Protein AF-A0A9F5IU10-F1 (afdb_monomer_lite)

Secondary structure (DSSP, 8-state):
------------------------------------HHHHHHHHHHHHHHHHHHHTT-----------SS----------------PPP-GGG--SHHHHHHHHHHHHHHHHTT-SS-HHHHHHHHHHHHH----TTTGGGGGG-TT-TTS--GGG--TTSSHHHHHHHHHHHHHHTHHHHHTS-HHHHHHHHT-HHHHHH-HHHHHHHHHHHHH----PPPPPPPP-PPPPP-TTTSSGGGSSSHHHHHHHHHHHHHHHHHHHHHHTTTTSTT--HIIIIIHHHHHHHHT--SHHHHHHHHHHHHHHHHHHHS-----SS-TTS-HHHHHHHTT-HHHHHHHHHHHHHHS-S-----SSPPP---TTHHHHHHHHHHH--HHHHHHHHHHHHHHHHHHHHHTTTTTS--SS-PPPHHHHHHHHHHHHHHHHHHHHHHHHHHHGGG--SS---THHHHHHHHHHTTSPPSS-HHHHHHHHHHHT-HHHHHHHHHHHHHT--TTGGGSHHHHHHHHHHHHHHHH---S--TTS-HHHHHHHHHHHHHHTTSTTS-HHHHHS--------------SS--GGGS----HHHHHHH-GGGHHHHHHHHHHHHH--TTS---------PPPP------HHHHHHHHHHHHHHHHHTS-HHHHHHHHHHHHHHHHHHHHHHIIIIIHHHHHHHHHHHHHHTTS--S-HHHHHHHHHHHHHHHHTHHHHHHHHHHHHHHHHHHHHHS-TTS-HHHHHHHHHHHHHHHHHHHHHHHHHHHHHHHHHHHHHHHHHHHHHHHTTT--S--------PPPTT----PPPHHHHHHHHHHHHHHHH--SSTT--B-HHHHHHHHHHHHHHHHH-SS--HHHHHHHHHHHHHHHHHHHTT-S-BGGG--SSPPPHHHHHHHHHHHHHHHHHHHHHHHHT--SPP-GGGGGSHHHHHHHHT-SS--THHHHHHHHHHHHTTSS-HHHHHHHHHHHTTS---HHHHHHHHHHHHHHHHHHT-----------PPPPPP------

Radius of gyration: 42.96 Å; chains: 1; bounding box: 129×76×99 Å

Sequence (1030 aa):
MCFTSTPVGKSQFRSGTSSENLTISQETNLTSIAGSLQEEREMLKKERSKLLHHASSSISLSLDSGTPTKPNVGWNVYLQTENQSVTSADVSKVTYRKQLEHLAEIYSICISENLVPNIFSELFFVLQLLTAKGSSFAEDRENDLGFMEQNKDLIERQHFHSIHNCVYFAVQVLDYQFEIVSHLEKGTLKLLAENDRIASFSLGLHERLTAAYENTTAKVSLWLPSCVQSVSFQPETDNRSNFSSDKAFHIFKKQRDIFYELLREWEDNFEKTGWDFEKCLGDRIRVMMAHLSVACNYSHFARLFQKQLLQMCKGPVGGGTSWGDTPDQDVLNMLGPDNLNRLKRLQERFLVPQNIRGPCPPPSFPGCQQFFRDFILSAGSYRFNQHLVDSLCLQILELDSFALVEHEPSDGEAMSEQDEKKHFASVLMSLRLLAKFVGFLVFLPYRTSEPATGDLLESAVTLRNHAHPVLDIFKLLRQSIQKQCIVLTVPWVVEFLSLMDNIGPFLDYYEKIFALLLQLYRYLLLSEDKKMCFLNKLLILAVLGWLFQVPTVPENLFFAGEVRSEGLPLESITTVQALDSVPLVDQQLLYTCCPYLGELRKLLSSFVLGSGGKNGGYIRKITPTATEALAPKPSLTQQKLQAELEQAFFHNQSPSLRRTVEFVAERIGSNCVKHIKATLVAELVKRAEVILQDNMKAEDGNYDKFLDAVCSQLYEEGAQALIQGKEFCRKKAPEAVKILLPEETSAAVLNCAASIAVGLATEKACSWLSTNIAALIKREVKTTFSRMLKVQILFQSSTSEIILRKKDCPPGCHHQTAFPSQLISEIKDLLCVAIGPREESEEIQFADLESLLGRVSQTLQCRKFICPASEQQLAKCTIELASLLVSDRVPIQELNFLSPRTPEQQQSKYHLISSLLKSLLSMWKDDFQAPVPFQLIFSEKNTTYLADSKDREWGLFLFMLHGLVEHELMTSTEIEHCLHDLQKHMWPLDFSKELEAVLRIFISKTHTTEPKTLACDLGSQPRETVAAQS

InterPro domains:
  IPR028171 Codanin-1, C-terminal domain [PF15296] (580-693)
  IPR040031 Codanin-1 [PTHR28678] (1-1030)

Structure (mmCIF, N/CA/C/O backbone):
data_AF-A0A9F5IU10-F1
#
_entry.id   AF-A0A9F5IU10-F1
#
loop_
_atom_site.group_PDB
_atom_site.id
_atom_site.type_symbol
_atom_site.label_atom_id
_atom_site.label_alt_id
_atom_site.label_comp_id
_atom_site.label_asym_id
_atom_site.label_entity_id
_atom_site.label_seq_id
_atom_site.pdbx_PDB_ins_code
_atom_site.Cartn_x
_atom_site.Cartn_y
_atom_site.Cartn_z
_atom_site.occupancy
_atom_site.B_iso_or_equiv
_atom_site.auth_seq_id
_atom_site.auth_comp_id
_atom_site.auth_asym_id
_atom_site.auth_atom_id
_atom_site.pdbx_PDB_model_num
ATOM 1 N N . MET A 1 1 ? -46.514 -7.206 -40.156 1.00 27.16 1 MET A N 1
ATOM 2 C CA . MET A 1 1 ? -47.399 -6.214 -40.807 1.00 27.16 1 MET A CA 1
ATOM 3 C C . MET A 1 1 ? -46.590 -4.918 -40.882 1.00 27.16 1 MET A C 1
ATOM 5 O O . MET A 1 1 ? -46.056 -4.542 -39.853 1.00 27.16 1 MET A O 1
ATOM 9 N N . CYS A 1 2 ? -46.162 -4.450 -42.064 1.00 20.27 2 CYS A N 1
ATOM 10 C CA . CYS A 1 2 ? -46.935 -3.595 -42.996 1.00 20.27 2 CYS A CA 1
ATOM 11 C C . CYS A 1 2 ? -47.091 -2.159 -42.436 1.00 20.27 2 CYS A C 1
ATOM 13 O O . CYS A 1 2 ? -47.600 -2.042 -41.332 1.00 20.27 2 CYS A O 1
ATOM 15 N N . PHE A 1 3 ? -46.712 -1.050 -43.095 1.00 22.84 3 PHE A N 1
ATOM 16 C CA . PHE A 1 3 ? -46.249 -0.777 -44.477 1.00 22.84 3 PHE A CA 1
ATOM 17 C C . PHE A 1 3 ? -45.387 0.531 -44.518 1.00 22.84 3 PHE A C 1
ATOM 19 O O . PHE A 1 3 ? -45.476 1.313 -43.583 1.00 22.84 3 PHE A O 1
ATOM 26 N N . THR A 1 4 ? -44.578 0.718 -45.582 1.00 25.38 4 THR A N 1
ATOM 27 C CA . THR A 1 4 ? -44.073 1.954 -46.291 1.00 25.38 4 THR A CA 1
ATOM 28 C C . THR A 1 4 ? -44.198 3.380 -45.666 1.00 25.38 4 THR A C 1
ATOM 30 O O . THR A 1 4 ? -45.107 3.659 -44.905 1.00 25.38 4 THR A O 1
ATOM 33 N N . SER A 1 5 ? -43.400 4.415 -46.010 1.00 23.08 5 SER A N 1
ATOM 34 C CA . SER A 1 5 ? -42.908 4.823 -47.352 1.00 23.08 5 SER A CA 1
ATOM 35 C C . SER A 1 5 ? -41.772 5.876 -47.318 1.00 23.08 5 SER A C 1
ATOM 37 O O . SER A 1 5 ? -41.670 6.663 -46.385 1.00 23.08 5 SER A O 1
ATOM 39 N N . THR A 1 6 ? -40.990 5.946 -48.399 1.00 22.11 6 THR A N 1
ATOM 40 C CA . THR A 1 6 ? -40.033 7.017 -48.799 1.00 22.11 6 THR A CA 1
ATOM 41 C C . THR A 1 6 ? -40.715 8.049 -49.755 1.00 22.11 6 THR A C 1
ATOM 43 O O . THR A 1 6 ? -41.933 7.929 -49.887 1.00 22.11 6 THR A O 1
ATOM 46 N N . PRO A 1 7 ? -40.055 8.939 -50.566 1.00 40.50 7 PRO A N 1
ATOM 47 C CA . PRO A 1 7 ? -38.678 9.511 -50.602 1.00 40.50 7 PRO A CA 1
ATOM 48 C C . PRO A 1 7 ? -38.589 11.053 -50.934 1.00 40.50 7 PRO A C 1
ATOM 50 O O . PRO A 1 7 ? -39.592 11.727 -51.128 1.00 40.50 7 PRO A O 1
ATOM 53 N N . VAL A 1 8 ? -37.349 11.529 -51.189 1.00 22.72 8 VAL A N 1
ATOM 54 C CA . VAL A 1 8 ? -36.893 12.526 -52.216 1.00 22.72 8 VAL A CA 1
ATOM 55 C C . VAL A 1 8 ? -36.397 13.907 -51.739 1.00 22.72 8 VAL A C 1
ATOM 57 O O . VAL A 1 8 ? -37.160 14.754 -51.298 1.00 22.72 8 VAL A O 1
ATOM 60 N N . GLY A 1 9 ? -35.109 14.169 -52.025 1.00 23.41 9 GLY A N 1
ATOM 61 C CA . GLY A 1 9 ? -34.464 15.492 -52.002 1.00 23.41 9 GLY A CA 1
ATOM 62 C C . GLY A 1 9 ? -32.988 15.445 -52.448 1.00 23.41 9 GLY A C 1
ATOM 63 O O . GLY A 1 9 ? -32.093 15.560 -51.622 1.00 23.41 9 GLY A O 1
ATOM 64 N N . LYS A 1 10 ? -32.717 15.215 -53.745 1.00 22.20 10 LYS A N 1
ATOM 65 C CA . LYS A 1 10 ? -31.367 15.349 -54.366 1.00 22.20 10 LYS A CA 1
ATOM 66 C C . LYS A 1 10 ? -31.065 16.856 -54.580 1.00 22.20 10 LYS A C 1
ATOM 68 O O . LYS A 1 10 ? -32.016 17.623 -54.625 1.00 22.20 10 LYS A O 1
ATOM 73 N N . SER A 1 11 ? -29.853 17.390 -54.775 1.00 22.52 11 SER A N 1
ATOM 74 C CA . SER A 1 11 ? -28.484 16.888 -55.055 1.00 22.52 11 SER A CA 1
ATOM 75 C C . SER A 1 11 ? -27.448 17.881 -54.427 1.00 22.52 11 SER A C 1
ATOM 77 O O . SER A 1 11 ? -27.871 18.709 -53.635 1.00 22.52 11 SER A O 1
ATOM 79 N N . GLN A 1 12 ? -26.124 17.933 -54.668 1.00 22.55 12 GLN A N 1
ATOM 80 C CA . GLN A 1 12 ? -25.220 17.373 -55.695 1.00 22.55 12 GLN A CA 1
ATOM 81 C C . GLN A 1 12 ? -23.752 17.324 -55.187 1.00 22.55 12 GLN A C 1
ATOM 83 O O . GLN A 1 12 ? -23.447 17.817 -54.108 1.00 22.55 12 GLN A O 1
ATOM 88 N N . PHE A 1 13 ? -22.839 16.748 -55.977 1.00 22.36 13 PHE A N 1
ATOM 89 C CA . PHE A 1 13 ? -21.385 16.715 -55.735 1.00 22.36 13 PHE A CA 1
ATOM 90 C C . PHE A 1 13 ? -20.649 17.954 -56.276 1.00 22.36 13 PHE A C 1
ATOM 92 O O . PHE A 1 13 ? -21.003 18.446 -57.347 1.00 22.36 13 PHE A O 1
ATOM 99 N N . ARG A 1 14 ? -19.494 18.288 -55.675 1.00 21.33 14 ARG A N 1
ATOM 100 C CA . ARG A 1 14 ? -18.263 18.599 -56.433 1.00 21.33 14 ARG A CA 1
ATOM 101 C C . ARG A 1 14 ? -16.990 18.354 -55.614 1.00 21.33 14 ARG A C 1
ATOM 103 O O . ARG A 1 14 ? -16.870 18.809 -54.485 1.00 21.33 14 ARG A O 1
ATOM 110 N N . SER A 1 15 ? -16.045 17.643 -56.220 1.00 23.81 15 SER A N 1
ATOM 111 C CA . SER A 1 15 ? -14.671 17.437 -55.754 1.00 23.81 15 SER A CA 1
ATOM 112 C C . SER A 1 15 ? -13.736 18.507 -56.328 1.00 23.81 15 SER A C 1
ATOM 114 O O . SER A 1 15 ? -13.903 18.889 -57.487 1.00 23.81 15 SER A O 1
ATOM 116 N N . GLY A 1 16 ? -12.714 18.924 -55.576 1.00 22.59 16 GLY A N 1
ATOM 117 C CA . GLY A 1 16 ? -11.671 19.833 -56.062 1.00 22.59 16 GLY A CA 1
ATOM 118 C C . GLY A 1 16 ? -10.426 19.807 -55.175 1.00 22.59 16 GLY A C 1
ATOM 119 O O . GLY A 1 16 ? -10.493 20.138 -53.997 1.00 22.59 16 GLY A O 1
ATOM 120 N N . THR A 1 17 ? -9.301 19.382 -55.742 1.00 22.83 17 THR A N 1
ATOM 121 C CA . THR A 1 17 ? -7.964 19.357 -55.128 1.00 22.83 17 THR A CA 1
ATOM 122 C C . THR A 1 17 ? -7.247 20.699 -55.277 1.00 22.83 17 THR A C 1
ATOM 124 O O . THR A 1 17 ? -7.283 21.225 -56.384 1.00 22.83 17 THR A O 1
ATOM 127 N N . SER A 1 18 ? -6.501 21.152 -54.257 1.00 22.38 18 SER A N 1
ATOM 128 C CA . SER A 1 18 ? -5.050 21.478 -54.331 1.00 22.38 18 SER A CA 1
ATOM 129 C C . SER A 1 18 ? -4.580 22.521 -53.299 1.00 22.38 18 SER A C 1
ATOM 131 O O . SER A 1 18 ? -5.144 23.604 -53.231 1.00 22.38 18 SER A O 1
ATOM 133 N N . SER A 1 19 ? -3.498 22.173 -52.595 1.00 21.62 19 SER A N 1
ATOM 134 C CA . SER A 1 19 ? -2.335 22.980 -52.168 1.00 21.62 19 SER A CA 1
ATOM 135 C C . SER A 1 19 ? -2.396 24.469 -51.769 1.00 21.62 19 SER A C 1
ATOM 137 O O . SER A 1 19 ? -2.922 25.323 -52.469 1.00 21.62 19 SER A O 1
ATOM 139 N N . GLU A 1 20 ? -1.545 24.720 -50.764 1.00 22.02 20 GLU A N 1
ATOM 140 C CA . GLU A 1 20 ? -0.634 25.865 -50.576 1.00 22.02 20 GLU A CA 1
ATOM 141 C C . GLU A 1 20 ? -1.032 27.090 -49.728 1.00 22.02 20 GLU A C 1
ATOM 143 O O . GLU A 1 20 ? -1.944 27.850 -50.024 1.00 22.02 20 GLU A O 1
ATOM 148 N N . ASN A 1 21 ? -0.168 27.300 -48.723 1.00 22.22 21 ASN A N 1
ATOM 149 C CA . ASN A 1 21 ? 0.390 28.569 -48.252 1.00 22.22 21 ASN A CA 1
ATOM 150 C C . ASN A 1 21 ? -0.570 29.663 -47.763 1.00 22.22 21 ASN A C 1
ATOM 152 O O . ASN A 1 21 ? -1.076 30.468 -48.539 1.00 22.22 21 ASN A O 1
ATOM 156 N N . LEU A 1 22 ? -0.625 29.829 -46.435 1.00 23.14 22 LEU A N 1
ATOM 157 C CA . LEU A 1 22 ? -0.905 31.127 -45.822 1.00 23.14 22 LEU A CA 1
ATOM 158 C C . LEU A 1 22 ? 0.171 31.501 -44.797 1.00 23.14 22 LEU A C 1
ATOM 160 O O . LEU A 1 22 ? 0.571 30.708 -43.946 1.00 23.14 22 LEU A O 1
ATOM 164 N N . THR A 1 23 ? 0.669 32.721 -44.968 1.00 22.75 23 THR A N 1
ATOM 165 C CA . THR A 1 23 ? 1.810 33.334 -44.290 1.00 22.75 23 THR A CA 1
ATOM 166 C C . THR A 1 23 ? 1.466 33.919 -42.919 1.00 22.75 23 THR A C 1
ATOM 168 O O . THR A 1 23 ? 0.312 34.057 -42.525 1.00 22.75 23 THR A O 1
ATOM 171 N N . ILE A 1 24 ? 2.526 34.262 -42.188 1.00 23.44 24 ILE A N 1
ATOM 172 C CA . ILE A 1 24 ? 2.519 34.791 -40.822 1.00 23.44 24 ILE A CA 1
ATOM 173 C C . ILE A 1 24 ? 1.984 36.240 -40.762 1.00 23.44 24 ILE A C 1
ATOM 175 O O . ILE A 1 24 ? 2.177 37.024 -41.688 1.00 23.44 24 ILE A O 1
ATOM 179 N N . SER A 1 25 ? 1.415 36.583 -39.597 1.00 22.70 25 SER A N 1
ATOM 180 C CA . SER A 1 25 ? 1.174 37.928 -39.031 1.00 22.70 25 SER A CA 1
ATOM 181 C C . SER A 1 25 ? 0.218 38.896 -39.743 1.00 22.70 25 SER A C 1
ATOM 183 O O . SER A 1 25 ? 0.578 39.524 -40.732 1.00 22.70 25 SER A O 1
ATOM 185 N N . GLN A 1 26 ? -0.881 39.226 -39.055 1.00 23.89 26 GLN A N 1
ATOM 186 C CA . GLN A 1 26 ? -0.992 40.562 -38.454 1.00 23.89 26 GLN A CA 1
ATOM 187 C C . GLN A 1 26 ? -1.893 40.558 -37.211 1.00 23.89 26 GLN A C 1
ATOM 189 O O . GLN A 1 26 ? -2.860 39.806 -37.126 1.00 23.89 26 GLN A O 1
ATOM 194 N N . GLU A 1 27 ? -1.533 41.376 -36.224 1.00 25.72 27 GLU A N 1
ATOM 195 C CA . GLU A 1 27 ? -2.280 41.554 -34.978 1.00 25.72 27 GLU A CA 1
ATOM 196 C C . GLU A 1 27 ? -3.595 42.300 -35.235 1.00 25.72 27 GLU A C 1
ATOM 198 O O . GLU A 1 27 ? -3.656 43.232 -36.039 1.00 25.72 27 GLU A O 1
ATOM 203 N N . THR A 1 28 ? -4.653 41.971 -34.495 1.00 23.92 28 THR A N 1
ATOM 204 C CA . THR A 1 28 ? -5.763 42.914 -34.304 1.00 23.92 28 THR A CA 1
ATOM 205 C C . THR A 1 28 ? -6.338 42.745 -32.907 1.00 23.92 28 THR A C 1
ATOM 207 O O . THR A 1 28 ? -6.857 41.690 -32.550 1.00 23.92 28 THR A O 1
ATOM 210 N N . ASN A 1 29 ? -6.204 43.796 -32.099 1.00 26.64 29 ASN A N 1
ATOM 211 C CA . ASN A 1 29 ? -6.661 43.822 -30.715 1.00 26.64 29 ASN A CA 1
ATOM 212 C C . ASN A 1 29 ? -8.182 43.629 -30.631 1.00 26.64 29 ASN A C 1
ATOM 214 O O . ASN A 1 29 ? -8.934 44.440 -31.169 1.00 26.64 29 ASN A O 1
ATOM 218 N N . LEU A 1 30 ? -8.628 42.627 -29.870 1.00 24.56 30 LEU A N 1
ATOM 219 C CA . LEU A 1 30 ? -9.982 42.589 -29.324 1.00 24.56 30 LEU A CA 1
ATOM 220 C C . LEU A 1 30 ? -9.908 42.849 -27.820 1.00 24.56 30 LEU A C 1
ATOM 222 O O . LEU A 1 30 ? -9.420 42.039 -27.036 1.00 24.56 30 LEU A O 1
ATOM 226 N N . THR A 1 31 ? -10.353 44.047 -27.455 1.00 25.91 31 THR A N 1
ATOM 227 C CA . THR A 1 31 ? -10.391 44.586 -26.095 1.00 25.91 31 THR A CA 1
ATOM 228 C C . THR A 1 31 ? -11.247 43.751 -25.149 1.00 25.91 31 THR A C 1
ATOM 230 O O . THR A 1 31 ? -12.273 43.193 -25.536 1.00 25.91 31 THR A O 1
ATOM 233 N N . SER A 1 32 ? -10.852 43.737 -23.878 1.00 27.20 32 SER A N 1
ATOM 234 C CA . SER A 1 32 ? -11.555 43.059 -22.793 1.00 27.20 32 SER A CA 1
ATOM 235 C C . SER A 1 32 ? -12.985 43.577 -22.605 1.00 27.20 32 SER A C 1
ATOM 237 O O . SER A 1 32 ? -13.210 44.710 -22.178 1.00 27.20 32 SER A O 1
ATOM 239 N N . ILE A 1 33 ? -13.970 42.705 -22.828 1.00 32.31 33 ILE A N 1
ATOM 240 C CA . ILE A 1 33 ? -15.313 42.901 -22.277 1.00 32.31 33 ILE A CA 1
ATOM 241 C C . ILE A 1 33 ? -15.251 42.474 -20.811 1.00 32.31 33 ILE A C 1
ATOM 243 O O . ILE A 1 33 ? -15.347 41.293 -20.480 1.00 32.31 33 ILE A O 1
ATOM 247 N N . ALA A 1 34 ? -15.050 43.453 -19.931 1.00 33.91 34 ALA A N 1
ATOM 248 C CA . ALA A 1 34 ? -15.170 43.269 -18.493 1.00 33.91 34 ALA A CA 1
ATOM 249 C C . ALA A 1 34 ? -16.648 43.049 -18.125 1.00 33.91 34 ALA A C 1
ATOM 251 O O . ALA A 1 34 ? -17.366 43.994 -17.792 1.00 33.91 34 ALA A O 1
ATOM 252 N N . GLY A 1 35 ? -17.099 41.794 -18.208 1.00 38.06 35 GLY A N 1
ATOM 253 C CA . GLY A 1 35 ? -18.373 41.360 -17.641 1.00 38.06 35 GLY A CA 1
ATOM 254 C C . GLY A 1 35 ? -18.418 41.708 -16.154 1.00 38.06 35 GLY A C 1
ATOM 255 O O . GLY A 1 35 ? -17.466 41.464 -15.411 1.00 38.06 35 GLY A O 1
ATOM 256 N N . SER A 1 36 ? -19.500 42.349 -15.720 1.00 46.12 36 SER A N 1
ATOM 257 C CA . SER A 1 36 ? -19.596 42.858 -14.356 1.00 46.12 36 SER A CA 1
ATOM 258 C C . SER A 1 36 ? -19.661 41.702 -13.357 1.00 46.12 36 SER A C 1
ATOM 260 O O . SER A 1 36 ? -20.548 40.856 -13.450 1.00 46.12 36 SER A O 1
ATOM 262 N N . LEU A 1 37 ? -18.822 41.735 -12.313 1.00 40.91 37 LEU A N 1
ATOM 263 C CA . LEU A 1 37 ? -18.902 40.835 -11.144 1.00 40.91 37 LEU A CA 1
ATOM 264 C C . LEU A 1 37 ? -20.307 40.790 -10.504 1.00 40.91 37 LEU A C 1
ATOM 266 O O . LEU A 1 37 ? -20.611 39.897 -9.712 1.00 40.91 37 LEU A O 1
ATOM 270 N N . GLN A 1 38 ? -21.167 41.766 -10.806 1.00 45.50 38 GLN A N 1
ATOM 271 C CA . GLN A 1 38 ? -22.561 41.766 -10.387 1.00 45.50 38 GLN A CA 1
ATOM 272 C C . GLN A 1 38 ? -23.419 40.756 -11.171 1.00 45.50 38 GLN A C 1
ATOM 274 O O . GLN A 1 38 ? -24.284 40.131 -10.566 1.00 45.50 38 GLN A O 1
ATOM 279 N N . GLU A 1 39 ? -23.169 40.533 -12.465 1.00 49.75 39 GLU A N 1
ATOM 280 C CA . GLU A 1 39 ? -23.884 39.523 -13.261 1.00 49.75 39 GLU A CA 1
ATOM 281 C C . GLU A 1 39 ? -23.505 38.104 -12.831 1.00 49.75 39 GLU A C 1
ATOM 283 O O . GLU A 1 39 ? -24.392 37.277 -12.635 1.00 49.75 39 GLU A O 1
ATOM 288 N N . GLU A 1 40 ? -22.224 37.838 -12.560 1.00 48.16 40 GLU A N 1
ATOM 289 C CA . GLU A 1 40 ? -21.784 36.565 -11.968 1.00 48.16 40 GLU A CA 1
ATOM 290 C C . GLU A 1 40 ? -22.413 36.326 -10.587 1.00 48.16 40 GLU A C 1
ATOM 292 O O . GLU A 1 40 ? -22.843 35.216 -10.275 1.00 48.16 40 GLU A O 1
ATOM 297 N N . ARG A 1 41 ? -22.542 37.373 -9.760 1.00 47.12 41 ARG A N 1
ATOM 298 C CA . ARG A 1 41 ? -23.221 37.285 -8.456 1.00 47.12 41 ARG A CA 1
ATOM 299 C C . ARG A 1 41 ? -24.721 37.038 -8.576 1.00 47.12 41 ARG A C 1
ATOM 301 O O . ARG A 1 41 ? -25.257 36.268 -7.779 1.00 47.12 41 ARG A O 1
ATOM 308 N N . GLU A 1 42 ? -25.407 37.660 -9.532 1.00 56.28 42 GLU A N 1
ATOM 309 C CA . GLU A 1 42 ? -26.829 37.393 -9.779 1.00 56.28 42 GLU A CA 1
ATOM 310 C C . GLU A 1 42 ? -27.050 36.020 -10.437 1.00 56.28 42 GLU A C 1
ATOM 312 O O . GLU A 1 42 ? -28.025 35.345 -10.103 1.00 56.28 42 GLU A O 1
ATOM 317 N N . MET A 1 43 ? -26.122 35.536 -11.272 1.00 50.59 43 MET A N 1
ATOM 318 C CA . MET A 1 43 ? -26.115 34.148 -11.748 1.00 50.59 43 MET A CA 1
ATOM 319 C C . MET A 1 43 ? -25.908 33.162 -10.596 1.00 50.59 43 MET A C 1
ATOM 321 O O . MET A 1 43 ? -26.710 32.249 -10.448 1.00 50.59 43 MET A O 1
ATOM 325 N N . LEU A 1 44 ? -24.936 33.378 -9.704 1.00 41.00 44 LEU A N 1
ATOM 326 C CA . LEU A 1 44 ? -24.725 32.527 -8.524 1.00 41.00 44 LEU A CA 1
ATOM 327 C C . LEU A 1 44 ? -25.915 32.547 -7.548 1.00 41.00 44 LEU A C 1
ATOM 329 O O . LEU A 1 44 ? -26.233 31.519 -6.949 1.00 41.00 44 LEU A O 1
ATOM 333 N N . LYS A 1 45 ? -26.619 33.677 -7.397 1.00 54.72 45 LYS A N 1
ATOM 334 C CA . LYS A 1 45 ? -27.891 33.735 -6.649 1.00 54.72 45 LYS A CA 1
ATOM 335 C C . LYS A 1 45 ? -29.008 32.958 -7.350 1.00 54.72 45 LYS A C 1
ATOM 337 O O . LYS A 1 45 ? -29.754 32.240 -6.679 1.00 54.72 45 LYS A O 1
ATOM 342 N N . LYS A 1 46 ? -29.134 33.079 -8.676 1.00 52.97 46 LYS A N 1
ATOM 343 C CA . LYS A 1 46 ? -30.091 32.296 -9.473 1.00 52.97 46 LYS A CA 1
ATOM 344 C C . LYS A 1 46 ? -29.791 30.801 -9.395 1.00 52.97 46 LYS A C 1
ATOM 346 O O . LYS A 1 46 ? -30.708 30.028 -9.165 1.00 52.97 46 LYS A O 1
ATOM 351 N N . GLU A 1 47 ? -28.533 30.384 -9.466 1.00 41.84 47 GLU A N 1
ATOM 352 C CA . GLU A 1 47 ? -28.180 28.964 -9.382 1.00 41.84 47 GLU A CA 1
ATOM 353 C C . GLU A 1 47 ? -28.364 28.413 -7.968 1.00 41.84 47 GLU A C 1
ATOM 355 O O . GLU A 1 47 ? -28.911 27.328 -7.793 1.00 41.84 47 GLU A O 1
ATOM 360 N N . ARG A 1 48 ? -28.042 29.198 -6.933 1.00 42.31 48 ARG A N 1
ATOM 361 C CA . ARG A 1 48 ? -28.329 28.826 -5.542 1.00 42.31 48 ARG A CA 1
ATOM 362 C C . ARG A 1 48 ? -29.831 28.732 -5.251 1.00 42.31 48 ARG A C 1
ATOM 364 O O . ARG A 1 48 ? -30.234 27.854 -4.494 1.00 42.31 48 ARG A O 1
ATOM 371 N N . SER A 1 49 ? -30.663 29.589 -5.849 1.00 39.62 49 SER A N 1
ATOM 372 C CA . SER A 1 49 ? -32.127 29.475 -5.731 1.00 39.62 49 SER A CA 1
ATOM 373 C C . SER A 1 49 ? -32.691 28.311 -6.550 1.00 39.62 49 SER A C 1
ATOM 375 O O . SER A 1 49 ? -33.534 27.589 -6.028 1.00 39.62 49 SER A O 1
ATOM 377 N N . LYS A 1 50 ? -32.177 28.025 -7.756 1.00 46.66 50 LYS A N 1
ATOM 378 C CA . LYS A 1 50 ? -32.510 26.789 -8.490 1.00 46.66 50 LYS A CA 1
ATOM 379 C C . LYS A 1 50 ? -32.155 25.534 -7.692 1.00 46.66 50 LYS A C 1
ATOM 381 O O . LYS A 1 50 ? -32.983 24.639 -7.604 1.00 46.66 50 LYS A O 1
ATOM 386 N N . LEU A 1 51 ? -30.970 25.470 -7.079 1.00 37.88 51 LEU A N 1
ATOM 387 C CA . LEU A 1 51 ? -30.552 24.332 -6.247 1.00 37.88 51 LEU A CA 1
ATOM 388 C C . LEU A 1 51 ? -31.465 24.150 -5.023 1.00 37.88 51 LEU A C 1
ATOM 390 O O . LEU A 1 51 ? -31.849 23.024 -4.715 1.00 37.88 51 LEU A O 1
ATOM 394 N N . LEU A 1 52 ? -31.884 25.246 -4.380 1.00 38.75 52 LEU A N 1
ATOM 395 C CA . LEU A 1 52 ? -32.890 25.209 -3.312 1.00 38.75 52 LEU A CA 1
ATOM 396 C C . LEU A 1 52 ? -34.256 24.718 -3.826 1.00 38.75 52 LEU A C 1
ATOM 398 O O . LEU A 1 52 ? -34.879 23.888 -3.175 1.00 38.75 52 LEU A O 1
ATOM 402 N N . HIS A 1 53 ? -34.700 25.147 -5.010 1.00 36.97 53 HIS A N 1
ATOM 403 C CA . HIS A 1 53 ? -35.944 24.654 -5.612 1.00 36.97 53 HIS A CA 1
ATOM 404 C C . HIS A 1 53 ? -35.857 23.192 -6.094 1.00 36.97 53 HIS A C 1
ATOM 406 O O . HIS A 1 53 ? -36.856 22.479 -6.014 1.00 36.97 53 HIS A O 1
ATOM 412 N N . HIS A 1 54 ? -34.691 22.707 -6.533 1.00 35.34 54 HIS A N 1
ATOM 413 C CA . HIS A 1 54 ? -34.468 21.296 -6.884 1.00 35.34 54 HIS A CA 1
ATOM 414 C C . HIS A 1 54 ? -34.448 20.377 -5.653 1.00 35.34 54 HIS A C 1
ATOM 416 O O . HIS A 1 54 ? -35.024 19.287 -5.693 1.00 35.34 54 HIS A O 1
ATOM 422 N N . ALA A 1 55 ? -33.883 20.834 -4.531 1.00 33.94 55 ALA A N 1
ATOM 423 C CA . ALA A 1 55 ? -34.003 20.140 -3.246 1.00 33.94 55 ALA A CA 1
ATOM 424 C C . ALA A 1 55 ? -35.468 20.038 -2.768 1.00 33.94 55 ALA A C 1
ATOM 426 O O . ALA A 1 55 ? -35.835 19.059 -2.127 1.00 33.94 55 ALA A O 1
ATOM 427 N N . SER A 1 56 ? -36.323 20.999 -3.138 1.00 31.84 56 SER A N 1
ATOM 428 C CA . SER A 1 56 ? -37.764 20.978 -2.840 1.00 31.84 56 SER A CA 1
ATOM 429 C C . SER A 1 56 ? -38.628 20.196 -3.841 1.00 31.84 56 SER A C 1
ATOM 431 O O . SER A 1 56 ? -39.811 20.003 -3.577 1.00 31.84 56 SER A O 1
ATOM 433 N N . SER A 1 57 ? -38.095 19.786 -5.000 1.00 27.17 57 SER A N 1
ATOM 434 C CA . SER A 1 57 ? -38.877 19.179 -6.100 1.00 27.17 57 SER A CA 1
ATOM 435 C C . SER A 1 57 ? -38.420 17.778 -6.521 1.00 27.17 57 SER A C 1
ATOM 437 O O . SER A 1 57 ? -39.023 17.182 -7.407 1.00 27.17 57 SER A O 1
ATOM 439 N N . SER A 1 58 ? -37.420 17.207 -5.844 1.00 26.95 58 SER A N 1
ATOM 440 C CA . SER A 1 58 ? -37.006 15.800 -5.998 1.00 26.95 58 SER A CA 1
ATOM 441 C C . SER A 1 58 ? -37.764 14.822 -5.081 1.00 26.95 58 SER A C 1
ATOM 443 O O . SER A 1 58 ? -37.400 13.653 -4.983 1.00 26.95 58 SER A O 1
ATOM 445 N N . ILE A 1 59 ? -38.860 15.260 -4.449 1.00 31.27 59 ILE A N 1
ATOM 446 C CA . ILE A 1 59 ? -39.800 14.377 -3.743 1.00 31.27 59 ILE A CA 1
ATOM 447 C C . ILE A 1 59 ? -40.887 13.923 -4.733 1.00 31.27 59 ILE A C 1
ATOM 449 O O . ILE A 1 59 ? -41.989 14.470 -4.764 1.00 31.27 59 ILE A O 1
ATOM 453 N N . SER A 1 60 ? -40.583 12.907 -5.548 1.00 22.27 60 SER A N 1
ATOM 454 C CA . SER A 1 60 ? -41.602 12.175 -6.315 1.00 22.27 60 SER A CA 1
ATOM 455 C C . SER A 1 60 ? -41.278 10.680 -6.447 1.00 22.27 60 SER A C 1
ATOM 457 O O . SER A 1 60 ? -40.588 10.265 -7.372 1.00 22.27 60 SER A O 1
ATOM 459 N N . LEU A 1 61 ? -41.883 9.886 -5.556 1.00 27.30 61 LEU A N 1
ATOM 460 C CA . LEU A 1 61 ? -42.318 8.504 -5.806 1.00 27.30 61 LEU A CA 1
ATOM 461 C C . LEU A 1 61 ? -41.233 7.466 -6.168 1.00 27.30 61 LEU A C 1
ATOM 463 O O . LEU A 1 61 ? -41.143 7.012 -7.305 1.00 27.30 61 LEU A O 1
ATOM 467 N N . SER A 1 62 ? -40.561 6.939 -5.143 1.00 22.86 62 SER A N 1
ATOM 468 C CA . SER A 1 62 ? -40.375 5.485 -5.030 1.00 22.86 62 SER A CA 1
ATOM 469 C C . SER A 1 62 ? -41.267 5.002 -3.885 1.00 22.86 62 SER A C 1
ATOM 471 O O . SER A 1 62 ? -41.003 5.299 -2.719 1.00 22.86 62 SER A O 1
ATOM 473 N N . LEU A 1 63 ? -42.381 4.360 -4.229 1.00 27.14 63 LEU A N 1
ATOM 474 C CA . LEU A 1 63 ? -43.334 3.813 -3.269 1.00 27.14 63 LEU A CA 1
ATOM 475 C C . LEU A 1 63 ? -42.869 2.409 -2.878 1.00 27.14 63 LEU A C 1
ATOM 477 O O . LEU A 1 63 ? -42.858 1.552 -3.748 1.00 27.14 63 LEU A O 1
ATOM 481 N N . ASP A 1 64 ? -42.573 2.175 -1.600 1.00 23.28 64 ASP A N 1
ATOM 482 C CA . ASP A 1 64 ? -42.598 0.825 -1.030 1.00 23.28 64 ASP A CA 1
ATOM 483 C C . ASP A 1 64 ? -43.179 0.841 0.386 1.00 23.28 64 ASP A C 1
ATOM 485 O O . ASP A 1 64 ? -42.884 1.708 1.214 1.00 23.28 64 ASP A O 1
ATOM 489 N N . SER A 1 65 ? -44.084 -0.103 0.629 1.00 26.52 65 SER A N 1
ATOM 490 C CA . SER A 1 65 ? -44.953 -0.179 1.803 1.00 26.52 65 SER A CA 1
ATOM 491 C C . SER A 1 65 ? -44.461 -1.233 2.794 1.00 26.52 65 SER A C 1
ATOM 493 O O . SER A 1 65 ? -44.386 -2.408 2.448 1.00 26.52 65 SER A O 1
ATOM 495 N N . GLY A 1 66 ? -44.169 -0.836 4.035 1.00 21.92 66 GLY A N 1
ATOM 496 C CA . GLY A 1 66 ? -43.711 -1.756 5.087 1.00 21.92 66 GLY A CA 1
ATOM 497 C C . GLY A 1 66 ? -44.829 -2.352 5.951 1.00 21.92 66 GLY A C 1
ATOM 498 O O . GLY A 1 66 ? -46.003 -2.042 5.766 1.00 21.92 66 GLY A O 1
ATOM 499 N N . THR A 1 67 ? -44.450 -3.187 6.928 1.00 25.30 67 THR A N 1
ATOM 500 C CA . THR A 1 67 ? -45.154 -3.524 8.198 1.00 25.30 67 THR A CA 1
ATOM 501 C C . THR A 1 67 ? -44.250 -4.483 9.037 1.00 25.30 67 THR A C 1
ATOM 503 O O . THR A 1 67 ? -43.256 -4.963 8.498 1.00 25.30 67 THR A O 1
ATOM 506 N N . PRO A 1 68 ? -44.458 -4.714 10.357 1.00 32.16 68 PRO A N 1
ATOM 507 C CA . PRO A 1 68 ? -44.266 -3.684 11.382 1.00 32.16 68 PRO A CA 1
ATOM 508 C C . PRO A 1 68 ? -43.658 -4.207 12.717 1.00 32.16 68 PRO A C 1
ATOM 510 O O . PRO A 1 68 ? -44.382 -4.761 13.545 1.00 32.16 68 PRO A O 1
ATOM 513 N N . THR A 1 69 ? -42.393 -3.906 13.036 1.00 22.83 69 THR A N 1
ATOM 514 C CA . THR A 1 69 ? -41.914 -3.975 14.438 1.00 22.83 69 THR A CA 1
ATOM 515 C C . THR A 1 69 ? -40.760 -3.009 14.707 1.00 22.83 69 THR A C 1
ATOM 517 O O . THR A 1 69 ? -39.769 -3.007 13.989 1.00 22.83 69 THR A O 1
ATOM 520 N N . LYS A 1 70 ? -40.892 -2.235 15.798 1.00 27.14 70 LYS A N 1
ATOM 521 C CA . LYS A 1 70 ? -40.064 -1.080 16.221 1.00 27.14 70 LYS A CA 1
ATOM 522 C C . LYS A 1 70 ? -40.178 0.162 15.302 1.00 27.14 70 LYS A C 1
ATOM 524 O O . LYS A 1 70 ? -40.159 0.043 14.080 1.00 27.14 70 LYS A O 1
ATOM 529 N N . PRO A 1 71 ? -40.346 1.374 15.870 1.00 23.45 71 PRO A N 1
ATOM 530 C CA . PRO A 1 71 ? -40.619 2.570 15.081 1.00 23.45 71 PRO A CA 1
ATOM 531 C C . PRO A 1 71 ? -39.330 3.133 14.475 1.00 23.45 71 PRO A C 1
ATOM 533 O O . PRO A 1 71 ? -38.432 3.570 15.193 1.00 23.45 71 PRO A O 1
ATOM 536 N N . ASN A 1 72 ? -39.266 3.184 13.145 1.00 23.39 72 ASN A N 1
ATOM 537 C CA . ASN A 1 72 ? -38.208 3.892 12.430 1.00 23.39 72 ASN A CA 1
ATOM 538 C C . ASN A 1 72 ? -38.444 5.410 12.540 1.00 23.39 72 ASN A C 1
ATOM 540 O O . ASN A 1 72 ? -39.068 6.035 11.679 1.00 23.39 72 ASN A O 1
ATOM 544 N N . VAL A 1 73 ? -38.006 5.993 13.657 1.00 24.31 73 VAL A N 1
ATOM 545 C CA . VAL A 1 73 ? -38.112 7.428 13.947 1.00 24.31 73 VAL A CA 1
ATOM 546 C C . VAL A 1 73 ? -37.035 8.169 13.152 1.00 24.31 73 VAL A C 1
ATOM 548 O O . VAL A 1 73 ? -35.986 8.553 13.663 1.00 24.31 73 VAL A O 1
ATOM 551 N N . GLY A 1 74 ? -37.300 8.354 11.858 1.00 24.55 74 GLY A N 1
ATOM 552 C CA . GLY A 1 74 ? -36.437 9.108 10.957 1.00 24.55 74 GLY A CA 1
ATOM 553 C C . GLY A 1 74 ? -36.351 10.577 11.367 1.00 24.55 74 GLY A C 1
ATOM 554 O O . GLY A 1 74 ? -37.213 11.378 11.004 1.00 24.55 74 GLY A O 1
ATOM 555 N N . TRP A 1 75 ? -35.293 10.951 12.092 1.00 26.17 75 TRP A N 1
ATOM 556 C CA . TRP A 1 75 ? -34.973 12.343 12.428 1.00 26.17 75 TRP A CA 1
ATOM 557 C C . TRP A 1 75 ? -34.411 13.100 11.219 1.00 26.17 75 TRP A C 1
ATOM 559 O O . TRP A 1 75 ? -33.285 13.593 11.222 1.00 26.17 75 TRP A O 1
ATOM 569 N N . ASN A 1 76 ? -35.259 13.295 10.208 1.00 23.30 76 ASN A N 1
ATOM 570 C CA . ASN A 1 76 ? -35.166 14.476 9.358 1.00 23.30 76 ASN A CA 1
ATOM 571 C C . ASN A 1 76 ? -35.647 15.685 10.171 1.00 23.30 76 ASN A C 1
ATOM 573 O O . ASN A 1 76 ? -36.750 16.197 9.975 1.00 23.30 76 ASN A O 1
ATOM 577 N N . VAL A 1 77 ? -34.809 16.135 11.110 1.00 25.88 77 VAL A N 1
ATOM 578 C CA . VAL A 1 77 ? -34.969 17.454 11.720 1.00 25.88 77 VAL A CA 1
ATOM 579 C C . VAL A 1 77 ? -34.750 18.467 10.605 1.00 25.88 77 VAL A C 1
ATOM 581 O O . VAL A 1 77 ? -33.619 18.732 10.196 1.00 25.88 77 VAL A O 1
ATOM 584 N N . TYR A 1 78 ? -35.851 19.018 10.095 1.00 25.39 78 TYR A N 1
ATOM 585 C CA . TYR A 1 78 ? -35.808 20.203 9.254 1.00 25.39 78 TYR A CA 1
ATOM 586 C C . TYR A 1 78 ? -34.972 21.260 9.976 1.00 25.39 78 TYR A C 1
ATOM 588 O O . TYR A 1 78 ? -35.316 21.685 11.079 1.00 25.39 78 TYR A O 1
ATOM 596 N N . LEU A 1 79 ? -33.890 21.705 9.336 1.00 29.91 79 LEU A N 1
ATOM 597 C CA . LEU A 1 79 ? -33.117 22.873 9.752 1.00 29.91 79 LEU A CA 1
ATOM 598 C C . LEU A 1 79 ? -33.939 24.149 9.495 1.00 29.91 79 LEU A C 1
ATOM 600 O O . LEU A 1 79 ? -33.600 24.981 8.652 1.00 29.91 79 LEU A O 1
ATOM 604 N N . GLN A 1 80 ? -35.040 24.303 10.233 1.00 25.00 80 GLN A N 1
ATOM 605 C CA . GLN A 1 80 ? -35.617 25.611 10.492 1.00 25.00 80 GLN A CA 1
ATOM 606 C C . GLN A 1 80 ? -34.610 26.382 11.341 1.00 25.00 80 GLN A C 1
ATOM 608 O O . GLN A 1 80 ? -34.368 26.079 12.508 1.00 25.00 80 GLN A O 1
ATOM 613 N N . THR A 1 81 ? -33.978 27.361 10.704 1.00 29.09 81 THR A N 1
ATOM 614 C CA . THR A 1 81 ? -32.992 28.247 11.319 1.00 29.09 81 THR A CA 1
ATOM 615 C C . THR A 1 81 ? -33.700 29.259 12.222 1.00 29.09 81 THR A C 1
ATOM 617 O O . THR A 1 81 ? -33.821 30.431 11.870 1.00 29.09 81 THR A O 1
ATOM 620 N N . GLU A 1 82 ? -34.172 28.811 13.384 1.00 25.89 82 GLU A N 1
ATOM 621 C CA . GLU A 1 82 ? -34.646 29.687 14.457 1.00 25.89 82 GLU A CA 1
ATOM 622 C C . GLU A 1 82 ? -33.699 29.636 15.660 1.00 25.89 82 GLU A C 1
ATOM 624 O O . GLU A 1 82 ? -33.223 28.582 16.083 1.00 25.89 82 GLU A O 1
ATOM 629 N N . ASN A 1 83 ? -33.372 30.821 16.178 1.00 31.11 83 ASN A N 1
ATOM 630 C CA . ASN A 1 83 ? -32.310 31.030 17.160 1.00 31.11 83 ASN A CA 1
ATOM 631 C C . ASN A 1 83 ? -32.745 30.606 18.573 1.00 31.11 83 ASN A C 1
ATOM 633 O O . ASN A 1 83 ? -33.044 31.460 19.406 1.00 31.11 83 ASN A O 1
ATOM 637 N N . GLN A 1 84 ? -32.758 29.305 18.864 1.00 33.56 84 GLN A N 1
ATOM 638 C CA . GLN A 1 84 ? -32.935 28.811 20.232 1.00 33.56 84 GLN A CA 1
ATOM 639 C C . GLN A 1 84 ? -31.591 28.725 20.964 1.00 33.56 84 GLN A C 1
ATOM 641 O O . GLN A 1 84 ? -30.602 28.192 20.455 1.00 33.56 84 GLN A O 1
ATOM 646 N N . SER A 1 85 ? -31.548 29.281 22.174 1.00 36.66 85 SER A N 1
ATOM 647 C CA . SER A 1 85 ? -30.384 29.236 23.057 1.00 36.66 85 SER A CA 1
ATOM 648 C C . SER A 1 85 ? -30.133 27.806 23.533 1.00 36.66 85 SER A C 1
ATOM 650 O O . SER A 1 85 ? -30.936 27.257 24.285 1.00 36.66 85 SER A O 1
ATOM 652 N N . VAL A 1 86 ? -29.006 27.219 23.126 1.00 46.97 86 VAL A N 1
ATOM 653 C CA . VAL A 1 86 ? -28.580 25.892 23.590 1.00 46.97 86 VAL A CA 1
ATOM 654 C C . VAL A 1 86 ? -28.352 25.939 25.102 1.00 46.97 86 VAL A C 1
ATOM 656 O O . VAL A 1 86 ? -27.439 26.624 25.565 1.00 46.97 86 VAL A O 1
ATOM 659 N N . THR A 1 87 ? -29.149 25.195 25.870 1.00 53.97 87 THR A N 1
ATOM 660 C CA . THR A 1 87 ? -28.905 24.989 27.300 1.00 53.97 87 THR A CA 1
ATOM 661 C C . THR A 1 87 ? -27.592 24.227 27.499 1.00 53.97 87 THR A C 1
ATOM 663 O O . THR A 1 87 ? -27.357 23.166 26.911 1.00 53.97 87 THR A O 1
ATOM 666 N N . SER A 1 88 ? -26.692 24.795 28.303 1.00 65.56 88 SER A N 1
ATOM 667 C CA . SER A 1 88 ? -25.430 24.158 28.680 1.00 65.56 88 SER A CA 1
ATOM 668 C C . SER A 1 88 ? -25.679 23.081 29.732 1.00 65.56 88 SER A C 1
ATOM 670 O O . SER A 1 88 ? -26.326 23.347 30.745 1.00 65.56 88 SER A O 1
ATOM 672 N N . ALA A 1 89 ? -25.135 21.883 29.515 1.00 78.50 89 ALA A N 1
ATOM 673 C CA . ALA A 1 89 ? -25.171 20.827 30.517 1.00 78.50 89 ALA A CA 1
ATOM 674 C C . ALA A 1 89 ? -24.367 21.245 31.762 1.00 78.50 89 ALA A C 1
ATOM 676 O O . ALA A 1 89 ? -23.251 21.745 31.659 1.00 78.50 89 ALA A O 1
ATOM 677 N N . ASP A 1 90 ? -24.968 21.025 32.924 1.00 80.19 90 ASP A N 1
ATOM 678 C CA . ASP A 1 90 ? -24.495 21.371 34.268 1.00 80.19 90 ASP A CA 1
ATOM 679 C C . ASP A 1 90 ? -24.559 20.118 35.159 1.00 80.19 90 ASP A C 1
ATOM 681 O O . ASP A 1 90 ? -25.572 19.414 35.162 1.00 80.19 90 ASP A O 1
ATOM 685 N N . VAL A 1 91 ? -23.491 19.835 35.904 1.00 85.94 91 VAL A N 1
ATOM 686 C CA . VAL A 1 91 ? -23.381 18.673 36.803 1.00 85.94 91 VAL A CA 1
ATOM 687 C C . VAL A 1 91 ? -24.359 18.759 37.978 1.00 85.94 91 VAL A C 1
ATOM 689 O O . VAL A 1 91 ? -24.864 17.739 38.443 1.00 85.94 91 VAL A O 1
ATOM 692 N N . SER A 1 92 ? -24.656 19.969 38.459 1.00 84.50 92 SER A N 1
ATOM 693 C CA . SER A 1 92 ? -25.513 20.189 39.633 1.00 84.50 92 SER A CA 1
ATOM 694 C C . SER A 1 92 ? -26.979 19.798 39.402 1.00 84.50 92 SER A C 1
ATOM 696 O O . SER A 1 92 ? -27.697 19.508 40.356 1.00 84.50 92 SER A O 1
ATOM 698 N N . LYS A 1 93 ? -27.403 19.737 38.133 1.00 84.44 93 LYS A N 1
ATOM 699 C CA . LYS A 1 93 ? -28.753 19.361 37.684 1.00 84.44 93 LYS A CA 1
ATOM 700 C C . LYS A 1 93 ? -28.905 17.864 37.337 1.00 84.44 93 LYS A C 1
ATOM 702 O O . LYS A 1 93 ? -29.941 17.464 36.805 1.00 84.44 93 LYS A O 1
ATOM 707 N N . VAL A 1 94 ? -27.895 17.025 37.590 1.00 85.62 94 VAL A N 1
ATOM 708 C CA . VAL A 1 94 ? -27.967 15.575 37.316 1.00 85.62 94 VAL A CA 1
ATOM 709 C C . VAL A 1 94 ? -28.892 14.884 38.321 1.00 85.62 94 VAL A C 1
ATOM 711 O O . VAL A 1 94 ? -28.657 14.915 39.529 1.00 85.62 94 VAL A O 1
ATOM 714 N N . THR A 1 95 ? -29.923 14.205 37.820 1.00 86.00 95 THR A N 1
ATOM 715 C CA . THR A 1 95 ? -30.856 13.400 38.624 1.00 86.00 95 THR A CA 1
ATOM 716 C C . THR A 1 95 ? -30.525 11.911 38.521 1.00 86.00 95 THR A C 1
ATOM 718 O O . THR A 1 95 ? -29.806 11.483 37.624 1.00 86.00 95 THR A O 1
ATOM 721 N N . TYR A 1 96 ? -31.021 11.097 39.462 1.00 85.81 96 TYR A N 1
ATOM 722 C CA . TYR A 1 96 ? -30.829 9.634 39.469 1.00 85.81 96 TYR A CA 1
ATOM 723 C C . TYR A 1 96 ? -29.361 9.171 39.388 1.00 85.81 96 TYR A C 1
ATOM 725 O O . TYR A 1 96 ? -29.065 8.118 38.828 1.00 85.81 96 TYR A O 1
ATOM 733 N N . ARG A 1 97 ? -28.430 9.951 39.957 1.00 87.00 97 ARG A N 1
ATOM 734 C CA . ARG A 1 97 ? -26.980 9.752 39.802 1.00 87.00 97 ARG A CA 1
ATOM 735 C C . ARG A 1 97 ? -26.523 8.309 40.055 1.00 87.00 97 ARG A C 1
ATOM 737 O O . ARG A 1 97 ? -25.860 7.743 39.199 1.00 87.00 97 ARG A O 1
ATOM 744 N N . LYS A 1 98 ? -26.956 7.685 41.159 1.00 87.81 98 LYS A N 1
ATOM 745 C CA . LYS A 1 98 ? -26.620 6.281 41.463 1.00 87.81 98 LYS A CA 1
ATOM 746 C C . LYS A 1 98 ? -27.130 5.313 40.397 1.00 87.81 98 LYS A C 1
ATOM 748 O O . LYS A 1 98 ? -26.427 4.378 40.043 1.00 87.81 98 LYS A O 1
ATOM 753 N N . GLN A 1 99 ? -28.349 5.506 39.897 1.00 90.06 99 GLN A N 1
ATOM 754 C CA . GLN A 1 99 ? -28.909 4.666 38.840 1.00 90.06 99 GLN A CA 1
ATOM 755 C C . GLN A 1 99 ? -28.146 4.851 37.522 1.00 90.06 99 GLN A C 1
ATOM 757 O O . GLN A 1 99 ? -27.899 3.867 36.836 1.00 90.06 99 GLN A O 1
ATOM 762 N N . LEU A 1 100 ? -27.735 6.082 37.196 1.00 90.25 100 LEU A N 1
ATOM 763 C CA . LEU A 1 100 ? -26.908 6.376 36.021 1.00 90.25 100 LEU A CA 1
ATOM 764 C C . LEU A 1 100 ? -25.493 5.790 36.139 1.00 90.25 100 LEU A C 1
ATOM 766 O O . LEU A 1 100 ? -24.982 5.305 35.138 1.00 90.25 100 LEU A O 1
ATOM 770 N N . GLU A 1 101 ? -24.892 5.792 37.334 1.00 92.38 101 GLU A N 1
ATOM 771 C CA . GLU A 1 101 ? -23.607 5.133 37.624 1.00 92.38 101 GLU A CA 1
ATOM 772 C C . GLU A 1 101 ? -23.713 3.614 37.371 1.00 92.38 101 GLU A C 1
ATOM 774 O O . GLU A 1 101 ? -22.994 3.094 36.523 1.00 92.38 101 GLU A O 1
ATOM 779 N N . HIS A 1 102 ? -24.689 2.918 37.974 1.00 92.69 102 HIS A N 1
ATOM 780 C CA . HIS A 1 102 ? -24.894 1.476 37.732 1.00 92.69 102 HIS A CA 1
ATOM 781 C C . HIS A 1 102 ? -25.236 1.166 36.263 1.00 92.69 102 HIS A C 1
ATOM 783 O O . HIS A 1 102 ? -24.812 0.144 35.727 1.00 92.69 102 HIS A O 1
ATOM 789 N N . LEU A 1 103 ? -26.005 2.032 35.591 1.00 93.69 103 LEU A N 1
ATOM 790 C CA . LEU A 1 103 ? -26.312 1.879 34.168 1.00 93.69 103 LEU A CA 1
ATOM 791 C C . LEU A 1 103 ? -25.049 2.036 33.309 1.00 93.69 103 LEU A C 1
ATOM 793 O O . LEU A 1 103 ? -24.862 1.267 32.370 1.00 93.69 103 LEU A O 1
ATOM 797 N N . ALA A 1 104 ? -24.187 3.006 33.629 1.00 94.81 104 ALA A N 1
ATOM 798 C CA . ALA A 1 104 ? -22.916 3.224 32.945 1.00 94.81 104 ALA A CA 1
ATOM 799 C C . ALA A 1 104 ? -21.943 2.059 33.173 1.00 94.81 104 ALA A C 1
ATOM 801 O O . ALA A 1 104 ? -21.280 1.656 32.221 1.00 94.81 104 ALA A O 1
ATOM 802 N N . GLU A 1 105 ? -21.904 1.476 34.375 1.00 95.44 105 GLU A N 1
ATOM 803 C CA . GLU A 1 105 ? -21.132 0.262 34.668 1.00 95.44 105 GLU A CA 1
ATOM 804 C C . GLU A 1 105 ? -21.631 -0.937 33.860 1.00 95.44 105 GLU A C 1
ATOM 806 O O . GLU A 1 105 ? -20.851 -1.532 33.123 1.00 95.44 105 GLU A O 1
ATOM 811 N N . ILE A 1 106 ? -22.930 -1.258 33.919 1.00 95.62 106 ILE A N 1
ATOM 812 C CA . ILE A 1 106 ? -23.514 -2.387 33.171 1.00 95.62 106 ILE A CA 1
ATOM 813 C C . ILE A 1 106 ? -23.276 -2.220 31.666 1.00 95.62 106 ILE A C 1
ATOM 815 O O . ILE A 1 106 ? -22.834 -3.154 31.002 1.00 95.62 106 ILE A O 1
ATOM 819 N N . TYR A 1 107 ? -23.521 -1.025 31.127 1.00 95.94 107 TYR A N 1
ATOM 820 C CA . TYR A 1 107 ? -23.302 -0.727 29.713 1.00 95.94 107 TYR A CA 1
ATOM 821 C C . TYR A 1 107 ? -21.816 -0.817 29.325 1.00 95.94 107 TYR A C 1
ATOM 823 O O . TYR A 1 107 ? -21.484 -1.347 28.268 1.00 95.94 107 TYR A O 1
ATOM 831 N N . SER A 1 108 ? -20.912 -0.371 30.201 1.00 95.38 108 SER A N 1
ATOM 832 C CA . SER A 1 108 ? -19.463 -0.485 29.996 1.00 95.38 108 SER A CA 1
ATOM 833 C C . SER A 1 108 ? -18.982 -1.934 30.034 1.00 95.38 108 SER A C 1
ATOM 835 O O . SER A 1 108 ? -18.175 -2.310 29.189 1.00 95.38 108 SER A O 1
ATOM 837 N N . ILE A 1 109 ? -19.522 -2.760 30.935 1.00 94.38 109 ILE A N 1
ATOM 838 C CA . ILE A 1 109 ? -19.281 -4.210 30.966 1.00 94.38 109 ILE A CA 1
ATOM 839 C C . ILE A 1 109 ? -19.784 -4.849 29.666 1.00 94.38 109 ILE A C 1
ATOM 841 O O . ILE A 1 109 ? -19.089 -5.664 29.070 1.00 94.38 109 ILE A O 1
ATOM 845 N N . CYS A 1 110 ? -20.953 -4.442 29.158 1.00 94.25 110 CYS A N 1
ATOM 846 C CA . CYS A 1 110 ? -21.442 -4.942 27.874 1.00 94.25 110 CYS A CA 1
ATOM 847 C C . CYS A 1 110 ? -20.532 -4.578 26.686 1.00 94.25 110 CYS A C 1
ATOM 849 O O . CYS A 1 110 ? -20.471 -5.344 25.724 1.00 94.25 110 CYS A O 1
ATOM 851 N N . ILE A 1 111 ? -19.817 -3.451 26.744 1.00 93.81 111 ILE A N 1
ATOM 852 C CA . ILE A 1 111 ? -18.809 -3.087 25.740 1.00 93.81 111 ILE A CA 1
ATOM 853 C C . ILE A 1 111 ? -17.517 -3.895 25.937 1.00 93.81 111 ILE A C 1
ATOM 855 O O . ILE A 1 111 ? -17.028 -4.467 24.966 1.00 93.81 111 ILE A O 1
ATOM 859 N N . SER A 1 112 ? -16.978 -3.979 27.160 1.00 90.88 112 SER A N 1
ATOM 860 C CA . SER A 1 112 ? -15.684 -4.634 27.424 1.00 90.88 112 SER A CA 1
ATOM 861 C C . SER A 1 112 ? -15.723 -6.154 27.257 1.00 90.88 112 SER A C 1
ATOM 863 O O . SER A 1 112 ? -14.752 -6.738 26.787 1.00 90.88 112 SER A O 1
ATOM 865 N N . GLU A 1 113 ? -16.851 -6.785 27.594 1.00 90.50 113 GLU A N 1
ATOM 866 C CA . GLU A 1 113 ? -17.092 -8.231 27.464 1.00 90.50 113 GLU A CA 1
ATOM 867 C C . GLU A 1 113 ? -17.630 -8.628 26.072 1.00 90.50 113 GLU A C 1
ATOM 869 O O . GLU A 1 113 ? -18.172 -9.720 25.891 1.00 90.50 113 GLU A O 1
ATOM 874 N N . ASN A 1 114 ? -17.538 -7.733 25.076 1.00 91.44 114 ASN A N 1
ATOM 875 C CA . ASN A 1 114 ? -18.020 -7.952 23.706 1.00 91.44 114 ASN A CA 1
ATOM 876 C C . ASN A 1 114 ? -19.481 -8.467 23.666 1.00 91.44 114 ASN A C 1
ATOM 878 O O . ASN A 1 114 ? -19.840 -9.366 22.893 1.00 91.44 114 ASN A O 1
ATOM 882 N N . LEU A 1 115 ? -20.345 -7.919 24.536 1.00 91.69 115 LEU A N 1
ATOM 883 C CA . LEU A 1 115 ? -21.769 -8.273 24.627 1.00 91.69 115 LEU A CA 1
ATOM 884 C C . LEU A 1 115 ? -22.656 -7.502 23.644 1.00 91.69 115 LEU A C 1
ATOM 886 O O . LEU A 1 115 ? -23.784 -7.922 23.388 1.00 91.69 115 LEU A O 1
ATOM 890 N N . VAL A 1 116 ? -22.129 -6.428 23.062 1.00 91.94 116 VAL A N 1
ATOM 891 C CA . VAL A 1 116 ? -22.769 -5.585 22.043 1.00 91.94 116 VAL A CA 1
ATOM 892 C C . VAL A 1 116 ? -22.336 -6.001 20.630 1.00 91.94 116 VAL A C 1
ATOM 894 O O . VAL A 1 116 ? -21.200 -6.438 20.473 1.00 91.94 116 VAL A O 1
ATOM 897 N N . PRO A 1 117 ? -23.175 -5.858 19.582 1.00 89.69 117 PRO A N 1
ATOM 898 C CA . PRO A 1 117 ? -22.778 -6.233 18.224 1.00 89.69 117 PRO A CA 1
ATOM 899 C C . PRO A 1 117 ? -21.597 -5.426 17.679 1.00 89.69 117 PRO A C 1
ATOM 901 O O . PRO A 1 117 ? -20.815 -5.966 16.909 1.00 89.69 117 PRO A O 1
ATOM 904 N N . ASN A 1 118 ? -21.463 -4.144 18.047 1.00 92.31 118 ASN A N 1
ATOM 905 C CA . ASN A 1 118 ? -20.395 -3.273 17.553 1.00 92.31 118 ASN A CA 1
ATOM 906 C C . ASN A 1 118 ? -20.025 -2.180 18.564 1.00 92.31 118 ASN A C 1
ATOM 908 O O . ASN A 1 118 ? -20.699 -1.153 18.661 1.00 92.31 118 ASN A O 1
ATOM 912 N N . ILE A 1 119 ? -18.885 -2.364 19.231 1.00 93.44 119 ILE A N 1
ATOM 913 C CA . ILE A 1 119 ? -18.248 -1.410 20.157 1.00 93.44 119 ILE A CA 1
ATOM 914 C C . ILE A 1 119 ? -18.270 0.034 19.630 1.00 93.44 119 ILE A C 1
ATOM 916 O O . ILE A 1 119 ? -18.581 0.967 20.367 1.00 93.44 119 ILE A O 1
ATOM 920 N N . PHE A 1 120 ? -17.961 0.247 18.348 1.00 93.00 120 PHE A N 1
ATOM 921 C CA . PHE A 1 120 ? -17.847 1.595 17.788 1.00 93.00 120 PHE A CA 1
ATOM 922 C C . PHE A 1 120 ? -19.196 2.252 17.487 1.00 93.00 120 PHE A C 1
ATOM 924 O O . PHE A 1 120 ? -19.277 3.481 17.491 1.00 93.00 120 PHE A O 1
ATOM 931 N N . SER A 1 121 ? -20.257 1.466 17.293 1.00 92.12 121 SER A N 1
ATOM 932 C CA . SER A 1 121 ? -21.628 1.987 17.244 1.00 92.12 121 SER A CA 1
ATOM 933 C C . SER A 1 121 ? -22.100 2.424 18.629 1.00 92.12 121 SER A C 1
ATOM 935 O O . SER A 1 121 ? -22.688 3.498 18.754 1.00 92.12 121 SER A O 1
ATOM 937 N N . GLU A 1 122 ? -21.743 1.678 19.677 1.00 94.44 122 GLU A N 1
ATOM 938 C CA . GLU A 1 122 ? -22.027 2.070 21.063 1.00 94.44 122 GLU A CA 1
ATOM 939 C C . GLU A 1 122 ? -21.233 3.316 21.486 1.00 94.44 122 GLU A C 1
ATOM 941 O O . GLU A 1 122 ? -21.785 4.219 22.117 1.00 94.44 122 GLU A O 1
ATOM 946 N N . LEU A 1 123 ? -19.959 3.428 21.084 1.00 93.94 123 LEU A N 1
ATOM 947 C CA . LEU A 1 123 ? -19.165 4.650 21.269 1.00 93.94 123 LEU A CA 1
ATOM 948 C C . LEU A 1 123 ? -19.750 5.831 20.483 1.00 93.94 123 LEU A C 1
ATOM 950 O O . LEU A 1 123 ? -19.801 6.945 20.999 1.00 93.94 123 LEU A O 1
ATOM 954 N N . PHE A 1 124 ? -20.235 5.612 19.258 1.00 93.00 124 PHE A N 1
ATOM 955 C CA . PHE A 1 124 ? -20.910 6.653 18.484 1.00 93.00 124 PHE A CA 1
ATOM 956 C C . PHE A 1 124 ? -22.189 7.137 19.186 1.00 93.00 124 PHE A C 1
ATOM 958 O O . PHE A 1 124 ? -22.388 8.346 19.295 1.00 93.00 124 PHE A O 1
ATOM 965 N N . PHE A 1 125 ? -23.004 6.233 19.741 1.00 93.31 125 PHE A N 1
ATOM 966 C CA . PHE A 1 125 ? -24.170 6.583 20.563 1.00 93.31 125 PHE A CA 1
ATOM 967 C C . PHE A 1 125 ? -23.782 7.373 21.827 1.00 93.31 125 PHE A C 1
ATOM 969 O O . PHE A 1 125 ? -24.374 8.414 22.117 1.00 93.31 125 PHE A O 1
ATOM 976 N N . VAL A 1 126 ? -22.728 6.959 22.535 1.00 94.81 126 VAL A N 1
ATOM 977 C CA . VAL A 1 126 ? -22.174 7.700 23.684 1.00 94.81 126 VAL A CA 1
ATOM 978 C C . VAL A 1 126 ? -21.749 9.119 23.281 1.00 94.81 126 VAL A C 1
ATOM 980 O O . VAL A 1 126 ? -22.071 10.085 23.977 1.00 94.81 126 VAL A O 1
ATOM 983 N N . LEU A 1 127 ? -21.108 9.290 22.120 1.00 92.62 127 LEU A N 1
ATOM 984 C CA . LEU A 1 127 ? -20.776 10.617 21.593 1.00 92.62 127 LEU A CA 1
ATOM 985 C C . LEU A 1 127 ? -22.013 11.413 21.140 1.00 92.62 127 LEU A C 1
ATOM 987 O O . LEU A 1 127 ? -22.002 12.641 21.249 1.00 92.62 127 LEU A O 1
ATOM 991 N N . GLN A 1 128 ? -23.092 10.770 20.681 1.00 90.94 128 GLN A N 1
ATOM 992 C CA . GLN A 1 128 ? -24.366 11.449 20.405 1.00 90.94 128 GLN A CA 1
ATOM 993 C C . GLN A 1 128 ? -24.990 11.994 21.695 1.00 90.94 128 GLN A C 1
ATOM 995 O O . GLN A 1 128 ? -25.411 13.150 21.717 1.00 90.94 128 GLN A O 1
ATOM 1000 N N . LEU A 1 129 ? -24.983 11.224 22.789 1.00 91.00 129 LEU A N 1
ATOM 1001 C CA . LEU A 1 129 ? -25.427 11.699 24.105 1.00 91.00 129 LEU A CA 1
ATOM 1002 C C . LEU A 1 129 ? -24.552 12.859 24.614 1.00 91.00 129 LEU A C 1
ATOM 1004 O O . LEU A 1 129 ? -25.082 13.877 25.063 1.00 91.00 129 LEU A O 1
ATOM 1008 N N . LEU A 1 130 ? -23.224 12.760 24.461 1.00 90.50 130 LEU A N 1
ATOM 1009 C CA . LEU A 1 130 ? -22.285 13.833 24.811 1.00 90.50 130 LEU A CA 1
ATOM 1010 C C . LEU A 1 130 ? -22.521 15.118 23.997 1.00 90.50 130 LEU A C 1
ATOM 1012 O O . LEU A 1 130 ? -22.340 16.213 24.530 1.00 90.50 130 LEU A O 1
ATOM 1016 N N . THR A 1 131 ? -22.919 15.008 22.725 1.00 87.50 131 THR A N 1
ATOM 1017 C CA . THR A 1 131 ? -23.098 16.142 21.792 1.00 87.50 131 THR A CA 1
ATOM 1018 C C . THR A 1 131 ? -24.551 16.599 21.615 1.00 87.50 131 THR A C 1
ATOM 1020 O O . THR A 1 131 ? -24.806 17.576 20.904 1.00 87.50 131 THR A O 1
ATOM 1023 N N . ALA A 1 132 ? -25.507 15.967 22.303 1.00 84.38 132 ALA A N 1
ATOM 1024 C CA . ALA A 1 132 ? -26.922 16.325 22.258 1.00 84.38 132 ALA A CA 1
ATOM 1025 C C . ALA A 1 132 ? -27.154 17.812 22.592 1.00 84.38 132 ALA A C 1
ATOM 1027 O O . ALA A 1 132 ? -26.466 18.398 23.437 1.00 84.38 132 ALA A O 1
ATOM 1028 N N . LYS A 1 133 ? -28.142 18.438 21.947 1.00 76.56 133 LYS A N 1
ATOM 1029 C CA . LYS A 1 133 ? -28.566 19.820 22.228 1.00 76.56 133 LYS A CA 1
ATOM 1030 C C . LYS A 1 133 ? -29.938 19.791 22.889 1.00 76.56 133 LYS A C 1
ATOM 1032 O O . LYS A 1 133 ? -30.839 19.128 22.386 1.00 76.56 133 LYS A O 1
ATOM 1037 N N . GLY A 1 134 ? -30.080 20.487 24.015 1.00 60.78 134 GLY A N 1
ATOM 1038 C CA . GLY A 1 134 ? -31.339 20.537 24.749 1.00 60.78 134 GLY A CA 1
ATOM 1039 C C . GLY A 1 134 ? -32.377 21.333 23.966 1.00 60.78 134 GLY A C 1
ATOM 1040 O O . GLY A 1 134 ? -32.070 22.416 23.467 1.00 60.78 134 GLY A O 1
ATOM 1041 N N . SER A 1 135 ? -33.597 20.807 23.863 1.00 51.09 135 SER A N 1
ATOM 1042 C CA . SER A 1 135 ? -34.745 21.601 23.430 1.00 51.09 135 SER A CA 1
ATOM 1043 C C . SER A 1 135 ? -35.324 22.312 24.649 1.00 51.09 135 SER A C 1
ATOM 1045 O O . SER A 1 135 ? -35.697 21.662 25.624 1.00 51.09 135 SER A O 1
ATOM 1047 N N . SER A 1 136 ? -35.424 23.640 24.595 1.00 42.75 136 SER A N 1
ATOM 1048 C CA . SER A 1 136 ? -35.951 24.455 25.700 1.00 42.75 136 SER A CA 1
ATOM 1049 C C . SER A 1 136 ? -37.443 24.226 25.984 1.00 42.75 136 SER A C 1
ATOM 1051 O O . SER A 1 136 ? -37.949 24.722 26.979 1.00 42.75 136 SER A O 1
ATOM 1053 N N . PHE A 1 137 ? -38.151 23.451 25.155 1.00 41.09 137 PHE A N 1
ATOM 1054 C CA . PHE A 1 137 ? -39.564 23.108 25.359 1.00 41.09 137 PHE A CA 1
ATOM 1055 C C . PHE A 1 137 ? -39.834 22.121 26.512 1.00 41.09 137 PHE A C 1
ATOM 1057 O O . PHE A 1 137 ? -41.001 21.911 26.848 1.00 41.09 137 PHE A O 1
ATOM 1064 N N . ALA A 1 138 ? -38.801 21.492 27.087 1.00 40.72 138 ALA A N 1
ATOM 1065 C CA . ALA A 1 138 ? -38.960 20.515 28.169 1.00 40.72 138 ALA A CA 1
ATOM 1066 C C . ALA A 1 138 ? -38.997 21.153 29.574 1.00 40.72 138 ALA A C 1
ATOM 1068 O O . ALA A 1 138 ? -39.851 20.778 30.374 1.00 40.72 138 ALA A O 1
ATOM 1069 N N . GLU A 1 139 ? -38.130 22.136 29.864 1.00 44.16 139 GLU A N 1
ATOM 1070 C CA . GLU A 1 139 ? -38.021 22.734 31.213 1.00 44.16 139 GLU A CA 1
ATOM 1071 C C . GLU A 1 139 ? -39.307 23.498 31.624 1.00 44.16 139 GLU A C 1
ATOM 1073 O O . GLU A 1 139 ? -39.691 23.472 32.791 1.00 44.16 139 GLU A O 1
ATOM 1078 N N . ASP A 1 140 ? -40.051 24.087 30.678 1.00 40.75 140 ASP A N 1
ATOM 1079 C CA . ASP A 1 140 ? -41.280 24.854 30.974 1.00 40.75 140 ASP A CA 1
ATOM 1080 C C . ASP A 1 140 ? -42.515 23.995 31.335 1.00 40.75 140 ASP A C 1
ATOM 1082 O O . ASP A 1 140 ? -43.526 24.539 31.784 1.00 40.75 140 ASP A O 1
ATOM 1086 N N . ARG A 1 141 ? -42.478 22.661 31.161 1.00 40.72 141 ARG A N 1
ATOM 1087 C CA . ARG A 1 141 ? -43.607 21.767 31.519 1.00 40.72 141 ARG A CA 1
ATOM 1088 C C . ARG A 1 141 ? -43.464 21.061 32.866 1.00 40.72 141 ARG A C 1
ATOM 1090 O O . ARG A 1 141 ? -44.431 20.451 33.320 1.00 40.72 141 ARG A O 1
ATOM 1097 N N . GLU A 1 142 ? -42.310 21.150 33.525 1.00 42.50 142 GLU A N 1
ATOM 1098 C CA . GLU A 1 142 ? -42.085 20.478 34.815 1.00 42.50 142 GLU A CA 1
ATOM 1099 C C . GLU A 1 142 ? -42.901 21.099 35.968 1.00 42.50 142 GLU A C 1
ATOM 1101 O O . GLU A 1 142 ? -43.225 20.413 36.934 1.00 42.50 142 GLU A O 1
ATOM 1106 N N . ASN A 1 143 ? -43.329 22.361 35.838 1.00 38.28 143 ASN A N 1
ATOM 1107 C CA . ASN A 1 143 ? -44.099 23.065 36.873 1.00 38.28 143 ASN A CA 1
ATOM 1108 C C . ASN A 1 143 ? -45.600 22.707 36.941 1.00 38.28 143 ASN A C 1
ATOM 1110 O O . ASN A 1 143 ? -46.255 23.118 37.896 1.00 38.28 143 ASN A O 1
ATOM 1114 N N . ASP A 1 144 ? -46.152 21.957 35.977 1.00 37.66 144 ASP A N 1
ATOM 1115 C CA . ASP A 1 144 ? -47.611 21.734 35.853 1.00 37.66 144 ASP A CA 1
ATOM 1116 C C . ASP A 1 144 ? -48.038 20.252 35.992 1.00 37.66 144 ASP A C 1
ATOM 1118 O O . ASP A 1 144 ? -49.212 19.916 35.839 1.00 37.66 144 ASP A O 1
ATOM 1122 N N . LEU A 1 145 ? -47.104 19.336 36.301 1.00 40.81 145 LEU A N 1
ATOM 1123 C CA . LEU A 1 145 ? -47.378 17.888 36.422 1.00 40.81 145 LEU A CA 1
ATOM 1124 C C . LEU A 1 145 ? -47.506 17.348 37.862 1.00 40.81 145 LEU A C 1
ATOM 1126 O O . LEU A 1 145 ? -47.712 16.147 38.047 1.00 40.81 145 LEU A O 1
ATOM 1130 N N . GLY A 1 146 ? -47.438 18.211 38.880 1.00 36.62 146 GLY A N 1
ATOM 1131 C CA . GLY A 1 146 ? -47.352 17.851 40.308 1.00 36.62 146 GLY A CA 1
ATOM 1132 C C . GLY A 1 146 ? -48.576 17.175 40.956 1.00 36.62 146 GLY A C 1
ATOM 1133 O O . GLY A 1 146 ? -48.740 17.282 42.167 1.00 36.62 146 GLY A O 1
ATOM 1134 N N . PHE A 1 147 ? -49.453 16.513 40.190 1.00 39.22 147 PHE A N 1
ATOM 1135 C CA . PHE A 1 147 ? -50.704 15.916 40.689 1.00 39.22 147 PHE A CA 1
ATOM 1136 C C . PHE A 1 147 ? -51.005 14.471 40.240 1.00 39.22 147 PHE A C 1
ATOM 1138 O O . PHE A 1 147 ? -52.040 13.933 40.626 1.00 39.22 147 PHE A O 1
ATOM 1145 N N . MET A 1 148 ? -50.131 13.814 39.463 1.00 36.31 148 MET A N 1
ATOM 1146 C CA . MET A 1 148 ? -50.370 12.448 38.938 1.00 36.31 148 MET A CA 1
ATOM 1147 C C . MET A 1 148 ? -49.236 11.446 39.244 1.00 36.31 148 MET A C 1
ATOM 1149 O O . MET A 1 148 ? -49.072 10.441 38.553 1.00 36.31 148 MET A O 1
ATOM 1153 N N . GLU A 1 149 ? -48.460 11.683 40.302 1.00 41.12 149 GLU A N 1
ATOM 1154 C CA . GLU A 1 149 ? -47.253 10.911 40.639 1.00 41.12 149 GLU A CA 1
ATOM 1155 C C . GLU A 1 149 ? -47.504 9.795 41.680 1.00 41.12 149 GLU A C 1
ATOM 1157 O O . GLU A 1 149 ? -46.870 9.750 42.731 1.00 41.12 149 GLU A O 1
ATOM 1162 N N . GLN A 1 150 ? -48.453 8.881 41.422 1.00 40.69 150 GLN A N 1
ATOM 1163 C CA . GLN A 1 150 ? -48.663 7.712 42.306 1.00 40.69 150 GLN A CA 1
ATOM 1164 C C . GLN A 1 150 ? -48.818 6.338 41.634 1.00 40.69 150 GLN A C 1
ATOM 1166 O O . GLN A 1 150 ? -48.708 5.347 42.345 1.00 40.69 150 GLN A O 1
ATOM 1171 N N . ASN A 1 151 ? -49.024 6.226 40.314 1.00 41.22 151 ASN A N 1
ATOM 1172 C CA . ASN A 1 151 ? -49.100 4.918 39.632 1.00 41.22 151 ASN A CA 1
ATOM 1173 C C . ASN A 1 151 ? -48.651 4.992 38.158 1.00 41.22 151 ASN A C 1
ATOM 1175 O O . ASN A 1 151 ? -49.472 4.947 37.244 1.00 41.22 151 ASN A O 1
ATOM 1179 N N . LYS A 1 152 ? -47.337 5.087 37.929 1.00 39.00 152 LYS A N 1
ATOM 1180 C CA . LYS A 1 152 ? -46.690 4.725 36.656 1.00 39.00 152 LYS A CA 1
ATOM 1181 C C . LYS A 1 152 ? -45.469 3.861 36.959 1.00 39.00 152 LYS A C 1
ATOM 1183 O O . LYS A 1 152 ? -44.718 4.157 37.889 1.00 39.00 152 LYS A O 1
ATOM 1188 N N . ASP A 1 153 ? -45.334 2.766 36.219 1.00 42.28 153 ASP A N 1
ATOM 1189 C CA . ASP A 1 153 ? -44.408 1.681 36.532 1.00 42.28 153 ASP A CA 1
ATOM 1190 C C . ASP A 1 153 ? -42.938 2.117 36.554 1.00 42.28 153 ASP A C 1
ATOM 1192 O O . ASP A 1 153 ? -42.517 3.036 35.849 1.00 42.28 153 ASP A O 1
ATOM 1196 N N . LEU A 1 154 ? -42.119 1.372 37.305 1.00 50.59 154 LEU A N 1
ATOM 1197 C CA . LEU A 1 154 ? -40.660 1.553 37.399 1.00 50.59 154 LEU A CA 1
ATOM 1198 C C . LEU A 1 154 ? -39.944 1.568 36.031 1.00 50.59 154 LEU A C 1
ATOM 1200 O O . LEU A 1 154 ? -38.826 2.073 35.936 1.00 50.59 154 LEU A O 1
ATOM 1204 N N . ILE A 1 155 ? -40.594 1.035 34.993 1.00 49.12 155 ILE A N 1
ATOM 1205 C CA . ILE A 1 155 ? -40.106 0.899 33.617 1.00 49.12 155 ILE A CA 1
ATOM 1206 C C . ILE A 1 155 ? -40.260 2.209 32.812 1.00 49.12 155 ILE A C 1
ATOM 1208 O O . ILE A 1 155 ? -39.488 2.445 31.887 1.00 49.12 155 ILE A O 1
ATOM 1212 N N . GLU A 1 156 ? -41.184 3.110 33.174 1.00 47.81 156 GLU A N 1
ATOM 1213 C CA . GLU A 1 156 ? -41.403 4.385 32.459 1.00 47.81 156 GLU A CA 1
ATOM 1214 C C . GLU A 1 156 ? -40.533 5.557 32.963 1.00 47.81 156 GLU A C 1
ATOM 1216 O O . GLU A 1 156 ? -40.682 6.691 32.500 1.00 47.81 156 GLU A O 1
ATOM 1221 N N . ARG A 1 157 ? -39.589 5.325 33.886 1.00 57.53 157 ARG A N 1
ATOM 1222 C CA . ARG A 1 157 ? -38.656 6.374 34.333 1.00 57.53 157 ARG A CA 1
ATOM 1223 C C . ARG A 1 157 ? -37.686 6.742 33.206 1.00 57.53 157 ARG A C 1
ATOM 1225 O O . ARG A 1 157 ? -36.734 6.016 32.918 1.00 57.53 157 ARG A O 1
ATOM 1232 N N . GLN A 1 158 ? -37.911 7.895 32.579 1.00 69.62 158 GLN A N 1
ATOM 1233 C CA . GLN A 1 158 ? -37.106 8.404 31.464 1.00 69.62 158 GLN A CA 1
ATOM 1234 C C . GLN A 1 158 ? -35.762 8.982 31.948 1.00 69.62 158 GLN A C 1
ATOM 1236 O O . GLN A 1 158 ? -35.550 10.193 31.955 1.00 69.62 158 GLN A O 1
ATOM 1241 N N . HIS A 1 159 ? -34.830 8.110 32.342 1.00 76.50 159 HIS A N 1
ATOM 1242 C CA . HIS A 1 159 ? -33.513 8.490 32.876 1.00 76.50 159 HIS A CA 1
ATOM 1243 C C . HIS A 1 159 ? -32.721 9.437 31.946 1.00 76.50 159 HIS A C 1
ATOM 1245 O O . HIS A 1 159 ? -31.993 10.299 32.435 1.00 76.50 159 HIS A O 1
ATOM 1251 N N . PHE A 1 160 ? -32.923 9.331 30.627 1.00 82.38 160 PHE A N 1
ATOM 1252 C CA . PHE A 1 160 ? -32.296 10.153 29.581 1.00 82.38 160 PHE A CA 1
ATOM 1253 C C . PHE A 1 160 ? -33.152 11.339 29.082 1.00 82.38 160 PHE A C 1
ATOM 1255 O O . PHE A 1 160 ? -32.866 11.899 28.028 1.00 82.38 160 PHE A O 1
ATOM 1262 N N . HIS A 1 161 ? -34.210 11.744 29.798 1.00 79.31 161 HIS A N 1
ATOM 1263 C CA . HIS A 1 161 ? -35.008 12.917 29.399 1.00 79.31 161 HIS A CA 1
ATOM 1264 C C . HIS A 1 161 ? -34.215 14.230 29.529 1.00 79.31 161 HIS A C 1
ATOM 1266 O O . HIS A 1 161 ? -34.331 15.138 28.709 1.00 79.31 161 HIS A O 1
ATOM 1272 N N . SER A 1 162 ? -33.382 14.319 30.567 1.00 84.50 162 SER A N 1
ATOM 1273 C CA . SER A 1 162 ? -32.554 15.486 30.859 1.00 84.50 162 SER A CA 1
ATOM 1274 C C . SER A 1 162 ? -31.202 15.405 30.151 1.00 84.50 162 SER A C 1
ATOM 1276 O O . SER A 1 162 ? -30.469 14.424 30.297 1.00 84.50 162 SER A O 1
ATOM 1278 N N . ILE A 1 163 ? -30.813 16.487 29.466 1.00 86.19 163 ILE A N 1
ATOM 1279 C CA . ILE A 1 163 ? -29.481 16.621 28.853 1.00 86.19 163 ILE A CA 1
ATOM 1280 C C . ILE A 1 163 ? -28.344 16.464 29.875 1.00 86.19 163 ILE A C 1
ATOM 1282 O O . ILE A 1 163 ? -27.275 15.959 29.537 1.00 86.19 163 ILE A O 1
ATOM 1286 N N . HIS A 1 164 ? -28.593 16.840 31.132 1.00 88.94 164 HIS A N 1
ATOM 1287 C CA . HIS A 1 164 ? -27.660 16.680 32.243 1.00 88.94 164 HIS A CA 1
ATOM 1288 C C . HIS A 1 164 ? -27.335 15.201 32.479 1.00 88.94 164 HIS A C 1
ATOM 1290 O O . HIS A 1 164 ? -26.169 14.830 32.590 1.00 88.94 164 HIS A O 1
ATOM 1296 N N . ASN A 1 165 ? -28.360 14.347 32.461 1.00 90.62 165 ASN A N 1
ATOM 1297 C CA . ASN A 1 165 ? -28.230 12.906 32.667 1.00 90.62 165 ASN A CA 1
ATOM 1298 C C . ASN A 1 165 ? -27.567 12.221 31.461 1.00 90.62 165 ASN A C 1
ATOM 1300 O O . ASN A 1 165 ? -26.715 11.354 31.649 1.00 90.62 165 ASN A O 1
ATOM 1304 N N . CYS A 1 166 ? -27.905 12.638 30.232 1.00 91.12 166 CYS A N 1
ATOM 1305 C CA . CYS A 1 166 ? -27.267 12.143 29.005 1.00 91.12 166 CYS A CA 1
ATOM 1306 C C . CYS A 1 166 ? -25.759 12.416 28.989 1.00 91.12 166 CYS A C 1
ATOM 1308 O O . CYS A 1 166 ? -24.973 11.511 28.718 1.00 91.12 166 CYS A O 1
ATOM 1310 N N . VAL A 1 167 ? -25.353 13.648 29.317 1.00 92.00 167 VAL A N 1
ATOM 1311 C CA . VAL A 1 167 ? -23.936 14.032 29.386 1.00 92.00 167 VAL A CA 1
ATOM 1312 C C . VAL A 1 167 ? -23.235 13.333 30.550 1.00 92.00 167 VAL A C 1
ATOM 1314 O O . VAL A 1 167 ? -22.125 12.843 30.363 1.00 92.00 167 VAL A O 1
ATOM 1317 N N . TYR A 1 168 ? -23.883 13.210 31.714 1.00 93.12 168 TYR A N 1
ATOM 1318 C CA . TYR A 1 168 ? -23.328 12.484 32.858 1.00 93.12 168 TYR A CA 1
ATOM 1319 C C . TYR A 1 168 ? -23.025 11.020 32.522 1.00 93.12 168 TYR A C 1
ATOM 1321 O O . TYR A 1 168 ? -21.886 10.582 32.671 1.00 93.12 168 TYR A O 1
ATOM 1329 N N . PHE A 1 169 ? -24.011 10.287 31.998 1.00 94.69 169 PHE A N 1
ATOM 1330 C CA . PHE A 1 169 ? -23.841 8.901 31.561 1.00 94.69 169 PHE A CA 1
ATOM 1331 C C . PHE A 1 169 ? -22.751 8.772 30.490 1.00 94.69 169 PHE A C 1
ATOM 1333 O O . PHE A 1 169 ? -21.870 7.927 30.619 1.00 94.69 169 PHE A O 1
ATOM 1340 N N . ALA A 1 170 ? -22.761 9.639 29.471 1.00 95.19 170 ALA A N 1
ATOM 1341 C CA . ALA A 1 170 ? -21.762 9.597 28.407 1.00 95.19 170 ALA A CA 1
ATOM 1342 C C . ALA A 1 170 ? -20.336 9.803 28.940 1.00 95.19 170 ALA A C 1
ATOM 1344 O O . ALA A 1 170 ? -19.420 9.092 28.536 1.00 95.19 170 ALA A O 1
ATOM 1345 N N . VAL A 1 171 ? -20.149 10.740 29.875 1.00 95.56 171 VAL A N 1
ATOM 1346 C CA . VAL A 1 171 ? -18.848 10.998 30.505 1.00 95.56 171 VAL A CA 1
ATOM 1347 C C . VAL A 1 171 ? -18.399 9.821 31.372 1.00 95.56 171 VAL A C 1
ATOM 1349 O O . VAL A 1 171 ? -17.235 9.451 31.282 1.00 95.56 171 VAL A O 1
ATOM 1352 N N . GLN A 1 172 ? -19.293 9.184 32.139 1.00 95.38 172 GLN A N 1
ATOM 1353 C CA . GLN A 1 172 ? -18.951 7.970 32.896 1.00 95.38 172 GLN A CA 1
ATOM 1354 C C . GLN A 1 172 ? -18.540 6.813 31.969 1.00 95.38 172 GLN A C 1
ATOM 1356 O O . GLN A 1 172 ? -17.488 6.214 32.172 1.00 95.38 172 GLN A O 1
ATOM 1361 N N . VAL A 1 173 ? -19.304 6.531 30.906 1.00 96.38 173 VAL A N 1
ATOM 1362 C CA . VAL A 1 173 ? -18.967 5.453 29.956 1.00 96.38 173 VAL A CA 1
ATOM 1363 C C . VAL A 1 173 ? -17.640 5.722 29.234 1.00 96.38 173 VAL A C 1
ATOM 1365 O O . VAL A 1 173 ? -16.846 4.800 29.072 1.00 96.38 173 VAL A O 1
ATOM 1368 N N . LEU A 1 174 ? -17.343 6.968 28.847 1.00 96.06 174 LEU A N 1
ATOM 1369 C CA . LEU A 1 174 ? -16.033 7.324 28.275 1.00 96.06 174 LEU A CA 1
ATOM 1370 C C . LEU A 1 174 ? -14.872 7.154 29.274 1.00 96.06 174 LEU A C 1
ATOM 1372 O O . LEU A 1 174 ? -13.752 6.884 28.845 1.00 96.06 174 LEU A O 1
ATOM 1376 N N . ASP A 1 175 ? -15.127 7.294 30.579 1.00 94.81 175 ASP A N 1
ATOM 1377 C CA . ASP A 1 175 ? -14.130 7.113 31.643 1.00 94.81 175 ASP A CA 1
ATOM 1378 C C . ASP A 1 175 ? -13.777 5.628 31.837 1.00 94.81 175 ASP A C 1
ATOM 1380 O O . ASP A 1 175 ? -12.594 5.276 31.914 1.00 94.81 175 ASP A O 1
ATOM 1384 N N . TYR A 1 176 ? -14.794 4.754 31.824 1.00 94.75 176 TYR A N 1
ATOM 1385 C CA . TYR A 1 176 ? -14.626 3.295 31.836 1.00 94.75 176 TYR A CA 1
ATOM 1386 C C . TYR A 1 176 ? -13.998 2.770 30.531 1.00 94.75 176 TYR A C 1
ATOM 1388 O O . TYR A 1 176 ? -13.103 1.933 30.580 1.00 94.75 176 TYR A O 1
ATOM 1396 N N . GLN A 1 177 ? -14.400 3.288 29.363 1.00 93.44 177 GLN A N 1
ATOM 1397 C CA . GLN A 1 177 ? -13.891 2.864 28.044 1.00 93.44 177 GLN A CA 1
ATOM 1398 C C . GLN A 1 177 ? -12.619 3.610 27.592 1.00 93.44 177 GLN A C 1
ATOM 1400 O O . GLN A 1 177 ? -12.278 3.614 26.404 1.00 93.44 177 GLN A O 1
ATOM 1405 N N . PHE A 1 178 ? -11.899 4.251 28.520 1.00 93.25 178 PHE A N 1
ATOM 1406 C CA . PHE A 1 178 ? -10.741 5.094 28.208 1.00 93.25 178 PHE A CA 1
ATOM 1407 C C . PHE A 1 178 ? -9.649 4.369 27.403 1.00 93.25 178 PHE A C 1
ATOM 1409 O O . PHE A 1 178 ? -9.022 4.984 26.542 1.00 93.25 178 PHE A O 1
ATOM 1416 N N . GLU A 1 179 ? -9.438 3.068 27.628 1.00 90.06 179 GLU A N 1
ATOM 1417 C CA . GLU A 1 179 ? -8.429 2.285 26.901 1.00 90.06 179 GLU A CA 1
ATOM 1418 C C . GLU A 1 179 ? -8.690 2.299 25.384 1.00 90.06 179 GLU A C 1
ATOM 1420 O O . GLU A 1 179 ? -7.793 2.619 24.602 1.00 90.06 179 GLU A O 1
ATOM 1425 N N . ILE A 1 180 ? -9.944 2.100 24.963 1.00 91.31 180 ILE A N 1
ATOM 1426 C CA . ILE A 1 180 ? -10.356 2.162 23.552 1.00 91.31 180 ILE A CA 1
ATOM 1427 C C . ILE A 1 180 ? -10.252 3.597 23.026 1.00 91.31 180 ILE A C 1
ATOM 1429 O O . ILE A 1 180 ? -9.720 3.832 21.940 1.00 91.31 180 ILE A O 1
ATOM 1433 N N . VAL A 1 181 ? -10.731 4.570 23.809 1.00 92.44 181 VAL A N 1
ATOM 1434 C CA . VAL A 1 181 ? -10.735 5.989 23.424 1.00 92.44 181 VAL A CA 1
ATOM 1435 C C . VAL A 1 181 ? -9.313 6.518 23.216 1.00 92.44 181 VAL A C 1
ATOM 1437 O O . VAL A 1 181 ? -9.079 7.260 22.263 1.00 92.44 181 VAL A O 1
ATOM 1440 N N . SER A 1 182 ? -8.352 6.102 24.047 1.00 91.31 182 SER A N 1
ATOM 1441 C CA . SER A 1 182 ? -6.952 6.549 23.982 1.00 91.31 182 SER A CA 1
ATOM 1442 C C . SER A 1 182 ? -6.216 6.127 22.699 1.00 91.31 182 SER A C 1
ATOM 1444 O O . SER A 1 182 ? -5.242 6.774 22.321 1.00 91.31 182 SER A O 1
ATOM 1446 N N . HIS A 1 183 ? -6.717 5.111 21.987 1.00 89.62 183 HIS A N 1
ATOM 1447 C CA . HIS A 1 183 ? -6.155 4.611 20.726 1.00 89.62 183 HIS A CA 1
ATOM 1448 C C . HIS A 1 183 ? -6.786 5.224 19.457 1.00 89.62 183 HIS A C 1
ATOM 1450 O O . HIS A 1 183 ? -6.380 4.876 18.344 1.00 89.62 183 HIS A O 1
ATOM 1456 N N . LEU A 1 184 ? -7.759 6.135 19.591 1.00 90.06 184 LEU A N 1
ATOM 1457 C CA . LEU A 1 184 ? -8.373 6.846 18.461 1.00 90.06 184 LEU A CA 1
ATOM 1458 C C . LEU A 1 184 ? -7.394 7.834 17.796 1.00 90.06 184 LEU A C 1
ATOM 1460 O O . LEU A 1 184 ? -6.382 8.233 18.371 1.00 90.06 184 LEU A O 1
ATOM 1464 N N . GLU A 1 185 ? -7.697 8.277 16.570 1.00 87.25 185 GLU A N 1
ATOM 1465 C CA . GLU A 1 185 ? -6.823 9.227 15.866 1.00 87.25 185 GLU A CA 1
ATOM 1466 C C . GLU A 1 185 ? -6.649 10.559 16.627 1.00 87.25 185 GLU A C 1
ATOM 1468 O O . GLU A 1 185 ? -7.580 11.054 17.277 1.00 87.25 185 GLU A O 1
ATOM 1473 N N . LYS A 1 186 ? -5.486 11.216 16.465 1.00 85.44 186 LYS A N 1
ATOM 1474 C CA . LYS A 1 186 ? -5.163 12.477 17.163 1.00 85.44 186 LYS A CA 1
ATOM 1475 C C . LYS A 1 186 ? -6.218 13.575 16.958 1.00 85.44 186 LYS A C 1
ATOM 1477 O O . LYS A 1 186 ? -6.419 14.402 17.843 1.00 85.44 186 LYS A O 1
ATOM 1482 N N . GLY A 1 187 ? -6.909 13.584 15.813 1.00 83.44 187 GLY A N 1
ATOM 1483 C CA . GLY A 1 187 ? -8.002 14.518 15.527 1.00 83.44 187 GLY A CA 1
ATOM 1484 C C . GLY A 1 187 ? -9.248 14.304 16.394 1.00 83.44 187 GLY A C 1
ATOM 1485 O O . GLY A 1 187 ? -9.877 15.280 16.794 1.00 83.44 187 GLY A O 1
ATOM 1486 N N . THR A 1 188 ? -9.578 13.053 16.719 1.00 88.38 188 THR A N 1
ATOM 1487 C CA . THR A 1 188 ? -10.709 12.698 17.593 1.00 88.38 188 THR A CA 1
ATOM 1488 C C . THR A 1 188 ? -10.357 12.958 19.054 1.00 88.38 188 THR A C 1
ATOM 1490 O O . THR A 1 188 ? -11.112 13.640 19.743 1.00 88.38 188 THR A O 1
ATOM 1493 N N . LEU A 1 189 ? -9.172 12.513 19.495 1.00 89.75 189 LEU A N 1
ATOM 1494 C CA . LEU A 1 189 ? -8.649 12.781 20.841 1.00 89.75 189 LEU A CA 1
ATOM 1495 C C . LEU A 1 189 ? -8.627 14.278 21.161 1.00 89.75 189 LEU A C 1
ATOM 1497 O O . LEU A 1 189 ? -9.077 14.688 22.227 1.00 89.75 189 LEU A O 1
ATOM 1501 N N . LYS A 1 190 ? -8.183 15.103 20.204 1.00 88.56 190 LYS A N 1
ATOM 1502 C CA . LYS A 1 190 ? -8.183 16.560 20.345 1.00 88.56 190 LYS A CA 1
ATOM 1503 C C . LYS A 1 190 ? -9.577 17.121 20.645 1.00 88.56 190 LYS A C 1
ATOM 1505 O O . LYS A 1 190 ? -9.728 17.916 21.562 1.00 88.56 190 LYS A O 1
ATOM 1510 N N . LEU A 1 191 ? -10.589 16.707 19.881 1.00 86.94 191 LEU A N 1
ATOM 1511 C CA . LEU A 1 191 ? -11.965 17.197 20.033 1.00 86.94 191 LEU A CA 1
ATOM 1512 C C . LEU A 1 191 ? -12.648 16.704 21.318 1.00 86.94 191 LEU A C 1
ATOM 1514 O O . LEU A 1 191 ? -13.635 17.303 21.739 1.00 86.94 191 LEU A O 1
ATOM 1518 N N . LEU A 1 192 ? -12.154 15.618 21.919 1.00 90.44 192 LEU A N 1
ATOM 1519 C CA . LEU A 1 192 ? -12.580 15.155 23.240 1.00 90.44 192 LEU A CA 1
ATOM 1520 C C . LEU A 1 192 ? -11.880 15.943 24.356 1.00 90.44 192 LEU A C 1
ATOM 1522 O O . LEU A 1 192 ? -12.551 16.398 25.277 1.00 90.44 192 LEU A O 1
ATOM 1526 N N . ALA A 1 193 ? -10.567 16.168 24.251 1.00 88.81 193 ALA A N 1
ATOM 1527 C CA . ALA A 1 193 ? -9.817 16.985 25.207 1.00 88.81 193 ALA A CA 1
ATOM 1528 C C . ALA A 1 193 ? -10.304 18.450 25.228 1.00 88.81 193 ALA A C 1
ATOM 1530 O O . ALA A 1 193 ? -10.496 19.018 26.294 1.00 88.81 193 ALA A O 1
ATOM 1531 N N . GLU A 1 194 ? -10.607 19.047 24.070 1.00 87.12 194 GLU A N 1
ATOM 1532 C CA . GLU A 1 194 ? -11.153 20.413 23.957 1.00 87.12 194 GLU A CA 1
ATOM 1533 C C . GLU A 1 194 ? -12.667 20.516 24.286 1.00 87.12 194 GLU A C 1
ATOM 1535 O O . GLU A 1 194 ? -13.297 21.528 23.972 1.00 87.12 194 GLU A O 1
ATOM 1540 N N . ASN A 1 195 ? -13.297 19.490 24.879 1.00 86.38 195 ASN A N 1
ATOM 1541 C CA . ASN A 1 195 ? -14.743 19.478 25.134 1.00 86.38 195 ASN A CA 1
ATOM 1542 C C . ASN A 1 195 ? -15.112 19.972 26.547 1.00 86.38 195 ASN A C 1
ATOM 1544 O O . ASN A 1 195 ? -14.987 19.238 27.531 1.00 86.38 195 ASN A O 1
ATOM 1548 N N . ASP A 1 196 ? -15.693 21.176 26.623 1.00 85.75 196 ASP A N 1
ATOM 1549 C CA . ASP A 1 196 ? -16.179 21.813 27.861 1.00 85.75 196 ASP A CA 1
ATOM 1550 C C . ASP A 1 196 ? -17.068 20.903 28.736 1.00 85.75 196 ASP A C 1
ATOM 1552 O O . ASP A 1 196 ? -17.057 21.009 29.966 1.00 85.75 196 ASP A O 1
ATOM 1556 N N . ARG A 1 197 ? -17.853 19.995 28.129 1.00 88.50 197 ARG A N 1
ATOM 1557 C CA . ARG A 1 197 ? -18.730 19.066 28.867 1.00 88.50 197 ARG A CA 1
ATOM 1558 C C . ARG A 1 197 ? -17.942 17.975 29.585 1.00 88.50 197 ARG A C 1
ATOM 1560 O O . ARG A 1 197 ? -18.339 17.574 30.671 1.00 88.50 197 ARG A O 1
ATOM 1567 N N . ILE A 1 198 ? -16.825 17.516 29.022 1.00 90.06 198 ILE A N 1
ATOM 1568 C CA . ILE A 1 198 ? -15.961 16.538 29.696 1.00 90.06 198 ILE A CA 1
ATOM 1569 C C . ILE A 1 198 ? -15.227 17.229 30.848 1.00 90.06 198 ILE A C 1
ATOM 1571 O O . ILE A 1 198 ? -15.303 16.755 31.978 1.00 90.06 198 ILE A O 1
ATOM 1575 N N . ALA A 1 199 ? -14.627 18.398 30.593 1.00 88.56 199 ALA A N 1
ATOM 1576 C CA . ALA A 1 199 ? -13.926 19.189 31.608 1.00 88.56 199 ALA A CA 1
ATOM 1577 C C . ALA A 1 199 ? -14.804 19.543 32.825 1.00 88.56 199 ALA A C 1
ATOM 1579 O O . ALA A 1 199 ? -14.324 19.544 33.956 1.00 88.56 199 ALA A O 1
ATOM 1580 N N . SER A 1 200 ? -16.094 19.825 32.609 1.00 88.25 200 SER A N 1
ATOM 1581 C CA . SER A 1 200 ? -17.030 20.141 33.697 1.00 88.25 200 SER A CA 1
ATOM 1582 C C . SER A 1 200 ? -17.553 18.912 34.450 1.00 88.25 200 SER A C 1
ATOM 1584 O O . SER A 1 200 ? -17.765 19.014 35.656 1.00 88.25 200 SER A O 1
ATOM 1586 N N . PHE A 1 201 ? -17.744 17.761 33.790 1.00 91.06 201 PHE A N 1
ATOM 1587 C CA . PHE A 1 201 ? -18.331 16.559 34.406 1.00 91.06 201 PHE A CA 1
ATOM 1588 C C . PHE A 1 201 ? -17.302 15.569 34.990 1.00 91.06 201 PHE A C 1
ATOM 1590 O O . PHE A 1 201 ? -17.627 14.887 35.961 1.00 91.06 201 PHE A O 1
ATOM 1597 N N . SER A 1 202 ? -16.079 15.479 34.447 1.00 91.62 202 SER A N 1
ATOM 1598 C CA . SER A 1 202 ? -14.979 14.673 35.009 1.00 91.62 202 SER A CA 1
ATOM 1599 C C . SER A 1 202 ? -13.607 15.268 34.660 1.00 91.62 202 SER A C 1
ATOM 1601 O O . SER A 1 202 ? -13.092 15.098 33.553 1.00 91.62 202 SER A O 1
ATOM 1603 N N . LEU A 1 203 ? -12.981 15.929 35.642 1.00 90.38 203 LEU A N 1
ATOM 1604 C CA . LEU A 1 203 ? -11.615 16.456 35.515 1.00 90.38 203 LEU A CA 1
ATOM 1605 C C . LEU A 1 203 ? -10.585 15.339 35.277 1.00 90.38 203 LEU A C 1
ATOM 1607 O O . LEU A 1 203 ? -9.705 15.498 34.437 1.00 90.38 203 LEU A O 1
ATOM 1611 N N . GLY A 1 204 ? -10.734 14.190 35.947 1.00 92.31 204 GLY A N 1
ATOM 1612 C CA . GLY A 1 204 ? -9.820 13.053 35.789 1.00 92.31 204 GLY A CA 1
ATOM 1613 C C . GLY A 1 204 ? -9.830 12.477 34.370 1.00 92.31 204 GLY A C 1
ATOM 1614 O O . GLY A 1 204 ? -8.770 12.211 33.805 1.00 92.31 204 GLY A O 1
ATOM 1615 N N . LEU A 1 205 ? -11.008 12.357 33.746 1.00 93.06 205 LEU A N 1
ATOM 1616 C CA . LEU A 1 205 ? -11.105 11.949 32.342 1.00 93.06 205 LEU A CA 1
ATOM 1617 C C . LEU A 1 205 ? -10.463 12.986 31.410 1.00 93.06 205 LEU A C 1
ATOM 1619 O O . LEU A 1 205 ? -9.705 12.625 30.511 1.00 93.06 205 LEU A O 1
ATOM 1623 N N . HIS A 1 206 ? -10.735 14.274 31.635 1.00 93.38 206 HIS A N 1
ATOM 1624 C CA . HIS A 1 206 ? -10.166 15.366 30.843 1.00 93.38 206 HIS A CA 1
ATOM 1625 C C . HIS A 1 206 ? -8.625 15.390 30.895 1.00 93.38 206 HIS A C 1
ATOM 1627 O O . HIS A 1 206 ? -7.975 15.514 29.855 1.00 93.38 206 HIS A O 1
ATOM 1633 N N . GLU A 1 207 ? -8.024 15.217 32.076 1.00 92.94 207 GLU A N 1
ATOM 1634 C CA . GLU A 1 207 ? -6.567 15.123 32.244 1.00 92.94 207 GLU A CA 1
ATOM 1635 C C . GLU A 1 207 ? -5.983 13.916 31.492 1.00 92.94 207 GLU A C 1
ATOM 1637 O O . GLU A 1 207 ? -5.036 14.075 30.715 1.00 92.94 207 GLU A O 1
ATOM 1642 N N . ARG A 1 208 ? -6.592 12.726 31.630 1.00 95.00 208 ARG A N 1
ATOM 1643 C CA . ARG A 1 208 ? -6.159 11.517 30.905 1.00 95.00 208 ARG A CA 1
ATOM 1644 C C . ARG A 1 208 ? -6.269 11.672 29.380 1.00 95.00 208 ARG A C 1
ATOM 1646 O O . ARG A 1 208 ? -5.353 11.275 28.661 1.00 95.00 208 ARG A O 1
ATOM 1653 N N . LEU A 1 209 ? -7.347 12.280 28.876 1.00 93.00 209 LEU A N 1
ATOM 1654 C CA . LEU A 1 209 ? -7.536 12.558 27.443 1.00 93.00 209 LEU A CA 1
ATOM 1655 C C . LEU A 1 209 ? -6.534 13.586 26.908 1.00 93.00 209 LEU A C 1
ATOM 1657 O O . LEU A 1 209 ? -6.038 13.430 25.791 1.00 93.00 209 LEU A O 1
ATOM 1661 N N . THR A 1 210 ? -6.210 14.610 27.700 1.00 91.06 210 THR A N 1
ATOM 1662 C CA . THR A 1 210 ? -5.206 15.622 27.342 1.00 91.06 210 THR A CA 1
ATOM 1663 C C . THR A 1 210 ? -3.826 14.978 27.210 1.00 91.06 210 THR A C 1
ATOM 1665 O O . THR A 1 210 ? -3.188 15.117 26.167 1.00 91.06 210 THR A O 1
ATOM 1668 N N . ALA A 1 211 ? -3.416 14.169 28.193 1.00 92.25 211 ALA A N 1
ATOM 1669 C CA . ALA A 1 211 ? -2.159 13.421 28.142 1.00 92.25 211 ALA A CA 1
ATOM 1670 C C . ALA A 1 211 ? -2.101 12.445 26.948 1.00 92.25 211 ALA A C 1
ATOM 1672 O O . ALA A 1 211 ? -1.081 12.362 26.260 1.00 92.25 211 ALA A O 1
ATOM 1673 N N . ALA A 1 212 ? -3.200 11.742 26.645 1.00 89.75 212 ALA A N 1
ATOM 1674 C CA . ALA A 1 212 ? -3.287 10.880 25.464 1.00 89.75 212 ALA A CA 1
ATOM 1675 C C . ALA A 1 212 ? -3.132 11.680 24.156 1.00 89.75 212 ALA A C 1
ATOM 1677 O O . ALA A 1 212 ? -2.359 11.289 23.279 1.00 89.75 212 ALA A O 1
ATOM 1678 N N . TYR A 1 213 ? -3.808 12.826 24.023 1.00 88.62 213 TYR A N 1
ATOM 1679 C CA . TYR A 1 213 ? -3.688 13.709 22.859 1.00 88.62 213 TYR A CA 1
ATOM 1680 C C . TYR A 1 213 ? -2.263 14.258 22.672 1.00 88.62 213 TYR A C 1
ATOM 1682 O O . TYR A 1 213 ? -1.771 14.307 21.538 1.00 88.62 213 TYR A O 1
ATOM 1690 N N . GLU A 1 214 ? -1.589 14.661 23.749 1.00 88.12 214 GLU A N 1
ATOM 1691 C CA . GLU A 1 214 ? -0.221 15.186 23.696 1.00 88.12 214 GLU A CA 1
ATOM 1692 C C . GLU A 1 214 ? 0.773 14.110 23.242 1.00 88.12 214 GLU A C 1
ATOM 1694 O O . GLU A 1 214 ? 1.473 14.317 22.245 1.00 88.12 214 GLU A O 1
ATOM 1699 N N . ASN A 1 215 ? 0.735 12.932 23.874 1.00 83.25 215 ASN A N 1
ATOM 1700 C CA . ASN A 1 215 ? 1.639 11.810 23.594 1.00 83.25 215 ASN A CA 1
ATOM 1701 C C . ASN A 1 215 ? 1.390 11.126 22.233 1.00 83.25 215 ASN A C 1
ATOM 1703 O O . ASN A 1 215 ? 2.296 10.515 21.668 1.00 83.25 215 ASN A O 1
ATOM 1707 N N . THR A 1 216 ? 0.181 11.225 21.671 1.00 80.31 216 THR A N 1
ATOM 1708 C CA . THR A 1 216 ? -0.182 10.513 20.433 1.00 80.31 216 THR A CA 1
ATOM 1709 C C . THR A 1 216 ? 0.498 11.089 19.187 1.00 80.31 216 THR A C 1
ATOM 1711 O O . THR A 1 216 ? 0.298 12.251 18.828 1.00 80.31 216 THR A O 1
ATOM 1714 N N . THR A 1 217 ? 1.217 10.255 18.434 1.00 69.50 217 THR A N 1
ATOM 1715 C CA . THR A 1 217 ? 1.786 10.593 17.112 1.00 69.50 217 THR A CA 1
ATOM 1716 C C . THR A 1 217 ? 0.856 10.262 15.935 1.00 69.50 217 THR A C 1
ATOM 1718 O O . THR A 1 217 ? 1.086 10.750 14.827 1.00 69.50 217 THR A O 1
ATOM 1721 N N . ALA A 1 218 ? -0.222 9.505 16.175 1.00 63.88 218 ALA A N 1
ATOM 1722 C CA . ALA A 1 218 ? -1.175 8.993 15.186 1.00 63.88 218 ALA A CA 1
ATOM 1723 C C . ALA A 1 218 ? -1.941 10.085 14.407 1.00 63.88 218 ALA A C 1
ATOM 1725 O O . ALA A 1 218 ? -3.051 10.497 14.767 1.00 63.88 218 ALA A O 1
ATOM 1726 N N . LYS A 1 219 ? -1.352 10.541 13.299 1.00 71.06 219 LYS A N 1
ATOM 1727 C CA . LYS A 1 219 ? -1.996 11.398 12.297 1.00 71.06 219 LYS A CA 1
ATOM 1728 C C . LYS A 1 219 ? -2.516 10.527 11.155 1.00 71.06 219 LYS A C 1
ATOM 1730 O O . LYS A 1 219 ? -1.719 10.017 10.377 1.00 71.06 219 LYS A O 1
ATOM 1735 N N . VAL A 1 220 ? -3.835 10.405 11.033 1.00 64.12 220 VAL A N 1
ATOM 1736 C CA . VAL A 1 220 ? -4.463 9.777 9.863 1.00 64.12 220 VAL A CA 1
ATOM 1737 C C . VAL A 1 220 ? -4.469 10.785 8.711 1.00 64.12 220 VAL A C 1
ATOM 1739 O O . VAL A 1 220 ? -5.002 11.892 8.840 1.00 64.12 220 VAL A O 1
ATOM 1742 N N . SER A 1 221 ? -3.851 10.409 7.596 1.00 58.75 221 SER A N 1
ATOM 1743 C CA . SER A 1 221 ? -3.795 11.207 6.369 1.00 58.75 221 SER A CA 1
ATOM 1744 C C . SER A 1 221 ? -4.933 10.830 5.423 1.00 58.75 221 SER A C 1
ATOM 1746 O O . SER A 1 221 ? -5.342 9.671 5.345 1.00 58.75 221 SER A O 1
ATOM 1748 N N . LEU A 1 222 ? -5.436 11.810 4.667 1.00 48.25 222 LEU A N 1
ATOM 1749 C CA . LEU A 1 222 ? -6.364 11.546 3.569 1.00 48.25 222 LEU A CA 1
ATOM 1750 C C . LEU A 1 222 ? -5.585 10.935 2.401 1.00 48.25 222 LEU A C 1
ATOM 1752 O O . LEU A 1 222 ? -4.610 11.518 1.934 1.00 48.25 222 LEU A O 1
ATOM 1756 N N . TRP A 1 223 ? -6.020 9.770 1.928 1.00 46.50 223 TRP A N 1
ATOM 1757 C CA . TRP A 1 223 ? -5.431 9.132 0.754 1.00 46.50 223 TRP A CA 1
ATOM 1758 C C . TRP A 1 223 ? -5.935 9.865 -0.491 1.00 46.50 223 TRP A C 1
ATOM 1760 O O . TRP A 1 223 ? -7.142 9.899 -0.739 1.00 46.50 223 TRP A O 1
ATOM 1770 N N . LEU A 1 224 ? -5.028 10.470 -1.263 1.00 38.91 224 LEU A N 1
ATOM 1771 C CA . LEU A 1 224 ? -5.380 11.000 -2.580 1.00 38.91 224 LEU A CA 1
ATOM 1772 C C . LEU A 1 224 ? -5.695 9.836 -3.541 1.00 38.91 224 LEU A C 1
ATOM 1774 O O . LEU A 1 224 ? -5.060 8.781 -3.439 1.00 38.91 224 LEU A O 1
ATOM 1778 N N . PRO A 1 225 ? -6.636 10.015 -4.489 1.00 39.25 225 PRO A N 1
ATOM 1779 C CA . PRO A 1 225 ? -6.856 9.055 -5.564 1.00 39.25 225 PRO A CA 1
ATOM 1780 C C . PRO A 1 225 ? -5.567 8.790 -6.350 1.00 39.25 225 PRO A C 1
ATOM 1782 O O . PRO A 1 225 ? -4.823 9.718 -6.669 1.00 39.25 225 PRO A O 1
ATOM 1785 N N . SER A 1 226 ? -5.315 7.522 -6.676 1.00 43.72 226 SER A N 1
ATOM 1786 C CA . SER A 1 226 ? -4.207 7.139 -7.552 1.00 43.72 226 SER A CA 1
ATOM 1787 C C . SER A 1 226 ? -4.546 7.501 -9.002 1.00 43.72 226 SER A C 1
ATOM 1789 O O . SER A 1 226 ? -5.639 7.192 -9.471 1.00 43.72 226 SER A O 1
ATOM 1791 N N . CYS A 1 227 ? -3.619 8.148 -9.711 1.00 44.34 227 CYS A N 1
ATOM 1792 C CA . CYS A 1 227 ? -3.723 8.378 -11.157 1.00 44.34 227 CYS A CA 1
ATOM 1793 C C . CYS A 1 227 ? -3.399 7.076 -11.918 1.00 44.34 227 CYS A C 1
ATOM 1795 O O . CYS A 1 227 ? -2.660 6.240 -11.391 1.00 44.34 227 CYS A O 1
ATOM 1797 N N . VAL A 1 228 ? -3.900 6.886 -13.149 1.00 54.31 228 VAL A N 1
ATOM 1798 C CA . VAL A 1 228 ? -3.661 5.644 -13.912 1.00 54.31 228 VAL A CA 1
ATOM 1799 C C . VAL A 1 228 ? -2.181 5.381 -14.108 1.00 54.31 228 VAL A C 1
ATOM 1801 O O . VAL A 1 228 ? -1.515 5.936 -14.980 1.00 54.31 228 VAL A O 1
ATOM 1804 N N . GLN A 1 229 ? -1.717 4.383 -13.375 1.00 59.06 229 GLN A N 1
ATOM 1805 C CA . GLN A 1 229 ? -0.617 3.548 -13.801 1.00 59.06 229 GLN A CA 1
ATOM 1806 C C . GLN A 1 229 ? -1.233 2.332 -14.495 1.00 59.06 229 GLN A C 1
ATOM 1808 O O . GLN A 1 229 ? -1.998 1.573 -13.892 1.00 59.06 229 GLN A O 1
ATOM 1813 N N . SER A 1 230 ? -0.941 2.162 -15.785 1.00 61.72 230 SER A N 1
ATOM 1814 C CA . SER A 1 230 ? -1.235 0.911 -16.481 1.00 61.72 230 SER A CA 1
ATOM 1815 C C . SER A 1 230 ? -0.448 -0.230 -15.834 1.00 61.72 230 SER A C 1
ATOM 1817 O O . SER A 1 230 ? 0.658 -0.028 -15.328 1.00 61.72 230 SER A O 1
ATOM 1819 N N . VAL A 1 231 ? -0.979 -1.450 -15.866 1.00 68.31 231 VAL A N 1
ATOM 1820 C CA . VAL A 1 231 ? -0.173 -2.644 -15.576 1.00 68.31 231 VAL A CA 1
ATOM 1821 C C . VAL A 1 231 ? 0.977 -2.703 -16.583 1.00 68.31 231 VAL A C 1
ATOM 1823 O O . VAL A 1 231 ? 0.745 -2.661 -17.795 1.00 68.31 231 VAL A O 1
ATOM 1826 N N . SER A 1 232 ? 2.211 -2.779 -16.080 1.00 64.81 232 SER A N 1
ATOM 1827 C CA . SER A 1 232 ? 3.406 -2.922 -16.912 1.00 64.81 232 SER A CA 1
ATOM 1828 C C . SER A 1 232 ? 3.386 -4.239 -17.681 1.00 64.81 232 SER A C 1
ATOM 1830 O O . SER A 1 232 ? 2.840 -5.244 -17.224 1.00 64.81 232 SER A O 1
ATOM 1832 N N . PHE A 1 233 ? 4.012 -4.240 -18.856 1.00 66.31 233 PHE A N 1
ATOM 1833 C CA . PHE A 1 233 ? 4.183 -5.459 -19.640 1.00 66.31 233 PHE A CA 1
ATOM 1834 C C . PHE A 1 233 ? 5.094 -6.443 -18.892 1.00 66.31 233 PHE A C 1
ATOM 1836 O O . PHE A 1 233 ? 6.250 -6.120 -18.614 1.00 66.31 233 PHE A O 1
ATOM 1843 N N . GLN A 1 234 ? 4.594 -7.646 -18.604 1.00 64.25 234 GLN A N 1
ATOM 1844 C CA . GLN A 1 234 ? 5.355 -8.712 -17.951 1.00 64.25 234 GLN A CA 1
ATOM 1845 C C . GLN A 1 234 ? 5.741 -9.787 -18.976 1.00 64.25 234 GLN A C 1
ATOM 1847 O O . GLN A 1 234 ? 4.864 -10.555 -19.395 1.00 64.25 234 GLN A O 1
ATOM 1852 N N . PRO A 1 235 ? 7.024 -9.879 -19.390 1.00 60.44 235 PRO A N 1
ATOM 1853 C CA . PRO A 1 235 ? 7.488 -10.834 -20.399 1.00 60.44 235 PRO A CA 1
ATOM 1854 C C . PRO A 1 235 ? 7.127 -12.292 -20.105 1.00 60.44 235 PRO A C 1
ATOM 1856 O O . PRO A 1 235 ? 7.014 -13.087 -21.029 1.00 60.44 235 PRO A O 1
ATOM 1859 N N . GLU A 1 236 ? 6.919 -12.650 -18.845 1.00 62.06 236 GLU A N 1
ATOM 1860 C CA . GLU A 1 236 ? 6.621 -14.000 -18.373 1.00 62.06 236 GLU A CA 1
ATOM 1861 C C . GLU A 1 236 ? 5.152 -14.371 -18.610 1.00 62.06 236 GLU A C 1
ATOM 1863 O O . GLU A 1 236 ? 4.841 -15.546 -18.787 1.00 62.06 236 GLU A O 1
ATOM 1868 N N . THR A 1 237 ? 4.242 -13.384 -18.653 1.00 65.38 237 THR A N 1
ATOM 1869 C CA . THR A 1 237 ? 2.788 -13.614 -18.793 1.00 65.38 237 THR A CA 1
ATOM 1870 C C . THR A 1 237 ? 2.179 -13.046 -20.077 1.00 65.38 237 THR A C 1
ATOM 1872 O O . THR A 1 237 ? 1.294 -13.690 -20.638 1.00 65.38 237 THR A O 1
ATOM 1875 N N . ASP A 1 238 ? 2.718 -11.955 -20.624 1.00 70.19 238 ASP A N 1
ATOM 1876 C CA . ASP A 1 238 ? 2.151 -11.222 -21.769 1.00 70.19 238 ASP A CA 1
ATOM 1877 C C . ASP A 1 238 ? 2.833 -11.531 -23.122 1.00 70.19 238 ASP A C 1
ATOM 1879 O O . ASP A 1 238 ? 2.496 -10.935 -24.150 1.00 70.19 238 ASP A O 1
ATOM 1883 N N . ASN A 1 239 ? 3.815 -12.441 -23.150 1.00 76.31 239 ASN A N 1
ATOM 1884 C CA . ASN A 1 239 ? 4.514 -12.824 -24.379 1.00 76.31 239 ASN A CA 1
ATOM 1885 C C . ASN A 1 239 ? 3.630 -13.622 -25.361 1.00 76.31 239 ASN A C 1
ATOM 1887 O O . ASN A 1 239 ? 2.621 -14.219 -24.993 1.00 76.31 239 ASN A O 1
ATOM 1891 N N . ARG A 1 240 ? 4.057 -13.684 -26.629 1.00 77.50 240 ARG A N 1
ATOM 1892 C CA . ARG A 1 240 ? 3.364 -14.411 -27.710 1.00 77.50 240 ARG A CA 1
ATOM 1893 C C . ARG A 1 240 ? 3.265 -15.926 -27.464 1.00 77.50 240 ARG A C 1
ATOM 1895 O O . ARG A 1 240 ? 2.265 -16.522 -27.848 1.00 77.50 240 ARG A O 1
ATOM 1902 N N . SER A 1 241 ? 4.258 -16.539 -26.816 1.00 77.81 241 SER A N 1
ATOM 1903 C CA . SER A 1 241 ? 4.287 -17.981 -26.505 1.00 77.81 241 SER A CA 1
ATOM 1904 C C . SER A 1 241 ? 3.237 -18.427 -25.479 1.00 77.81 241 SER A C 1
ATOM 1906 O O . SER A 1 241 ? 2.874 -19.598 -25.463 1.00 77.81 241 SER A O 1
ATOM 1908 N N . ASN A 1 242 ? 2.682 -17.508 -24.685 1.00 79.88 242 ASN A N 1
ATOM 1909 C CA . ASN A 1 242 ? 1.618 -17.800 -23.720 1.00 79.88 242 ASN A CA 1
ATOM 1910 C C . ASN A 1 242 ? 0.209 -17.853 -24.343 1.00 79.88 242 ASN A C 1
ATOM 1912 O O . ASN A 1 242 ? -0.788 -17.976 -23.624 1.00 79.88 242 ASN A O 1
ATOM 1916 N N . PHE A 1 243 ? 0.100 -17.740 -25.669 1.00 81.69 243 PHE A N 1
ATOM 1917 C CA . PHE A 1 243 ? -1.163 -17.797 -26.399 1.00 81.69 243 PHE A CA 1
ATOM 1918 C C . PHE A 1 243 ? -1.207 -19.030 -27.296 1.00 81.69 243 PHE A C 1
ATOM 1920 O O . PHE A 1 243 ? -0.267 -19.337 -28.021 1.00 81.69 243 PHE A O 1
ATOM 1927 N N . SER A 1 244 ? -2.361 -19.698 -27.314 1.00 80.94 244 SER A N 1
ATOM 1928 C CA . SER A 1 244 ? -2.614 -20.883 -28.151 1.00 80.94 244 SER A CA 1
ATOM 1929 C C . SER A 1 244 ? -2.523 -20.629 -29.664 1.00 80.94 244 SER A C 1
ATOM 1931 O O . SER A 1 244 ? -2.485 -21.576 -30.444 1.00 80.94 244 SER A O 1
ATOM 1933 N N . SER A 1 245 ? -2.535 -19.365 -30.100 1.00 82.81 245 SER A N 1
ATOM 1934 C CA . SER A 1 245 ? -2.308 -18.962 -31.491 1.00 82.81 245 SER A CA 1
ATOM 1935 C C . SER A 1 245 ? -2.014 -17.463 -31.603 1.00 82.81 245 SER A C 1
ATOM 1937 O O . SER A 1 245 ? -2.457 -16.664 -30.775 1.00 82.81 245 SER A O 1
ATOM 1939 N N . ASP A 1 246 ? -1.385 -17.056 -32.706 1.00 83.12 246 ASP A N 1
ATOM 1940 C CA . ASP A 1 246 ? -1.178 -15.640 -33.049 1.00 83.12 246 ASP A CA 1
ATOM 1941 C C . ASP A 1 246 ? -2.489 -14.848 -33.107 1.00 83.12 246 ASP A C 1
ATOM 1943 O O . ASP A 1 246 ? -2.571 -13.704 -32.660 1.00 83.12 246 ASP A O 1
ATOM 1947 N N . LYS A 1 247 ? -3.556 -15.480 -33.612 1.00 83.25 247 LYS A N 1
ATOM 1948 C CA . LYS A 1 247 ? -4.896 -14.887 -33.648 1.00 83.25 247 LYS A CA 1
ATOM 1949 C C . LYS A 1 247 ? -5.404 -14.582 -32.235 1.00 83.25 247 LYS A C 1
ATOM 1951 O O . LYS A 1 247 ? -5.965 -13.511 -32.019 1.00 83.25 247 LYS A O 1
ATOM 1956 N N . ALA A 1 248 ? -5.185 -15.487 -31.279 1.00 81.50 248 ALA A N 1
ATOM 1957 C CA . ALA A 1 248 ? -5.552 -15.285 -29.880 1.00 81.50 248 ALA A CA 1
ATOM 1958 C C . ALA A 1 248 ? -4.766 -14.122 -29.244 1.00 81.50 248 ALA A C 1
ATOM 1960 O O . ALA A 1 248 ? -5.381 -13.261 -28.611 1.00 81.50 248 ALA A O 1
ATOM 1961 N N . PHE A 1 249 ? -3.454 -14.033 -29.499 1.00 84.38 249 PHE A N 1
ATOM 1962 C CA . PHE A 1 249 ? -2.596 -12.923 -29.058 1.00 84.38 249 PHE A CA 1
ATOM 1963 C C . PHE A 1 249 ? -3.050 -11.564 -29.620 1.00 84.38 249 PHE A C 1
ATOM 1965 O O . PHE A 1 249 ? -3.240 -10.607 -28.869 1.00 84.38 249 PHE A O 1
ATOM 1972 N N . HIS A 1 250 ? -3.301 -11.470 -30.931 1.00 84.19 250 HIS A N 1
ATOM 1973 C CA . HIS A 1 250 ? -3.770 -10.228 -31.556 1.00 84.19 250 HIS A CA 1
ATOM 1974 C C . HIS A 1 250 ? -5.159 -9.792 -31.059 1.00 84.19 250 HIS A C 1
ATOM 1976 O O . HIS A 1 250 ? -5.393 -8.594 -30.880 1.00 84.19 250 HIS A O 1
ATOM 1982 N N . ILE A 1 251 ? -6.066 -10.743 -30.798 1.00 83.94 251 ILE A N 1
ATOM 1983 C CA . ILE A 1 251 ? -7.375 -10.463 -30.188 1.00 83.94 251 ILE A CA 1
ATOM 1984 C C . ILE A 1 251 ? -7.198 -9.912 -28.766 1.00 83.94 251 ILE A C 1
ATOM 1986 O O . ILE A 1 251 ? -7.776 -8.871 -28.455 1.00 83.94 251 ILE A O 1
ATOM 1990 N N . PHE A 1 252 ? -6.360 -10.546 -27.937 1.00 85.56 252 PHE A N 1
ATOM 1991 C CA . PHE A 1 252 ? -6.092 -10.086 -26.571 1.00 85.56 252 PHE A CA 1
ATOM 1992 C C . PHE A 1 252 ? -5.463 -8.689 -26.539 1.00 85.56 252 PHE A C 1
ATOM 1994 O O . PHE A 1 252 ? -5.926 -7.830 -25.791 1.00 85.56 252 PHE A O 1
ATOM 2001 N N . LYS A 1 253 ? -4.476 -8.413 -27.404 1.00 83.62 253 LYS A N 1
ATOM 2002 C CA . LYS A 1 253 ? -3.878 -7.075 -27.524 1.00 83.62 253 LYS A CA 1
ATOM 2003 C C . LYS A 1 253 ? -4.943 -6.010 -27.808 1.00 83.62 253 LYS A C 1
ATOM 2005 O O . LYS A 1 253 ? -5.008 -5.014 -27.097 1.00 83.62 253 LYS A O 1
ATOM 2010 N N . LYS A 1 254 ? -5.829 -6.253 -28.784 1.00 85.44 254 LYS A N 1
ATOM 2011 C CA . LYS A 1 254 ? -6.936 -5.337 -29.101 1.00 85.44 254 LYS A CA 1
ATOM 2012 C C . LYS A 1 254 ? -7.891 -5.145 -27.913 1.00 85.44 254 LYS A C 1
ATOM 2014 O O . LYS A 1 254 ? -8.352 -4.034 -27.687 1.00 85.44 254 LYS A O 1
ATOM 2019 N N . GLN A 1 255 ? -8.182 -6.201 -27.153 1.00 85.88 255 GLN A N 1
ATOM 2020 C CA . GLN A 1 255 ? -9.053 -6.137 -25.969 1.00 85.88 255 GLN A CA 1
ATOM 2021 C C . GLN A 1 255 ? -8.423 -5.332 -24.830 1.00 85.88 255 GLN A C 1
ATOM 2023 O O . GLN A 1 255 ? -9.083 -4.470 -24.261 1.00 85.88 255 GLN A O 1
ATOM 2028 N N . ARG A 1 256 ? -7.136 -5.549 -24.545 1.00 87.06 256 ARG A N 1
ATOM 2029 C CA . ARG A 1 256 ? -6.359 -4.741 -23.597 1.00 87.06 256 ARG A CA 1
ATOM 2030 C C . ARG A 1 256 ? -6.381 -3.260 -23.982 1.00 87.06 256 ARG A C 1
ATOM 2032 O O . ARG A 1 256 ? -6.613 -2.409 -23.129 1.00 87.06 256 ARG A O 1
ATOM 2039 N N . ASP A 1 257 ? -6.159 -2.958 -25.259 1.00 86.25 257 ASP A N 1
ATOM 2040 C CA . ASP A 1 257 ? -6.105 -1.579 -25.747 1.00 86.25 257 ASP A CA 1
ATOM 2041 C C . ASP A 1 257 ? -7.490 -0.888 -25.626 1.00 86.25 257 ASP A C 1
ATOM 2043 O O . ASP A 1 257 ? -7.552 0.244 -25.147 1.00 86.25 257 ASP A O 1
ATOM 2047 N N . ILE A 1 258 ? -8.597 -1.594 -25.925 1.00 90.06 258 ILE A N 1
ATOM 2048 C CA . ILE A 1 258 ? -9.982 -1.120 -25.691 1.00 90.06 258 ILE A CA 1
ATOM 2049 C C . ILE A 1 258 ? -10.274 -0.939 -24.193 1.00 90.06 258 ILE A C 1
ATOM 2051 O O . ILE A 1 258 ? -10.883 0.051 -23.801 1.00 90.06 258 ILE A O 1
ATOM 2055 N N . PHE A 1 259 ? -9.842 -1.862 -23.332 1.00 91.75 259 PHE A N 1
ATOM 2056 C CA . PHE A 1 259 ? -10.053 -1.761 -21.884 1.00 91.75 259 PHE A CA 1
ATOM 2057 C C . PHE A 1 259 ? -9.419 -0.490 -21.296 1.00 91.75 259 PHE A C 1
ATOM 2059 O O . PHE A 1 259 ? -10.066 0.216 -20.527 1.00 91.75 259 PHE A O 1
ATOM 2066 N N . TYR A 1 260 ? -8.199 -0.142 -21.718 1.00 89.56 260 TYR A N 1
ATOM 2067 C CA . TYR A 1 260 ? -7.555 1.112 -21.310 1.00 89.56 260 TYR A CA 1
ATOM 2068 C C . TYR A 1 260 ? -8.168 2.367 -21.948 1.00 89.56 260 TYR A C 1
ATOM 2070 O O . TYR A 1 260 ? -8.071 3.449 -21.373 1.00 89.56 260 TYR A O 1
ATOM 2078 N N . GLU A 1 261 ? -8.783 2.255 -23.126 1.00 89.94 261 GLU A N 1
ATOM 2079 C CA . GLU A 1 261 ? -9.570 3.334 -23.735 1.00 89.94 261 GLU A CA 1
ATOM 2080 C C . GLU A 1 261 ? -10.825 3.632 -22.900 1.00 89.94 261 GLU A C 1
ATOM 2082 O O . GLU A 1 261 ? -11.041 4.779 -22.517 1.00 89.94 261 GLU A O 1
ATOM 2087 N N . LEU A 1 262 ? -11.581 2.590 -22.535 1.00 91.75 262 LEU A N 1
ATOM 2088 C CA . LEU A 1 262 ? -12.761 2.677 -21.667 1.00 91.75 262 LEU A CA 1
ATOM 2089 C C . LEU A 1 262 ? -12.426 3.218 -20.271 1.00 91.75 262 LEU A C 1
ATOM 2091 O O . LEU A 1 262 ? -13.209 3.980 -19.712 1.00 91.75 262 LEU A O 1
ATOM 2095 N N . LEU A 1 263 ? -11.273 2.833 -19.715 1.00 88.94 263 LEU A N 1
ATOM 2096 C CA . LEU A 1 263 ? -10.816 3.308 -18.410 1.00 88.94 263 LEU A CA 1
ATOM 2097 C C . LEU A 1 263 ? -10.515 4.814 -18.418 1.00 88.94 263 LEU A C 1
ATOM 2099 O O . LEU A 1 263 ? -11.019 5.531 -17.562 1.00 88.94 263 LEU A O 1
ATOM 2103 N N . ARG A 1 264 ? -9.755 5.312 -19.404 1.00 87.06 264 ARG A N 1
ATOM 2104 C CA . ARG A 1 264 ? -9.476 6.757 -19.522 1.00 87.06 264 ARG A CA 1
ATOM 2105 C C . ARG A 1 264 ? -10.748 7.566 -19.763 1.00 87.06 264 ARG A C 1
ATOM 2107 O O . ARG A 1 264 ? -10.947 8.608 -19.153 1.00 87.06 264 ARG A O 1
ATOM 2114 N N . GLU A 1 265 ? -11.641 7.061 -20.613 1.00 88.25 265 GLU A N 1
ATOM 2115 C CA . GLU A 1 265 ? -12.925 7.717 -20.871 1.00 88.25 265 GLU A CA 1
ATOM 2116 C C . GLU A 1 265 ? -13.831 7.743 -19.633 1.00 88.25 265 GLU A C 1
ATOM 2118 O O . GLU A 1 265 ? -14.588 8.696 -19.459 1.00 88.25 265 GLU A O 1
ATOM 2123 N N . TRP A 1 266 ? -13.751 6.736 -18.758 1.00 89.81 266 TRP A N 1
ATOM 2124 C CA . TRP A 1 266 ? -14.411 6.783 -17.456 1.00 89.81 266 TRP A CA 1
ATOM 2125 C C . TRP A 1 266 ? -13.866 7.943 -16.614 1.00 89.81 266 TRP A C 1
ATOM 2127 O O . TRP A 1 266 ? -14.644 8.797 -16.197 1.00 89.81 266 TRP A O 1
ATOM 2137 N N . GLU A 1 267 ? -12.548 8.036 -16.435 1.00 83.38 267 GLU A N 1
ATOM 2138 C CA . GLU A 1 267 ? -11.903 9.065 -15.603 1.00 83.38 267 GLU A CA 1
ATOM 2139 C C . GLU A 1 267 ? -12.143 10.493 -16.097 1.00 83.38 267 GLU A C 1
ATOM 2141 O O . GLU A 1 267 ? -12.465 11.376 -15.304 1.00 83.38 267 GLU A O 1
ATOM 2146 N N . ASP A 1 268 ? -12.081 10.711 -17.411 1.00 83.12 268 ASP A N 1
ATOM 2147 C CA . ASP A 1 268 ? -12.332 12.018 -18.023 1.00 83.12 268 ASP A CA 1
ATOM 2148 C C . ASP A 1 268 ? -13.785 12.503 -17.845 1.00 83.12 268 ASP A C 1
ATOM 2150 O O . ASP A 1 268 ? -14.075 13.675 -18.118 1.00 83.12 268 ASP A O 1
ATOM 2154 N N . ASN A 1 269 ? -14.729 11.623 -17.473 1.00 83.44 269 ASN A N 1
ATOM 2155 C CA . ASN A 1 269 ? -16.167 11.900 -17.545 1.00 83.44 269 ASN A CA 1
ATOM 2156 C C . ASN A 1 269 ? -17.003 11.550 -16.301 1.00 83.44 269 ASN A C 1
ATOM 2158 O O . ASN A 1 269 ? -18.087 12.119 -16.178 1.00 83.44 269 ASN A O 1
ATOM 2162 N N . PHE A 1 270 ? -16.561 10.681 -15.386 1.00 78.62 270 PHE A N 1
ATOM 2163 C CA . PHE A 1 270 ? -17.414 10.166 -14.298 1.00 78.62 270 PHE A CA 1
ATOM 2164 C C . PHE A 1 270 ? -17.919 11.241 -13.319 1.00 78.62 270 PHE A C 1
ATOM 2166 O O . PHE A 1 270 ? -18.987 11.080 -12.732 1.00 78.62 270 PHE A O 1
ATOM 2173 N N . GLU A 1 271 ? -17.199 12.358 -13.173 1.00 76.06 271 GLU A N 1
ATOM 2174 C CA . GLU A 1 271 ? -17.614 13.500 -12.341 1.00 76.06 271 GLU A CA 1
ATOM 2175 C C . GLU A 1 271 ? -18.601 14.456 -13.048 1.00 76.06 271 GLU A C 1
ATOM 2177 O O . GLU A 1 271 ? -19.107 15.400 -12.434 1.00 76.06 271 GLU A O 1
ATOM 2182 N N . LYS A 1 272 ? -18.896 14.251 -14.342 1.00 81.88 272 LYS A N 1
ATOM 2183 C CA . LYS A 1 272 ? -19.766 15.148 -15.123 1.00 81.88 272 LYS A CA 1
ATOM 2184 C C . LYS A 1 272 ? -21.242 14.887 -14.829 1.00 81.88 272 LYS A C 1
ATOM 2186 O O . LYS A 1 272 ? -21.718 13.753 -14.790 1.00 81.88 272 LYS A O 1
ATOM 2191 N N . THR A 1 273 ? -22.007 15.963 -14.670 1.00 73.00 273 THR A N 1
ATOM 2192 C CA . THR A 1 273 ? -23.440 15.888 -14.368 1.00 73.00 273 THR A CA 1
ATOM 2193 C C . THR A 1 273 ? -24.222 15.224 -15.506 1.00 73.00 273 THR A C 1
ATOM 2195 O O . THR A 1 273 ? -24.162 15.648 -16.657 1.00 73.00 273 THR A O 1
ATOM 2198 N N . GLY A 1 274 ? -24.983 14.176 -15.175 1.00 74.62 274 GLY A N 1
ATOM 2199 C CA . GLY A 1 274 ? -25.767 13.401 -16.145 1.00 74.62 274 GLY A CA 1
ATOM 2200 C C . GLY A 1 274 ? -24.997 12.291 -16.873 1.00 74.62 274 GLY A C 1
ATOM 2201 O O . GLY A 1 274 ? -25.564 11.674 -17.773 1.00 74.62 274 GLY A O 1
ATOM 2202 N N . TRP A 1 275 ? -23.743 12.021 -16.496 1.00 84.81 275 TRP A N 1
ATOM 2203 C CA . TRP A 1 275 ? -22.994 10.861 -16.980 1.00 84.81 275 TRP A CA 1
ATOM 2204 C C . TRP A 1 275 ? -23.575 9.537 -16.438 1.00 84.81 275 TRP A C 1
ATOM 2206 O O . TRP A 1 275 ? -24.073 9.475 -15.314 1.00 84.81 275 TRP A O 1
ATOM 2216 N N . ASP A 1 276 ? -23.530 8.478 -17.252 1.00 88.69 276 ASP A N 1
ATOM 2217 C CA . ASP A 1 276 ? -24.139 7.170 -16.981 1.00 88.69 276 ASP A CA 1
ATOM 2218 C C . ASP A 1 276 ? -23.245 6.057 -17.556 1.00 88.69 276 ASP A C 1
ATOM 2220 O O . ASP A 1 276 ? -23.013 6.003 -18.767 1.00 88.69 276 ASP A O 1
ATOM 2224 N N . PHE A 1 277 ? -22.727 5.180 -16.686 1.00 91.94 277 PHE A N 1
ATOM 2225 C CA . PHE A 1 277 ? -21.755 4.141 -17.057 1.00 91.94 277 PHE A CA 1
ATOM 2226 C C . PHE A 1 277 ? -22.283 3.229 -18.173 1.00 91.94 277 PHE A C 1
ATOM 2228 O O . PHE A 1 277 ? -21.595 2.978 -19.163 1.00 91.94 277 PHE A O 1
ATOM 2235 N N . GLU A 1 278 ? -23.510 2.735 -18.015 1.00 91.88 278 GLU A N 1
ATOM 2236 C CA . GLU A 1 278 ? -24.112 1.731 -18.891 1.00 91.88 278 GLU A CA 1
ATOM 2237 C C . GLU A 1 278 ? -24.393 2.320 -20.281 1.00 91.88 278 GLU A C 1
ATOM 2239 O O . GLU A 1 278 ? -24.052 1.704 -21.292 1.00 91.88 278 GLU A O 1
ATOM 2244 N N . LYS A 1 279 ? -24.914 3.554 -20.348 1.00 90.00 279 LYS A N 1
ATOM 2245 C CA . LYS A 1 279 ? -25.166 4.255 -21.620 1.00 90.00 279 LYS A CA 1
ATOM 2246 C C . LYS A 1 279 ? -23.889 4.657 -22.359 1.00 90.00 279 LYS A C 1
ATOM 2248 O O . LYS A 1 279 ? -23.887 4.655 -23.587 1.00 90.00 279 LYS A O 1
ATOM 2253 N N . CYS A 1 280 ? -22.826 5.036 -21.646 1.00 90.19 280 CYS A N 1
ATOM 2254 C CA . CYS A 1 280 ? -21.578 5.489 -22.269 1.00 90.19 280 CYS A CA 1
ATOM 2255 C C . CYS A 1 280 ? -20.651 4.327 -22.665 1.00 90.19 280 CYS A C 1
ATOM 2257 O O . CYS A 1 280 ? -20.085 4.330 -23.759 1.00 90.19 280 CYS A O 1
ATOM 2259 N N . LEU A 1 281 ? -20.489 3.329 -21.790 1.00 93.50 281 LEU A N 1
ATOM 2260 C CA . LEU A 1 281 ? -19.456 2.294 -21.922 1.00 93.50 281 LEU A CA 1
ATOM 2261 C C . LEU A 1 281 ? -20.029 0.885 -22.161 1.00 93.50 281 LEU A C 1
ATOM 2263 O O . LEU A 1 281 ? -19.340 0.044 -22.747 1.00 93.50 281 LEU A O 1
ATOM 2267 N N . GLY A 1 282 ? -21.276 0.616 -21.757 1.00 93.00 282 GLY A N 1
ATOM 2268 C CA . GLY A 1 282 ? -21.842 -0.737 -21.673 1.00 93.00 282 GLY A CA 1
ATOM 2269 C C . GLY A 1 282 ? -21.822 -1.524 -22.985 1.00 93.00 282 GLY A C 1
ATOM 2270 O O . GLY A 1 282 ? -21.334 -2.657 -23.025 1.00 93.00 282 GLY A O 1
ATOM 2271 N N . ASP A 1 283 ? -22.250 -0.916 -24.095 1.00 91.69 283 ASP A N 1
ATOM 2272 C CA . ASP A 1 283 ? -22.241 -1.582 -25.407 1.00 91.69 283 ASP A CA 1
ATOM 2273 C C . ASP A 1 283 ? -20.824 -1.913 -25.893 1.00 91.69 283 ASP A C 1
ATOM 2275 O O . ASP A 1 283 ? -20.590 -2.997 -26.433 1.00 91.69 283 ASP A O 1
ATOM 2279 N N . ARG A 1 284 ? -19.842 -1.033 -25.653 1.00 93.62 284 ARG A N 1
ATOM 2280 C CA . ARG A 1 284 ? -18.435 -1.293 -26.007 1.00 93.62 284 ARG A CA 1
ATOM 2281 C C . ARG A 1 284 ? -17.842 -2.413 -25.157 1.00 93.62 284 ARG A C 1
ATOM 2283 O O . ARG A 1 284 ? -17.109 -3.243 -25.695 1.00 93.62 284 ARG A O 1
ATOM 2290 N N . ILE A 1 285 ? -18.210 -2.499 -23.877 1.00 93.88 285 ILE A N 1
ATOM 2291 C CA . ILE A 1 285 ? -17.819 -3.602 -22.988 1.00 93.88 285 ILE A CA 1
ATOM 2292 C C . ILE A 1 285 ? -18.420 -4.926 -23.484 1.00 93.88 285 ILE A C 1
ATOM 2294 O O . ILE A 1 285 ? -17.681 -5.896 -23.666 1.00 93.88 285 ILE A O 1
ATOM 2298 N N . ARG A 1 286 ? -19.724 -4.973 -23.793 1.00 93.25 286 ARG A N 1
ATOM 2299 C CA . ARG A 1 286 ? -20.381 -6.171 -24.357 1.00 93.25 286 ARG A CA 1
ATOM 2300 C C . ARG A 1 286 ? -19.759 -6.610 -25.678 1.00 93.25 286 ARG A C 1
ATOM 2302 O O . ARG A 1 286 ? -19.466 -7.792 -25.858 1.00 93.25 286 ARG A O 1
ATOM 2309 N N . VAL A 1 287 ? -19.490 -5.668 -26.583 1.00 90.56 287 VAL A N 1
ATOM 2310 C CA . VAL A 1 287 ? -18.801 -5.947 -27.850 1.00 90.56 287 VAL A CA 1
ATOM 2311 C C . VAL A 1 287 ? -17.388 -6.479 -27.596 1.00 90.56 287 VAL A C 1
ATOM 2313 O O . VAL A 1 287 ? -16.995 -7.463 -28.221 1.00 90.56 287 VAL A O 1
ATOM 2316 N N . MET A 1 288 ? -16.621 -5.907 -26.664 1.00 91.56 288 MET A N 1
ATOM 2317 C CA . MET A 1 288 ? -15.291 -6.416 -26.303 1.00 91.56 288 MET A CA 1
ATOM 2318 C C . MET A 1 288 ? -15.353 -7.859 -25.770 1.00 91.56 288 MET A C 1
ATOM 2320 O O . MET A 1 288 ? -14.559 -8.704 -26.197 1.00 91.56 288 MET A O 1
ATOM 2324 N N . MET A 1 289 ? -16.332 -8.152 -24.908 1.00 89.25 289 MET A N 1
ATOM 2325 C CA . MET A 1 289 ? -16.576 -9.480 -24.335 1.00 89.25 289 MET A CA 1
ATOM 2326 C C . MET A 1 289 ? -16.994 -10.514 -25.383 1.00 89.25 289 MET A C 1
ATOM 2328 O O . MET A 1 289 ? -16.525 -11.649 -25.334 1.00 89.25 289 MET A O 1
ATOM 2332 N N . ALA A 1 290 ? -17.809 -10.136 -26.371 1.00 84.56 290 ALA A N 1
ATOM 2333 C CA . ALA A 1 290 ? -18.228 -11.030 -27.454 1.00 84.56 290 ALA A CA 1
ATOM 2334 C C . ALA A 1 290 ? -17.058 -11.500 -28.346 1.00 84.56 290 ALA A C 1
ATOM 2336 O O . ALA A 1 290 ? -17.122 -12.574 -28.942 1.00 84.56 290 ALA A O 1
ATOM 2337 N N . HIS A 1 291 ? -15.962 -10.734 -28.416 1.00 80.81 291 HIS A N 1
ATOM 2338 C CA . HIS A 1 291 ? -14.755 -11.125 -29.154 1.00 80.81 291 HIS A CA 1
ATOM 2339 C C . HIS A 1 291 ? -13.863 -12.138 -28.398 1.00 80.81 291 HIS A C 1
ATOM 2341 O O . HIS A 1 291 ? -12.935 -12.697 -28.992 1.00 80.81 291 HIS A O 1
ATOM 2347 N N . LEU A 1 292 ? -14.123 -12.414 -27.111 1.00 76.69 292 LEU A N 1
ATOM 2348 C CA . LEU A 1 292 ? -13.435 -13.454 -26.330 1.00 76.69 292 LEU A CA 1
ATOM 2349 C C . LEU A 1 292 ? -13.955 -14.848 -26.730 1.00 76.69 292 LEU A C 1
ATOM 2351 O O . LEU A 1 292 ? -14.797 -15.446 -26.073 1.00 76.69 292 LEU A O 1
ATOM 2355 N N . SER A 1 293 ? -13.451 -15.389 -27.839 1.00 66.25 293 SER A N 1
ATOM 2356 C CA . SER A 1 293 ? -13.903 -16.694 -28.361 1.00 66.25 293 SER A CA 1
ATOM 2357 C C . SER A 1 293 ? -13.256 -17.919 -27.695 1.00 66.25 293 SER A C 1
ATOM 2359 O O . SER A 1 293 ? -13.783 -19.023 -27.822 1.00 66.25 293 SER A O 1
ATOM 2361 N N . VAL A 1 294 ? -12.137 -17.752 -26.978 1.00 72.56 294 VAL A N 1
ATOM 2362 C CA . VAL A 1 294 ? -11.325 -18.850 -26.415 1.00 72.56 294 VAL A CA 1
ATOM 2363 C C . VAL A 1 294 ? -11.129 -18.651 -24.909 1.00 72.56 294 VAL A C 1
ATOM 2365 O O . VAL A 1 294 ? -10.795 -17.548 -24.480 1.00 72.56 294 VAL A O 1
ATOM 2368 N N . ALA A 1 295 ? -11.263 -19.720 -24.114 1.00 76.94 295 ALA A N 1
ATOM 2369 C CA . ALA A 1 295 ? -11.075 -19.703 -22.652 1.00 76.94 295 ALA A CA 1
ATOM 2370 C C . ALA A 1 295 ? -9.720 -19.102 -22.215 1.00 76.94 295 ALA A C 1
ATOM 2372 O O . ALA A 1 295 ? -9.654 -18.321 -21.271 1.00 76.94 295 ALA A O 1
ATOM 2373 N N . CYS A 1 296 ? -8.652 -19.381 -22.970 1.00 80.94 296 CYS A N 1
ATOM 2374 C CA . CYS A 1 296 ? -7.322 -18.791 -22.781 1.00 80.94 296 CYS A CA 1
ATOM 2375 C C . CYS A 1 296 ? -7.352 -17.248 -22.747 1.00 80.94 296 CYS A C 1
ATOM 2377 O O . CYS A 1 296 ? -6.745 -16.645 -21.864 1.00 80.94 296 CYS A O 1
ATOM 2379 N N . ASN A 1 297 ? -8.114 -16.595 -23.633 1.00 86.44 297 ASN A N 1
ATOM 2380 C CA . ASN A 1 297 ? -8.207 -15.132 -23.645 1.00 86.44 297 ASN A CA 1
ATOM 2381 C C . ASN A 1 297 ? -9.039 -14.587 -22.475 1.00 86.44 297 ASN A C 1
ATOM 2383 O O . ASN A 1 297 ? -8.725 -13.507 -21.985 1.00 86.44 297 ASN A O 1
ATOM 2387 N N . TYR A 1 298 ? -10.057 -15.318 -22.002 1.00 89.50 298 TYR A N 1
ATOM 2388 C CA . TYR A 1 298 ? -10.770 -14.938 -20.777 1.00 89.50 298 TYR A CA 1
ATOM 2389 C C . TYR A 1 298 ? -9.852 -15.005 -19.551 1.00 89.50 298 TYR A C 1
ATOM 2391 O O . TYR A 1 298 ? -9.878 -14.082 -18.747 1.00 89.50 298 TYR A O 1
ATOM 2399 N N . SER A 1 299 ? -9.014 -16.040 -19.430 1.00 88.31 299 SER A N 1
ATOM 2400 C CA . SER A 1 299 ? -8.035 -16.162 -18.339 1.00 88.31 299 SER A CA 1
ATOM 2401 C C . SER A 1 299 ? -6.990 -15.036 -18.369 1.00 88.31 299 SER A C 1
ATOM 2403 O O . SER A 1 299 ? -6.762 -14.379 -17.353 1.00 88.31 299 SER A O 1
ATOM 2405 N N . HIS A 1 300 ? -6.420 -14.729 -19.542 1.00 88.31 300 HIS A N 1
ATOM 2406 C CA . HIS A 1 300 ? -5.496 -13.596 -19.701 1.00 88.31 300 HIS A CA 1
ATOM 2407 C C . HIS A 1 300 ? -6.160 -12.246 -19.392 1.00 88.31 300 HIS A C 1
ATOM 2409 O O . HIS A 1 300 ? -5.562 -11.405 -18.722 1.00 88.31 300 HIS A O 1
ATOM 2415 N N . PHE A 1 301 ? -7.412 -12.040 -19.819 1.00 91.69 301 PHE A N 1
ATOM 2416 C CA . PHE A 1 301 ? -8.148 -10.812 -19.513 1.00 91.69 301 PHE A CA 1
ATOM 2417 C C . PHE A 1 301 ? -8.547 -10.708 -18.033 1.00 91.69 301 PHE A C 1
ATOM 2419 O O . PHE A 1 301 ? -8.414 -9.634 -17.455 1.00 91.69 301 PHE A O 1
ATOM 2426 N N . ALA A 1 302 ? -8.950 -11.805 -17.387 1.00 93.69 302 ALA A N 1
ATOM 2427 C CA . ALA A 1 302 ? -9.204 -11.857 -15.946 1.00 93.69 302 ALA A CA 1
ATOM 2428 C C . ALA A 1 302 ? -7.953 -11.486 -15.132 1.00 93.69 302 ALA A C 1
ATOM 2430 O O . ALA A 1 302 ? -8.031 -10.643 -14.239 1.00 93.69 302 ALA A O 1
ATOM 2431 N N . ARG A 1 303 ? -6.784 -12.023 -15.508 1.00 91.12 303 ARG A N 1
ATOM 2432 C CA . ARG A 1 303 ? -5.493 -11.677 -14.896 1.00 91.12 303 ARG A CA 1
ATOM 2433 C C . ARG A 1 303 ? -5.132 -10.201 -15.092 1.00 91.12 303 ARG A C 1
ATOM 2435 O O . ARG A 1 303 ? -4.693 -9.556 -14.143 1.00 91.12 303 ARG A O 1
ATOM 2442 N N . LEU A 1 304 ? -5.321 -9.648 -16.294 1.00 91.00 304 LEU A N 1
ATOM 2443 C CA . LEU A 1 304 ? -5.123 -8.216 -16.561 1.00 91.00 304 LEU A CA 1
ATOM 2444 C C . LEU A 1 304 ? -6.057 -7.353 -15.699 1.00 91.00 304 LEU A C 1
ATOM 2446 O O . LEU A 1 304 ? -5.606 -6.399 -15.071 1.00 91.00 304 LEU A O 1
ATOM 2450 N N . PHE A 1 305 ? -7.342 -7.706 -15.653 1.00 94.12 305 PHE A N 1
ATOM 2451 C CA . PHE A 1 305 ? -8.373 -6.997 -14.900 1.00 94.12 305 PHE A CA 1
ATOM 2452 C C . PHE A 1 305 ? -8.066 -6.992 -13.397 1.00 94.12 305 PHE A C 1
ATOM 2454 O O . PHE A 1 305 ? -8.081 -5.934 -12.776 1.00 94.12 305 PHE A O 1
ATOM 2461 N N . GLN A 1 306 ? -7.686 -8.144 -12.834 1.00 94.25 306 GLN A N 1
ATOM 2462 C CA . GLN A 1 306 ? -7.200 -8.276 -11.458 1.00 94.25 306 GLN A CA 1
ATOM 2463 C C . GLN A 1 306 ? -5.956 -7.410 -11.200 1.00 94.25 306 GLN A C 1
ATOM 2465 O O . GLN A 1 306 ? -5.913 -6.683 -10.207 1.00 94.25 306 GLN A O 1
ATOM 2470 N N . LYS A 1 307 ? -4.937 -7.476 -12.069 1.00 90.56 307 LYS A N 1
ATOM 2471 C CA . LYS A 1 307 ? -3.709 -6.682 -11.903 1.00 90.56 307 LYS A CA 1
ATOM 2472 C C . LYS A 1 307 ? -4.006 -5.179 -11.961 1.00 90.56 307 LYS A C 1
ATOM 2474 O O . LYS A 1 307 ? -3.465 -4.445 -11.141 1.00 90.56 307 LYS A O 1
ATOM 2479 N N . GLN A 1 308 ? -4.889 -4.721 -12.854 1.00 90.44 308 GLN A N 1
ATOM 2480 C CA . GLN A 1 308 ? -5.272 -3.304 -12.940 1.00 90.44 308 GLN A CA 1
ATOM 2481 C C . GLN A 1 308 ? -6.130 -2.871 -11.742 1.00 90.44 308 GLN A C 1
ATOM 2483 O O . GLN A 1 308 ? -5.909 -1.785 -11.211 1.00 90.44 308 GLN A O 1
ATOM 2488 N N . LEU A 1 309 ? -7.049 -3.724 -11.274 1.00 91.44 309 LEU A N 1
ATOM 2489 C CA . LEU A 1 309 ? -7.827 -3.503 -10.050 1.00 91.44 309 LEU A CA 1
ATOM 2490 C C . LEU A 1 309 ? -6.898 -3.279 -8.851 1.00 91.44 309 LEU A C 1
ATOM 2492 O O . LEU A 1 309 ? -7.034 -2.279 -8.147 1.00 91.44 309 LEU A O 1
ATOM 2496 N N . LEU A 1 310 ? -5.914 -4.165 -8.663 1.00 89.69 310 LEU A N 1
ATOM 2497 C CA . LEU A 1 310 ? -4.889 -4.015 -7.631 1.00 89.69 310 LEU A CA 1
ATOM 2498 C C . LEU A 1 310 ? -4.034 -2.759 -7.851 1.00 89.69 310 LEU A C 1
ATOM 2500 O O . LEU A 1 310 ? -3.809 -2.028 -6.896 1.00 89.69 310 LEU A O 1
ATOM 2504 N N . GLN A 1 311 ? -3.576 -2.470 -9.074 1.00 85.31 311 GLN A N 1
ATOM 2505 C CA . GLN A 1 311 ? -2.710 -1.313 -9.342 1.00 85.31 311 GLN A CA 1
ATOM 2506 C C . GLN A 1 311 ? -3.407 0.029 -9.067 1.00 85.31 311 GLN A C 1
ATOM 2508 O O . GLN A 1 311 ? -2.791 0.920 -8.492 1.00 85.31 311 GLN A O 1
ATOM 2513 N N . MET A 1 312 ? -4.684 0.174 -9.435 1.00 79.88 312 MET A N 1
ATOM 2514 C CA . MET A 1 312 ? -5.439 1.420 -9.226 1.00 79.88 312 MET A CA 1
ATOM 2515 C C . MET A 1 312 ? -5.952 1.606 -7.801 1.00 79.88 312 MET A C 1
ATOM 2517 O O . MET A 1 312 ? -6.179 2.737 -7.377 1.00 79.88 312 MET A O 1
ATOM 2521 N N . CYS A 1 313 ? -6.193 0.508 -7.081 1.00 78.69 313 CYS A N 1
ATOM 2522 C CA . CYS A 1 313 ? -6.718 0.549 -5.716 1.00 78.69 313 CYS A CA 1
ATOM 2523 C C . CYS A 1 313 ? -5.625 0.416 -4.644 1.00 78.69 313 CYS A C 1
ATOM 2525 O O . CYS A 1 313 ? -5.904 0.632 -3.465 1.00 78.69 313 CYS A O 1
ATOM 2527 N N . LYS A 1 314 ? -4.382 0.100 -5.031 1.00 69.38 314 LYS A N 1
ATOM 2528 C CA . LYS A 1 314 ? -3.202 0.404 -4.220 1.00 69.38 314 LYS A CA 1
ATOM 2529 C C . LYS A 1 314 ? -3.090 1.923 -4.087 1.00 69.38 314 LYS A C 1
ATOM 2531 O O . LYS A 1 314 ? -3.239 2.656 -5.063 1.00 69.38 314 LYS A O 1
ATOM 2536 N N . GLY A 1 315 ? -2.815 2.389 -2.870 1.00 52.28 315 GLY A N 1
ATOM 2537 C CA . GLY A 1 315 ? -2.430 3.783 -2.648 1.00 52.28 315 GLY A CA 1
ATOM 2538 C C . GLY A 1 315 ? -1.120 4.123 -3.368 1.00 52.28 315 GLY A C 1
ATOM 2539 O O . GLY A 1 315 ? -0.475 3.227 -3.917 1.00 52.28 315 GLY A O 1
ATOM 2540 N N . PRO A 1 316 ? -0.698 5.397 -3.360 1.00 38.91 316 PRO A N 1
ATOM 2541 C CA . PRO A 1 316 ? 0.531 5.827 -4.022 1.00 38.91 316 PRO A CA 1
ATOM 2542 C C . PRO A 1 316 ? 1.770 5.135 -3.423 1.00 38.91 316 PRO A C 1
ATOM 2544 O O . PRO A 1 316 ? 2.344 5.582 -2.432 1.00 38.91 316 PRO A O 1
ATOM 2547 N N . VAL A 1 317 ? 2.193 4.037 -4.054 1.00 29.12 317 VAL A N 1
ATOM 2548 C CA . VAL A 1 317 ? 3.411 3.288 -3.733 1.00 29.12 317 VAL A CA 1
ATOM 2549 C C . VAL A 1 317 ? 4.461 3.570 -4.805 1.00 29.12 317 VAL A C 1
ATOM 2551 O O . VAL A 1 317 ? 4.384 3.049 -5.912 1.00 29.12 317 VAL A O 1
ATOM 2554 N N . GLY A 1 318 ? 5.482 4.344 -4.433 1.00 25.19 318 GLY A N 1
ATOM 2555 C CA . GLY A 1 318 ? 6.787 4.329 -5.098 1.00 25.19 318 GLY A CA 1
ATOM 2556 C C . GLY A 1 318 ? 6.939 5.232 -6.325 1.00 25.19 318 GLY A C 1
ATOM 2557 O O . GLY A 1 318 ? 6.649 4.841 -7.451 1.00 25.19 318 GLY A O 1
ATOM 2558 N N . GLY A 1 319 ? 7.539 6.405 -6.103 1.00 22.47 319 GLY A N 1
ATOM 2559 C CA . GLY A 1 319 ? 7.972 7.334 -7.148 1.00 22.47 319 GLY A CA 1
ATOM 2560 C C . GLY A 1 319 ? 9.301 8.033 -6.839 1.00 22.47 319 GLY A C 1
ATOM 2561 O O . GLY A 1 319 ? 9.427 9.206 -7.145 1.00 22.47 319 GLY A O 1
ATOM 2562 N N . GLY A 1 320 ? 10.274 7.328 -6.245 1.00 24.38 320 GLY A N 1
ATOM 2563 C CA . GLY A 1 320 ? 11.652 7.813 -6.058 1.00 24.38 320 GLY A CA 1
ATOM 2564 C C . GLY A 1 320 ? 11.884 8.813 -4.908 1.00 24.38 320 GLY A C 1
ATOM 2565 O O . GLY A 1 320 ? 11.246 9.850 -4.828 1.00 24.38 320 GLY A O 1
ATOM 2566 N N . THR A 1 321 ? 12.898 8.516 -4.084 1.00 22.20 321 THR A N 1
ATOM 2567 C CA . THR A 1 321 ? 13.501 9.359 -3.021 1.00 22.20 321 THR A CA 1
ATOM 2568 C C . THR A 1 321 ? 12.637 9.759 -1.809 1.00 22.20 321 THR A C 1
ATOM 2570 O O . THR A 1 321 ? 11.554 10.301 -1.938 1.00 22.20 321 THR A O 1
ATOM 2573 N N . SER A 1 322 ? 13.208 9.546 -0.613 1.00 22.75 322 SER A N 1
ATOM 2574 C CA . SER A 1 322 ? 12.815 10.103 0.697 1.00 22.75 322 SER A CA 1
ATOM 2575 C C . SER A 1 322 ? 11.362 9.900 1.169 1.00 22.75 322 SER A C 1
ATOM 2577 O O . SER A 1 322 ? 10.490 10.738 0.952 1.00 22.75 322 SER A O 1
ATOM 2579 N N . TRP A 1 323 ? 11.124 8.857 1.979 1.00 28.12 323 TRP A N 1
ATOM 2580 C CA . TRP A 1 323 ? 9.996 8.863 2.928 1.00 28.12 323 TRP A CA 1
ATOM 2581 C C . TRP A 1 323 ? 10.300 9.846 4.070 1.00 28.12 323 TRP A C 1
ATOM 2583 O O . TRP A 1 323 ? 10.734 9.465 5.154 1.00 28.12 323 TRP A O 1
ATOM 2593 N N . GLY A 1 324 ? 10.086 11.124 3.778 1.00 27.44 324 GLY A N 1
ATOM 2594 C CA . GLY A 1 324 ? 10.299 12.266 4.667 1.00 27.44 324 GLY A CA 1
ATOM 2595 C C . GLY A 1 324 ? 9.551 13.500 4.164 1.00 27.44 324 GLY A C 1
ATOM 2596 O O . GLY A 1 324 ? 8.961 14.224 4.962 1.00 27.44 324 GLY A O 1
ATOM 2597 N N . ASP A 1 325 ? 9.460 13.650 2.840 1.00 25.47 325 ASP A N 1
ATOM 2598 C CA . ASP A 1 325 ? 8.628 14.648 2.177 1.00 25.47 325 ASP A CA 1
ATOM 2599 C C . ASP A 1 325 ? 7.441 13.962 1.486 1.00 25.47 325 ASP A C 1
ATOM 2601 O O . ASP A 1 325 ? 7.583 13.023 0.705 1.00 25.47 325 ASP A O 1
ATOM 2605 N N . THR A 1 326 ? 6.230 14.413 1.806 1.00 30.17 326 THR A N 1
ATOM 2606 C CA . THR A 1 326 ? 5.015 13.978 1.101 1.00 30.17 326 THR A CA 1
ATOM 2607 C C . THR A 1 326 ? 4.970 14.605 -0.306 1.00 30.17 326 THR A C 1
ATOM 2609 O O . THR A 1 326 ? 5.543 15.674 -0.502 1.00 30.17 326 THR A O 1
ATOM 2612 N N . PRO A 1 327 ? 4.244 14.041 -1.294 1.00 31.28 327 PRO A N 1
ATOM 2613 C CA . PRO A 1 327 ? 3.975 14.756 -2.554 1.00 31.28 327 PRO A CA 1
ATOM 2614 C C . PRO A 1 327 ? 3.161 16.042 -2.317 1.00 31.28 327 PRO A C 1
ATOM 2616 O O . PRO A 1 327 ? 3.275 17.016 -3.058 1.00 31.28 327 PRO A O 1
ATOM 2619 N N . ASP A 1 328 ? 2.394 16.053 -1.224 1.00 37.66 328 ASP A N 1
ATOM 2620 C CA . ASP A 1 328 ? 1.826 17.242 -0.600 1.00 37.66 328 ASP A CA 1
ATOM 2621 C C . ASP A 1 328 ? 2.931 18.269 -0.277 1.00 37.66 328 ASP A C 1
ATOM 2623 O O . ASP A 1 328 ? 2.814 19.429 -0.652 1.00 37.66 328 ASP A O 1
ATOM 2627 N N . GLN A 1 329 ? 4.046 17.870 0.341 1.00 38.50 329 GLN A N 1
ATOM 2628 C CA . GLN A 1 329 ? 5.142 18.753 0.752 1.00 38.50 329 GLN A CA 1
ATOM 2629 C C . GLN A 1 329 ? 5.752 19.556 -0.408 1.00 38.50 329 GLN A C 1
ATOM 2631 O O . GLN A 1 329 ? 5.994 20.740 -0.221 1.00 38.50 329 GLN A O 1
ATOM 2636 N N . ASP A 1 330 ? 5.914 19.007 -1.615 1.00 38.59 330 ASP A N 1
ATOM 2637 C CA . ASP A 1 330 ? 6.418 19.780 -2.770 1.00 38.59 330 ASP A CA 1
ATOM 2638 C C . ASP A 1 330 ? 5.448 20.893 -3.216 1.00 38.59 330 ASP A C 1
ATOM 2640 O O . ASP A 1 330 ? 5.865 22.003 -3.560 1.00 38.59 330 ASP A O 1
ATOM 2644 N N . VAL A 1 331 ? 4.137 20.638 -3.163 1.00 41.50 331 VAL A N 1
ATOM 2645 C CA . VAL A 1 331 ? 3.096 21.628 -3.506 1.00 41.50 331 VAL A CA 1
ATOM 2646 C C . VAL A 1 331 ? 2.839 22.599 -2.341 1.00 41.50 331 VAL A C 1
ATOM 2648 O O . VAL A 1 331 ? 2.536 23.775 -2.551 1.00 41.50 331 VAL A O 1
ATOM 2651 N N . LEU A 1 332 ? 3.003 22.143 -1.099 1.00 38.62 332 LEU A N 1
ATOM 2652 C CA . LEU A 1 332 ? 2.755 22.906 0.126 1.00 38.62 332 LEU A CA 1
ATOM 2653 C C . LEU A 1 332 ? 3.970 23.757 0.547 1.00 38.62 332 LEU A C 1
ATOM 2655 O O . LEU A 1 332 ? 3.777 24.866 1.052 1.00 38.62 332 LEU A O 1
ATOM 2659 N N . ASN A 1 333 ? 5.201 23.322 0.255 1.00 41.97 333 ASN A N 1
ATOM 2660 C CA . ASN A 1 333 ? 6.426 24.124 0.383 1.00 41.97 333 ASN A CA 1
ATOM 2661 C C . ASN A 1 333 ? 6.377 25.346 -0.550 1.00 41.97 333 ASN A C 1
ATOM 2663 O O . ASN A 1 333 ? 6.810 26.430 -0.164 1.00 41.97 333 ASN A O 1
ATOM 2667 N N . MET A 1 334 ? 5.779 25.205 -1.741 1.00 43.44 334 MET A N 1
ATOM 2668 C CA . MET A 1 334 ? 5.537 26.319 -2.673 1.00 43.44 334 MET A CA 1
ATOM 2669 C C . MET A 1 334 ? 4.503 27.339 -2.165 1.00 43.44 334 MET A C 1
ATOM 2671 O O . MET A 1 334 ? 4.517 28.490 -2.600 1.00 43.44 334 MET A O 1
ATOM 2675 N N . LEU A 1 335 ? 3.604 26.945 -1.256 1.00 39.66 335 LEU A N 1
ATOM 2676 C CA . LEU A 1 335 ? 2.534 27.807 -0.736 1.00 39.66 335 LEU A CA 1
ATOM 2677 C C . LEU A 1 335 ? 2.890 28.484 0.597 1.00 39.66 335 LEU A C 1
ATOM 2679 O O . LEU A 1 335 ? 2.356 29.555 0.898 1.00 39.66 335 LEU A O 1
ATOM 2683 N N . GLY A 1 336 ? 3.791 27.893 1.382 1.00 38.62 336 GLY A N 1
ATOM 2684 C CA . GLY A 1 336 ? 4.214 28.402 2.687 1.00 38.62 336 GLY A CA 1
ATOM 2685 C C . GLY A 1 336 ? 3.199 28.150 3.821 1.00 38.62 336 GLY A C 1
ATOM 2686 O O . GLY A 1 336 ? 2.002 27.947 3.577 1.00 38.62 336 GLY A O 1
ATOM 2687 N N . PRO A 1 337 ? 3.654 28.172 5.091 1.00 40.38 337 PRO A N 1
ATOM 2688 C CA . PRO A 1 337 ? 2.887 27.688 6.249 1.00 40.38 337 PRO A CA 1
ATOM 2689 C C . PRO A 1 337 ? 1.566 28.436 6.513 1.00 40.38 337 PRO A C 1
ATOM 2691 O O . PRO A 1 337 ? 0.606 27.843 7.015 1.00 40.38 337 PRO A O 1
ATOM 2694 N N . ASP A 1 338 ? 1.468 29.710 6.130 1.00 42.84 338 ASP A N 1
ATOM 2695 C CA . ASP A 1 338 ? 0.245 30.502 6.311 1.00 42.84 338 ASP A CA 1
ATOM 2696 C C . ASP A 1 338 ? -0.844 30.195 5.274 1.00 42.84 338 ASP A C 1
ATOM 2698 O O . ASP A 1 338 ? -2.037 30.191 5.603 1.00 42.84 338 ASP A O 1
ATOM 2702 N N . ASN A 1 339 ? -0.469 29.896 4.025 1.00 43.19 339 ASN A N 1
ATOM 2703 C CA . ASN A 1 339 ? -1.444 29.519 2.999 1.00 43.19 339 ASN A CA 1
ATOM 2704 C C . ASN A 1 339 ? -1.886 28.062 3.159 1.00 43.19 339 ASN A C 1
ATOM 2706 O O . ASN A 1 339 ? -3.058 27.775 2.947 1.00 43.19 339 ASN A O 1
ATOM 2710 N N . LEU A 1 340 ? -1.007 27.185 3.647 1.00 42.22 340 LEU A N 1
ATOM 2711 C CA . LEU A 1 340 ? -1.305 25.827 4.126 1.00 42.22 340 LEU A CA 1
ATOM 2712 C C . LEU A 1 340 ? -2.548 25.781 5.036 1.00 42.22 340 LEU A C 1
ATOM 2714 O O . LEU A 1 340 ? -3.527 25.086 4.754 1.00 42.22 340 LEU A O 1
ATOM 2718 N N . ASN A 1 341 ? -2.548 26.588 6.102 1.00 42.62 341 ASN A N 1
ATOM 2719 C CA . ASN A 1 341 ? -3.669 26.673 7.041 1.00 42.62 341 ASN A CA 1
ATOM 2720 C C . ASN A 1 341 ? -4.911 27.341 6.430 1.00 42.62 341 ASN A C 1
ATOM 2722 O O . ASN A 1 341 ? -6.036 27.016 6.813 1.00 42.62 341 ASN A O 1
ATOM 2726 N N . ARG A 1 342 ? -4.740 28.265 5.476 1.00 44.28 342 ARG A N 1
ATOM 2727 C CA . ARG A 1 342 ? -5.862 28.858 4.730 1.00 44.28 342 ARG A CA 1
ATOM 2728 C C . ARG A 1 342 ? -6.499 27.863 3.768 1.00 44.28 342 ARG A C 1
ATOM 2730 O O . ARG A 1 342 ? -7.719 27.868 3.674 1.00 44.28 342 ARG A O 1
ATOM 2737 N N . LEU A 1 343 ? -5.710 27.025 3.099 1.00 39.00 343 LEU A N 1
ATOM 2738 C CA . LEU A 1 343 ? -6.164 26.082 2.080 1.00 39.00 343 LEU A CA 1
ATOM 2739 C C . LEU A 1 343 ? -6.814 24.849 2.716 1.00 39.00 343 LEU A C 1
ATOM 2741 O O . LEU A 1 343 ? -7.902 24.484 2.284 1.00 39.00 343 LEU A O 1
ATOM 2745 N N . LYS A 1 344 ? -6.282 24.335 3.839 1.00 38.44 344 LYS A N 1
ATOM 2746 C CA . LYS A 1 344 ? -7.014 23.380 4.698 1.00 38.44 344 LYS A CA 1
ATOM 2747 C C . LYS A 1 344 ? -8.349 23.954 5.168 1.00 38.44 344 LYS A C 1
ATOM 2749 O O . LYS A 1 344 ? -9.384 23.345 4.931 1.00 38.44 344 LYS A O 1
ATOM 2754 N N . ARG A 1 345 ? -8.363 25.182 5.699 1.00 43.41 345 ARG A N 1
ATOM 2755 C CA . ARG A 1 345 ? -9.611 25.879 6.069 1.00 43.41 345 ARG A CA 1
ATOM 2756 C C . ARG A 1 345 ? -10.533 26.186 4.888 1.00 43.41 345 ARG A C 1
ATOM 2758 O O . ARG A 1 345 ? -11.710 26.449 5.113 1.00 43.41 345 ARG A O 1
ATOM 2765 N N . LEU A 1 346 ? -10.027 26.218 3.655 1.00 39.34 346 LEU A N 1
ATOM 2766 C CA . LEU A 1 346 ? -10.828 26.375 2.443 1.00 39.34 346 LEU A CA 1
ATOM 2767 C C . LEU A 1 346 ? -11.465 25.030 2.072 1.00 39.34 346 LEU A C 1
ATOM 2769 O O . LEU A 1 346 ? -12.670 24.969 1.870 1.00 39.34 346 LEU A O 1
ATOM 2773 N N . GLN A 1 347 ? -10.678 23.955 2.066 1.00 39.09 347 GLN A N 1
ATOM 2774 C CA . GLN A 1 347 ? -11.099 22.578 1.801 1.00 39.09 347 GLN A CA 1
ATOM 2775 C C . GLN A 1 347 ? -12.137 22.096 2.830 1.00 39.09 347 GLN A C 1
ATOM 2777 O O . GLN A 1 347 ? -13.200 21.616 2.447 1.00 39.09 347 GLN A O 1
ATOM 2782 N N . GLU A 1 348 ? -11.903 22.352 4.120 1.00 38.97 348 GLU A N 1
ATOM 2783 C CA . GLU A 1 348 ? -12.849 22.137 5.230 1.00 38.97 348 GLU A CA 1
ATOM 2784 C C . GLU A 1 348 ? -14.172 22.917 5.072 1.00 38.97 348 GLU A C 1
ATOM 2786 O O . GLU A 1 348 ? -15.160 22.572 5.713 1.00 38.97 348 GLU A O 1
ATOM 2791 N N . ARG A 1 349 ? -14.207 23.968 4.235 1.00 41.03 349 ARG A N 1
ATOM 2792 C CA . ARG A 1 349 ? -15.410 24.769 3.925 1.00 41.03 349 ARG A CA 1
ATOM 2793 C C . ARG A 1 349 ? -16.039 24.450 2.566 1.00 41.03 349 ARG A C 1
ATOM 2795 O O . ARG A 1 349 ? -17.212 24.759 2.374 1.00 41.03 349 ARG A O 1
ATOM 2802 N N . PHE A 1 350 ? -15.270 23.904 1.625 1.00 38.22 350 PHE A N 1
ATOM 2803 C CA . PHE A 1 350 ? -15.749 23.454 0.313 1.00 38.22 350 PHE A CA 1
ATOM 2804 C C . PHE A 1 350 ? -16.352 22.052 0.373 1.00 38.22 350 PHE A C 1
ATOM 2806 O O . PHE A 1 350 ? -17.260 21.743 -0.398 1.00 38.22 350 PHE A O 1
ATOM 2813 N N . LEU A 1 351 ? -15.911 21.231 1.327 1.00 36.84 351 LEU A N 1
ATOM 2814 C CA . LEU A 1 351 ? -16.661 20.064 1.758 1.00 36.84 351 LEU A CA 1
ATOM 2815 C C . LEU A 1 351 ? -17.991 20.548 2.357 1.00 36.84 351 LEU A C 1
ATOM 2817 O O . LEU A 1 351 ? -18.035 21.085 3.463 1.00 36.84 351 LEU A O 1
ATOM 2821 N N . VAL A 1 352 ? -19.062 20.366 1.574 1.00 36.69 352 VAL A N 1
ATOM 2822 C CA . VAL A 1 352 ? -20.483 20.458 1.965 1.00 36.69 352 VAL A CA 1
ATOM 2823 C C . VAL A 1 352 ? -20.655 19.936 3.399 1.00 36.69 352 VAL A C 1
ATOM 2825 O O . VAL A 1 352 ? -20.005 18.932 3.708 1.00 36.69 352 VAL A O 1
ATOM 2828 N N . PRO A 1 353 ? -21.487 20.567 4.268 1.00 41.28 353 PRO A N 1
ATOM 2829 C CA . PRO A 1 353 ? -21.691 20.123 5.651 1.00 41.28 353 PRO A CA 1
ATOM 2830 C C . PRO A 1 353 ? -21.794 18.604 5.698 1.00 41.28 353 PRO A C 1
ATOM 2832 O O . PRO A 1 353 ? -22.672 18.024 5.062 1.00 41.28 353 PRO A O 1
ATOM 2835 N N . GLN A 1 354 ? -20.812 17.976 6.350 1.00 45.72 354 GLN A N 1
ATOM 2836 C CA . GLN A 1 354 ? -20.583 16.547 6.194 1.00 45.72 354 GLN A CA 1
ATOM 2837 C C . GLN A 1 354 ? -21.788 15.795 6.746 1.00 45.72 354 GLN A C 1
ATOM 2839 O O . GLN A 1 354 ? -21.959 15.718 7.961 1.00 45.72 354 GLN A O 1
ATOM 2844 N N . ASN A 1 355 ? -22.618 15.258 5.848 1.00 52.47 355 ASN A N 1
ATOM 2845 C CA . ASN A 1 355 ? -23.740 14.411 6.223 1.00 52.47 355 ASN A CA 1
ATOM 2846 C C . ASN A 1 355 ? -23.181 13.210 6.984 1.00 52.47 355 ASN A C 1
ATOM 2848 O O . ASN A 1 355 ? -22.534 12.346 6.389 1.00 52.47 355 ASN A O 1
ATOM 2852 N N . ILE A 1 356 ? -23.421 13.200 8.293 1.00 59.84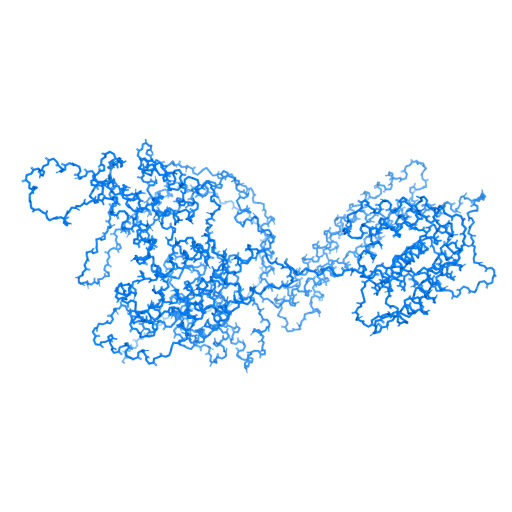 356 ILE A N 1
ATOM 2853 C CA . ILE A 1 356 ? -23.036 12.115 9.187 1.00 59.84 356 ILE A CA 1
ATOM 2854 C C . ILE A 1 356 ? -23.828 10.886 8.736 1.00 59.84 356 ILE A C 1
ATOM 2856 O O . ILE A 1 356 ? -25.057 10.885 8.805 1.00 59.84 356 ILE A O 1
ATOM 2860 N N . ARG A 1 357 ? -23.140 9.867 8.214 1.00 58.84 357 ARG A N 1
ATOM 2861 C CA . ARG A 1 357 ? -23.781 8.671 7.630 1.00 58.84 357 ARG A CA 1
ATOM 2862 C C . ARG A 1 357 ? -24.116 7.594 8.666 1.00 58.84 357 ARG A C 1
ATOM 2864 O O . ARG A 1 357 ? -24.726 6.592 8.307 1.00 58.84 357 ARG A O 1
ATOM 2871 N N . GLY A 1 358 ? -23.758 7.820 9.929 1.00 67.44 358 GLY A N 1
ATOM 2872 C CA . GLY A 1 358 ? -23.924 6.860 11.019 1.00 67.44 358 GLY A CA 1
ATOM 2873 C C . GLY A 1 358 ? -22.756 5.868 11.117 1.00 67.44 358 GLY A C 1
ATOM 2874 O O . GLY A 1 358 ? -21.888 5.847 10.243 1.00 67.44 358 GLY A O 1
ATOM 2875 N N . PRO A 1 359 ? -22.709 5.059 12.189 1.00 75.38 359 PRO A N 1
ATOM 2876 C CA . PRO A 1 359 ? -21.528 4.267 12.532 1.00 75.38 359 PRO A CA 1
ATOM 2877 C C . PRO A 1 359 ? -21.365 2.992 11.694 1.00 75.38 359 PRO A C 1
ATOM 2879 O O . PRO A 1 359 ? -20.257 2.480 11.597 1.00 75.38 359 PRO A O 1
ATOM 2882 N N . CYS A 1 360 ? -22.430 2.497 11.053 1.00 80.25 360 CYS A N 1
ATOM 2883 C CA . CYS A 1 360 ? -22.381 1.332 10.170 1.00 80.25 360 CYS A CA 1
ATOM 2884 C C . CYS A 1 360 ? -22.824 1.713 8.742 1.00 80.25 360 CYS A C 1
ATOM 2886 O O . CYS A 1 360 ? -24.017 1.673 8.432 1.00 80.25 360 CYS A O 1
ATOM 2888 N N . PRO A 1 361 ? -21.902 2.130 7.852 1.00 83.06 361 PRO A N 1
ATOM 2889 C CA . PRO A 1 361 ? -22.231 2.356 6.451 1.00 83.06 361 PRO A CA 1
ATOM 2890 C C . PRO A 1 361 ? -22.403 1.016 5.715 1.00 83.06 361 PRO A C 1
ATOM 2892 O O . PRO A 1 361 ? -21.633 0.083 5.961 1.00 83.06 361 PRO A O 1
ATOM 2895 N N . PRO A 1 362 ? -23.341 0.911 4.756 1.00 83.25 362 PRO A N 1
ATOM 2896 C CA . PRO A 1 362 ? -23.481 -0.290 3.944 1.00 83.25 362 PRO A CA 1
ATOM 2897 C C . PRO A 1 362 ? -22.246 -0.505 3.049 1.00 83.25 362 PRO A C 1
ATOM 2899 O O . PRO A 1 362 ? -21.600 0.463 2.617 1.00 83.25 362 PRO A O 1
ATOM 2902 N N . PRO A 1 363 ? -21.919 -1.766 2.720 1.00 86.75 363 PRO A N 1
ATOM 2903 C CA . PRO A 1 363 ? -20.757 -2.092 1.910 1.00 86.75 363 PRO A CA 1
ATOM 2904 C C . PRO A 1 363 ? -20.893 -1.519 0.494 1.00 86.75 363 PRO A C 1
ATOM 2906 O O . PRO A 1 363 ? -21.898 -1.693 -0.195 1.00 86.75 363 PRO A O 1
ATOM 2909 N N . SER A 1 364 ? -19.856 -0.809 0.056 1.00 86.75 364 SER A N 1
ATOM 2910 C CA . SER A 1 364 ? -19.837 -0.046 -1.195 1.00 86.75 364 SER A CA 1
ATOM 2911 C C . SER A 1 364 ? -18.462 -0.105 -1.868 1.00 86.75 364 SER A C 1
ATOM 2913 O O . SER A 1 364 ? -17.481 -0.515 -1.248 1.00 86.75 364 SER A O 1
ATOM 2915 N N . PHE A 1 365 ? -18.405 0.284 -3.145 1.00 88.62 365 PHE A N 1
ATOM 2916 C CA . PHE A 1 365 ? -17.202 0.283 -3.985 1.00 88.62 365 PHE A CA 1
ATOM 2917 C C . PHE A 1 365 ? -16.748 1.732 -4.242 1.00 88.62 365 PHE A C 1
ATOM 2919 O O . PHE A 1 365 ? -17.212 2.340 -5.205 1.00 88.62 365 PHE A O 1
ATOM 2926 N N . PRO A 1 366 ? -15.914 2.329 -3.371 1.00 82.88 366 PRO A N 1
ATOM 2927 C CA . PRO A 1 366 ? -15.496 3.724 -3.501 1.00 82.88 366 PRO A CA 1
ATOM 2928 C C . PRO A 1 366 ? -14.451 3.942 -4.606 1.00 82.88 366 PRO A C 1
ATOM 2930 O O . PRO A 1 366 ? -13.593 3.091 -4.855 1.00 82.88 366 PRO A O 1
ATOM 2933 N N . GLY A 1 367 ? -14.480 5.133 -5.214 1.00 82.50 367 GLY A N 1
ATOM 2934 C CA . GLY A 1 367 ? -13.485 5.583 -6.192 1.00 82.50 367 GLY A CA 1
ATOM 2935 C C . GLY A 1 367 ? -13.348 4.627 -7.378 1.00 82.50 367 GLY A C 1
ATOM 2936 O O . GLY A 1 367 ? -14.341 4.135 -7.909 1.00 82.50 367 GLY A O 1
ATOM 2937 N N . CYS A 1 368 ? -12.106 4.318 -7.753 1.00 85.19 368 CYS A N 1
ATOM 2938 C CA . CYS A 1 368 ? -11.763 3.431 -8.867 1.00 85.19 368 CYS A CA 1
ATOM 2939 C C . CYS A 1 368 ? -12.442 2.050 -8.784 1.00 85.19 368 CYS A C 1
ATOM 2941 O O . CYS A 1 368 ? -12.713 1.447 -9.818 1.00 85.19 368 CYS A O 1
ATOM 2943 N N . GLN A 1 369 ? -12.785 1.555 -7.585 1.00 90.25 369 GLN A N 1
ATOM 2944 C CA . GLN A 1 369 ? -13.503 0.283 -7.426 1.00 90.25 369 GLN A CA 1
ATOM 2945 C C . GLN A 1 369 ? -14.877 0.293 -8.117 1.00 90.25 369 GLN A C 1
ATOM 2947 O O . GLN A 1 369 ? -15.340 -0.756 -8.573 1.00 90.25 369 GLN A O 1
ATOM 2952 N N . GLN A 1 370 ? -15.521 1.462 -8.224 1.00 90.50 370 GLN A N 1
ATOM 2953 C CA . GLN A 1 370 ? -16.795 1.604 -8.922 1.00 90.50 370 GLN A CA 1
ATOM 2954 C C . GLN A 1 370 ? -16.668 1.209 -10.400 1.00 90.50 370 GLN A C 1
ATOM 2956 O O . GLN A 1 370 ? -17.512 0.462 -10.887 1.00 90.50 370 GLN A O 1
ATOM 2961 N N . PHE A 1 371 ? -15.597 1.626 -11.088 1.00 92.81 371 PHE A N 1
ATOM 2962 C CA . PHE A 1 371 ? -15.365 1.266 -12.490 1.00 92.81 371 PHE A CA 1
ATOM 2963 C C . PHE A 1 371 ? -15.373 -0.252 -12.694 1.00 92.81 371 PHE A C 1
ATOM 2965 O O . PHE A 1 371 ? -16.093 -0.756 -13.551 1.00 92.81 371 PHE A O 1
ATOM 2972 N N . PHE A 1 372 ? -14.620 -0.999 -11.880 1.00 95.25 372 PHE A N 1
ATOM 2973 C CA . PHE A 1 372 ? -14.527 -2.457 -12.015 1.00 95.25 372 PHE A CA 1
ATOM 2974 C C . PHE A 1 372 ? -15.858 -3.153 -11.688 1.00 95.25 372 PHE A C 1
ATOM 2976 O O . PHE A 1 372 ? -16.238 -4.098 -12.380 1.00 95.25 372 PHE A O 1
ATOM 2983 N N . ARG A 1 373 ? -16.600 -2.677 -10.678 1.00 95.06 373 ARG A N 1
ATOM 2984 C CA . ARG A 1 373 ? -17.948 -3.176 -10.347 1.00 95.06 373 ARG A CA 1
ATOM 2985 C C . ARG A 1 373 ? -18.917 -2.959 -11.513 1.00 95.06 373 ARG A C 1
ATOM 2987 O O . ARG A 1 373 ? -19.576 -3.903 -11.949 1.00 95.06 373 ARG A O 1
ATOM 2994 N N . ASP A 1 374 ? -18.999 -1.731 -12.010 1.00 94.88 374 ASP A N 1
ATOM 2995 C CA . ASP A 1 374 ? -19.957 -1.337 -13.043 1.00 94.88 374 ASP A CA 1
ATOM 2996 C C . ASP A 1 374 ? -19.586 -1.975 -14.396 1.00 94.88 374 ASP A C 1
ATOM 2998 O O . ASP A 1 374 ? -20.467 -2.407 -15.141 1.00 94.88 374 ASP A O 1
ATOM 3002 N N . PHE A 1 375 ? -18.291 -2.187 -14.659 1.00 96.00 375 PHE A N 1
ATOM 3003 C CA . PHE A 1 375 ? -17.791 -2.982 -15.782 1.00 96.00 375 PHE A CA 1
ATOM 3004 C C . PHE A 1 375 ? -18.246 -4.448 -15.714 1.00 96.00 375 PHE A C 1
ATOM 3006 O O . PHE A 1 375 ? -18.717 -4.976 -16.720 1.00 96.00 375 PHE A O 1
ATOM 3013 N N . ILE A 1 376 ? -18.136 -5.114 -14.553 1.00 95.69 376 ILE A N 1
ATOM 3014 C CA . ILE A 1 376 ? -18.591 -6.510 -14.368 1.00 95.69 376 ILE A CA 1
ATOM 3015 C C . ILE A 1 376 ? -20.093 -6.632 -14.659 1.00 95.69 376 ILE A C 1
ATOM 3017 O O . ILE A 1 376 ? -20.512 -7.562 -15.351 1.00 95.69 376 ILE A O 1
ATOM 3021 N N . LEU A 1 377 ? -20.893 -5.678 -14.170 1.00 94.38 377 LEU A N 1
ATOM 3022 C CA . LEU A 1 377 ? -22.335 -5.626 -14.427 1.00 94.38 377 LEU A CA 1
ATOM 3023 C C . LEU A 1 377 ? -22.630 -5.422 -15.921 1.00 94.38 377 LEU A C 1
ATOM 3025 O O . LEU A 1 377 ? -23.359 -6.215 -16.515 1.00 94.38 377 LEU A O 1
ATOM 3029 N N . SER A 1 378 ? -21.998 -4.422 -16.542 1.00 94.69 378 SER A N 1
ATOM 3030 C CA . SER A 1 378 ? -22.182 -4.078 -17.962 1.00 94.69 378 SER A CA 1
ATOM 3031 C C . SER A 1 378 ? -21.757 -5.205 -18.912 1.00 94.69 378 SER A C 1
ATOM 3033 O O . SER A 1 378 ? -22.340 -5.382 -19.986 1.00 94.69 378 SER A O 1
ATOM 3035 N N . ALA A 1 379 ? -20.734 -5.976 -18.524 1.00 92.62 379 ALA A N 1
ATOM 3036 C CA . ALA A 1 379 ? -20.185 -7.084 -19.299 1.00 92.62 379 ALA A CA 1
ATOM 3037 C C . ALA A 1 379 ? -21.145 -8.271 -19.438 1.00 92.62 379 ALA A C 1
ATOM 3039 O O . ALA A 1 379 ? -21.076 -8.970 -20.451 1.00 92.62 379 ALA A O 1
ATOM 3040 N N . GLY A 1 380 ? -21.995 -8.533 -18.434 1.00 87.75 380 GLY A N 1
ATOM 3041 C CA . GLY A 1 380 ? -23.003 -9.606 -18.456 1.00 87.75 380 GLY A CA 1
ATOM 3042 C C . GLY A 1 380 ? -22.462 -11.016 -18.755 1.00 87.75 380 GLY A C 1
ATOM 3043 O O . GLY A 1 380 ? -23.203 -11.889 -19.203 1.00 87.75 380 GLY A O 1
ATOM 3044 N N . SER A 1 381 ? -21.158 -11.247 -18.573 1.00 90.88 381 SER A N 1
ATOM 3045 C CA . SER A 1 381 ? -20.442 -12.387 -19.153 1.00 90.88 381 SER A CA 1
ATOM 3046 C C . SER A 1 381 ? -20.111 -13.437 -18.094 1.00 90.88 381 SER A C 1
ATOM 3048 O O . SER A 1 381 ? -19.100 -13.342 -17.401 1.00 90.88 381 SER A O 1
ATOM 3050 N N . TYR A 1 382 ? -20.933 -14.488 -18.003 1.00 89.44 382 TYR A N 1
ATOM 3051 C CA . TYR A 1 382 ? -20.733 -15.572 -17.027 1.00 89.44 382 TYR A CA 1
ATOM 3052 C C . TYR A 1 382 ? -19.345 -16.237 -17.142 1.00 89.44 382 TYR A C 1
ATOM 3054 O O . TYR A 1 382 ? -18.747 -16.603 -16.134 1.00 89.44 382 TYR A O 1
ATOM 3062 N N . ARG A 1 383 ? -18.800 -16.347 -18.366 1.00 90.75 383 ARG A N 1
ATOM 3063 C CA . ARG A 1 383 ? -17.464 -16.917 -18.627 1.00 90.75 383 ARG A CA 1
ATOM 3064 C C . ARG A 1 383 ? -16.353 -16.048 -18.057 1.00 90.75 383 ARG A C 1
ATOM 3066 O O . ARG A 1 383 ? -15.423 -16.569 -17.452 1.00 90.75 383 ARG A O 1
ATOM 3073 N N . PHE A 1 384 ? -16.454 -14.734 -18.255 1.00 93.31 384 PHE A N 1
ATOM 3074 C CA . PHE A 1 384 ? -15.514 -13.787 -17.664 1.00 93.31 384 PHE A CA 1
ATOM 3075 C C . PHE A 1 384 ? -15.616 -13.816 -16.140 1.00 93.31 384 PHE A C 1
ATOM 3077 O O . PHE A 1 384 ? -14.589 -13.927 -15.484 1.00 93.31 384 PHE A O 1
ATOM 3084 N N . ASN A 1 385 ? -16.835 -13.808 -15.595 1.00 94.38 385 ASN A N 1
ATOM 3085 C CA . ASN A 1 385 ? -17.060 -13.838 -14.153 1.00 94.38 385 ASN A CA 1
ATOM 3086 C C . ASN A 1 385 ? -16.451 -15.091 -13.503 1.00 94.38 385 ASN A C 1
ATOM 3088 O O . ASN A 1 385 ? -15.768 -14.946 -12.498 1.00 94.38 385 ASN A O 1
ATOM 3092 N N . GLN A 1 386 ? -16.611 -16.285 -14.091 1.00 93.25 386 GLN A N 1
ATOM 3093 C CA . GLN A 1 386 ? -15.974 -17.502 -13.567 1.00 93.25 386 GLN A CA 1
ATOM 3094 C C . GLN A 1 386 ? -14.443 -17.394 -13.585 1.00 93.25 386 GLN A C 1
ATOM 3096 O O . GLN A 1 386 ? -13.814 -17.526 -12.542 1.00 93.25 386 GLN A O 1
ATOM 3101 N N . HIS A 1 387 ? -13.844 -17.073 -14.738 1.00 93.88 387 HIS A N 1
ATOM 3102 C CA . HIS A 1 387 ? -12.387 -16.934 -14.843 1.00 93.88 387 HIS A CA 1
ATOM 3103 C C . HIS A 1 387 ? -11.820 -15.824 -13.944 1.00 93.88 387 HIS A C 1
ATOM 3105 O O . HIS A 1 387 ? -10.685 -15.930 -13.482 1.00 93.88 387 HIS A O 1
ATOM 3111 N N . LEU A 1 388 ? -12.594 -14.764 -13.691 1.00 96.12 388 LEU A N 1
ATOM 3112 C CA . LEU A 1 388 ? -12.239 -13.710 -12.750 1.00 96.12 388 LEU A CA 1
ATOM 3113 C C . LEU A 1 388 ? -12.298 -14.218 -11.308 1.00 96.12 388 LEU A C 1
ATOM 3115 O O . LEU A 1 388 ? -11.329 -14.013 -10.586 1.00 96.12 388 LEU A O 1
ATOM 3119 N N . VAL A 1 389 ? -13.360 -14.922 -10.902 1.00 96.25 389 VAL A N 1
ATOM 3120 C CA . VAL A 1 389 ? -13.427 -15.564 -9.579 1.00 96.25 389 VAL A CA 1
ATOM 3121 C C . VAL A 1 389 ? -12.239 -16.505 -9.382 1.00 96.25 389 VAL A C 1
ATOM 3123 O O . VAL A 1 389 ? -11.528 -16.345 -8.397 1.00 96.25 389 VAL A O 1
ATOM 3126 N N . ASP A 1 390 ? -11.954 -17.403 -10.329 1.00 94.19 390 ASP A N 1
ATOM 3127 C CA . ASP A 1 390 ? -10.827 -18.344 -10.236 1.00 94.19 390 ASP A CA 1
ATOM 3128 C C . ASP A 1 390 ? -9.486 -17.607 -10.016 1.00 94.19 390 ASP A C 1
ATOM 3130 O O . ASP A 1 390 ? -8.699 -17.974 -9.143 1.00 94.19 390 ASP A O 1
ATOM 3134 N N . SER A 1 391 ? -9.247 -16.529 -10.777 1.00 94.88 391 SER A N 1
ATOM 3135 C CA . SER A 1 391 ? -8.029 -15.706 -10.698 1.00 94.88 391 SER A CA 1
ATOM 3136 C C . SER A 1 391 ? -7.918 -14.950 -9.365 1.00 94.88 391 SER A C 1
ATOM 3138 O O . SER A 1 391 ? -6.849 -14.916 -8.755 1.00 94.88 391 SER A O 1
ATOM 3140 N N . LEU A 1 392 ? -9.026 -14.378 -8.881 1.00 96.81 392 LEU A N 1
ATOM 3141 C CA . LEU A 1 392 ? -9.085 -13.680 -7.595 1.00 96.81 392 LEU A CA 1
ATOM 3142 C C . LEU A 1 392 ? -8.890 -14.650 -6.416 1.00 96.81 392 LEU A C 1
ATOM 3144 O O . LEU A 1 392 ? -8.125 -14.344 -5.505 1.00 96.81 392 LEU A O 1
ATOM 3148 N N . CYS A 1 393 ? -9.540 -15.819 -6.439 1.00 95.94 393 CYS A N 1
ATOM 3149 C CA . CYS A 1 393 ? -9.414 -16.853 -5.409 1.00 95.94 393 CYS A CA 1
ATOM 3150 C C . CYS A 1 393 ? -7.976 -17.370 -5.301 1.00 95.94 393 CYS A C 1
ATOM 3152 O O . CYS A 1 393 ? -7.445 -17.469 -4.197 1.00 95.94 393 CYS A O 1
ATOM 3154 N N . LEU A 1 394 ? -7.329 -17.651 -6.438 1.00 93.75 394 LEU A N 1
ATOM 3155 C CA . LEU A 1 394 ? -5.928 -18.071 -6.476 1.00 93.75 394 LEU A CA 1
ATOM 3156 C C . LEU A 1 394 ? -5.009 -17.001 -5.869 1.00 93.75 394 LEU A C 1
ATOM 3158 O O . LEU A 1 394 ? -4.186 -17.325 -5.018 1.00 93.75 394 LEU A O 1
ATOM 3162 N N . GLN A 1 395 ? -5.212 -15.722 -6.206 1.00 94.31 395 GLN A N 1
ATOM 3163 C CA . GLN A 1 395 ? -4.415 -14.638 -5.629 1.00 94.31 395 GLN A CA 1
ATOM 3164 C C . GLN A 1 395 ? -4.639 -14.449 -4.121 1.00 94.31 395 GLN A C 1
ATOM 3166 O O . GLN A 1 395 ? -3.691 -14.112 -3.413 1.00 94.31 395 GLN A O 1
ATOM 3171 N N . ILE A 1 396 ? -5.867 -14.650 -3.627 1.00 94.81 396 ILE A N 1
ATOM 3172 C CA . ILE A 1 396 ? -6.171 -14.614 -2.187 1.00 94.81 396 ILE A CA 1
ATOM 3173 C C . ILE A 1 396 ? -5.410 -15.727 -1.465 1.00 94.81 396 ILE A C 1
ATOM 3175 O O . ILE A 1 396 ? -4.744 -15.451 -0.473 1.00 94.81 396 ILE A O 1
ATOM 3179 N N . LEU A 1 397 ? -5.457 -16.958 -1.985 1.00 92.31 397 LEU A N 1
ATOM 3180 C CA . LEU A 1 397 ? -4.751 -18.102 -1.400 1.00 92.31 397 LEU A CA 1
ATOM 3181 C C . LEU A 1 397 ? -3.227 -17.914 -1.416 1.00 92.31 397 LEU A C 1
ATOM 3183 O O . LEU A 1 397 ? -2.571 -18.241 -0.432 1.00 92.31 397 LEU A O 1
ATOM 3187 N N . GLU A 1 398 ? -2.666 -17.350 -2.490 1.00 90.94 398 GLU A N 1
ATOM 3188 C CA . GLU A 1 398 ? -1.251 -16.966 -2.537 1.00 90.94 398 GLU A CA 1
ATOM 3189 C C . GLU A 1 398 ? -0.921 -15.945 -1.435 1.00 90.94 398 GLU A C 1
ATOM 3191 O O . GLU A 1 398 ? -0.073 -16.219 -0.588 1.00 90.94 398 GLU A O 1
ATOM 3196 N N . LEU A 1 399 ? -1.615 -14.802 -1.393 1.00 89.94 399 LEU A N 1
ATOM 3197 C CA . LEU A 1 399 ? -1.322 -13.703 -0.460 1.00 89.94 399 LEU A CA 1
ATOM 3198 C C . LEU A 1 399 ? -1.526 -14.076 1.020 1.00 89.94 399 LEU A C 1
ATOM 3200 O O . LEU A 1 399 ? -0.710 -13.691 1.855 1.00 89.94 399 LEU A O 1
ATOM 3204 N N . ASP A 1 400 ? -2.573 -14.840 1.345 1.00 84.75 400 ASP A N 1
ATOM 3205 C CA . ASP A 1 400 ? -2.846 -15.342 2.704 1.00 84.75 400 ASP A CA 1
ATOM 3206 C C . ASP A 1 400 ? -1.801 -16.397 3.137 1.00 84.75 400 ASP A C 1
ATOM 3208 O O . ASP A 1 400 ? -1.536 -16.559 4.327 1.00 84.75 400 ASP A O 1
ATOM 3212 N N . SER A 1 401 ? -1.139 -17.068 2.180 1.00 77.75 401 SER A N 1
ATOM 3213 C CA . SER A 1 401 ? -0.052 -18.022 2.453 1.00 77.75 401 SER A CA 1
ATOM 3214 C C . SER A 1 401 ? 1.341 -17.384 2.568 1.00 77.75 401 SER A C 1
ATOM 3216 O O . SER A 1 401 ? 2.083 -17.746 3.480 1.00 77.75 401 SER A O 1
ATOM 3218 N N . PHE A 1 402 ? 1.703 -16.430 1.700 1.00 63.66 402 PHE A N 1
ATOM 3219 C CA . PHE A 1 402 ? 3.050 -15.833 1.672 1.00 63.66 402 PHE A CA 1
ATOM 3220 C C . PHE A 1 402 ? 3.347 -14.966 2.900 1.00 63.66 402 PHE A C 1
ATOM 3222 O O . PHE A 1 402 ? 4.449 -15.038 3.441 1.00 63.66 402 PHE A O 1
ATOM 3229 N N . ALA A 1 403 ? 2.346 -14.243 3.414 1.00 57.38 403 ALA A N 1
ATOM 3230 C CA . ALA A 1 403 ? 2.463 -13.435 4.634 1.00 57.38 403 ALA A CA 1
ATOM 3231 C C . ALA A 1 403 ? 2.789 -14.247 5.910 1.00 57.38 403 ALA A C 1
ATOM 3233 O O . ALA A 1 403 ? 3.024 -13.669 6.967 1.00 57.38 403 ALA A O 1
ATOM 3234 N N . LEU A 1 404 ? 2.786 -15.582 5.823 1.00 54.94 404 LEU A N 1
ATOM 3235 C CA . LEU A 1 404 ? 3.145 -16.502 6.904 1.00 54.94 404 LEU A CA 1
ATOM 3236 C C . LEU A 1 404 ? 4.574 -17.054 6.778 1.00 54.94 404 LEU A C 1
ATOM 3238 O O . LEU A 1 404 ? 5.043 -17.699 7.709 1.00 54.94 404 LEU A O 1
ATOM 3242 N N . VAL A 1 405 ? 5.236 -16.859 5.631 1.00 50.06 405 VAL A N 1
ATOM 3243 C CA . VAL A 1 405 ? 6.555 -17.442 5.319 1.00 50.06 405 VAL A CA 1
ATOM 3244 C C . VAL A 1 405 ? 7.677 -16.409 5.463 1.00 50.06 405 VAL A C 1
ATOM 3246 O O . VAL A 1 405 ? 8.770 -16.760 5.888 1.00 50.06 405 VAL A O 1
ATOM 3249 N N . GLU A 1 406 ? 7.409 -15.130 5.184 1.00 50.16 406 GLU A N 1
ATOM 3250 C CA . GLU A 1 406 ? 8.406 -14.047 5.306 1.00 50.16 406 GLU A CA 1
ATOM 3251 C C . GLU A 1 406 ? 8.775 -13.687 6.766 1.00 50.16 406 GLU A C 1
ATOM 3253 O O . GLU A 1 406 ? 9.667 -12.874 6.979 1.00 50.16 406 GLU A O 1
ATOM 3258 N N . HIS A 1 407 ? 8.141 -14.306 7.773 1.00 48.62 407 HIS A N 1
ATOM 3259 C CA . HIS A 1 407 ? 8.501 -14.152 9.194 1.00 48.62 407 HIS A CA 1
ATOM 3260 C C . HIS A 1 407 ? 9.568 -15.148 9.697 1.00 48.62 407 HIS A C 1
ATOM 3262 O O . HIS A 1 407 ? 9.944 -15.092 10.868 1.00 48.62 407 HIS A O 1
ATOM 3268 N N . GLU A 1 408 ? 10.084 -16.039 8.843 1.00 40.03 408 GLU A N 1
ATOM 3269 C CA . GLU A 1 408 ? 11.320 -16.776 9.140 1.00 40.03 408 GLU A CA 1
ATOM 3270 C C . GLU A 1 408 ? 12.511 -15.790 9.146 1.00 40.03 408 GLU A C 1
ATOM 3272 O O . GLU A 1 408 ? 12.708 -15.078 8.156 1.00 40.03 408 GLU A O 1
ATOM 3277 N N . PRO A 1 409 ? 13.322 -15.717 10.221 1.00 40.91 409 PRO A N 1
ATOM 3278 C CA . PRO A 1 409 ? 14.431 -14.771 10.308 1.00 40.91 409 PRO A CA 1
ATOM 3279 C C . PRO A 1 409 ? 15.567 -15.178 9.360 1.00 40.91 409 PRO A C 1
ATOM 3281 O O . PRO A 1 409 ? 16.445 -15.967 9.703 1.00 40.91 409 PRO A O 1
ATOM 3284 N N . SER A 1 410 ? 15.552 -14.624 8.149 1.00 36.88 410 SER A N 1
ATOM 3285 C CA . SER A 1 410 ? 16.652 -14.751 7.193 1.00 36.88 410 SER A CA 1
ATOM 3286 C C . SER A 1 410 ? 17.885 -13.991 7.700 1.00 36.88 410 SER A C 1
ATOM 3288 O O . SER A 1 410 ? 17.806 -12.792 7.960 1.00 36.88 410 SER A O 1
ATOM 3290 N N . ASP A 1 411 ? 19.035 -14.670 7.778 1.00 40.50 411 ASP A N 1
ATOM 3291 C CA . ASP A 1 411 ? 20.338 -14.182 8.283 1.00 40.50 411 ASP A CA 1
ATOM 3292 C C . ASP A 1 411 ? 21.018 -13.097 7.396 1.00 40.50 411 ASP A C 1
ATOM 3294 O O . ASP A 1 411 ? 22.243 -13.007 7.297 1.00 40.50 411 ASP A O 1
ATOM 3298 N N . GLY A 1 412 ? 20.240 -12.248 6.718 1.00 42.38 412 GLY A N 1
ATOM 3299 C CA . GLY A 1 412 ? 20.737 -11.191 5.837 1.00 42.38 412 GLY A CA 1
ATOM 3300 C C . GLY A 1 412 ? 19.801 -9.987 5.792 1.00 42.38 412 GLY A C 1
ATOM 3301 O O . GLY A 1 412 ? 18.680 -10.108 5.316 1.00 42.38 412 GLY A O 1
ATOM 3302 N N . GLU A 1 413 ? 20.305 -8.839 6.258 1.00 45.16 413 GLU A N 1
ATOM 3303 C CA . GLU A 1 413 ? 19.662 -7.512 6.228 1.00 45.16 413 GLU A CA 1
ATOM 3304 C C . GLU A 1 413 ? 18.222 -7.478 6.776 1.00 45.16 413 GLU A C 1
ATOM 3306 O O . GLU A 1 413 ? 17.244 -7.432 6.033 1.00 45.16 413 GLU A O 1
ATOM 3311 N N . ALA A 1 414 ? 18.098 -7.438 8.109 1.00 46.16 414 ALA A N 1
ATOM 3312 C CA . ALA A 1 414 ? 16.813 -7.275 8.787 1.00 46.16 414 ALA A CA 1
ATOM 3313 C C . ALA A 1 414 ? 16.052 -6.036 8.273 1.00 46.16 414 ALA A C 1
ATOM 3315 O O . ALA A 1 414 ? 16.528 -4.901 8.381 1.00 46.16 414 ALA A O 1
ATOM 3316 N N . MET A 1 415 ? 14.849 -6.269 7.743 1.00 56.50 415 MET A N 1
ATOM 3317 C CA . MET A 1 415 ? 13.922 -5.216 7.337 1.00 56.50 415 MET A CA 1
ATOM 3318 C C . MET A 1 415 ? 13.579 -4.322 8.535 1.00 56.50 415 MET A C 1
ATOM 3320 O O . MET A 1 415 ? 13.485 -4.777 9.673 1.00 56.50 415 MET A O 1
ATOM 3324 N N . SER A 1 416 ? 13.368 -3.026 8.296 1.00 67.50 416 SER A N 1
ATOM 3325 C CA . SER A 1 416 ? 12.881 -2.142 9.357 1.00 67.50 416 SER A CA 1
ATOM 3326 C C . SER A 1 416 ? 11.458 -2.543 9.757 1.00 67.50 416 SER A C 1
ATOM 3328 O O . SER A 1 416 ? 10.624 -2.753 8.876 1.00 67.50 416 SER A O 1
ATOM 3330 N N . GLU A 1 417 ? 11.132 -2.527 11.057 1.00 69.25 417 GLU A N 1
ATOM 3331 C CA . GLU A 1 417 ? 9.759 -2.736 11.565 1.00 69.25 417 GLU A CA 1
ATOM 3332 C C . GLU A 1 417 ? 8.713 -1.882 10.818 1.00 69.25 417 GLU A C 1
ATOM 3334 O O . GLU A 1 417 ? 7.553 -2.262 10.660 1.00 69.25 417 GLU A O 1
ATOM 3339 N N . GLN A 1 418 ? 9.111 -0.693 10.351 1.00 72.81 418 GLN A N 1
ATOM 3340 C CA . GLN A 1 418 ? 8.234 0.209 9.611 1.00 72.81 418 GLN A CA 1
ATOM 3341 C C . GLN A 1 418 ? 7.967 -0.260 8.171 1.00 72.81 418 GLN A C 1
ATOM 3343 O O . GLN A 1 418 ? 6.923 0.072 7.608 1.00 72.81 418 GLN A O 1
ATOM 3348 N N . ASP A 1 419 ? 8.884 -1.010 7.564 1.00 75.06 419 ASP A N 1
ATOM 3349 C CA . ASP A 1 419 ? 8.722 -1.584 6.229 1.00 75.06 419 ASP A CA 1
ATOM 3350 C C . ASP A 1 419 ? 7.961 -2.917 6.274 1.00 75.06 419 ASP A C 1
ATOM 3352 O O . ASP A 1 419 ? 7.122 -3.149 5.402 1.00 75.06 419 ASP A O 1
ATOM 3356 N N . GLU A 1 420 ? 8.113 -3.710 7.341 1.00 79.50 420 GLU A N 1
ATOM 3357 C CA . GLU A 1 420 ? 7.233 -4.855 7.634 1.00 79.50 420 GLU A CA 1
ATOM 3358 C C . GLU A 1 420 ? 5.764 -4.414 7.757 1.00 79.50 420 GLU A C 1
ATOM 3360 O O . GLU A 1 420 ? 4.884 -4.960 7.089 1.00 79.50 420 GLU A O 1
ATOM 3365 N N . LYS A 1 421 ? 5.485 -3.347 8.523 1.00 83.75 421 LYS A N 1
ATOM 3366 C CA . LYS A 1 421 ? 4.127 -2.777 8.650 1.00 83.75 421 LYS A CA 1
ATOM 3367 C C . LYS A 1 421 ? 3.563 -2.297 7.313 1.00 83.75 421 LYS A C 1
ATOM 3369 O O . LYS A 1 421 ? 2.385 -2.520 7.030 1.00 83.75 421 LYS A O 1
ATOM 3374 N N . LYS A 1 422 ? 4.386 -1.674 6.456 1.00 82.56 422 LYS A N 1
ATOM 3375 C CA . LYS A 1 422 ? 3.980 -1.285 5.089 1.00 82.56 422 LYS A CA 1
ATOM 3376 C C . LYS A 1 422 ? 3.675 -2.505 4.221 1.00 82.56 422 LYS A C 1
ATOM 3378 O O . LYS A 1 422 ? 2.685 -2.476 3.486 1.00 82.56 422 LYS A O 1
ATOM 3383 N N . HIS A 1 423 ? 4.497 -3.555 4.292 1.00 84.62 423 HIS A N 1
ATOM 3384 C CA . HIS A 1 423 ? 4.258 -4.803 3.570 1.00 84.62 423 HIS A CA 1
ATOM 3385 C C . HIS A 1 423 ? 2.929 -5.421 4.020 1.00 84.62 423 HIS A C 1
ATOM 3387 O O . HIS A 1 423 ? 2.038 -5.620 3.192 1.00 84.62 423 HIS A O 1
ATOM 3393 N N . PHE A 1 424 ? 2.750 -5.637 5.327 1.00 88.81 424 PHE A N 1
ATOM 3394 C CA . PHE A 1 424 ? 1.523 -6.188 5.901 1.00 88.81 424 PHE A CA 1
ATOM 3395 C C . PHE A 1 424 ? 0.284 -5.376 5.499 1.00 88.81 424 PHE A C 1
ATOM 3397 O O . PHE A 1 424 ? -0.690 -5.941 5.003 1.00 88.81 424 PHE A O 1
ATOM 3404 N N . ALA A 1 425 ? 0.334 -4.044 5.615 1.00 89.25 425 ALA A N 1
ATOM 3405 C CA . ALA A 1 425 ? -0.750 -3.163 5.183 1.00 89.25 425 ALA A CA 1
ATOM 3406 C C . ALA A 1 425 ? -1.079 -3.323 3.685 1.00 89.25 425 ALA A C 1
ATOM 3408 O O . ALA A 1 425 ? -2.251 -3.377 3.309 1.00 89.25 425 ALA A O 1
ATOM 3409 N N . SER A 1 426 ? -0.062 -3.433 2.824 1.00 88.25 426 SER A N 1
ATOM 3410 C CA . SER A 1 426 ? -0.220 -3.648 1.378 1.00 88.25 426 SER A CA 1
ATOM 3411 C C . SER A 1 426 ? -0.885 -4.994 1.059 1.00 88.25 426 SER A C 1
ATOM 3413 O O . SER A 1 426 ? -1.816 -5.049 0.245 1.00 88.25 426 SER A O 1
ATOM 3415 N N . VAL A 1 427 ? -0.462 -6.072 1.729 1.00 90.88 427 VAL A N 1
ATOM 3416 C CA . VAL A 1 427 ? -1.043 -7.416 1.573 1.00 90.88 427 VAL A CA 1
ATOM 3417 C C . VAL A 1 427 ? -2.477 -7.452 2.095 1.00 90.88 427 VAL A C 1
ATOM 3419 O O . VAL A 1 427 ? -3.374 -7.854 1.355 1.00 90.88 427 VAL A O 1
ATOM 3422 N N . LEU A 1 428 ? -2.729 -6.954 3.309 1.00 92.62 428 LEU A N 1
ATOM 3423 C CA . LEU A 1 428 ? -4.059 -6.916 3.920 1.00 92.62 428 LEU A CA 1
ATOM 3424 C C . LEU A 1 428 ? -5.059 -6.123 3.068 1.00 92.62 428 LEU A C 1
ATOM 3426 O O . LEU A 1 428 ? -6.174 -6.585 2.823 1.00 92.62 428 LEU A O 1
ATOM 3430 N N . MET A 1 429 ? -4.669 -4.945 2.571 1.00 91.81 429 MET A N 1
ATOM 3431 C CA . MET A 1 429 ? -5.533 -4.137 1.705 1.00 91.81 429 MET A CA 1
ATOM 3432 C C . MET A 1 429 ? -5.777 -4.798 0.342 1.00 91.81 429 MET A C 1
ATOM 3434 O O . MET A 1 429 ? -6.886 -4.702 -0.187 1.00 91.81 429 MET A O 1
ATOM 3438 N N . SER A 1 430 ? -4.787 -5.519 -0.197 1.00 93.38 430 SER A N 1
ATOM 3439 C CA . SER A 1 430 ? -4.950 -6.319 -1.417 1.00 93.38 430 SER A CA 1
ATOM 3440 C C . SER A 1 430 ? -5.927 -7.479 -1.194 1.00 93.38 430 SER A C 1
ATOM 3442 O O . SER A 1 430 ? -6.885 -7.614 -1.952 1.00 93.38 430 SER A O 1
ATOM 3444 N N . LEU A 1 431 ? -5.752 -8.263 -0.125 1.00 95.12 431 LEU A N 1
ATOM 3445 C CA . LEU A 1 431 ? -6.650 -9.357 0.264 1.00 95.12 431 LEU A CA 1
ATOM 3446 C C . LEU A 1 431 ? -8.092 -8.873 0.434 1.00 95.12 431 LEU A C 1
ATOM 3448 O O . LEU A 1 431 ? -9.002 -9.426 -0.180 1.00 95.12 431 LEU A O 1
ATOM 3452 N N . ARG A 1 432 ? -8.299 -7.796 1.201 1.00 94.56 432 ARG A N 1
ATOM 3453 C CA . ARG A 1 432 ? -9.618 -7.187 1.428 1.00 94.56 432 ARG A CA 1
ATOM 3454 C C . ARG A 1 432 ? -10.298 -6.758 0.130 1.00 94.56 432 ARG A C 1
ATOM 3456 O O . ARG A 1 432 ? -11.475 -7.054 -0.064 1.00 94.56 432 ARG A O 1
ATOM 3463 N N . LEU A 1 433 ? -9.565 -6.117 -0.782 1.00 95.25 433 LEU A N 1
ATOM 3464 C CA . LEU A 1 433 ? -10.091 -5.726 -2.090 1.00 95.25 433 LEU A CA 1
ATOM 3465 C C . LEU A 1 433 ? -10.488 -6.940 -2.941 1.00 95.25 433 LEU A C 1
ATOM 3467 O O . LEU A 1 433 ? -11.584 -6.966 -3.500 1.00 95.25 433 LEU A O 1
ATOM 3471 N N . LEU A 1 434 ? -9.612 -7.941 -3.046 1.00 96.69 434 LEU A N 1
ATOM 3472 C CA . LEU A 1 434 ? -9.869 -9.143 -3.843 1.00 96.69 434 LEU A CA 1
ATOM 3473 C C . LEU A 1 434 ? -11.075 -9.909 -3.285 1.00 96.69 434 LEU A C 1
ATOM 3475 O O . LEU A 1 434 ? -12.004 -10.214 -4.030 1.00 96.69 434 LEU A O 1
ATOM 3479 N N . ALA A 1 435 ? -11.105 -10.141 -1.971 1.00 96.75 435 ALA A N 1
ATOM 3480 C CA . ALA A 1 435 ? -12.179 -10.842 -1.274 1.00 96.75 435 ALA A CA 1
ATOM 3481 C C . ALA A 1 435 ? -13.539 -10.152 -1.442 1.00 96.75 435 ALA A C 1
ATOM 3483 O O . ALA A 1 435 ? -14.543 -10.822 -1.688 1.00 96.75 435 ALA A O 1
ATOM 3484 N N . LYS A 1 436 ? -13.564 -8.813 -1.416 1.00 95.94 436 LYS A N 1
ATOM 3485 C CA . LYS A 1 436 ? -14.746 -8.009 -1.746 1.00 95.94 436 LYS A CA 1
ATOM 3486 C C . LYS A 1 436 ? -15.251 -8.305 -3.162 1.00 95.94 436 LYS A C 1
ATOM 3488 O O . LYS A 1 436 ? -16.427 -8.598 -3.348 1.00 95.94 436 LYS A O 1
ATOM 3493 N N . PHE A 1 437 ? -14.382 -8.290 -4.174 1.00 97.12 437 PHE A N 1
ATOM 3494 C CA . PHE A 1 437 ? -14.794 -8.609 -5.548 1.00 97.12 437 PHE A CA 1
ATOM 3495 C C . PHE A 1 437 ? -15.209 -10.078 -5.732 1.00 97.12 437 PHE A C 1
ATOM 3497 O O . PHE A 1 437 ? -16.142 -10.345 -6.490 1.00 97.12 437 PHE A O 1
ATOM 3504 N N . VAL A 1 438 ? -14.607 -11.022 -4.999 1.00 96.94 438 VAL A N 1
ATOM 3505 C CA . VAL A 1 438 ? -15.064 -12.422 -4.981 1.00 96.94 438 VAL A CA 1
ATOM 3506 C C . VAL A 1 438 ? -16.452 -12.541 -4.351 1.00 96.94 438 VAL A C 1
ATOM 3508 O O . VAL A 1 438 ? -17.328 -13.152 -4.955 1.00 96.94 438 VAL A O 1
ATOM 3511 N N . GLY A 1 439 ? -16.697 -11.906 -3.199 1.00 95.19 439 GLY A N 1
ATOM 3512 C CA . GLY A 1 439 ? -18.015 -11.886 -2.555 1.00 95.19 439 GLY A CA 1
ATOM 3513 C C . GLY A 1 439 ? -19.076 -11.299 -3.480 1.00 95.19 439 GLY A C 1
ATOM 3514 O O . GLY A 1 439 ? -20.134 -11.892 -3.682 1.00 95.19 439 GLY A O 1
ATOM 3515 N N . PHE A 1 440 ? -18.756 -10.191 -4.154 1.00 95.69 440 PHE A N 1
ATOM 3516 C CA . PHE A 1 440 ? -19.628 -9.620 -5.176 1.00 95.69 440 PHE A CA 1
ATOM 3517 C C . PHE A 1 440 ? -19.997 -10.641 -6.250 1.00 95.69 440 PHE A C 1
ATOM 3519 O O . PHE A 1 440 ? -21.180 -10.866 -6.470 1.00 95.69 440 PHE A O 1
ATOM 3526 N N . LEU A 1 441 ? -19.011 -11.280 -6.883 1.00 95.50 441 LEU A N 1
ATOM 3527 C CA . LEU A 1 441 ? -19.229 -12.219 -7.985 1.00 95.50 441 LEU A CA 1
ATOM 3528 C C . LEU A 1 441 ? -19.954 -13.505 -7.556 1.00 95.50 441 LEU A C 1
ATOM 3530 O O . LEU A 1 441 ? -20.790 -13.997 -8.310 1.00 95.50 441 LEU A O 1
ATOM 3534 N N . VAL A 1 442 ? -19.667 -14.028 -6.359 1.00 93.69 442 VAL A N 1
ATOM 3535 C CA . VAL A 1 442 ? -20.287 -15.250 -5.810 1.00 93.69 442 VAL A CA 1
ATOM 3536 C C . VAL A 1 442 ? -21.762 -15.030 -5.468 1.00 93.69 442 VAL A C 1
ATOM 3538 O O . VAL A 1 442 ? -22.592 -15.892 -5.756 1.00 93.69 442 VAL A O 1
ATOM 3541 N N . PHE A 1 443 ? -22.107 -13.876 -4.890 1.00 92.62 443 PHE A N 1
ATOM 3542 C CA . PHE A 1 443 ? -23.478 -13.585 -4.463 1.00 92.62 443 PHE A CA 1
ATOM 3543 C C . PHE A 1 443 ? -24.314 -12.849 -5.525 1.00 92.62 443 PHE A C 1
ATOM 3545 O O . PHE A 1 443 ? -25.541 -12.898 -5.462 1.00 92.62 443 PHE A O 1
ATOM 3552 N N . LEU A 1 444 ? -23.692 -12.225 -6.537 1.00 92.06 444 LEU A N 1
ATOM 3553 C CA . LEU A 1 444 ? -24.370 -11.519 -7.639 1.00 92.06 444 LEU A CA 1
ATOM 3554 C C . LEU A 1 444 ? -25.518 -12.314 -8.300 1.00 92.06 444 LEU A C 1
ATOM 3556 O O . LEU A 1 444 ? -26.568 -11.702 -8.500 1.00 92.06 444 LEU A O 1
ATOM 3560 N N . PRO A 1 445 ? -25.404 -13.628 -8.598 1.00 90.06 445 PRO A N 1
ATOM 3561 C CA . PRO A 1 445 ? -26.491 -14.395 -9.220 1.00 90.06 445 PRO A CA 1
ATOM 3562 C C . PRO A 1 445 ? -27.762 -14.512 -8.366 1.00 90.06 445 PRO A C 1
ATOM 3564 O O . PRO A 1 445 ? -28.823 -14.813 -8.904 1.00 90.06 445 PRO A O 1
ATOM 3567 N N . TYR A 1 446 ? -27.656 -14.290 -7.052 1.00 87.56 446 TYR A N 1
ATOM 3568 C CA . TYR A 1 446 ? -28.738 -14.462 -6.079 1.00 87.56 446 TYR A CA 1
ATOM 3569 C C . TYR A 1 446 ? -29.260 -13.134 -5.510 1.00 87.56 446 TYR A C 1
ATOM 3571 O O . TYR A 1 446 ? -30.131 -13.137 -4.642 1.00 87.56 446 TYR A O 1
ATOM 3579 N N . ARG A 1 447 ? -28.742 -11.987 -5.973 1.00 83.69 447 ARG A N 1
ATOM 3580 C CA . ARG A 1 447 ? -29.174 -10.669 -5.490 1.00 83.69 447 ARG A CA 1
ATOM 3581 C C . ARG A 1 447 ? -30.569 -10.321 -6.004 1.00 83.69 447 ARG A C 1
ATOM 3583 O O . ARG A 1 447 ? -30.758 -10.028 -7.181 1.00 83.69 447 ARG A O 1
ATOM 3590 N N . THR A 1 448 ? -31.519 -10.287 -5.081 1.00 75.19 448 THR A N 1
ATOM 3591 C CA . THR A 1 448 ? -32.909 -9.867 -5.278 1.00 75.19 448 THR A CA 1
ATOM 3592 C C . THR A 1 448 ? -33.170 -8.535 -4.572 1.00 75.19 448 THR A C 1
ATOM 3594 O O . THR A 1 448 ? -32.538 -8.225 -3.563 1.00 75.19 448 THR A O 1
ATOM 3597 N N . SER A 1 449 ? -34.088 -7.723 -5.112 1.00 68.19 449 SER A N 1
ATOM 3598 C CA . SER A 1 449 ? -34.493 -6.453 -4.479 1.00 68.19 449 SER A CA 1
ATOM 3599 C C . SER A 1 449 ? -35.406 -6.668 -3.268 1.00 68.19 449 SER A C 1
ATOM 3601 O O . SER A 1 449 ? -35.453 -5.827 -2.377 1.00 68.19 449 SER A O 1
ATOM 3603 N N . GLU A 1 450 ? -36.116 -7.796 -3.237 1.00 70.50 450 GLU A N 1
ATOM 3604 C CA . GLU A 1 450 ? -37.056 -8.182 -2.186 1.00 70.50 450 GLU A CA 1
ATOM 3605 C C . GLU A 1 450 ? -36.557 -9.455 -1.475 1.00 70.50 450 GLU A C 1
ATOM 3607 O O . GLU A 1 450 ? -36.009 -10.351 -2.132 1.00 70.50 450 GLU A O 1
ATOM 3612 N N . PRO A 1 451 ? -36.726 -9.574 -0.146 1.00 69.62 451 PRO A N 1
ATOM 3613 C CA . PRO A 1 451 ? -36.386 -10.788 0.587 1.00 69.62 451 PRO A CA 1
ATOM 3614 C C . PRO A 1 451 ? -37.380 -11.919 0.279 1.00 69.62 451 PRO A C 1
ATOM 3616 O O . PRO A 1 451 ? -38.594 -11.721 0.282 1.00 69.62 451 PRO A O 1
ATOM 3619 N N . ALA A 1 452 ? -36.869 -13.133 0.056 1.00 71.38 452 ALA A N 1
ATOM 3620 C CA . ALA A 1 452 ? -37.709 -14.323 -0.077 1.00 71.38 452 ALA A CA 1
ATOM 3621 C C . ALA A 1 452 ? -38.412 -14.642 1.256 1.00 71.38 452 ALA A C 1
ATOM 3623 O O . ALA A 1 452 ? -37.799 -14.554 2.319 1.00 71.38 452 ALA A O 1
ATOM 3624 N N . THR A 1 453 ? -39.687 -15.031 1.201 1.00 76.06 453 THR A N 1
ATOM 3625 C CA . THR A 1 453 ? -40.517 -15.301 2.388 1.00 76.06 453 THR A CA 1
ATOM 3626 C C . THR A 1 453 ? -41.123 -16.707 2.356 1.00 76.06 453 THR A C 1
ATOM 3628 O O . THR A 1 453 ? -41.408 -17.249 1.286 1.00 76.06 453 THR A O 1
ATOM 3631 N N . GLY A 1 454 ? -41.308 -17.300 3.542 1.00 77.31 454 GLY A N 1
ATOM 3632 C CA . GLY A 1 454 ? -41.913 -18.626 3.719 1.00 77.31 454 GLY A CA 1
ATOM 3633 C C . GLY A 1 454 ? -41.199 -19.738 2.943 1.00 77.31 454 GLY A C 1
ATOM 3634 O O . GLY A 1 454 ? -39.973 -19.749 2.838 1.00 77.31 454 GLY A O 1
ATOM 3635 N N . ASP A 1 455 ? -41.986 -20.640 2.362 1.00 76.06 455 ASP A N 1
ATOM 3636 C CA . ASP A 1 455 ? -41.553 -21.849 1.647 1.00 76.06 455 ASP A CA 1
ATOM 3637 C C . ASP A 1 455 ? -40.521 -21.583 0.528 1.00 76.06 455 ASP A C 1
ATOM 3639 O O . ASP A 1 455 ? -39.708 -22.451 0.196 1.00 76.06 455 ASP A O 1
ATOM 3643 N N . LEU A 1 456 ? -40.518 -20.376 -0.059 1.00 79.00 456 LEU A N 1
ATOM 3644 C CA . LEU A 1 456 ? -39.548 -19.972 -1.084 1.00 79.00 456 LEU A CA 1
ATOM 3645 C C . LEU A 1 456 ? -38.135 -19.789 -0.515 1.00 79.00 456 LEU A C 1
ATOM 3647 O O . LEU A 1 456 ? -37.161 -20.085 -1.209 1.00 79.00 456 LEU A O 1
ATOM 3651 N N . LEU A 1 457 ? -38.012 -19.331 0.735 1.00 83.69 457 LEU A N 1
ATOM 3652 C CA . LEU A 1 457 ? -36.725 -19.219 1.423 1.00 83.69 457 LEU A CA 1
ATOM 3653 C C . LEU A 1 457 ? -36.162 -20.614 1.719 1.00 83.69 457 LEU A C 1
ATOM 3655 O O . LEU A 1 457 ? -35.022 -20.897 1.363 1.00 83.69 457 LEU A O 1
ATOM 3659 N N . GLU A 1 458 ? -36.976 -21.506 2.287 1.00 85.38 458 GLU A N 1
ATOM 3660 C CA . GLU A 1 458 ? -36.578 -22.884 2.612 1.00 85.38 458 GLU A CA 1
ATOM 3661 C C . GLU A 1 458 ? -36.194 -23.683 1.351 1.00 85.38 458 GLU A C 1
ATOM 3663 O O . GLU A 1 458 ? -35.158 -24.353 1.313 1.00 85.38 458 GLU A O 1
ATOM 3668 N N . SER A 1 459 ? -36.955 -23.526 0.262 1.00 86.19 459 SER A N 1
ATOM 3669 C CA . SER A 1 459 ? -36.635 -24.116 -1.047 1.00 86.19 459 SER A CA 1
ATOM 3670 C C . SER A 1 459 ? -35.317 -23.586 -1.634 1.00 86.19 459 SER A C 1
ATOM 3672 O O . SER A 1 459 ? -34.558 -24.332 -2.253 1.00 86.19 459 SER A O 1
ATOM 3674 N N . ALA A 1 460 ? -35.013 -22.298 -1.443 1.00 86.94 460 ALA A N 1
ATOM 3675 C CA . ALA A 1 460 ? -33.771 -21.696 -1.923 1.00 86.94 460 ALA A CA 1
ATOM 3676 C C . ALA A 1 460 ? -32.551 -22.089 -1.071 1.00 86.94 460 ALA A C 1
ATOM 3678 O O . ALA A 1 460 ? -31.477 -22.328 -1.629 1.00 86.94 460 ALA A O 1
ATOM 3679 N N . VAL A 1 461 ? -32.712 -22.193 0.254 1.00 89.62 461 VAL A N 1
ATOM 3680 C CA . VAL A 1 461 ? -31.679 -22.676 1.188 1.00 89.62 461 VAL A CA 1
ATOM 3681 C C . VAL A 1 461 ? -31.330 -24.132 0.886 1.00 89.62 461 VAL A C 1
ATOM 3683 O O . VAL A 1 461 ? -30.171 -24.442 0.613 1.00 89.62 461 VAL A O 1
ATOM 3686 N N . THR A 1 462 ? -32.332 -25.015 0.828 1.00 90.00 462 THR A N 1
ATOM 3687 C CA . THR A 1 462 ? -32.127 -26.444 0.536 1.00 90.00 462 THR A CA 1
ATOM 3688 C C . THR A 1 462 ? -31.452 -26.671 -0.818 1.00 90.00 462 THR A C 1
ATOM 3690 O O . THR A 1 462 ? -30.521 -27.472 -0.903 1.00 90.00 462 THR A O 1
ATOM 3693 N N . LEU A 1 463 ? -31.830 -25.928 -1.866 1.00 88.75 463 LEU A N 1
ATOM 3694 C CA . LEU A 1 463 ? -31.149 -25.981 -3.164 1.00 88.75 463 LEU A CA 1
ATOM 3695 C C . LEU A 1 463 ? -29.679 -25.535 -3.066 1.00 88.75 463 LEU A C 1
ATOM 3697 O O . LEU A 1 463 ? -28.790 -26.215 -3.581 1.00 88.75 463 LEU A O 1
ATOM 3701 N N . ARG A 1 464 ? -29.406 -24.401 -2.409 1.00 90.62 464 ARG A N 1
ATOM 3702 C CA . ARG A 1 464 ? -28.060 -23.806 -2.343 1.00 90.62 464 ARG A CA 1
ATOM 3703 C C . ARG A 1 464 ? -27.105 -24.545 -1.408 1.00 90.62 464 ARG A C 1
ATOM 3705 O O . ARG A 1 464 ? -25.912 -24.536 -1.685 1.00 90.62 464 ARG A O 1
ATOM 3712 N N . ASN A 1 465 ? -27.597 -25.252 -0.393 1.00 91.12 465 ASN A N 1
ATOM 3713 C CA . ASN A 1 465 ? -26.777 -26.114 0.468 1.00 91.12 465 ASN A CA 1
ATOM 3714 C C . ASN A 1 465 ? -26.117 -27.292 -0.282 1.00 91.12 465 ASN A C 1
ATOM 3716 O O . ASN A 1 465 ? -25.143 -27.857 0.208 1.00 91.12 465 ASN A O 1
ATOM 3720 N N . HIS A 1 466 ? -26.597 -27.646 -1.481 1.00 87.69 466 HIS A N 1
ATOM 3721 C CA . HIS A 1 466 ? -25.944 -28.631 -2.356 1.00 87.69 466 HIS A CA 1
ATOM 3722 C C . HIS A 1 466 ? -24.816 -28.026 -3.222 1.00 87.69 466 HIS A C 1
ATOM 3724 O O . HIS A 1 466 ? -24.053 -28.763 -3.856 1.00 87.69 466 HIS A O 1
ATOM 3730 N N . ALA A 1 467 ? -24.702 -26.695 -3.287 1.00 83.69 467 ALA A N 1
ATOM 3731 C CA . ALA A 1 467 ? -23.648 -26.018 -4.031 1.00 83.69 467 ALA A CA 1
ATOM 3732 C C . ALA A 1 467 ? -22.340 -26.002 -3.228 1.00 83.69 467 ALA A C 1
ATOM 3734 O O . ALA A 1 467 ? -22.327 -25.763 -2.023 1.00 83.69 467 ALA A O 1
ATOM 3735 N N . HIS A 1 468 ? -21.219 -26.229 -3.910 1.00 80.56 468 HIS A N 1
ATOM 3736 C CA . HIS A 1 468 ? -19.904 -26.195 -3.275 1.00 80.56 468 HIS A CA 1
ATOM 3737 C C . HIS A 1 468 ? -19.389 -24.744 -3.218 1.00 80.56 468 HIS A C 1
ATOM 3739 O O . HIS A 1 468 ? -19.485 -24.036 -4.226 1.00 80.56 468 HIS A O 1
ATOM 3745 N N . PRO A 1 469 ? -18.844 -24.277 -2.079 1.00 86.62 469 PRO A N 1
ATOM 3746 C CA . PRO A 1 469 ? -18.294 -22.931 -1.968 1.00 86.62 469 PRO A CA 1
ATOM 3747 C C . PRO A 1 469 ? -17.004 -22.805 -2.789 1.00 86.62 469 PRO A C 1
ATOM 3749 O O . PRO A 1 469 ? -16.198 -23.732 -2.844 1.00 86.62 469 PRO A O 1
ATOM 3752 N N . VAL A 1 470 ? -16.785 -21.642 -3.412 1.00 87.12 470 VAL A N 1
ATOM 3753 C CA . VAL A 1 470 ? -15.616 -21.424 -4.292 1.00 87.12 470 VAL A CA 1
ATOM 3754 C C . VAL A 1 470 ? -14.308 -21.243 -3.505 1.00 87.12 470 VAL A C 1
ATOM 3756 O O . VAL A 1 470 ? -13.231 -21.560 -4.001 1.00 87.12 470 VAL A O 1
ATOM 3759 N N . LEU A 1 471 ? -14.407 -20.779 -2.256 1.00 89.75 471 LEU A N 1
ATOM 3760 C CA . LEU A 1 471 ? -13.334 -20.767 -1.260 1.00 89.75 471 LEU A CA 1
ATOM 3761 C C . LEU A 1 471 ? -13.825 -21.484 -0.000 1.00 89.75 471 LEU A C 1
ATOM 3763 O O . LEU A 1 471 ? -14.907 -21.179 0.511 1.00 89.75 471 LEU A O 1
ATOM 3767 N N . ASP A 1 472 ? -12.999 -22.371 0.553 1.00 91.50 472 ASP A N 1
ATOM 3768 C CA . ASP A 1 472 ? -13.251 -22.999 1.854 1.00 91.50 472 ASP A CA 1
ATOM 3769 C C . ASP A 1 472 ? -12.856 -22.052 3.006 1.00 91.50 472 ASP A C 1
ATOM 3771 O O . ASP A 1 472 ? -11.890 -22.263 3.740 1.00 91.50 472 ASP A O 1
ATOM 3775 N N . ILE A 1 473 ? -13.600 -20.947 3.117 1.00 93.81 473 ILE A N 1
ATOM 3776 C CA . ILE A 1 473 ? -13.498 -19.937 4.180 1.00 93.81 473 ILE A CA 1
ATOM 3777 C C . ILE A 1 473 ? -13.502 -20.571 5.580 1.00 93.81 473 ILE A C 1
ATOM 3779 O O . ILE A 1 473 ? -12.740 -20.138 6.441 1.00 93.81 473 ILE A O 1
ATOM 3783 N N . PHE A 1 474 ? -14.320 -21.601 5.822 1.00 92.25 474 PHE A N 1
ATOM 3784 C CA . PHE A 1 474 ? -14.393 -22.248 7.136 1.00 92.25 474 PHE A CA 1
ATOM 3785 C C . PHE A 1 474 ? -13.074 -22.941 7.505 1.00 92.25 474 PHE A C 1
ATOM 3787 O O . PHE A 1 474 ? -12.578 -22.791 8.626 1.00 92.25 474 PHE A O 1
ATOM 3794 N N . LYS A 1 475 ? -12.465 -23.655 6.552 1.00 91.44 475 LYS A N 1
ATOM 3795 C CA . LYS A 1 475 ? -11.135 -24.246 6.723 1.00 91.44 475 LYS A CA 1
ATOM 3796 C C . LYS A 1 475 ? -10.048 -23.187 6.875 1.00 91.44 475 LYS A C 1
ATOM 3798 O O . LYS A 1 475 ? -9.212 -23.343 7.762 1.00 91.44 475 LYS A O 1
ATOM 3803 N N . LEU A 1 476 ? -10.066 -22.126 6.065 1.00 91.81 476 LEU A N 1
ATOM 3804 C CA . LEU A 1 476 ? -9.086 -21.034 6.152 1.00 91.81 476 LEU A CA 1
ATOM 3805 C C . LEU A 1 476 ? -9.134 -20.351 7.527 1.00 91.81 476 LEU A C 1
ATOM 3807 O O . LEU A 1 476 ? -8.094 -20.219 8.163 1.00 91.81 476 LEU A O 1
ATOM 3811 N N . LEU A 1 477 ? -10.327 -20.044 8.052 1.00 92.38 477 LEU A N 1
ATOM 3812 C CA . LEU A 1 477 ? -10.494 -19.498 9.406 1.00 92.38 477 LEU A CA 1
ATOM 3813 C C . LEU A 1 477 ? -9.995 -20.453 10.500 1.00 92.38 477 LEU A C 1
ATOM 3815 O O . LEU A 1 477 ? -9.294 -20.031 11.419 1.00 92.38 477 LEU A O 1
ATOM 3819 N N . ARG A 1 478 ? -10.315 -21.755 10.421 1.00 90.69 478 ARG A N 1
ATOM 3820 C CA . ARG A 1 478 ? -9.786 -22.738 11.386 1.00 90.69 478 ARG A CA 1
ATOM 3821 C C . ARG A 1 478 ? -8.257 -22.828 11.325 1.00 90.69 478 ARG A C 1
ATOM 3823 O O . ARG A 1 478 ? -7.621 -22.922 12.372 1.00 90.69 478 ARG A O 1
ATOM 3830 N N . GLN A 1 479 ? -7.670 -22.750 10.132 1.00 88.56 479 GLN A N 1
ATOM 3831 C CA . GLN A 1 479 ? -6.218 -22.730 9.951 1.00 88.56 479 GLN A CA 1
ATOM 3832 C C . GLN A 1 479 ? -5.583 -21.431 10.466 1.00 88.56 479 GLN A C 1
ATOM 3834 O O . GLN A 1 479 ? -4.533 -21.505 11.099 1.00 88.56 479 GLN A O 1
ATOM 3839 N N . SER A 1 480 ? -6.205 -20.265 10.269 1.00 89.50 480 SER A N 1
ATOM 3840 C CA . SER A 1 480 ? -5.666 -18.992 10.765 1.00 89.50 480 SER A CA 1
ATOM 3841 C C . SER A 1 480 ? -5.720 -18.884 12.291 1.00 89.50 480 SER A C 1
ATOM 3843 O O . SER A 1 480 ? -4.816 -18.312 12.891 1.00 89.50 480 SER A O 1
ATOM 3845 N N . ILE A 1 481 ? -6.727 -19.490 12.936 1.00 88.19 481 ILE A N 1
ATOM 3846 C CA . ILE A 1 481 ? -6.774 -19.638 14.403 1.00 88.19 481 ILE A CA 1
ATOM 3847 C C . ILE A 1 481 ? -5.615 -20.518 14.892 1.00 88.19 481 ILE A C 1
ATOM 3849 O O . ILE A 1 481 ? -4.892 -20.130 15.804 1.00 88.19 481 ILE A O 1
ATOM 3853 N N . GLN A 1 482 ? -5.409 -21.683 14.268 1.00 84.81 482 GLN A N 1
ATOM 3854 C CA . GLN A 1 482 ? -4.329 -22.613 14.634 1.00 84.81 482 GLN A CA 1
ATOM 3855 C C . GLN A 1 482 ? -2.932 -22.007 14.438 1.00 84.81 482 GLN A C 1
ATOM 3857 O O . GLN A 1 482 ? -2.035 -22.266 15.236 1.00 84.81 482 GLN A O 1
ATOM 3862 N N . LYS A 1 483 ? -2.751 -21.198 13.387 1.00 82.94 483 LYS A N 1
ATOM 3863 C CA . LYS A 1 483 ? -1.493 -20.509 13.066 1.00 82.94 483 LYS A CA 1
ATOM 3864 C C . LYS A 1 483 ? -1.309 -19.160 13.769 1.00 82.94 483 LYS A C 1
ATOM 3866 O O . LYS A 1 483 ? -0.245 -18.570 13.621 1.00 82.94 483 LYS A O 1
ATOM 3871 N N . GLN A 1 484 ? -2.319 -18.668 14.492 1.00 84.69 484 GLN A N 1
ATOM 3872 C CA . GLN A 1 484 ? -2.324 -17.335 15.109 1.00 84.69 484 GLN A CA 1
ATOM 3873 C C . GLN A 1 484 ? -1.980 -16.220 14.095 1.00 84.69 484 GLN A C 1
ATOM 3875 O O . GLN A 1 484 ? -1.023 -15.454 14.252 1.00 84.69 484 GLN A O 1
ATOM 3880 N N . CYS A 1 485 ? -2.782 -16.155 13.026 1.00 88.31 485 CYS A N 1
ATOM 3881 C CA . CYS A 1 485 ? -2.754 -15.097 12.012 1.00 88.31 485 CYS A CA 1
ATOM 3882 C C . CYS A 1 485 ? -4.146 -14.511 11.692 1.00 88.31 485 CYS A C 1
ATOM 3884 O O . CYS A 1 485 ? -4.395 -14.037 10.578 1.00 88.31 485 CYS A O 1
ATOM 3886 N N . ILE A 1 486 ? -5.079 -14.526 12.653 1.00 91.94 486 ILE A N 1
ATOM 3887 C CA . ILE A 1 486 ? -6.451 -14.035 12.432 1.00 91.94 486 ILE A CA 1
ATOM 3888 C C . ILE A 1 486 ? -6.519 -12.533 12.100 1.00 91.94 486 ILE A C 1
ATOM 3890 O O . ILE A 1 486 ? -7.475 -12.115 11.443 1.00 91.94 486 ILE A O 1
ATOM 3894 N N . VAL A 1 487 ? -5.505 -11.734 12.463 1.00 92.50 487 VAL A N 1
ATOM 3895 C CA . VAL A 1 487 ? -5.380 -10.312 12.084 1.00 92.50 487 VAL A CA 1
ATOM 3896 C C . VAL A 1 487 ? -5.272 -10.104 10.570 1.00 92.50 487 VAL A C 1
ATOM 3898 O O . VAL A 1 487 ? -5.710 -9.071 10.064 1.00 92.50 487 VAL A O 1
ATOM 3901 N N . LEU A 1 488 ? -4.747 -11.091 9.836 1.00 92.75 488 LEU A N 1
ATOM 3902 C CA . LEU A 1 488 ? -4.703 -11.078 8.374 1.00 92.75 488 LEU A CA 1
ATOM 3903 C C . LEU A 1 488 ? -6.010 -11.609 7.776 1.00 92.75 488 LEU A C 1
ATOM 3905 O O . LEU A 1 488 ? -6.608 -10.964 6.913 1.00 92.75 488 LEU A O 1
ATOM 3909 N N . THR A 1 489 ? -6.458 -12.779 8.242 1.00 93.81 489 THR A N 1
ATOM 3910 C CA . THR A 1 489 ? -7.531 -13.536 7.584 1.00 93.81 489 THR A CA 1
ATOM 3911 C C . THR A 1 489 ? -8.929 -12.967 7.853 1.00 93.81 489 THR A C 1
ATOM 3913 O O . THR A 1 489 ? -9.740 -12.849 6.933 1.00 93.81 489 THR A O 1
ATOM 3916 N N . VAL A 1 490 ? -9.240 -12.556 9.090 1.00 96.06 490 VAL A N 1
ATOM 3917 C CA . VAL A 1 490 ? -10.602 -12.107 9.445 1.00 96.06 490 VAL A CA 1
ATOM 3918 C C . VAL A 1 490 ? -11.045 -10.852 8.672 1.00 96.06 490 VAL A C 1
ATOM 3920 O O . VAL A 1 490 ? -12.162 -10.866 8.146 1.00 96.06 490 VAL A O 1
ATOM 3923 N N . PRO A 1 491 ? -10.229 -9.787 8.508 1.00 96.12 491 PRO A N 1
ATOM 3924 C CA . PRO A 1 491 ? -10.676 -8.583 7.805 1.00 96.12 491 PRO A CA 1
ATOM 3925 C C . PRO A 1 491 ? -11.034 -8.787 6.328 1.00 96.12 491 PRO A C 1
ATOM 3927 O O . PRO A 1 491 ? -11.912 -8.082 5.826 1.00 96.12 491 PRO A O 1
ATOM 3930 N N . TRP A 1 492 ? -10.393 -9.723 5.614 1.00 95.75 492 TRP A N 1
ATOM 3931 C CA . TRP A 1 492 ? -10.764 -10.014 4.222 1.00 95.75 492 TRP A CA 1
ATOM 3932 C C . TRP A 1 492 ? -11.971 -10.949 4.128 1.00 95.75 492 TRP A C 1
ATOM 3934 O O . TRP A 1 492 ? -12.828 -10.745 3.265 1.00 95.75 492 TRP A O 1
ATOM 3944 N N . VAL A 1 493 ? -12.111 -11.904 5.054 1.00 96.94 493 VAL A N 1
ATOM 3945 C CA . VAL A 1 493 ? -13.323 -12.733 5.166 1.00 96.94 493 VAL A CA 1
ATOM 3946 C C . VAL A 1 493 ? -14.555 -11.865 5.443 1.00 96.94 493 VAL A C 1
ATOM 3948 O O . VAL A 1 493 ? -15.602 -12.077 4.832 1.00 96.94 493 VAL A O 1
ATOM 3951 N N . VAL A 1 494 ? -14.424 -10.839 6.289 1.00 96.44 494 VAL A N 1
ATOM 3952 C CA . VAL A 1 494 ? -15.478 -9.843 6.533 1.00 96.44 494 VAL A CA 1
ATOM 3953 C C . VAL A 1 494 ? -15.889 -9.111 5.249 1.00 96.44 494 VAL A C 1
ATOM 3955 O O . VAL A 1 494 ? -17.082 -9.007 4.975 1.00 96.44 494 VAL A O 1
ATOM 3958 N N . GLU A 1 495 ? -14.944 -8.643 4.425 1.00 94.94 495 GLU A N 1
ATOM 3959 C CA . GLU A 1 495 ? -15.275 -7.987 3.146 1.00 94.94 495 GLU A CA 1
ATOM 3960 C C . GLU A 1 495 ? -16.030 -8.926 2.193 1.00 94.94 495 GLU A C 1
ATOM 3962 O O . GLU A 1 495 ? -17.017 -8.506 1.584 1.00 94.94 495 GLU A O 1
ATOM 3967 N N . PHE A 1 496 ? -15.621 -10.198 2.104 1.00 96.12 496 PHE A N 1
ATOM 3968 C CA . PHE A 1 496 ? -16.326 -11.221 1.323 1.00 96.12 496 PHE A CA 1
ATOM 3969 C C . PHE A 1 496 ? -17.770 -11.422 1.818 1.00 96.12 496 PHE A C 1
ATOM 3971 O O . PHE A 1 496 ? -18.710 -11.331 1.024 1.00 96.12 496 PHE A O 1
ATOM 3978 N N . LEU A 1 497 ? -17.958 -11.649 3.125 1.00 95.19 497 LEU A N 1
ATOM 3979 C CA . LEU A 1 497 ? -19.274 -11.894 3.731 1.00 95.19 497 LEU A CA 1
ATOM 3980 C C . LEU A 1 497 ? -20.180 -10.655 3.705 1.00 95.19 497 LEU A C 1
ATOM 3982 O O . LEU A 1 497 ? -21.394 -10.797 3.585 1.00 95.19 497 LEU A O 1
ATOM 3986 N N . SER A 1 498 ? -19.620 -9.442 3.746 1.00 93.50 498 SER A N 1
ATOM 3987 C CA . SER A 1 498 ? -20.405 -8.200 3.691 1.00 93.50 498 SER A CA 1
ATOM 3988 C C . SER A 1 498 ? -21.240 -8.067 2.410 1.00 93.50 498 SER A C 1
ATOM 3990 O O . SER A 1 498 ? -22.270 -7.400 2.403 1.00 93.50 498 SER A O 1
ATOM 3992 N N . LEU A 1 499 ? -20.824 -8.712 1.314 1.00 94.06 499 LEU A N 1
ATOM 3993 C CA . LEU A 1 499 ? -21.510 -8.648 0.021 1.00 94.06 499 LEU A CA 1
ATOM 3994 C C . LEU A 1 499 ? -22.514 -9.777 -0.225 1.00 94.06 499 LEU A C 1
ATOM 3996 O O . LEU A 1 499 ? -23.043 -9.884 -1.339 1.00 94.06 499 LEU A O 1
ATOM 4000 N N . MET A 1 500 ? -22.789 -10.573 0.803 1.00 90.94 500 MET A N 1
ATOM 4001 C CA . MET A 1 500 ? -23.746 -11.668 0.786 1.00 90.94 500 MET A CA 1
ATOM 4002 C C . MET A 1 500 ? -25.181 -11.205 0.514 1.00 90.94 500 MET A C 1
ATOM 4004 O O . MET A 1 500 ? -25.596 -10.114 0.906 1.00 90.94 500 MET A O 1
ATOM 4008 N N . ASP A 1 501 ? -25.927 -12.043 -0.205 1.00 90.62 501 ASP A N 1
ATOM 4009 C CA . ASP A 1 501 ? -27.349 -11.853 -0.481 1.00 90.62 501 ASP A CA 1
ATOM 4010 C C . ASP A 1 501 ? -28.230 -12.230 0.726 1.00 90.62 501 ASP A C 1
ATOM 4012 O O . ASP A 1 501 ? -27.773 -12.882 1.661 1.00 90.62 501 ASP A O 1
ATOM 4016 N N . ASN A 1 502 ? -29.516 -11.872 0.673 1.00 87.44 502 ASN A N 1
ATOM 4017 C CA . ASN A 1 502 ? -30.474 -12.050 1.773 1.00 87.44 502 ASN A CA 1
ATOM 4018 C C . ASN A 1 502 ? -30.669 -13.510 2.237 1.00 87.44 502 ASN A C 1
ATOM 4020 O O . ASN A 1 502 ? -31.163 -13.727 3.339 1.00 87.44 502 ASN A O 1
ATOM 4024 N N . ILE A 1 503 ? -30.334 -14.509 1.410 1.00 88.31 503 ILE A N 1
ATOM 4025 C CA . ILE A 1 503 ? -30.518 -15.938 1.725 1.00 88.31 503 ILE A CA 1
ATOM 4026 C C . ILE A 1 503 ? -29.216 -16.563 2.249 1.00 88.31 503 ILE A C 1
ATOM 4028 O O . ILE A 1 503 ? -29.255 -17.514 3.027 1.00 88.31 503 ILE A O 1
ATOM 4032 N N . GLY A 1 504 ? -28.059 -16.008 1.877 1.00 89.50 504 GLY A N 1
ATOM 4033 C CA . GLY A 1 504 ? -26.740 -16.509 2.269 1.00 89.50 504 GLY A CA 1
ATOM 4034 C C . GLY A 1 504 ? -26.514 -16.769 3.774 1.00 89.50 504 GLY A C 1
ATOM 4035 O O . GLY A 1 504 ? -25.925 -17.810 4.072 1.00 89.50 504 GLY A O 1
ATOM 4036 N N . PRO A 1 505 ? -26.994 -15.931 4.726 1.00 88.88 505 PRO A N 1
ATOM 4037 C CA . PRO A 1 505 ? -26.817 -16.182 6.162 1.00 88.88 505 PRO A CA 1
ATOM 4038 C C . PRO A 1 505 ? -27.461 -17.483 6.656 1.00 88.88 505 PRO A C 1
ATOM 4040 O O . PRO A 1 505 ? -27.029 -18.022 7.669 1.00 88.88 505 PRO A O 1
ATOM 4043 N N . PHE A 1 506 ? -28.492 -17.968 5.957 1.00 87.06 506 PHE A N 1
ATOM 4044 C CA . PHE A 1 506 ? -29.287 -19.141 6.332 1.00 87.06 506 PHE A CA 1
ATOM 4045 C C . PHE A 1 506 ? -28.775 -20.448 5.704 1.00 87.06 506 PHE A C 1
ATOM 4047 O O . PHE A 1 506 ? -29.434 -21.477 5.818 1.00 87.06 506 PHE A O 1
ATOM 4054 N N . LEU A 1 507 ? -27.635 -20.419 5.005 1.00 90.88 507 LEU A N 1
ATOM 4055 C CA . LEU A 1 507 ? -27.002 -21.619 4.458 1.00 90.88 507 LEU A CA 1
ATOM 4056 C C . LEU A 1 507 ? -26.104 -22.266 5.519 1.00 90.88 507 LEU A C 1
ATOM 4058 O O . LEU A 1 507 ? -25.221 -21.594 6.056 1.00 90.88 507 LEU A O 1
ATOM 4062 N N . ASP A 1 508 ? -26.239 -23.577 5.733 1.00 90.62 508 ASP A N 1
ATOM 4063 C CA . ASP A 1 508 ? -25.547 -24.368 6.771 1.00 90.62 508 ASP A CA 1
ATOM 4064 C C . ASP A 1 508 ? -24.020 -24.175 6.782 1.00 90.62 508 ASP A C 1
ATOM 4066 O O . ASP A 1 508 ? -23.344 -24.392 7.791 1.00 90.62 508 ASP A O 1
ATOM 4070 N N . TYR A 1 509 ? -23.444 -23.844 5.623 1.00 91.88 509 TYR A N 1
ATOM 4071 C CA . TYR A 1 509 ? -22.021 -23.562 5.469 1.00 91.88 509 TYR A CA 1
ATOM 4072 C C . TYR A 1 509 ? -21.632 -22.188 6.036 1.00 91.88 509 TYR A C 1
ATOM 4074 O O . TYR A 1 509 ? -20.650 -22.083 6.774 1.00 91.88 509 TYR A O 1
ATOM 4082 N N . TYR A 1 510 ? -22.403 -21.142 5.728 1.00 91.69 510 TYR A N 1
ATOM 4083 C CA . TYR A 1 510 ? -22.134 -19.793 6.225 1.00 91.69 510 TYR A CA 1
ATOM 4084 C C . TYR A 1 510 ? -22.570 -19.625 7.678 1.00 91.69 510 TYR A C 1
ATOM 4086 O O . TYR A 1 510 ? -21.852 -18.968 8.424 1.00 91.69 510 TYR A O 1
ATOM 4094 N N . GLU A 1 511 ? -23.640 -20.287 8.125 1.00 89.38 511 GLU A N 1
ATOM 4095 C CA . GLU A 1 511 ? -24.042 -20.319 9.538 1.00 89.38 511 GLU A CA 1
ATOM 4096 C C . GLU A 1 511 ? -22.878 -20.768 10.445 1.00 89.38 511 GLU A C 1
ATOM 4098 O O . GLU A 1 511 ? -22.542 -20.093 11.418 1.00 89.38 511 GLU A O 1
ATOM 4103 N N . LYS A 1 512 ? -22.166 -21.843 10.068 1.00 89.94 512 LYS A N 1
ATOM 4104 C CA . LYS A 1 512 ? -20.967 -22.330 10.782 1.00 89.94 512 LYS A CA 1
ATOM 4105 C C . LYS A 1 512 ? -19.818 -21.321 10.791 1.00 89.94 512 LYS A C 1
ATOM 4107 O O . LYS A 1 512 ? -19.083 -21.242 11.774 1.00 89.94 512 LYS A O 1
ATOM 4112 N N . ILE A 1 513 ? -19.652 -20.555 9.711 1.00 93.00 513 ILE A N 1
ATOM 4113 C CA . ILE A 1 513 ? -18.655 -19.479 9.634 1.00 93.00 513 ILE A CA 1
ATOM 4114 C C . ILE A 1 513 ? -19.045 -18.340 10.579 1.00 93.00 513 ILE A C 1
ATOM 4116 O O . ILE A 1 513 ? -18.221 -17.921 11.385 1.00 93.00 513 ILE A O 1
ATOM 4120 N N . PHE A 1 514 ? -20.296 -17.882 10.542 1.00 92.12 514 PHE A N 1
ATOM 4121 C CA . PHE A 1 514 ? -20.793 -16.842 11.439 1.00 92.12 514 PHE A CA 1
ATOM 4122 C C . PHE A 1 514 ? -20.714 -17.252 12.914 1.00 92.12 514 PHE A C 1
ATOM 4124 O O . PHE A 1 514 ? -20.288 -16.442 13.734 1.00 92.12 514 PHE A O 1
ATOM 4131 N N . ALA A 1 515 ? -21.029 -18.506 13.251 1.00 89.75 515 ALA A N 1
ATOM 4132 C CA . ALA A 1 515 ? -20.866 -19.039 14.603 1.00 89.75 515 ALA A CA 1
ATOM 4133 C C . ALA A 1 515 ? -19.397 -18.998 15.070 1.00 89.75 515 ALA A C 1
ATOM 4135 O O . ALA A 1 515 ? -19.121 -18.564 16.188 1.00 89.75 515 ALA A O 1
ATOM 4136 N N . LEU A 1 516 ? -18.445 -19.372 14.204 1.00 91.38 516 LEU A N 1
ATOM 4137 C CA . LEU A 1 516 ? -17.009 -19.299 14.501 1.00 91.38 516 LEU A CA 1
ATOM 4138 C C . LEU A 1 516 ? -16.518 -17.847 14.652 1.00 91.38 516 LEU A C 1
ATOM 4140 O O . LEU A 1 516 ? -15.766 -17.544 15.576 1.00 91.38 516 LEU A O 1
ATOM 4144 N N . LEU A 1 517 ? -16.964 -16.934 13.782 1.00 94.06 517 LEU A N 1
ATOM 4145 C CA . LEU A 1 517 ? -16.636 -15.506 13.875 1.00 94.06 517 LEU A CA 1
ATOM 4146 C C . LEU A 1 517 ? -17.238 -14.859 15.133 1.00 94.06 517 LEU A C 1
ATOM 4148 O O . LEU A 1 517 ? -16.584 -14.030 15.763 1.00 94.06 517 LEU A O 1
ATOM 4152 N N . LEU A 1 518 ? -18.444 -15.263 15.541 1.00 91.62 518 LEU A N 1
ATOM 4153 C CA . LEU A 1 518 ? -19.061 -14.832 16.795 1.00 91.62 518 LEU A CA 1
ATOM 4154 C C . LEU A 1 518 ? -18.292 -15.379 18.005 1.00 91.62 518 LEU A C 1
ATOM 4156 O O . LEU A 1 518 ? -18.022 -14.626 18.935 1.00 91.62 518 LEU A O 1
ATOM 4160 N N . GLN A 1 519 ? -17.876 -16.650 17.984 1.00 89.06 519 GLN A N 1
ATOM 4161 C CA . GLN A 1 519 ? -17.044 -17.245 19.037 1.00 89.06 519 GLN A CA 1
ATOM 4162 C C . GLN A 1 519 ? -15.705 -16.500 19.187 1.00 89.06 519 GLN A C 1
ATOM 4164 O O . GLN A 1 519 ? -15.301 -16.197 20.309 1.00 89.06 519 GLN A O 1
ATOM 4169 N N . LEU A 1 520 ? -15.057 -16.133 18.073 1.00 90.56 520 LEU A N 1
ATOM 4170 C CA . LEU A 1 520 ? -13.868 -15.273 18.078 1.00 90.56 520 LEU A CA 1
ATOM 4171 C C . LEU A 1 520 ? -14.160 -13.886 18.659 1.00 90.56 520 LEU A C 1
ATOM 4173 O O . LEU A 1 520 ? -13.402 -13.414 19.503 1.00 90.56 520 LEU A O 1
ATOM 4177 N N . TYR A 1 521 ? -15.267 -13.255 18.258 1.00 91.81 521 TYR A N 1
ATOM 4178 C CA . TYR A 1 521 ? -15.677 -11.952 18.781 1.00 91.81 521 TYR A CA 1
ATOM 4179 C C . TYR A 1 521 ? -15.852 -11.976 20.307 1.00 91.81 521 TYR A C 1
ATOM 4181 O O . TYR A 1 521 ? -15.304 -11.122 20.995 1.00 91.81 521 TYR A O 1
ATOM 4189 N N . ARG A 1 522 ? -16.534 -12.989 20.864 1.00 88.94 522 ARG A N 1
ATOM 4190 C CA . ARG A 1 522 ? -16.694 -13.130 22.326 1.00 88.94 522 ARG A CA 1
ATOM 4191 C C . ARG A 1 522 ? -15.376 -13.428 23.055 1.00 88.94 522 ARG A C 1
ATOM 4193 O O . ARG A 1 522 ? -15.237 -13.051 24.209 1.00 88.94 522 ARG A O 1
ATOM 4200 N N . TYR A 1 523 ? -14.424 -14.107 22.410 1.00 86.69 523 TYR A N 1
ATOM 4201 C CA . TYR A 1 523 ? -13.144 -14.483 23.027 1.00 86.69 523 TYR A CA 1
ATOM 4202 C C . TYR A 1 523 ? -12.102 -13.349 23.031 1.00 86.69 523 TYR A C 1
ATOM 4204 O O . TYR A 1 523 ? -11.253 -13.288 23.919 1.00 86.69 523 TYR A O 1
ATOM 4212 N N . LEU A 1 524 ? -12.146 -12.441 22.050 1.00 88.00 524 LEU A N 1
ATOM 4213 C CA . LEU A 1 524 ? -11.163 -11.365 21.874 1.00 88.00 524 LEU A CA 1
ATOM 4214 C C . LEU A 1 524 ? -11.419 -10.165 22.801 1.00 88.00 524 LEU A C 1
ATOM 4216 O O . LEU A 1 524 ? -11.697 -9.057 22.347 1.00 88.00 524 LEU A O 1
ATOM 4220 N N . LEU A 1 525 ? -11.296 -10.374 24.110 1.00 86.19 525 LEU A N 1
ATOM 4221 C CA . LEU A 1 525 ? -11.421 -9.305 25.102 1.00 86.19 525 LEU A CA 1
ATOM 4222 C C . LEU A 1 525 ? -10.252 -8.305 25.011 1.00 86.19 525 LEU A C 1
ATOM 4224 O O . LEU A 1 525 ? -9.079 -8.684 24.871 1.00 86.19 525 LEU A O 1
ATOM 4228 N N . LEU A 1 526 ? -10.573 -7.014 25.124 1.00 80.38 526 LEU A N 1
ATOM 4229 C CA . LEU A 1 526 ? -9.615 -5.901 25.144 1.00 80.38 526 LEU A CA 1
ATOM 4230 C C . LEU A 1 526 ? -9.023 -5.705 26.548 1.00 80.38 526 LEU A C 1
ATOM 4232 O O . LEU A 1 526 ? -9.218 -4.680 27.184 1.00 80.38 526 LEU A O 1
ATOM 4236 N N . SER A 1 527 ? -8.319 -6.727 27.028 1.00 71.44 527 SER A N 1
ATOM 4237 C CA . SER A 1 527 ? -7.487 -6.692 28.235 1.00 71.44 527 SER A CA 1
ATOM 4238 C C . SER A 1 527 ? -5.993 -6.785 27.885 1.00 71.44 527 SER A C 1
ATOM 4240 O O . SER A 1 527 ? -5.643 -7.191 26.764 1.00 71.44 527 SER A O 1
ATOM 4242 N N . GLU A 1 528 ? -5.121 -6.470 28.859 1.00 58.41 528 GLU A N 1
ATOM 4243 C CA . GLU A 1 528 ? -3.647 -6.615 28.819 1.00 58.41 528 GLU A CA 1
ATOM 4244 C C . GLU A 1 528 ? -3.178 -8.089 28.740 1.00 58.41 528 GLU A C 1
ATOM 4246 O O . GLU A 1 528 ? -2.412 -8.599 29.561 1.00 58.41 528 GLU A O 1
ATOM 4251 N N . ASP A 1 529 ? -3.648 -8.808 27.727 1.00 59.56 529 ASP A N 1
ATOM 4252 C CA . ASP A 1 529 ? -3.345 -10.213 27.504 1.00 59.56 529 ASP A CA 1
ATOM 4253 C C . ASP A 1 529 ? -2.162 -10.339 26.533 1.00 59.56 529 ASP A C 1
ATOM 4255 O O . ASP A 1 529 ? -2.269 -10.005 25.350 1.00 59.56 529 ASP A O 1
ATOM 4259 N N . LYS A 1 530 ? -1.016 -10.829 27.026 1.00 60.56 530 LYS A N 1
ATOM 4260 C CA . LYS A 1 530 ? 0.302 -10.797 26.346 1.00 60.56 530 LYS A CA 1
ATOM 4261 C C . LYS A 1 530 ? 0.404 -11.605 25.039 1.00 60.56 530 LYS A C 1
ATOM 4263 O O . LYS A 1 530 ? 1.490 -11.721 24.482 1.00 60.56 530 LYS A O 1
ATOM 4268 N N . LYS A 1 531 ? -0.695 -12.198 24.569 1.00 70.69 531 LYS A N 1
ATOM 4269 C CA . LYS A 1 531 ? -0.753 -13.074 23.387 1.00 70.69 531 LYS A CA 1
ATOM 4270 C C . LYS A 1 531 ? -0.972 -12.327 22.068 1.00 70.69 531 LYS A C 1
ATOM 4272 O O . LYS A 1 531 ? -0.578 -12.840 21.029 1.00 70.69 531 LYS A O 1
ATOM 4277 N N . MET A 1 532 ? -1.618 -11.158 22.091 1.00 82.38 532 MET A N 1
ATOM 4278 C CA . MET A 1 532 ? -2.012 -10.428 20.878 1.00 82.38 532 MET A CA 1
ATOM 4279 C C . MET A 1 532 ? -2.011 -8.918 21.115 1.00 82.38 532 MET A C 1
ATOM 4281 O O . MET A 1 532 ? -2.554 -8.450 22.117 1.00 82.38 532 MET A O 1
ATOM 4285 N N . CYS A 1 533 ? -1.450 -8.144 20.182 1.00 84.75 533 CYS A N 1
ATOM 4286 C CA . CYS A 1 533 ? -1.367 -6.688 20.314 1.00 84.75 533 CYS A CA 1
ATOM 4287 C C . CYS A 1 533 ? -2.750 -6.013 20.334 1.00 84.75 533 CYS A C 1
ATOM 4289 O O . CYS A 1 533 ? -3.652 -6.393 19.586 1.00 84.75 533 CYS A O 1
ATOM 4291 N N . PHE A 1 534 ? -2.892 -4.948 21.132 1.00 88.94 534 PHE A N 1
ATOM 4292 C CA . PHE A 1 534 ? -4.159 -4.230 21.318 1.00 88.94 534 PHE A CA 1
ATOM 4293 C C . PHE A 1 534 ? -4.784 -3.746 19.998 1.00 88.94 534 PHE A C 1
ATOM 4295 O O . PHE A 1 534 ? -5.949 -4.025 19.732 1.00 88.94 534 PHE A O 1
ATOM 4302 N N . LEU A 1 535 ? -4.010 -3.085 19.126 1.00 90.44 535 LEU A N 1
ATOM 4303 C CA . LEU A 1 535 ? -4.518 -2.600 17.834 1.00 90.44 535 LEU A CA 1
ATOM 4304 C C . LEU A 1 535 ? -4.888 -3.738 16.864 1.00 90.44 535 LEU A C 1
ATOM 4306 O O . LEU A 1 535 ? -5.819 -3.572 16.077 1.00 90.44 535 LEU A O 1
ATOM 4310 N N . ASN A 1 536 ? -4.239 -4.905 16.964 1.00 91.81 536 ASN A N 1
ATOM 4311 C CA . ASN A 1 536 ? -4.612 -6.094 16.192 1.00 91.81 536 ASN A CA 1
ATOM 4312 C C . ASN A 1 536 ? -5.987 -6.616 16.654 1.00 91.81 536 ASN A C 1
ATOM 4314 O O . ASN A 1 536 ? -6.870 -6.825 15.821 1.00 91.81 536 ASN A O 1
ATOM 4318 N N . LYS A 1 537 ? -6.201 -6.752 17.977 1.00 92.00 537 LYS A N 1
ATOM 4319 C CA . LYS A 1 537 ? -7.517 -7.094 18.554 1.00 92.00 537 LYS A CA 1
ATOM 4320 C C . LYS A 1 537 ? -8.581 -6.076 18.125 1.00 92.00 537 LYS A C 1
ATOM 4322 O O . LYS A 1 537 ? -9.637 -6.457 17.625 1.00 92.00 537 LYS A O 1
ATOM 4327 N N . LEU A 1 538 ? -8.288 -4.781 18.277 1.00 93.38 538 LEU A N 1
ATOM 4328 C CA . LEU A 1 538 ? -9.224 -3.693 17.992 1.00 93.38 538 LEU A CA 1
ATOM 4329 C C . LEU A 1 538 ? -9.644 -3.655 16.517 1.00 93.38 538 LEU A C 1
ATOM 4331 O O . LEU A 1 538 ? -10.820 -3.441 16.234 1.00 93.38 538 LEU A O 1
ATOM 4335 N N . LEU A 1 539 ? -8.720 -3.915 15.582 1.00 95.12 539 LEU A N 1
ATOM 4336 C CA . LEU A 1 539 ? -9.040 -4.051 14.160 1.00 95.12 539 LEU A CA 1
ATOM 4337 C C . LEU A 1 539 ? -10.025 -5.199 13.910 1.00 95.12 539 LEU A C 1
ATOM 4339 O O . LEU A 1 539 ? -11.010 -4.997 13.204 1.00 95.12 539 LEU A O 1
ATOM 4343 N N . ILE A 1 540 ? -9.784 -6.377 14.496 1.00 95.44 540 ILE A N 1
ATOM 4344 C CA . ILE A 1 540 ? -10.660 -7.548 14.333 1.00 95.44 540 ILE A CA 1
ATOM 4345 C C . ILE A 1 540 ? -12.058 -7.266 14.897 1.00 95.44 540 ILE A C 1
ATOM 4347 O O . ILE A 1 540 ? -13.056 -7.521 14.223 1.00 95.44 540 ILE A O 1
ATOM 4351 N N . LEU A 1 541 ? -12.145 -6.684 16.096 1.00 94.88 541 LEU A N 1
ATOM 4352 C CA . LEU A 1 541 ? -13.423 -6.314 16.710 1.00 94.88 541 LEU A CA 1
ATOM 4353 C C . LEU A 1 541 ? -14.165 -5.236 15.908 1.00 94.88 541 LEU A C 1
ATOM 4355 O O . LEU A 1 541 ? -15.389 -5.297 15.806 1.00 94.88 541 LEU A O 1
ATOM 4359 N N . ALA A 1 542 ? -13.445 -4.285 15.305 1.00 94.75 542 ALA A N 1
ATOM 4360 C CA . ALA A 1 542 ? -14.027 -3.270 14.432 1.00 94.75 542 ALA A CA 1
ATOM 4361 C C . ALA A 1 542 ? -14.677 -3.907 13.190 1.00 94.75 542 ALA A C 1
ATOM 4363 O O . ALA A 1 542 ? -15.870 -3.718 12.949 1.00 94.75 542 ALA A O 1
ATOM 4364 N N . VAL A 1 543 ? -13.927 -4.719 12.433 1.00 95.81 543 VAL A N 1
ATOM 4365 C CA . VAL A 1 543 ? -14.444 -5.335 11.197 1.00 95.81 543 VAL A CA 1
ATOM 4366 C C . VAL A 1 543 ? -15.561 -6.347 11.474 1.00 95.81 543 VAL A C 1
ATOM 4368 O O . VAL A 1 543 ? -16.556 -6.359 10.751 1.00 95.81 543 VAL A O 1
ATOM 4371 N N . LEU A 1 544 ? -15.456 -7.148 12.541 1.00 95.50 544 LEU A N 1
ATOM 4372 C CA . LEU A 1 544 ? -16.523 -8.070 12.946 1.00 95.50 544 LEU A CA 1
ATOM 4373 C C . LEU A 1 544 ? -17.776 -7.321 13.404 1.00 95.50 544 LEU A C 1
ATOM 4375 O O . LEU A 1 544 ? -18.878 -7.677 12.992 1.00 95.50 544 LEU A O 1
ATOM 4379 N N . GLY A 1 545 ? -17.619 -6.254 14.191 1.00 93.38 545 GLY A N 1
ATOM 4380 C CA . GLY A 1 545 ? -18.758 -5.463 14.642 1.00 93.38 545 GLY A CA 1
ATOM 4381 C C . GLY A 1 545 ? -19.476 -4.742 13.502 1.00 93.38 545 GLY A C 1
ATOM 4382 O O . GLY A 1 545 ? -20.704 -4.661 13.490 1.00 93.38 545 GLY A O 1
ATOM 4383 N N . TRP A 1 546 ? -18.732 -4.292 12.489 1.00 93.81 546 TRP A N 1
ATOM 4384 C CA . TRP A 1 546 ? -19.329 -3.816 11.244 1.00 93.81 546 TRP A CA 1
ATOM 4385 C C . TRP A 1 546 ? -20.106 -4.930 10.524 1.00 93.81 546 TRP A C 1
ATOM 4387 O O . TRP A 1 546 ? -21.260 -4.708 10.163 1.00 93.81 546 TRP A O 1
ATOM 4397 N N . LEU A 1 547 ? -19.537 -6.139 10.384 1.00 93.88 547 LEU A N 1
ATOM 4398 C CA . LEU A 1 547 ? -20.206 -7.281 9.739 1.00 93.88 547 LEU A CA 1
ATOM 4399 C C . LEU A 1 547 ? -21.544 -7.639 10.407 1.00 93.88 547 LEU A C 1
ATOM 4401 O O . LEU A 1 547 ? -22.542 -7.805 9.708 1.00 93.88 547 LEU A O 1
ATOM 4405 N N . PHE A 1 548 ? -21.589 -7.722 11.741 1.00 91.88 548 PHE A N 1
ATOM 4406 C CA . PHE A 1 548 ? -22.813 -8.049 12.489 1.00 91.88 548 PHE A CA 1
ATOM 4407 C C . PHE A 1 548 ? -23.897 -6.959 12.427 1.00 91.88 548 PHE A C 1
ATOM 4409 O O . PHE A 1 548 ? -25.012 -7.184 12.891 1.00 91.88 548 PHE A O 1
ATOM 4416 N N . GLN A 1 549 ? -23.589 -5.792 11.853 1.00 89.38 549 GLN A N 1
ATOM 4417 C CA . GLN A 1 549 ? -24.532 -4.697 11.618 1.00 89.38 549 GLN A CA 1
ATOM 4418 C C . GLN A 1 549 ? -24.781 -4.424 10.122 1.00 89.38 549 GLN A C 1
ATOM 4420 O O . GLN A 1 549 ? -25.424 -3.428 9.782 1.00 89.38 549 GLN A O 1
ATOM 4425 N N . VAL A 1 550 ? -24.300 -5.282 9.212 1.00 88.50 550 VAL A N 1
ATOM 4426 C CA . VAL A 1 550 ? -24.662 -5.213 7.787 1.00 88.50 550 VAL A CA 1
ATOM 4427 C C . VAL A 1 550 ? -26.135 -5.631 7.630 1.00 88.50 550 VAL A C 1
ATOM 4429 O O . VAL A 1 550 ? -26.492 -6.703 8.109 1.00 88.50 550 VAL A O 1
ATOM 4432 N N . PRO A 1 551 ? -26.996 -4.871 6.917 1.00 84.12 551 PRO A N 1
ATOM 4433 C CA . PRO A 1 551 ? -28.441 -5.142 6.859 1.00 84.12 551 PRO A CA 1
ATOM 4434 C C . PRO A 1 551 ? -28.873 -6.521 6.331 1.00 84.12 551 PRO A C 1
ATOM 4436 O O . PRO A 1 551 ? -30.016 -6.915 6.544 1.00 84.12 551 PRO A O 1
ATOM 4439 N N . THR A 1 552 ? -28.001 -7.240 5.617 1.00 84.75 552 THR A N 1
ATOM 4440 C CA . THR A 1 552 ? -28.268 -8.605 5.132 1.00 84.75 552 THR A CA 1
ATOM 4441 C C . THR A 1 552 ? -27.966 -9.687 6.174 1.00 84.75 552 THR A C 1
ATOM 4443 O O . THR A 1 552 ? -28.370 -10.831 5.983 1.00 84.75 552 THR A O 1
ATOM 4446 N N . VAL A 1 553 ? -27.285 -9.353 7.277 1.00 85.94 553 VAL A N 1
ATOM 4447 C CA . VAL A 1 553 ? -26.994 -10.263 8.394 1.00 85.94 553 VAL A CA 1
ATOM 4448 C C . VAL A 1 553 ? -28.115 -10.140 9.439 1.00 85.94 553 VAL A C 1
ATOM 4450 O O . VAL A 1 553 ? -28.336 -9.047 9.959 1.00 85.94 553 VAL A O 1
ATOM 4453 N N . PRO A 1 554 ? -28.846 -11.220 9.778 1.00 83.75 554 PRO A N 1
ATOM 4454 C CA . PRO A 1 554 ? -29.938 -11.141 10.747 1.00 83.75 554 PRO A CA 1
ATOM 4455 C C . PRO A 1 554 ? -29.433 -10.800 12.157 1.00 83.75 554 PRO A C 1
ATOM 4457 O O . PRO A 1 554 ? -28.594 -11.525 12.687 1.00 83.75 554 PRO A O 1
ATOM 4460 N N . GLU A 1 555 ? -30.006 -9.783 12.818 1.00 79.19 555 GLU A N 1
ATOM 4461 C CA . GLU A 1 555 ? -29.666 -9.419 14.214 1.00 79.19 555 GLU A CA 1
ATOM 4462 C C . GLU A 1 555 ? -29.735 -10.630 15.162 1.00 79.19 555 GLU A C 1
ATOM 4464 O O . GLU A 1 555 ? -28.884 -10.812 16.034 1.00 79.19 555 GLU A O 1
ATOM 4469 N N . ASN A 1 556 ? -30.726 -11.502 14.945 1.00 79.81 556 ASN A N 1
ATOM 4470 C CA . ASN A 1 556 ? -30.925 -12.728 15.713 1.00 79.81 556 ASN A CA 1
ATOM 4471 C C . ASN A 1 556 ? -29.689 -13.637 15.715 1.00 79.81 556 ASN A C 1
ATOM 4473 O O . ASN A 1 556 ? -29.480 -14.334 16.698 1.00 79.81 556 ASN A O 1
ATOM 4477 N N . LEU A 1 557 ? -28.849 -13.623 14.674 1.00 81.94 557 LEU A N 1
ATOM 4478 C CA . LEU A 1 557 ? -27.649 -14.459 14.603 1.00 81.94 557 LEU A CA 1
ATOM 4479 C C . LEU A 1 557 ? -26.654 -14.131 15.731 1.00 81.94 557 LEU A C 1
ATOM 4481 O O . LEU A 1 557 ? -26.002 -15.028 16.259 1.00 81.94 557 LEU A O 1
ATOM 4485 N N . PHE A 1 558 ? -26.571 -12.864 16.148 1.00 84.38 558 PHE A N 1
ATOM 4486 C CA . PHE A 1 558 ? -25.689 -12.431 17.236 1.00 84.38 558 PHE A CA 1
ATOM 4487 C C . PHE A 1 558 ? -26.203 -12.845 18.630 1.00 84.38 558 PHE A C 1
ATOM 4489 O O . PHE A 1 558 ? -25.403 -13.035 19.552 1.00 84.38 558 PHE A O 1
ATOM 4496 N N . PHE A 1 559 ? -27.526 -12.994 18.787 1.00 81.56 559 PHE A N 1
ATOM 4497 C CA . PHE A 1 559 ? -28.201 -13.241 20.072 1.00 81.56 559 PHE A CA 1
ATOM 4498 C C . PHE A 1 559 ? -28.725 -14.676 20.264 1.00 81.56 559 PHE A C 1
ATOM 4500 O O . PHE A 1 559 ? -28.885 -15.106 21.401 1.00 81.56 559 PHE A O 1
ATOM 4507 N N . ALA A 1 560 ? -28.995 -15.422 19.189 1.00 68.50 560 ALA A N 1
ATOM 4508 C CA . ALA A 1 560 ? -29.547 -16.781 19.240 1.00 68.50 560 ALA A CA 1
ATOM 4509 C C . ALA A 1 560 ? -28.491 -17.863 19.528 1.00 68.50 560 ALA A C 1
ATOM 4511 O O . ALA A 1 560 ? -28.837 -19.013 19.797 1.00 68.50 560 ALA A O 1
ATOM 4512 N N . GLY A 1 561 ? -27.205 -17.508 19.464 1.00 56.72 561 GLY A N 1
ATOM 4513 C CA . GLY A 1 561 ? -26.099 -18.418 19.727 1.00 56.72 561 GLY A CA 1
ATOM 4514 C C . GLY A 1 561 ? -25.935 -18.749 21.210 1.00 56.72 561 GLY A C 1
ATOM 4515 O O . GLY A 1 561 ? -25.065 -18.183 21.871 1.00 56.72 561 GLY A O 1
ATOM 4516 N N . GLU A 1 562 ? -26.674 -19.745 21.710 1.00 51.41 562 GLU A N 1
ATOM 4517 C CA . GLU A 1 562 ? -26.136 -20.587 22.784 1.00 51.41 562 GLU A CA 1
ATOM 4518 C C . GLU A 1 562 ? -24.856 -21.242 22.252 1.00 51.41 562 GLU A C 1
ATOM 4520 O O . GLU A 1 562 ? -24.902 -22.153 21.420 1.00 51.41 562 GLU A O 1
ATOM 4525 N N . VAL A 1 563 ? -23.698 -20.748 22.698 1.00 50.97 563 VAL A N 1
ATOM 4526 C CA . VAL A 1 563 ? -22.392 -21.258 22.272 1.00 50.97 563 VAL A CA 1
ATOM 4527 C C . VAL A 1 563 ? -22.245 -22.694 22.768 1.00 50.97 563 VAL A C 1
ATOM 4529 O O . VAL A 1 563 ? -21.804 -22.946 23.892 1.00 50.97 563 VAL A O 1
ATOM 4532 N N . ARG A 1 564 ? -22.592 -23.662 21.913 1.00 44.66 564 ARG A N 1
ATOM 4533 C CA . ARG A 1 564 ? -22.177 -25.052 22.098 1.00 44.66 564 ARG A CA 1
ATOM 4534 C C . ARG A 1 564 ? -20.659 -25.062 22.097 1.00 44.66 564 ARG A C 1
ATOM 4536 O O . ARG A 1 564 ? -20.036 -24.850 21.062 1.00 44.66 564 ARG A O 1
ATOM 4543 N N . SER A 1 565 ? -20.088 -25.274 23.279 1.00 44.81 565 SER A N 1
ATOM 4544 C CA . SER A 1 565 ? -18.648 -25.246 23.513 1.00 44.81 565 SER A CA 1
ATOM 4545 C C . SER A 1 565 ? -17.973 -26.499 22.942 1.00 44.81 565 SER A C 1
ATOM 4547 O O . SER A 1 565 ? -17.449 -27.341 23.669 1.00 44.81 565 SER A O 1
ATOM 4549 N N . GLU A 1 566 ? -17.978 -26.627 21.613 1.00 44.94 566 GLU A N 1
ATOM 4550 C CA . GLU A 1 566 ? -16.834 -27.216 20.927 1.00 44.94 566 GLU A CA 1
ATOM 4551 C C . GLU A 1 566 ? -15.674 -26.250 21.174 1.00 44.94 566 GLU A C 1
ATOM 4553 O O . GLU A 1 566 ? -15.640 -25.138 20.637 1.00 44.94 566 GLU A O 1
ATOM 4558 N N . GLY A 1 567 ? -14.785 -26.634 22.092 1.00 49.03 567 GLY A N 1
ATOM 4559 C CA . GLY A 1 567 ? -13.672 -25.790 22.501 1.00 49.03 567 GLY A CA 1
ATOM 4560 C C . GLY A 1 567 ? -12.848 -25.371 21.287 1.00 49.03 567 GLY A C 1
ATOM 4561 O O . GLY A 1 567 ? -12.492 -26.212 20.458 1.00 49.03 567 GLY A O 1
ATOM 4562 N N . LEU A 1 568 ? -12.534 -24.074 21.191 1.00 57.12 568 LEU A N 1
ATOM 4563 C CA . LEU A 1 568 ? -11.532 -23.595 20.241 1.00 57.12 568 LEU A CA 1
ATOM 4564 C C . LEU A 1 568 ? -10.266 -24.447 20.436 1.00 57.12 568 LEU A C 1
ATOM 4566 O O . LEU A 1 568 ? -9.807 -24.551 21.578 1.00 57.12 568 LEU A O 1
ATOM 4570 N N . PRO A 1 569 ? -9.708 -25.068 19.378 1.00 49.50 569 PRO A N 1
ATOM 4571 C CA . PRO A 1 569 ? -8.531 -25.921 19.492 1.00 49.50 569 PRO A CA 1
ATOM 4572 C C . PRO A 1 569 ? -7.290 -25.054 19.730 1.00 49.50 569 PRO A C 1
ATOM 4574 O O . PRO A 1 569 ? -6.510 -24.784 18.821 1.00 49.50 569 PRO A O 1
ATOM 4577 N N . LEU A 1 570 ? -7.142 -24.597 20.973 1.00 52.84 570 LEU A N 1
ATOM 4578 C CA . LEU A 1 570 ? -6.043 -23.780 21.479 1.00 52.84 570 LEU A CA 1
ATOM 4579 C C . LEU A 1 570 ? -4.955 -24.654 22.133 1.00 52.84 570 LEU A C 1
ATOM 4581 O O . LEU A 1 570 ? -4.281 -24.228 23.069 1.00 52.84 570 LEU A O 1
ATOM 4585 N N . GLU A 1 571 ? -4.793 -25.891 21.655 1.00 42.16 571 GLU A N 1
ATOM 4586 C CA . GLU A 1 571 ? -3.651 -26.736 22.004 1.00 42.16 571 GLU A CA 1
ATOM 4587 C C . GLU A 1 571 ? -2.470 -26.361 21.105 1.00 42.16 571 GLU A C 1
ATOM 4589 O O . GLU A 1 571 ? -2.495 -26.512 19.884 1.00 42.16 571 GLU A O 1
ATOM 4594 N N . SER A 1 572 ? -1.451 -25.779 21.730 1.00 41.22 572 SER A N 1
ATOM 4595 C CA . SER A 1 572 ? -0.356 -25.089 21.061 1.00 41.22 572 SER A CA 1
ATOM 4596 C C . SER A 1 572 ? 0.719 -26.039 20.533 1.00 41.22 572 SER A C 1
ATOM 4598 O O . SER A 1 572 ? 1.390 -26.708 21.321 1.00 41.22 572 SER A O 1
ATOM 4600 N N . ILE A 1 573 ? 0.991 -25.989 19.227 1.00 41.34 573 ILE A N 1
ATOM 4601 C CA . ILE A 1 573 ? 2.278 -26.428 18.668 1.00 41.34 573 ILE A CA 1
ATOM 4602 C C . ILE A 1 573 ? 3.192 -25.196 18.613 1.00 41.34 573 ILE A C 1
ATOM 4604 O O . ILE A 1 573 ? 3.180 -24.427 17.656 1.00 41.34 573 ILE A O 1
ATOM 4608 N N . THR A 1 574 ? 3.948 -24.971 19.687 1.00 47.78 574 THR A N 1
ATOM 4609 C CA . THR A 1 574 ? 4.907 -23.863 19.809 1.00 47.78 574 THR A CA 1
ATOM 4610 C C . THR A 1 574 ? 6.213 -24.160 19.073 1.00 47.78 574 THR A C 1
ATOM 4612 O O . THR A 1 574 ? 7.056 -24.871 19.621 1.00 47.78 574 THR A O 1
ATOM 4615 N N . THR A 1 575 ? 6.421 -23.566 17.892 1.00 43.19 575 THR A N 1
ATOM 4616 C CA . THR A 1 575 ? 7.761 -23.461 17.265 1.00 43.19 575 THR A CA 1
ATOM 4617 C C . THR A 1 575 ? 8.040 -22.164 16.490 1.00 43.19 575 THR A C 1
ATOM 4619 O O . THR A 1 575 ? 9.209 -21.902 16.236 1.00 43.19 575 THR A O 1
ATOM 4622 N N . VAL A 1 576 ? 7.042 -21.346 16.124 1.00 50.12 576 VAL A N 1
ATOM 4623 C CA . VAL A 1 576 ? 7.235 -20.125 15.301 1.00 50.12 576 VAL A CA 1
ATOM 4624 C C . VAL A 1 576 ? 6.540 -18.919 15.944 1.00 50.12 576 VAL A C 1
ATOM 4626 O O . VAL A 1 576 ? 5.502 -19.074 16.589 1.00 50.12 576 VAL A O 1
ATOM 4629 N N . GLN A 1 577 ? 7.114 -17.722 15.786 1.00 57.03 577 GLN A N 1
ATOM 4630 C CA . GLN A 1 577 ? 6.529 -16.464 16.257 1.00 57.03 577 GLN A CA 1
ATOM 4631 C C . GLN A 1 577 ? 5.247 -16.137 15.471 1.00 57.03 577 GLN A C 1
ATOM 4633 O O . GLN A 1 577 ? 5.249 -16.061 14.247 1.00 57.03 577 GLN A O 1
ATOM 4638 N N . ALA A 1 578 ? 4.137 -15.965 16.188 1.00 71.56 578 ALA A N 1
ATOM 4639 C CA . ALA A 1 578 ? 2.810 -15.796 15.604 1.00 71.56 578 ALA A CA 1
ATOM 4640 C C . ALA A 1 578 ? 2.556 -14.374 15.083 1.00 71.56 578 ALA A C 1
ATOM 4642 O O . ALA A 1 578 ? 2.790 -13.403 15.807 1.00 71.56 578 ALA A O 1
ATOM 4643 N N . LEU A 1 579 ? 1.965 -14.253 13.889 1.00 81.94 579 LEU A N 1
ATOM 4644 C CA . LEU A 1 579 ? 1.633 -12.974 13.243 1.00 81.94 579 LEU A CA 1
ATOM 4645 C C . LEU A 1 579 ? 0.748 -12.074 14.130 1.00 81.94 579 LEU A C 1
ATOM 4647 O O . LEU A 1 579 ? 0.986 -10.874 14.238 1.00 81.94 579 LEU A O 1
ATOM 4651 N N . ASP A 1 580 ? -0.233 -12.655 14.830 1.00 84.62 580 ASP A N 1
ATOM 4652 C CA . ASP A 1 580 ? -1.137 -11.923 15.731 1.00 84.62 580 ASP A CA 1
ATOM 4653 C C . ASP A 1 580 ? -0.409 -11.243 16.912 1.00 84.62 580 ASP A C 1
ATOM 4655 O O . ASP A 1 580 ? -0.893 -10.238 17.446 1.00 84.62 580 ASP A O 1
ATOM 4659 N N . SER A 1 581 ? 0.760 -11.763 17.305 1.00 82.62 581 SER A N 1
ATOM 4660 C CA . SER A 1 581 ? 1.576 -11.240 18.412 1.00 82.62 581 SER A CA 1
ATOM 4661 C C . SER A 1 581 ? 2.491 -10.069 18.023 1.00 82.62 581 SER A C 1
ATOM 4663 O O . SER A 1 581 ? 3.063 -9.426 18.902 1.00 82.62 581 SER A O 1
ATOM 4665 N N . VAL A 1 582 ? 2.620 -9.770 16.725 1.00 85.50 582 VAL A N 1
ATOM 4666 C CA . VAL A 1 582 ? 3.469 -8.692 16.193 1.00 85.50 582 VAL A CA 1
ATOM 4667 C C . VAL A 1 582 ? 2.646 -7.395 16.057 1.00 85.50 582 VAL A C 1
ATOM 4669 O O . VAL A 1 582 ? 1.513 -7.448 15.572 1.00 85.50 582 VAL A O 1
ATOM 4672 N N . PRO A 1 583 ? 3.158 -6.206 16.447 1.00 85.88 583 PRO A N 1
ATOM 4673 C CA . PRO A 1 583 ? 2.414 -4.937 16.412 1.00 85.88 583 PRO A CA 1
ATOM 4674 C C . PRO A 1 583 ? 2.320 -4.338 14.992 1.00 85.88 583 PRO A C 1
ATOM 4676 O O . PRO A 1 583 ? 2.832 -3.249 14.713 1.00 85.88 583 PRO A O 1
ATOM 4679 N N . LEU A 1 584 ? 1.668 -5.082 14.095 1.00 85.19 584 LEU A N 1
ATOM 4680 C CA . LEU A 1 584 ? 1.546 -4.819 12.658 1.00 85.19 584 LEU A CA 1
ATOM 4681 C C . LEU A 1 584 ? 0.531 -3.717 12.326 1.00 85.19 584 LEU A C 1
ATOM 4683 O O . LEU A 1 584 ? 0.701 -2.993 11.345 1.00 85.19 584 LEU A O 1
ATOM 4687 N N . VAL A 1 585 ? -0.530 -3.589 13.129 1.00 89.25 585 VAL A N 1
ATOM 4688 C CA . VAL A 1 585 ? -1.589 -2.595 12.919 1.00 89.25 585 VAL A CA 1
ATOM 4689 C C . VAL A 1 585 ? -1.241 -1.282 13.618 1.00 89.25 585 VAL A C 1
ATOM 4691 O O . VAL A 1 585 ? -1.057 -1.246 14.833 1.00 89.25 585 VAL A O 1
ATOM 4694 N N . ASP A 1 586 ? -1.225 -0.189 12.855 1.00 88.31 586 ASP A N 1
ATOM 4695 C CA . ASP A 1 586 ? -1.217 1.182 13.369 1.00 88.31 586 ASP A CA 1
ATOM 4696 C C . ASP A 1 586 ? -2.602 1.849 13.218 1.00 88.31 586 ASP A C 1
ATOM 4698 O O . ASP A 1 586 ? -3.537 1.301 12.620 1.00 88.31 586 ASP A O 1
ATOM 4702 N N . GLN A 1 587 ? -2.766 3.058 13.764 1.00 87.44 587 GLN A N 1
ATOM 4703 C CA . GLN A 1 587 ? -4.030 3.794 13.649 1.00 87.44 587 GLN A CA 1
ATOM 4704 C C . GLN A 1 587 ? -4.363 4.171 12.195 1.00 87.44 587 GLN A C 1
ATOM 4706 O O . GLN A 1 587 ? -5.540 4.291 11.855 1.00 87.44 587 GLN A O 1
ATOM 4711 N N . GLN A 1 588 ? -3.365 4.348 11.322 1.00 86.81 588 GLN A N 1
ATOM 4712 C CA . GLN A 1 588 ? -3.612 4.637 9.910 1.00 86.81 588 GLN A CA 1
ATOM 4713 C C . GLN A 1 588 ? -4.263 3.431 9.227 1.00 86.81 588 GLN A C 1
ATOM 4715 O O . GLN A 1 588 ? -5.273 3.606 8.549 1.00 86.81 588 GLN A O 1
ATOM 4720 N N . LEU A 1 589 ? -3.746 2.219 9.436 1.00 89.44 589 LEU A N 1
ATOM 4721 C CA . LEU A 1 589 ? -4.307 0.984 8.900 1.00 89.44 589 LEU A CA 1
ATOM 4722 C C . LEU A 1 589 ? -5.685 0.685 9.498 1.00 89.44 589 LEU A C 1
ATOM 4724 O O . LEU A 1 589 ? -6.584 0.301 8.751 1.00 89.44 589 LEU A O 1
ATOM 4728 N N . LEU A 1 590 ? -5.891 0.935 10.797 1.00 91.31 590 LEU A N 1
ATOM 4729 C CA . LEU A 1 590 ? -7.201 0.807 11.445 1.00 91.31 590 LEU A CA 1
ATOM 4730 C C . LEU A 1 590 ? -8.261 1.694 10.769 1.00 91.31 590 LEU A C 1
ATOM 4732 O O . LEU A 1 590 ? -9.321 1.195 10.396 1.00 91.31 590 LEU A O 1
ATOM 4736 N N . TYR A 1 591 ? -7.974 2.981 10.550 1.00 88.19 591 TYR A N 1
ATOM 4737 C CA . TYR A 1 591 ? -8.910 3.913 9.903 1.00 88.19 591 TYR A CA 1
ATOM 4738 C C . TYR A 1 591 ? -9.030 3.688 8.385 1.00 88.19 591 TYR A C 1
ATOM 4740 O O . TYR A 1 591 ? -10.103 3.900 7.823 1.00 88.19 591 TYR A O 1
ATOM 4748 N N . THR A 1 592 ? -7.980 3.198 7.714 1.00 86.31 592 THR A N 1
ATOM 4749 C CA . THR A 1 592 ? -8.062 2.734 6.316 1.00 86.31 592 THR A CA 1
ATOM 4750 C C . THR A 1 592 ? -8.932 1.475 6.199 1.00 86.31 592 THR A C 1
ATOM 4752 O O . THR A 1 592 ? -9.633 1.292 5.201 1.00 86.31 592 THR A O 1
ATOM 4755 N N . CYS A 1 593 ? -8.936 0.608 7.218 1.00 89.50 593 CYS A N 1
ATOM 4756 C CA . CYS A 1 593 ? -9.801 -0.565 7.247 1.00 89.50 593 CYS A CA 1
ATOM 4757 C C . CYS A 1 593 ? -11.245 -0.233 7.612 1.00 89.50 593 CYS A C 1
ATOM 4759 O O . CYS A 1 593 ? -12.163 -0.714 6.946 1.00 89.50 593 CYS A O 1
ATOM 4761 N N . CYS A 1 594 ? -11.427 0.626 8.609 1.00 89.62 594 CYS A N 1
ATOM 4762 C CA . CYS A 1 594 ? -12.709 0.996 9.190 1.00 89.62 594 CYS A CA 1
ATOM 4763 C C . CYS A 1 594 ? -12.960 2.508 9.011 1.00 89.62 594 CYS A C 1
ATOM 4765 O O . CYS A 1 594 ? -12.932 3.263 9.984 1.00 89.62 594 CYS A O 1
ATOM 4767 N N . PRO A 1 595 ? -13.225 2.997 7.781 1.00 84.19 595 PRO A N 1
ATOM 4768 C CA . PRO A 1 595 ? -13.357 4.434 7.509 1.00 84.19 595 PRO A CA 1
ATOM 4769 C C . PRO A 1 595 ? -14.542 5.094 8.234 1.00 84.19 595 PRO A C 1
ATOM 4771 O O . PRO A 1 595 ? -14.557 6.312 8.417 1.00 84.19 595 PRO A O 1
ATOM 4774 N N . TYR A 1 596 ? -15.515 4.300 8.693 1.00 84.44 596 TYR A N 1
ATOM 4775 C CA . TYR A 1 596 ? -16.634 4.759 9.518 1.00 84.44 596 TYR A CA 1
ATOM 4776 C C . TYR A 1 596 ? -16.197 5.293 10.893 1.00 84.44 596 TYR A C 1
ATOM 4778 O O . TYR A 1 596 ? -16.901 6.115 11.474 1.00 84.44 596 TYR A O 1
ATOM 4786 N N . LEU A 1 597 ? -15.005 4.930 11.387 1.00 88.12 597 LEU A N 1
ATOM 4787 C CA . LEU A 1 597 ? -14.427 5.514 12.605 1.00 88.12 597 LEU A CA 1
ATOM 4788 C C . LEU A 1 597 ? -14.219 7.034 12.476 1.00 88.12 597 LEU A C 1
ATOM 4790 O O . LEU A 1 597 ? -14.274 7.762 13.468 1.00 88.12 597 LEU A O 1
ATOM 4794 N N . GLY A 1 598 ? -14.064 7.542 11.248 1.00 84.38 598 GLY A N 1
ATOM 4795 C CA . GLY A 1 598 ? -14.034 8.976 10.963 1.00 84.38 598 GLY A CA 1
ATOM 4796 C C . GLY A 1 598 ? -15.354 9.705 11.263 1.00 84.38 598 GLY A C 1
ATOM 4797 O O . GLY A 1 598 ? -15.341 10.920 11.468 1.00 84.38 598 GLY A O 1
ATOM 4798 N N . GLU A 1 599 ? -16.491 9.005 11.345 1.00 84.75 599 GLU A N 1
ATOM 4799 C CA . GLU A 1 599 ? -17.787 9.606 11.698 1.00 84.75 599 GLU A CA 1
ATOM 4800 C C . GLU A 1 599 ? -17.813 10.105 13.155 1.00 84.75 599 GLU A C 1
ATOM 4802 O O . GLU A 1 599 ? -18.449 11.123 13.428 1.00 84.75 599 GLU A O 1
ATOM 4807 N N . LEU A 1 600 ? -17.044 9.485 14.066 1.00 88.38 600 LEU A N 1
ATOM 4808 C CA . LEU A 1 600 ? -16.858 9.957 15.450 1.00 88.38 600 LEU A CA 1
ATOM 4809 C C . LEU A 1 600 ? -16.300 11.393 15.466 1.00 88.38 600 LEU A C 1
ATOM 4811 O O . LEU A 1 600 ? -16.826 12.285 16.138 1.00 88.38 600 LEU A O 1
ATOM 4815 N N . ARG A 1 601 ? -15.272 11.646 14.645 1.00 86.50 601 ARG A N 1
ATOM 4816 C CA . ARG A 1 601 ? -14.673 12.975 14.471 1.00 86.50 601 ARG A CA 1
ATOM 4817 C C . ARG A 1 601 ? -15.634 13.959 13.812 1.00 86.50 601 ARG A C 1
ATOM 4819 O O . ARG A 1 601 ? -15.659 15.124 14.213 1.00 86.50 601 ARG A O 1
ATOM 4826 N N . LYS A 1 602 ? -16.425 13.531 12.822 1.00 81.88 602 LYS A N 1
ATOM 4827 C CA . LYS A 1 602 ? -17.429 14.393 12.166 1.00 81.88 602 LYS A CA 1
ATOM 4828 C C . LYS A 1 602 ? -18.516 14.831 13.144 1.00 81.88 602 LYS A C 1
ATOM 4830 O O . LYS A 1 602 ? -18.832 16.018 13.188 1.00 81.88 602 LYS A O 1
ATOM 4835 N N . LEU A 1 603 ? -19.018 13.908 13.966 1.00 83.19 603 LEU A N 1
ATOM 4836 C CA . LEU A 1 603 ? -20.007 14.178 15.008 1.00 83.19 603 LEU A CA 1
ATOM 4837 C C . LEU A 1 603 ? -19.496 15.239 15.995 1.00 83.19 603 LEU A C 1
ATOM 4839 O O . LEU A 1 603 ? -20.117 16.296 16.130 1.00 83.19 603 LEU A O 1
ATOM 4843 N N . LEU A 1 604 ? -18.312 15.030 16.580 1.00 84.00 604 LEU A N 1
ATOM 4844 C CA . LEU A 1 604 ? -17.674 16.002 17.478 1.00 84.00 604 LEU A CA 1
ATOM 4845 C C . LEU A 1 604 ? -17.402 17.357 16.795 1.00 84.00 604 LEU A C 1
ATOM 4847 O O . LEU A 1 604 ? -17.692 18.411 17.361 1.00 84.00 604 LEU A O 1
ATOM 4851 N N . SER A 1 605 ? -16.912 17.350 15.551 1.00 80.38 605 SER A N 1
ATOM 4852 C CA . SER A 1 605 ? -16.656 18.581 14.783 1.00 80.38 605 SER A CA 1
ATOM 4853 C C . SER A 1 605 ? -17.943 19.373 14.526 1.00 80.38 605 SER A C 1
ATOM 4855 O O . SER A 1 605 ? -17.950 20.599 14.634 1.00 80.38 605 SER A O 1
ATOM 4857 N N . SER A 1 606 ? -19.050 18.684 14.221 1.00 76.31 606 SER A N 1
ATOM 4858 C CA . SER A 1 606 ? -20.359 19.312 14.000 1.00 76.31 606 SER A CA 1
ATOM 4859 C C . SER A 1 606 ? -20.898 19.994 15.264 1.00 76.31 606 SER A C 1
ATOM 4861 O O . SER A 1 606 ? -21.493 21.073 15.183 1.00 76.31 606 SER A O 1
ATOM 4863 N N . PHE A 1 607 ? -20.620 19.417 16.438 1.00 77.19 607 PHE A N 1
ATOM 4864 C CA . PHE A 1 607 ? -20.961 20.009 17.725 1.00 77.19 607 PHE A CA 1
ATOM 4865 C C . PHE A 1 607 ? -20.169 21.297 17.971 1.00 77.19 607 PHE A C 1
ATOM 4867 O O . PHE A 1 607 ? -20.781 22.333 18.219 1.00 77.19 607 PHE A O 1
ATOM 4874 N N . VAL A 1 608 ? -18.840 21.279 17.809 1.00 72.88 608 VAL A N 1
ATOM 4875 C CA . VAL A 1 608 ? -17.985 22.472 17.986 1.00 72.88 608 VAL A CA 1
ATOM 4876 C C . VAL A 1 608 ? -18.399 23.606 17.037 1.00 72.88 608 VAL A C 1
ATOM 4878 O O . VAL A 1 608 ? -18.587 24.742 17.473 1.00 72.88 608 VAL A O 1
ATOM 4881 N N . LEU A 1 609 ? -18.632 23.302 15.755 1.00 61.84 609 LEU A N 1
ATOM 4882 C CA . LEU A 1 609 ? -19.101 24.286 14.767 1.00 61.84 609 LEU A CA 1
ATOM 4883 C C . LEU A 1 609 ? -20.495 24.850 15.096 1.00 61.84 609 LEU A C 1
ATOM 4885 O O . LEU A 1 609 ? -20.793 25.995 14.758 1.00 61.84 609 LEU A O 1
ATOM 4889 N N . GLY A 1 610 ? -21.346 24.058 15.754 1.00 54.53 610 GLY A N 1
ATOM 4890 C CA . GLY A 1 610 ? -22.722 24.410 16.097 1.00 54.53 610 GLY A CA 1
ATOM 4891 C C . GLY A 1 610 ? -22.950 24.914 17.528 1.00 54.53 610 GLY A C 1
ATOM 4892 O O . GLY A 1 610 ? -24.110 25.148 17.870 1.00 54.53 610 GLY A O 1
ATOM 4893 N N . SER A 1 611 ? -21.906 25.045 18.352 1.00 44.09 611 SER A N 1
ATOM 4894 C CA . SER A 1 611 ? -21.987 25.463 19.767 1.00 44.09 611 SER A CA 1
ATOM 4895 C C . SER A 1 611 ? -21.371 26.846 20.038 1.00 44.09 611 SER A C 1
ATOM 4897 O O . SER A 1 611 ? -21.303 27.279 21.185 1.00 44.09 611 SER A O 1
ATOM 4899 N N . GLY A 1 612 ? -20.979 27.587 18.992 1.00 40.94 612 GLY A N 1
ATOM 4900 C CA . GLY A 1 612 ? -20.380 28.935 19.052 1.00 40.94 612 GLY A CA 1
ATOM 4901 C C . GLY A 1 612 ? -21.307 30.079 19.507 1.00 40.94 612 GLY A C 1
ATOM 4902 O O . GLY A 1 612 ? -21.270 31.177 18.949 1.00 40.94 612 GLY A O 1
ATOM 4903 N N . GLY A 1 613 ? -22.147 29.850 20.516 1.00 39.59 613 GLY A N 1
ATOM 4904 C CA . GLY A 1 613 ? -23.089 30.815 21.083 1.00 39.59 613 GLY A CA 1
ATOM 4905 C C . GLY A 1 613 ? -22.442 31.845 22.014 1.00 39.59 613 GLY A C 1
ATOM 4906 O O . GLY A 1 613 ? -22.754 31.864 23.200 1.00 39.59 613 GLY A O 1
ATOM 4907 N N . LYS A 1 614 ? -21.556 32.708 21.489 1.00 36.66 614 LYS A N 1
ATOM 4908 C CA . LYS A 1 614 ? -21.168 33.990 22.139 1.00 36.66 614 LYS A CA 1
ATOM 4909 C C . LYS A 1 614 ? -20.431 34.978 21.235 1.00 36.66 614 LYS A C 1
ATOM 4911 O O . LYS A 1 614 ? -20.518 36.177 21.456 1.00 36.66 614 LYS A O 1
ATOM 4916 N N . ASN A 1 615 ? -19.787 34.494 20.177 1.00 29.22 615 ASN A N 1
ATOM 4917 C CA . ASN A 1 615 ? -19.445 35.301 19.011 1.00 29.22 615 ASN A CA 1
ATOM 4918 C C . ASN A 1 615 ? -20.034 34.586 17.807 1.00 29.22 615 ASN A C 1
ATOM 4920 O O . ASN A 1 615 ? -19.464 33.596 17.350 1.00 29.22 615 ASN A O 1
ATOM 4924 N N . GLY A 1 616 ? -21.188 35.068 17.333 1.00 31.75 616 GLY A N 1
ATOM 4925 C CA . GLY A 1 616 ? -21.861 34.489 16.177 1.00 31.75 616 GLY A CA 1
ATOM 4926 C C . GLY A 1 616 ? -20.858 34.296 15.048 1.00 31.75 616 GLY A C 1
ATOM 4927 O O . GLY A 1 616 ? -20.155 35.241 14.680 1.00 31.75 616 GLY A O 1
ATOM 4928 N N . GLY A 1 617 ? -20.773 33.061 14.550 1.00 33.09 617 GLY A N 1
ATOM 4929 C CA . GLY A 1 617 ? -19.864 32.639 13.493 1.00 33.09 617 GLY A CA 1
ATOM 4930 C C . GLY A 1 617 ? -20.224 33.274 12.157 1.00 33.09 617 GLY A C 1
ATOM 4931 O O . GLY A 1 617 ? -20.573 32.578 11.207 1.00 33.09 617 GLY A O 1
ATOM 4932 N N . TYR A 1 618 ? -20.117 34.602 12.071 1.00 33.28 618 TYR A N 1
ATOM 4933 C CA . TYR A 1 618 ? -20.038 35.315 10.817 1.00 33.28 618 TYR A CA 1
ATOM 4934 C C . TYR A 1 618 ? -18.925 34.652 10.023 1.00 33.28 618 TYR A C 1
ATOM 4936 O O . TYR A 1 618 ? -17.738 34.802 10.328 1.00 33.28 618 TYR A O 1
ATOM 4944 N N . ILE A 1 619 ? -19.341 33.935 8.980 1.00 37.31 619 ILE A N 1
ATOM 4945 C CA . ILE A 1 619 ? -18.525 33.635 7.816 1.00 37.31 619 ILE A CA 1
ATOM 4946 C C . ILE A 1 619 ? -17.920 34.977 7.413 1.00 37.31 619 ILE A C 1
ATOM 4948 O O . ILE A 1 619 ? -18.586 35.805 6.785 1.00 37.31 619 ILE A O 1
ATOM 4952 N N . ARG A 1 620 ? -16.680 35.237 7.851 1.00 35.78 620 ARG A N 1
ATOM 4953 C CA . ARG A 1 620 ? -15.951 36.437 7.456 1.00 35.78 620 ARG A CA 1
ATOM 4954 C C . ARG A 1 620 ? -15.884 36.351 5.943 1.00 35.78 620 ARG A C 1
ATOM 4956 O O . ARG A 1 620 ? -15.233 35.448 5.420 1.00 35.78 620 ARG A O 1
ATOM 4963 N N . LYS A 1 621 ? -16.611 37.239 5.258 1.00 33.56 621 LYS A N 1
ATOM 4964 C CA . LYS A 1 621 ? -16.530 37.396 3.808 1.00 33.56 621 LYS A CA 1
ATOM 4965 C C . LYS A 1 621 ? -15.091 37.777 3.497 1.00 33.56 621 LYS A C 1
ATOM 4967 O O . LYS A 1 621 ? -14.723 38.943 3.589 1.00 33.56 621 LYS A O 1
ATOM 4972 N N . ILE A 1 622 ? -14.275 36.780 3.181 1.00 39.59 622 ILE A N 1
ATOM 4973 C CA . ILE A 1 622 ? -12.974 37.005 2.578 1.00 39.59 622 ILE A CA 1
ATOM 4974 C C . ILE A 1 622 ? -13.300 37.386 1.141 1.00 39.59 622 ILE A C 1
ATOM 4976 O O . ILE A 1 622 ? -13.688 36.536 0.342 1.00 39.59 622 ILE A O 1
ATOM 4980 N N . THR A 1 623 ? -13.215 38.678 0.836 1.00 31.23 623 THR A N 1
ATOM 4981 C CA . THR A 1 623 ? -13.074 39.113 -0.552 1.00 31.23 623 THR A CA 1
ATOM 4982 C C . THR A 1 623 ? -11.834 38.405 -1.092 1.00 31.23 623 THR A C 1
ATOM 4984 O O . THR A 1 623 ? -10.780 38.545 -0.469 1.00 31.23 623 THR A O 1
ATOM 4987 N N . PRO A 1 624 ? -11.921 37.618 -2.178 1.00 32.94 624 PRO A N 1
ATOM 4988 C CA . PRO A 1 624 ? -10.730 37.047 -2.780 1.00 32.94 624 PRO A CA 1
ATOM 4989 C C . PRO A 1 624 ? -9.891 38.204 -3.321 1.00 32.94 624 PRO A C 1
ATOM 4991 O O . PRO A 1 624 ? -10.228 38.804 -4.341 1.00 32.94 624 PRO A O 1
ATOM 4994 N N . THR A 1 625 ? -8.825 38.562 -2.608 1.00 32.03 625 THR A N 1
ATOM 4995 C CA . THR A 1 625 ? -7.792 39.432 -3.162 1.00 32.03 625 THR A CA 1
ATOM 4996 C C . THR A 1 625 ? -7.148 38.647 -4.290 1.00 32.03 625 THR A C 1
ATOM 4998 O O . THR A 1 625 ? -6.619 37.561 -4.043 1.00 32.03 625 THR A O 1
ATOM 5001 N N . ALA A 1 626 ? -7.249 39.154 -5.519 1.00 31.11 626 ALA A N 1
ATOM 5002 C CA . ALA A 1 626 ? -6.622 38.520 -6.667 1.00 31.11 626 ALA A CA 1
ATOM 5003 C C . ALA A 1 626 ? -5.136 38.311 -6.362 1.00 31.11 626 ALA A C 1
ATOM 5005 O O . ALA A 1 626 ? -4.441 39.250 -5.971 1.00 31.11 626 ALA A O 1
ATOM 5006 N N . THR A 1 627 ? -4.669 37.072 -6.497 1.00 29.78 627 THR A N 1
ATOM 5007 C CA . THR A 1 627 ? -3.243 36.771 -6.442 1.00 29.78 627 THR A CA 1
ATOM 5008 C C . THR A 1 627 ? -2.586 37.564 -7.563 1.00 29.78 627 THR A C 1
ATOM 5010 O O . THR A 1 627 ? -3.013 37.449 -8.713 1.00 29.78 627 THR A O 1
ATOM 5013 N N . GLU A 1 628 ? -1.584 38.387 -7.245 1.00 32.34 628 GLU A N 1
ATOM 5014 C CA . GLU A 1 628 ? -0.759 38.994 -8.288 1.00 32.34 628 GLU A CA 1
ATOM 5015 C C . GLU A 1 628 ? -0.239 37.869 -9.180 1.00 32.34 628 GLU A C 1
ATOM 5017 O O . GLU A 1 628 ? 0.220 36.836 -8.682 1.00 32.34 628 GLU A O 1
ATOM 5022 N N . ALA A 1 629 ? -0.390 38.035 -10.494 1.00 28.83 629 ALA A N 1
ATOM 5023 C CA . ALA A 1 629 ? -0.049 36.999 -11.450 1.00 28.83 629 ALA A CA 1
ATOM 5024 C C . ALA A 1 629 ? 1.463 36.751 -11.403 1.00 28.83 629 ALA A C 1
ATOM 5026 O O . ALA A 1 629 ? 2.239 37.443 -12.065 1.00 28.83 629 ALA A O 1
ATOM 5027 N N . LEU A 1 630 ? 1.875 35.755 -10.613 1.00 37.84 630 LEU A N 1
ATOM 5028 C CA . LEU A 1 630 ? 3.214 35.189 -10.656 1.00 37.84 630 LEU A CA 1
ATOM 5029 C C . LEU A 1 630 ? 3.472 34.797 -12.107 1.00 37.84 630 LEU A C 1
ATOM 5031 O O . LEU A 1 630 ? 2.834 33.881 -12.629 1.00 37.84 630 LEU A O 1
ATOM 5035 N N . ALA A 1 631 ? 4.365 35.544 -12.760 1.00 34.44 631 ALA A N 1
ATOM 5036 C CA . ALA A 1 631 ? 4.671 35.350 -14.167 1.00 34.44 631 ALA A CA 1
ATOM 5037 C C . ALA A 1 631 ? 4.999 33.867 -14.406 1.00 34.44 631 ALA A C 1
ATOM 5039 O O . ALA A 1 631 ? 5.808 33.304 -13.655 1.00 34.44 631 ALA A O 1
ATOM 5040 N N . PRO A 1 632 ? 4.379 33.214 -15.406 1.00 33.94 632 PRO A N 1
ATOM 5041 C CA . PRO A 1 632 ? 4.546 31.784 -15.601 1.00 33.94 632 PRO A CA 1
ATOM 5042 C C . PRO A 1 632 ? 6.017 31.491 -15.899 1.00 33.94 632 PRO A C 1
ATOM 5044 O O . PRO A 1 632 ? 6.517 31.847 -16.962 1.00 33.94 632 PRO A O 1
ATOM 5047 N N . LYS A 1 633 ? 6.717 30.842 -14.960 1.00 34.56 633 LYS A N 1
ATOM 5048 C CA . LYS A 1 633 ? 8.039 30.248 -15.199 1.00 34.56 633 LYS A CA 1
ATOM 5049 C C . LYS A 1 633 ? 7.823 28.955 -15.997 1.00 34.56 633 LYS A C 1
ATOM 5051 O O . LYS A 1 633 ? 7.384 27.978 -15.395 1.00 34.56 633 LYS A O 1
ATOM 5056 N N . PRO A 1 634 ? 8.113 28.894 -17.313 1.00 38.97 634 PRO A N 1
ATOM 5057 C CA . PRO A 1 634 ? 7.647 27.775 -18.137 1.00 38.97 634 PRO A CA 1
ATOM 5058 C C . PRO A 1 634 ? 8.552 26.533 -18.081 1.00 38.97 634 PRO A C 1
ATOM 5060 O O . PRO A 1 634 ? 8.224 25.513 -18.674 1.00 38.97 634 PRO A O 1
ATOM 5063 N N . SER A 1 635 ? 9.716 26.611 -17.426 1.00 53.94 635 SER A N 1
ATOM 5064 C CA . SER A 1 635 ? 10.798 25.633 -17.602 1.00 53.94 635 SER A CA 1
ATOM 5065 C C . SER A 1 635 ? 10.675 24.360 -16.759 1.00 53.94 635 SER A C 1
ATOM 5067 O O . SER A 1 635 ? 10.922 23.276 -17.282 1.00 53.94 635 SER A O 1
ATOM 5069 N N . LEU A 1 636 ? 10.302 24.458 -15.477 1.00 50.44 636 LEU A N 1
ATOM 5070 C CA . LEU A 1 636 ? 10.346 23.301 -14.568 1.00 50.44 636 LEU A CA 1
ATOM 5071 C C . LEU A 1 636 ? 9.214 22.295 -14.844 1.00 50.44 636 LEU A C 1
ATOM 5073 O O . LEU A 1 636 ? 9.435 21.086 -14.864 1.00 50.44 636 LEU A O 1
ATOM 5077 N N . THR A 1 637 ? 8.002 22.797 -15.097 1.00 58.00 637 THR A N 1
ATOM 5078 C CA . THR A 1 637 ? 6.793 21.978 -15.273 1.00 58.00 637 THR A CA 1
ATOM 5079 C C . THR A 1 637 ? 6.854 21.124 -16.537 1.00 58.00 637 THR A C 1
ATOM 5081 O O . THR A 1 637 ? 6.454 19.964 -16.516 1.00 58.00 637 THR A O 1
ATOM 5084 N N . GLN A 1 638 ? 7.391 21.672 -17.634 1.00 62.34 638 GLN A N 1
ATOM 5085 C CA . GLN A 1 638 ? 7.500 20.951 -18.903 1.00 62.34 638 GLN A CA 1
ATOM 5086 C C . GLN A 1 638 ? 8.581 19.861 -18.856 1.00 62.34 638 GLN A C 1
ATOM 5088 O O . GLN A 1 638 ? 8.375 18.790 -19.417 1.00 62.34 638 GLN A O 1
ATOM 5093 N N . GLN A 1 639 ? 9.701 20.095 -18.159 1.00 66.62 639 GLN A N 1
ATOM 5094 C CA . GLN A 1 639 ? 10.731 19.067 -17.964 1.00 66.62 639 GLN A CA 1
ATOM 5095 C C . GLN A 1 639 ? 10.238 17.917 -17.079 1.00 66.62 639 GLN A C 1
ATOM 5097 O O . GLN A 1 639 ? 10.467 16.759 -17.423 1.00 66.62 639 GLN A O 1
ATOM 5102 N N . LYS A 1 640 ? 9.511 18.213 -15.990 1.00 70.50 640 LYS A N 1
ATOM 5103 C CA . LYS A 1 640 ? 8.918 17.175 -15.133 1.00 70.50 640 LYS A CA 1
ATOM 5104 C C . LYS A 1 640 ? 7.881 16.337 -15.894 1.00 70.50 640 LYS A C 1
ATOM 5106 O O . LYS A 1 640 ? 7.985 15.116 -15.896 1.00 70.50 640 LYS A O 1
ATOM 5111 N N . LEU A 1 641 ? 6.970 16.983 -16.630 1.00 71.31 641 LEU A N 1
ATOM 5112 C CA . LEU A 1 641 ? 5.994 16.294 -17.483 1.00 71.31 641 LEU A CA 1
ATOM 5113 C C . LEU A 1 641 ? 6.671 15.429 -18.561 1.00 71.31 641 LEU A C 1
ATOM 5115 O O . LEU A 1 641 ? 6.239 14.308 -18.809 1.00 71.31 641 LEU A O 1
ATOM 5119 N N . GLN A 1 642 ? 7.745 15.919 -19.189 1.00 77.62 642 GLN A N 1
ATOM 5120 C CA . GLN A 1 642 ? 8.505 15.142 -20.169 1.00 77.62 642 GLN A CA 1
ATOM 5121 C C . GLN A 1 642 ? 9.128 13.889 -19.531 1.00 77.62 642 GLN A C 1
ATOM 5123 O O . GLN A 1 642 ? 9.001 12.805 -20.094 1.00 77.62 642 GLN A O 1
ATOM 5128 N N . ALA A 1 643 ? 9.732 14.003 -18.345 1.00 73.94 643 ALA A N 1
ATOM 5129 C CA . ALA A 1 643 ? 10.293 12.856 -17.626 1.00 73.94 643 ALA A CA 1
ATOM 5130 C C . ALA A 1 643 ? 9.216 11.825 -17.230 1.00 73.94 643 ALA A C 1
ATOM 5132 O O . ALA A 1 643 ? 9.423 10.623 -17.398 1.00 73.94 643 ALA A O 1
ATOM 5133 N N . GLU A 1 644 ? 8.044 12.281 -16.775 1.00 69.25 644 GLU A N 1
ATOM 5134 C CA . GLU A 1 644 ? 6.892 11.420 -16.470 1.00 69.25 644 GLU A CA 1
ATOM 5135 C C . GLU A 1 644 ? 6.376 10.688 -17.727 1.00 69.25 644 GLU A C 1
ATOM 5137 O O . GLU A 1 644 ? 6.112 9.485 -17.678 1.00 69.25 644 GLU A O 1
ATOM 5142 N N . LEU A 1 645 ? 6.312 11.368 -18.880 1.00 78.00 645 LEU A N 1
ATOM 5143 C CA . LEU A 1 645 ? 5.943 10.765 -20.169 1.00 78.00 645 LEU A CA 1
ATOM 5144 C C . LEU A 1 645 ? 6.978 9.741 -20.665 1.00 78.00 645 LEU A C 1
ATOM 5146 O O . LEU A 1 645 ? 6.600 8.695 -21.194 1.00 78.00 645 LEU A O 1
ATOM 5150 N N . GLU A 1 646 ? 8.274 10.002 -20.486 1.00 83.00 646 GLU A N 1
ATOM 5151 C CA . GLU A 1 646 ? 9.348 9.065 -20.846 1.00 83.00 646 GLU A CA 1
ATOM 5152 C C . GLU A 1 646 ? 9.352 7.827 -19.938 1.00 83.00 646 GLU A C 1
ATOM 5154 O O . GLU A 1 646 ? 9.489 6.697 -20.416 1.00 83.00 646 GLU A O 1
ATOM 5159 N N . GLN A 1 647 ? 9.110 8.010 -18.637 1.00 75.94 647 GLN A N 1
ATOM 5160 C CA . GLN A 1 647 ? 8.925 6.908 -17.695 1.00 75.94 647 GLN A CA 1
ATOM 5161 C C . GLN A 1 647 ? 7.684 6.073 -18.048 1.00 75.94 647 GLN A C 1
ATOM 5163 O O . GLN A 1 647 ? 7.773 4.844 -18.101 1.00 75.94 647 GLN A O 1
ATOM 5168 N N . ALA A 1 648 ? 6.554 6.716 -18.364 1.00 70.19 648 ALA A N 1
ATOM 5169 C CA . ALA A 1 648 ? 5.338 6.044 -18.817 1.00 70.19 648 ALA A CA 1
ATOM 5170 C C . ALA A 1 648 ? 5.534 5.311 -20.156 1.00 70.19 648 ALA A C 1
ATOM 5172 O O . ALA A 1 648 ? 4.994 4.218 -20.344 1.00 70.19 648 ALA A O 1
ATOM 5173 N N . PHE A 1 649 ? 6.340 5.852 -21.077 1.00 83.25 649 PHE A N 1
ATOM 5174 C CA . PHE A 1 649 ? 6.734 5.147 -22.296 1.00 83.25 649 PHE A CA 1
ATOM 5175 C C . PHE A 1 649 ? 7.478 3.851 -21.960 1.00 83.25 649 PHE A C 1
ATOM 5177 O O . PHE A 1 649 ? 7.031 2.785 -22.379 1.00 83.25 649 PHE A O 1
ATOM 5184 N N . PHE A 1 650 ? 8.551 3.902 -21.162 1.00 80.38 650 PHE A N 1
ATOM 5185 C CA . PHE A 1 650 ? 9.318 2.696 -20.822 1.00 80.38 650 PHE A CA 1
ATOM 5186 C C . PHE A 1 650 ? 8.526 1.672 -20.000 1.00 80.38 650 PHE A C 1
ATOM 5188 O O . PHE A 1 650 ? 8.715 0.476 -20.200 1.00 80.38 650 PHE A O 1
ATOM 5195 N N . HIS A 1 651 ? 7.620 2.114 -19.124 1.00 70.62 651 HIS A N 1
ATOM 5196 C CA . HIS A 1 651 ? 6.747 1.241 -18.323 1.00 70.62 651 HIS A CA 1
ATOM 5197 C C . HIS A 1 651 ? 5.809 0.370 -19.178 1.00 70.62 651 HIS A C 1
ATOM 5199 O O . HIS A 1 651 ? 5.470 -0.753 -18.805 1.00 70.62 651 HIS A O 1
ATOM 5205 N N . ASN A 1 652 ? 5.423 0.868 -20.356 1.00 69.25 652 ASN A N 1
ATOM 5206 C CA . ASN A 1 652 ? 4.577 0.160 -21.319 1.00 69.25 652 ASN A CA 1
ATOM 5207 C C . ASN A 1 652 ? 5.377 -0.656 -22.362 1.00 69.25 652 ASN A C 1
ATOM 5209 O O . ASN A 1 652 ? 4.785 -1.187 -23.305 1.00 69.25 652 ASN A O 1
ATOM 5213 N N . GLN A 1 653 ? 6.704 -0.752 -22.223 1.00 77.50 653 GLN A N 1
ATOM 5214 C CA . GLN A 1 653 ? 7.605 -1.480 -23.127 1.00 77.50 653 GLN A CA 1
ATOM 5215 C C . GLN A 1 653 ? 8.412 -2.541 -22.363 1.00 77.50 653 GLN A C 1
ATOM 5217 O O . GLN A 1 653 ? 8.411 -2.590 -21.136 1.00 77.50 653 GLN A O 1
ATOM 5222 N N . SER A 1 654 ? 9.121 -3.416 -23.081 1.00 74.31 654 SER A N 1
ATOM 5223 C CA . SER A 1 654 ? 9.980 -4.415 -22.442 1.00 74.31 654 SER A CA 1
ATOM 5224 C C . SER A 1 654 ? 11.163 -3.750 -21.708 1.00 74.31 654 SER A C 1
ATOM 5226 O O . SER A 1 654 ? 11.800 -2.858 -22.276 1.00 74.31 654 SER A O 1
ATOM 5228 N N . PRO A 1 655 ? 11.556 -4.211 -20.500 1.00 72.62 655 PRO A N 1
ATOM 5229 C CA . PRO A 1 655 ? 12.688 -3.636 -19.755 1.00 72.62 655 PRO A CA 1
ATOM 5230 C C . PRO A 1 655 ? 14.017 -3.608 -20.529 1.00 72.62 655 PRO A C 1
ATOM 5232 O O . PRO A 1 655 ? 14.873 -2.758 -20.283 1.00 72.62 655 PRO A O 1
ATOM 5235 N N . SER A 1 656 ? 14.182 -4.511 -21.501 1.00 79.81 656 SER A N 1
ATOM 5236 C CA . SER A 1 656 ? 15.303 -4.525 -22.446 1.00 79.81 656 SER A CA 1
ATOM 5237 C C . SER A 1 656 ? 15.414 -3.243 -23.279 1.00 79.81 656 SER A C 1
ATOM 5239 O O . SER A 1 656 ? 16.523 -2.754 -23.462 1.00 79.81 656 SER A O 1
ATOM 5241 N N . LEU A 1 657 ? 14.297 -2.655 -23.730 1.00 86.31 657 LEU A N 1
ATOM 5242 C CA . LEU A 1 657 ? 14.302 -1.423 -24.529 1.00 86.31 657 LEU A CA 1
ATOM 5243 C C . LEU A 1 657 ? 14.901 -0.259 -23.735 1.00 86.31 657 LEU A C 1
ATOM 5245 O O . LEU A 1 657 ? 15.743 0.475 -24.252 1.00 86.31 657 LEU A O 1
ATOM 5249 N N . ARG A 1 658 ? 14.493 -0.121 -22.467 1.00 86.94 658 ARG A N 1
ATOM 5250 C CA . ARG A 1 658 ? 15.001 0.912 -21.559 1.00 86.94 658 ARG A CA 1
ATOM 5251 C C . ARG A 1 658 ? 16.514 0.789 -21.371 1.00 86.94 658 ARG A C 1
ATOM 5253 O O . ARG A 1 658 ? 17.229 1.754 -21.627 1.00 86.94 658 ARG A O 1
ATOM 5260 N N . ARG A 1 659 ? 17.002 -0.412 -21.034 1.00 87.56 659 ARG A N 1
ATOM 5261 C CA . ARG A 1 659 ? 18.444 -0.687 -20.879 1.00 87.56 659 ARG A CA 1
ATOM 5262 C C . ARG A 1 659 ? 19.229 -0.378 -22.158 1.00 87.56 659 ARG A C 1
ATOM 5264 O O . ARG A 1 659 ? 20.302 0.213 -22.081 1.00 87.56 659 ARG A O 1
ATOM 5271 N N . THR A 1 660 ? 18.691 -0.719 -23.334 1.00 91.12 660 THR A N 1
ATOM 5272 C CA . THR A 1 660 ? 19.319 -0.399 -24.627 1.00 91.12 660 THR A CA 1
ATOM 5273 C C . THR A 1 660 ? 19.411 1.112 -24.860 1.00 91.12 660 THR A C 1
ATOM 5275 O O . THR A 1 660 ? 20.465 1.597 -25.271 1.00 91.12 660 THR A O 1
ATOM 5278 N N . VAL A 1 661 ? 18.353 1.876 -24.566 1.00 92.88 661 VAL A N 1
ATOM 5279 C CA . VAL A 1 661 ? 18.363 3.346 -24.692 1.00 92.88 661 VAL A CA 1
ATOM 5280 C C . VAL A 1 661 ? 19.351 3.991 -23.714 1.00 92.88 661 VAL A C 1
ATOM 5282 O O . VAL A 1 661 ? 20.144 4.839 -24.125 1.00 92.88 661 VAL A O 1
ATOM 5285 N N . GLU A 1 662 ? 19.360 3.561 -22.451 1.00 92.06 662 GLU A N 1
ATOM 5286 C CA . GLU A 1 662 ? 20.287 4.052 -21.420 1.00 92.06 662 GLU A CA 1
ATOM 5287 C C . GLU A 1 662 ? 21.756 3.768 -21.797 1.00 92.06 662 GLU A C 1
ATOM 5289 O O . GLU A 1 662 ? 22.598 4.672 -21.729 1.00 92.06 662 GLU A O 1
ATOM 5294 N N . PHE A 1 663 ? 22.046 2.556 -22.288 1.00 93.94 663 PHE A N 1
ATOM 5295 C CA . PHE A 1 663 ? 23.362 2.156 -22.798 1.00 93.94 663 PHE A CA 1
ATOM 5296 C C . PHE A 1 663 ? 23.802 2.998 -24.005 1.00 93.94 663 PHE A C 1
ATOM 5298 O O . PHE A 1 663 ? 24.920 3.522 -24.019 1.00 93.94 663 PHE A O 1
ATOM 5305 N N . VAL A 1 664 ? 22.930 3.182 -25.007 1.00 95.50 664 VAL A N 1
ATOM 5306 C CA . VAL A 1 664 ? 23.235 4.038 -26.166 1.00 95.50 664 VAL A CA 1
ATOM 5307 C C . VAL A 1 664 ? 23.523 5.464 -25.711 1.00 95.50 664 VAL A C 1
ATOM 5309 O O . VAL A 1 664 ? 24.535 6.033 -26.122 1.00 95.50 664 VAL A O 1
ATOM 5312 N N . ALA A 1 665 ? 22.696 6.031 -24.831 1.00 94.06 665 ALA A N 1
ATOM 5313 C CA . ALA A 1 665 ? 22.880 7.394 -24.348 1.00 94.06 665 ALA A CA 1
ATOM 5314 C C . ALA A 1 665 ? 24.242 7.595 -23.659 1.00 94.06 665 ALA A C 1
ATOM 5316 O O . ALA A 1 665 ? 24.935 8.585 -23.902 1.00 94.06 665 ALA A O 1
ATOM 5317 N N . GLU A 1 666 ? 24.671 6.631 -22.844 1.00 93.19 666 GLU A N 1
ATOM 5318 C CA . GLU A 1 666 ? 25.961 6.670 -22.153 1.00 93.19 666 GLU A CA 1
ATOM 5319 C C . GLU A 1 666 ? 27.162 6.539 -23.109 1.00 93.19 666 GLU A C 1
ATOM 5321 O O . GLU A 1 666 ? 28.131 7.307 -23.026 1.00 93.19 666 GLU A O 1
ATOM 5326 N N . ARG A 1 667 ? 27.097 5.594 -24.057 1.00 94.75 667 ARG A N 1
ATOM 5327 C CA . ARG A 1 667 ? 28.171 5.354 -25.034 1.00 94.75 667 ARG A CA 1
ATOM 5328 C C . ARG A 1 667 ? 28.298 6.511 -26.028 1.00 94.75 667 ARG A C 1
ATOM 5330 O O . ARG A 1 667 ? 29.414 6.949 -26.309 1.00 94.75 667 ARG A O 1
ATOM 5337 N N . ILE A 1 668 ? 27.179 7.052 -26.517 1.00 95.38 668 ILE A N 1
ATOM 5338 C CA . ILE A 1 668 ? 27.166 8.218 -27.413 1.00 95.38 668 ILE A CA 1
ATOM 5339 C C . ILE A 1 668 ? 27.626 9.480 -26.682 1.00 95.38 668 ILE A C 1
ATOM 5341 O O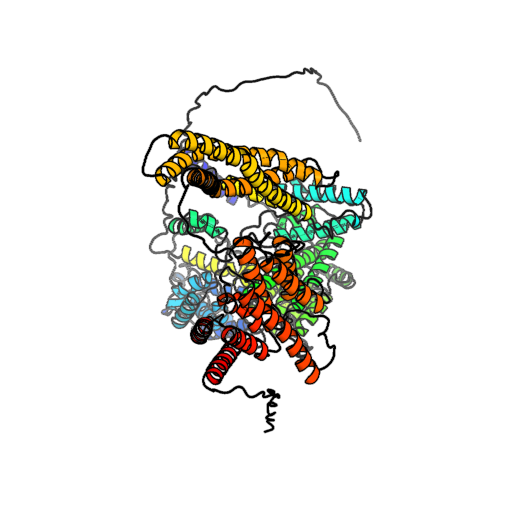 . ILE A 1 668 ? 28.465 10.196 -27.228 1.00 95.38 668 ILE A O 1
ATOM 5345 N N . GLY A 1 669 ? 27.185 9.718 -25.441 1.00 92.25 669 GLY A N 1
ATOM 5346 C CA . GLY A 1 669 ? 27.664 10.849 -24.640 1.00 92.25 669 GLY A CA 1
ATOM 5347 C C . GLY A 1 669 ? 29.183 10.810 -24.414 1.00 92.25 669 GLY A C 1
ATOM 5348 O O . GLY A 1 669 ? 29.879 11.804 -24.624 1.00 92.25 669 GLY A O 1
ATOM 5349 N N . SER A 1 670 ? 29.727 9.629 -24.105 1.00 93.00 670 SER A N 1
ATOM 5350 C CA . SER A 1 670 ? 31.177 9.418 -23.963 1.00 93.00 670 SER A CA 1
ATOM 5351 C C . SER A 1 670 ? 31.946 9.635 -25.273 1.00 93.00 670 SER A C 1
ATOM 5353 O O . SER A 1 670 ? 33.016 10.250 -25.286 1.00 93.00 670 SER A O 1
ATOM 5355 N N . ASN A 1 671 ? 31.410 9.149 -26.396 1.00 93.94 671 ASN A N 1
ATOM 5356 C CA . ASN A 1 671 ? 32.022 9.328 -27.715 1.00 93.94 671 ASN A CA 1
ATOM 5357 C C . ASN A 1 671 ? 31.953 10.785 -28.196 1.00 93.94 671 ASN A C 1
ATOM 5359 O O . ASN A 1 671 ? 32.901 11.258 -28.821 1.00 93.94 671 ASN A O 1
ATOM 5363 N N . CYS A 1 672 ? 30.893 11.516 -27.841 1.00 94.69 672 CYS A N 1
ATOM 5364 C CA . CYS A 1 672 ? 30.762 12.949 -28.085 1.00 94.69 672 CYS A CA 1
ATOM 5365 C C . CYS A 1 672 ? 31.916 13.726 -27.439 1.00 94.69 672 CYS A C 1
ATOM 5367 O O . CYS A 1 672 ? 32.616 14.478 -28.115 1.00 94.69 672 CYS A O 1
ATOM 5369 N N . VAL A 1 673 ? 32.170 13.500 -26.146 1.00 92.31 673 VAL A N 1
ATOM 5370 C CA . VAL A 1 673 ? 33.273 14.148 -25.416 1.00 92.31 673 VAL A CA 1
ATOM 5371 C C . VAL A 1 673 ? 34.630 13.847 -26.064 1.00 92.31 673 VAL A C 1
ATOM 5373 O O . VAL A 1 673 ? 35.431 14.760 -26.278 1.00 92.31 673 VAL A O 1
ATOM 5376 N N . LYS A 1 674 ? 34.878 12.584 -26.444 1.00 92.44 674 LYS A N 1
ATOM 5377 C CA . LYS A 1 674 ? 36.110 12.183 -27.149 1.00 92.44 674 LYS A CA 1
ATOM 5378 C C . LYS A 1 674 ? 36.265 12.891 -28.498 1.00 92.44 674 LYS A C 1
ATOM 5380 O O . LYS A 1 674 ? 37.358 13.366 -28.796 1.00 92.44 674 LYS A O 1
ATOM 5385 N N . HIS A 1 675 ? 35.191 13.006 -29.283 1.00 91.88 675 HIS A N 1
ATOM 5386 C CA . HIS A 1 675 ? 35.208 13.722 -30.560 1.00 91.88 675 HIS A CA 1
ATOM 5387 C C . HIS A 1 675 ? 35.510 15.210 -30.363 1.00 91.88 675 HIS A C 1
ATOM 5389 O O . HIS A 1 675 ? 36.399 15.730 -31.029 1.00 91.88 675 HIS A O 1
ATOM 5395 N N . ILE A 1 676 ? 34.823 15.897 -29.444 1.00 91.06 676 ILE A N 1
ATOM 5396 C CA . ILE A 1 676 ? 35.048 17.329 -29.186 1.00 91.06 676 ILE A CA 1
ATOM 5397 C C . ILE A 1 676 ? 36.490 17.594 -28.730 1.00 91.06 676 ILE A C 1
ATOM 5399 O O . ILE A 1 676 ? 37.100 18.574 -29.164 1.00 91.06 676 ILE A O 1
ATOM 5403 N N . LYS A 1 677 ? 37.075 16.695 -27.924 1.00 88.69 677 LYS A N 1
ATOM 5404 C CA . LYS A 1 677 ? 38.502 16.766 -27.581 1.00 88.69 677 LYS A CA 1
ATOM 5405 C C . LYS A 1 677 ? 39.407 16.587 -28.810 1.00 88.69 677 LYS A C 1
ATOM 5407 O O . LYS A 1 677 ? 40.386 17.315 -28.949 1.00 88.69 677 LYS A O 1
ATOM 5412 N N . ALA A 1 678 ? 39.103 15.625 -29.679 1.00 89.06 678 ALA A N 1
ATOM 5413 C CA . ALA A 1 678 ? 39.920 15.314 -30.852 1.00 89.06 678 ALA A CA 1
ATOM 5414 C C . ALA A 1 678 ? 39.824 16.360 -31.979 1.00 89.06 678 ALA A C 1
ATOM 5416 O O . ALA A 1 678 ? 40.767 16.481 -32.756 1.00 89.06 678 ALA A O 1
ATOM 5417 N N . THR A 1 679 ? 38.716 17.105 -32.077 1.00 90.50 679 THR A N 1
ATOM 5418 C CA . THR A 1 679 ? 38.506 18.127 -33.115 1.00 90.50 679 THR A CA 1
ATOM 5419 C C . THR A 1 679 ? 38.645 19.546 -32.571 1.00 90.50 679 THR A C 1
ATOM 5421 O O . THR A 1 679 ? 39.693 20.162 -32.743 1.00 90.50 679 THR A O 1
ATOM 5424 N N . LEU A 1 680 ? 37.619 20.062 -31.888 1.00 87.88 680 LEU A N 1
ATOM 5425 C CA . LEU A 1 680 ? 37.531 21.472 -31.497 1.00 87.88 680 LEU A CA 1
ATOM 5426 C C . LEU A 1 680 ? 38.664 21.875 -30.546 1.00 87.88 680 LEU A C 1
ATOM 5428 O O . LEU A 1 680 ? 39.325 22.885 -30.764 1.00 87.88 680 LEU A O 1
ATOM 5432 N N . VAL A 1 681 ? 38.934 21.073 -29.512 1.00 87.25 681 VAL A N 1
ATOM 5433 C CA . VAL A 1 681 ? 40.004 21.397 -28.553 1.00 87.25 681 VAL A CA 1
ATOM 5434 C C . VAL A 1 681 ? 41.379 21.335 -29.218 1.00 87.25 681 VAL A C 1
ATOM 5436 O O . VAL A 1 681 ? 42.194 22.225 -28.998 1.00 87.25 681 VAL A O 1
ATOM 5439 N N . ALA A 1 682 ? 41.640 20.325 -30.052 1.00 86.69 682 ALA A N 1
ATOM 5440 C CA . ALA A 1 682 ? 42.905 20.211 -30.776 1.00 86.69 682 ALA A CA 1
ATOM 5441 C C . ALA A 1 682 ? 43.145 21.408 -31.718 1.00 86.69 682 ALA A C 1
ATOM 5443 O O . ALA A 1 682 ? 44.265 21.913 -31.807 1.00 86.69 682 ALA A O 1
ATOM 5444 N N . GLU A 1 683 ? 42.093 21.904 -32.376 1.00 88.38 683 GLU A N 1
ATOM 5445 C CA . GLU A 1 683 ? 42.153 23.101 -33.216 1.00 88.38 683 GLU A CA 1
ATOM 5446 C C . GLU A 1 683 ? 42.439 24.371 -32.396 1.00 88.38 683 GLU A C 1
ATOM 5448 O O . GLU A 1 683 ? 43.358 25.122 -32.730 1.00 88.38 683 GLU A O 1
ATOM 5453 N N . LEU A 1 684 ? 41.715 24.579 -31.288 1.00 86.94 684 LEU A N 1
ATOM 5454 C CA . LEU A 1 684 ? 41.916 25.721 -30.387 1.00 86.94 684 LEU A CA 1
ATOM 5455 C C . LEU A 1 684 ? 43.329 25.731 -29.785 1.00 86.94 684 LEU A C 1
ATOM 5457 O O . LEU A 1 684 ? 43.968 26.779 -29.736 1.00 86.94 684 LEU A O 1
ATOM 5461 N N . VAL A 1 685 ? 43.863 24.568 -29.398 1.00 86.81 685 VAL A N 1
ATOM 5462 C CA . VAL A 1 685 ? 45.242 24.429 -28.894 1.00 86.81 685 VAL A CA 1
ATOM 5463 C C . VAL A 1 685 ? 46.271 24.740 -29.984 1.00 86.81 685 VAL A C 1
ATOM 5465 O O . VAL A 1 685 ? 47.267 25.404 -29.703 1.00 86.81 685 VAL A O 1
ATOM 5468 N N . LYS A 1 686 ? 46.029 24.332 -31.236 1.00 85.19 686 LYS A N 1
ATOM 5469 C CA . LYS A 1 686 ? 46.904 24.677 -32.368 1.00 85.19 686 LYS A CA 1
ATOM 5470 C C . LYS A 1 686 ? 46.882 26.179 -32.676 1.00 85.19 686 LYS A C 1
ATOM 5472 O O . LYS A 1 686 ? 47.920 26.746 -33.006 1.00 85.19 686 LYS A O 1
ATOM 5477 N N . ARG A 1 687 ? 45.728 26.844 -32.546 1.00 83.81 687 ARG A N 1
ATOM 5478 C CA . ARG A 1 687 ? 45.629 28.309 -32.682 1.00 83.81 687 ARG A CA 1
ATOM 5479 C C . ARG A 1 687 ? 46.295 29.036 -31.508 1.00 83.81 687 ARG A C 1
ATOM 5481 O O . ARG A 1 687 ? 47.004 30.012 -31.739 1.00 83.81 687 ARG A O 1
ATOM 5488 N N . ALA A 1 688 ? 46.191 28.501 -30.289 1.00 84.31 688 ALA A N 1
ATOM 5489 C CA . ALA A 1 688 ? 46.960 28.970 -29.136 1.00 84.31 688 ALA A CA 1
ATOM 5490 C C . ALA A 1 688 ? 48.477 28.886 -29.381 1.00 84.31 688 ALA A C 1
ATOM 5492 O O . ALA A 1 688 ? 49.188 29.843 -29.101 1.00 84.31 688 ALA A O 1
ATOM 5493 N N . GLU A 1 689 ? 48.973 27.774 -29.940 1.00 83.00 689 GLU A N 1
ATOM 5494 C CA . GLU A 1 689 ? 50.397 27.581 -30.261 1.00 83.00 689 GLU A CA 1
ATOM 5495 C C . GLU A 1 689 ? 50.932 28.681 -31.196 1.00 83.00 689 GLU A C 1
ATOM 5497 O O . GLU A 1 689 ? 52.006 29.216 -30.934 1.00 83.00 689 GLU A O 1
ATOM 5502 N N . VAL A 1 690 ? 50.166 29.094 -32.214 1.00 83.25 690 VAL A N 1
ATOM 5503 C CA . VAL A 1 690 ? 50.542 30.206 -33.113 1.00 83.25 690 VAL A CA 1
ATOM 5504 C C . VAL A 1 690 ? 50.572 31.550 -32.372 1.00 83.25 690 VAL A C 1
ATOM 5506 O O . VAL A 1 690 ? 51.575 32.258 -32.433 1.00 83.25 690 VAL A O 1
ATOM 5509 N N . ILE A 1 691 ? 49.519 31.879 -31.613 1.00 81.06 691 ILE A N 1
ATOM 5510 C CA . ILE A 1 691 ? 49.438 33.138 -30.846 1.00 81.06 691 ILE A CA 1
ATOM 5511 C C . ILE A 1 691 ? 50.587 33.237 -29.828 1.00 81.06 691 ILE A C 1
ATOM 5513 O O . ILE A 1 691 ? 51.176 34.305 -29.650 1.00 81.06 691 ILE A O 1
ATOM 5517 N N . LEU A 1 692 ? 50.942 32.123 -29.185 1.00 76.88 692 LEU A N 1
ATOM 5518 C CA . LEU A 1 692 ? 52.076 32.045 -28.266 1.00 76.88 692 LEU A CA 1
ATOM 5519 C C . LEU A 1 692 ? 53.413 32.220 -29.015 1.00 76.88 692 LEU A C 1
ATOM 5521 O O . LEU A 1 692 ? 54.256 32.984 -28.553 1.00 76.88 692 LEU A O 1
ATOM 5525 N N . GLN A 1 693 ? 53.605 31.591 -30.183 1.00 74.31 693 GLN A N 1
ATOM 5526 C CA . GLN A 1 693 ? 54.838 31.723 -30.981 1.00 74.31 693 GLN A CA 1
ATOM 5527 C C . GLN A 1 693 ? 55.108 33.151 -31.476 1.00 74.31 693 GLN A C 1
ATOM 5529 O O . GLN A 1 693 ? 56.265 33.577 -31.488 1.00 74.31 693 GLN A O 1
ATOM 5534 N N . ASP A 1 694 ? 54.077 33.894 -31.881 1.00 69.94 694 ASP A N 1
ATOM 5535 C CA . ASP A 1 694 ? 54.264 35.256 -32.394 1.00 69.94 694 ASP A CA 1
ATOM 5536 C C . ASP A 1 694 ? 54.582 36.272 -31.291 1.00 69.94 694 ASP A C 1
ATOM 5538 O O . ASP A 1 694 ? 55.405 37.164 -31.501 1.00 69.94 694 ASP A O 1
ATOM 5542 N N . ASN A 1 695 ? 54.011 36.100 -30.095 1.00 64.50 695 ASN A N 1
ATOM 5543 C CA . ASN A 1 695 ? 54.241 37.006 -28.967 1.00 64.50 695 ASN A CA 1
ATOM 5544 C C . ASN A 1 695 ? 55.527 36.699 -28.179 1.00 64.50 695 ASN A C 1
ATOM 5546 O O . ASN A 1 695 ? 56.084 37.603 -27.568 1.00 64.50 695 ASN A O 1
ATOM 5550 N N . MET A 1 696 ? 56.079 35.480 -28.259 1.00 61.88 696 MET A N 1
ATOM 5551 C CA . MET A 1 696 ? 57.390 35.136 -27.668 1.00 61.88 696 MET A CA 1
ATOM 5552 C C . MET A 1 696 ? 58.596 35.846 -28.324 1.00 61.88 696 MET A C 1
ATOM 5554 O O . MET A 1 696 ? 59.737 35.594 -27.941 1.00 61.88 696 MET A O 1
ATOM 5558 N N . LYS A 1 697 ? 58.365 36.721 -29.313 1.00 59.50 697 LYS A N 1
ATOM 5559 C CA . LYS A 1 697 ? 59.377 37.594 -29.936 1.00 59.50 697 LYS A CA 1
ATOM 5560 C C . LYS A 1 697 ? 59.439 39.000 -29.310 1.00 59.50 697 LYS A C 1
ATOM 5562 O O . LYS A 1 697 ? 60.275 39.794 -29.730 1.00 59.50 697 LYS A O 1
ATOM 5567 N N . ALA A 1 698 ? 58.567 39.311 -28.348 1.00 53.84 698 ALA A N 1
ATOM 5568 C CA . ALA A 1 698 ? 58.590 40.539 -27.553 1.00 53.84 698 ALA A CA 1
ATOM 5569 C C . ALA A 1 698 ? 58.896 40.191 -26.083 1.00 53.84 698 ALA A C 1
ATOM 5571 O O . ALA A 1 698 ? 58.337 39.235 -25.548 1.00 53.84 698 ALA A O 1
ATOM 5572 N N . GLU A 1 699 ? 59.823 40.918 -25.457 1.00 47.56 699 GLU A N 1
ATOM 5573 C CA . GLU A 1 699 ? 60.468 40.486 -24.207 1.00 47.56 699 GLU A CA 1
ATOM 5574 C C . GLU A 1 699 ? 59.666 40.704 -22.907 1.00 47.56 699 GLU A C 1
ATOM 5576 O O . GLU A 1 699 ? 58.791 41.561 -22.797 1.00 47.56 699 GLU A O 1
ATOM 5581 N N . ASP A 1 700 ? 60.080 39.907 -21.917 1.00 48.28 700 ASP A N 1
ATOM 5582 C CA . ASP A 1 700 ? 59.960 40.040 -20.463 1.00 48.28 700 ASP A CA 1
ATOM 5583 C C . ASP A 1 700 ? 58.591 40.094 -19.752 1.00 48.28 700 ASP A C 1
ATOM 5585 O O . ASP A 1 700 ? 57.895 41.102 -19.648 1.00 48.28 700 ASP A O 1
ATOM 5589 N N . GLY A 1 701 ? 58.348 39.022 -18.982 1.00 59.97 701 GLY A N 1
ATOM 5590 C CA . GLY A 1 701 ? 58.137 39.233 -17.545 1.00 59.97 701 GLY A CA 1
ATOM 5591 C C . GLY A 1 701 ? 56.806 38.806 -16.925 1.00 59.97 701 GLY A C 1
ATOM 5592 O O . GLY A 1 701 ? 56.642 38.996 -15.719 1.00 59.97 701 GLY A O 1
ATOM 5593 N N . ASN A 1 702 ? 55.850 38.214 -17.659 1.00 60.34 702 ASN A N 1
ATOM 5594 C CA . ASN A 1 702 ? 54.688 37.572 -17.010 1.00 60.34 702 ASN A CA 1
ATOM 5595 C C . ASN A 1 702 ? 53.958 36.503 -17.852 1.00 60.34 702 ASN A C 1
ATOM 5597 O O . ASN A 1 702 ? 52.806 36.678 -18.256 1.00 60.34 702 ASN A O 1
ATOM 5601 N N . TYR A 1 703 ? 54.617 35.365 -18.093 1.00 65.31 703 TYR A N 1
ATOM 5602 C CA . TYR A 1 703 ? 54.060 34.291 -18.925 1.00 65.31 703 TYR A CA 1
ATOM 5603 C C . TYR A 1 703 ? 52.709 33.743 -18.433 1.00 65.31 703 TYR A C 1
ATOM 5605 O O . TYR A 1 703 ? 51.845 33.493 -19.266 1.00 65.31 703 TYR A O 1
ATOM 5613 N N . ASP A 1 704 ? 52.476 33.602 -17.121 1.00 66.56 704 ASP A N 1
ATOM 5614 C CA . ASP A 1 704 ? 51.197 33.075 -16.609 1.00 66.56 704 ASP A CA 1
ATOM 5615 C C . ASP A 1 704 ? 50.015 34.029 -16.878 1.00 66.56 704 ASP A C 1
ATOM 5617 O O . ASP A 1 704 ? 48.964 33.572 -17.326 1.00 66.56 704 ASP A O 1
ATOM 5621 N N . LYS A 1 705 ? 50.180 35.354 -16.709 1.00 70.50 705 LYS A N 1
ATOM 5622 C CA . LYS A 1 705 ? 49.126 36.331 -17.065 1.00 70.50 705 LYS A CA 1
ATOM 5623 C C . LYS A 1 705 ? 48.806 36.320 -18.560 1.00 70.50 705 LYS A C 1
ATOM 5625 O O . LYS A 1 705 ? 47.646 36.462 -18.938 1.00 70.50 705 LYS A O 1
ATOM 5630 N N . PHE A 1 706 ? 49.821 36.148 -19.405 1.00 72.50 706 PHE A N 1
ATOM 5631 C CA . PHE A 1 706 ? 49.635 36.054 -20.851 1.00 72.50 706 PHE A CA 1
ATOM 5632 C C . PHE A 1 706 ? 48.928 34.749 -21.253 1.00 72.50 706 PHE A C 1
ATOM 5634 O O . PHE A 1 706 ? 48.003 34.764 -22.064 1.00 72.50 706 PHE A O 1
ATOM 5641 N N . LEU A 1 707 ? 49.292 33.628 -20.625 1.00 74.31 707 LEU A N 1
ATOM 5642 C CA . LEU A 1 707 ? 48.668 32.324 -20.854 1.00 74.31 707 LEU A CA 1
ATOM 5643 C C . LEU A 1 707 ? 47.193 32.322 -20.413 1.00 74.31 707 LEU A C 1
ATOM 5645 O O . LEU A 1 707 ? 46.349 31.770 -21.119 1.00 74.31 707 LEU A O 1
ATOM 5649 N N . ASP A 1 708 ? 46.861 33.004 -19.313 1.00 77.69 708 ASP A N 1
ATOM 5650 C CA . ASP A 1 708 ? 45.477 33.215 -18.873 1.00 77.69 708 ASP A CA 1
ATOM 5651 C C . ASP A 1 708 ? 44.680 34.142 -19.809 1.00 77.69 708 ASP A C 1
ATOM 5653 O O . ASP A 1 708 ? 43.500 33.877 -20.052 1.00 77.69 708 ASP A O 1
ATOM 5657 N N . ALA A 1 709 ? 45.304 35.163 -20.407 1.00 79.62 709 ALA A N 1
ATOM 5658 C CA . ALA A 1 709 ? 44.665 36.000 -21.428 1.00 79.62 709 ALA A CA 1
ATOM 5659 C C . ALA A 1 709 ? 44.340 35.202 -22.708 1.00 79.62 709 ALA A C 1
ATOM 5661 O O . ALA A 1 709 ? 43.203 35.236 -23.182 1.00 79.62 709 ALA A O 1
ATOM 5662 N N . VAL A 1 710 ? 45.295 34.410 -23.214 1.00 81.44 710 VAL A N 1
ATOM 5663 C CA . VAL A 1 710 ? 45.088 33.525 -24.378 1.00 81.44 710 VAL A CA 1
ATOM 5664 C C . VAL A 1 710 ? 44.025 32.460 -24.081 1.00 81.44 710 VAL A C 1
ATOM 5666 O O . VAL A 1 710 ? 43.150 32.219 -24.910 1.00 81.44 710 VAL A O 1
ATOM 5669 N N . CYS A 1 711 ? 44.027 31.856 -22.887 1.00 80.81 711 CYS A N 1
ATOM 5670 C CA . CYS A 1 711 ? 42.975 30.910 -22.499 1.00 80.81 711 CYS A CA 1
ATOM 5671 C C . CYS A 1 711 ? 41.592 31.574 -22.432 1.00 80.81 711 CYS A C 1
ATOM 5673 O O . CYS A 1 711 ? 40.619 30.966 -22.868 1.00 80.81 711 CYS A O 1
ATOM 5675 N N . SER A 1 712 ? 41.505 32.814 -21.942 1.00 81.56 712 SER A N 1
ATOM 5676 C CA . SER A 1 712 ? 40.239 33.554 -21.847 1.00 81.56 712 SER A CA 1
ATOM 5677 C C . SER A 1 712 ? 39.618 33.813 -23.223 1.00 81.56 712 SER A C 1
ATOM 5679 O O . SER A 1 712 ? 38.427 33.573 -23.399 1.00 81.56 712 SER A O 1
ATOM 5681 N N . GLN A 1 713 ? 40.426 34.196 -24.218 1.00 82.19 713 GLN A N 1
ATOM 5682 C CA . GLN A 1 713 ? 39.977 34.343 -25.610 1.00 82.19 713 GLN A CA 1
ATOM 5683 C C . GLN A 1 713 ? 39.453 33.015 -26.192 1.00 82.19 713 GLN A C 1
ATOM 5685 O O . GLN A 1 713 ? 38.426 32.979 -26.865 1.00 82.19 713 GLN A O 1
ATOM 5690 N N . LEU A 1 714 ? 40.128 31.900 -25.898 1.00 82.19 714 LEU A N 1
ATOM 5691 C CA . LEU A 1 714 ? 39.758 30.575 -26.408 1.00 82.19 714 LEU A CA 1
ATOM 5692 C C . LEU A 1 714 ? 38.526 29.968 -25.714 1.00 82.19 714 LEU A C 1
ATOM 5694 O O . LEU A 1 714 ? 37.960 29.005 -26.233 1.00 82.19 714 LEU A O 1
ATOM 5698 N N . TYR A 1 715 ? 38.084 30.493 -24.566 1.00 82.00 715 TYR A N 1
ATOM 5699 C CA . TYR A 1 715 ? 36.874 30.009 -23.891 1.00 82.00 715 TYR A CA 1
ATOM 5700 C C . TYR A 1 715 ? 35.581 30.448 -24.587 1.00 82.00 715 TYR A C 1
ATOM 5702 O O . TYR A 1 715 ? 34.633 29.661 -24.620 1.00 82.00 715 TYR A O 1
ATOM 5710 N N . GLU A 1 716 ? 35.541 31.645 -25.184 1.00 78.50 716 GLU A N 1
ATOM 5711 C CA . GLU A 1 716 ? 34.386 32.091 -25.980 1.00 78.50 716 GLU A CA 1
ATOM 5712 C C . GLU A 1 716 ? 34.172 31.175 -27.194 1.00 78.50 716 GLU A C 1
ATOM 5714 O O . GLU A 1 716 ? 33.054 30.743 -27.474 1.00 78.50 716 GLU A O 1
ATOM 5719 N N . GLU A 1 717 ? 35.258 30.775 -27.860 1.00 79.00 717 GLU A N 1
ATOM 5720 C CA . GLU A 1 717 ? 35.209 29.776 -28.929 1.00 79.00 717 GLU A CA 1
ATOM 5721 C C . GLU A 1 717 ? 34.943 28.356 -28.400 1.00 79.00 717 GLU A C 1
ATOM 5723 O O . GLU A 1 717 ? 34.204 27.582 -29.012 1.00 79.00 717 GLU A O 1
ATOM 5728 N N . GLY A 1 718 ? 35.471 28.023 -27.219 1.00 79.56 718 GLY A N 1
ATOM 5729 C CA . GLY A 1 718 ? 35.200 26.773 -26.510 1.00 79.56 718 GLY A CA 1
ATOM 5730 C C . GLY A 1 718 ? 33.712 26.544 -26.216 1.00 79.56 718 GLY A C 1
ATOM 5731 O O . GLY A 1 718 ? 33.278 25.392 -26.160 1.00 79.56 718 GLY A O 1
ATOM 5732 N N . ALA A 1 719 ? 32.896 27.601 -26.127 1.00 82.00 719 ALA A N 1
ATOM 5733 C CA . ALA A 1 719 ? 31.441 27.492 -25.992 1.00 82.00 719 ALA A CA 1
ATOM 5734 C C . ALA A 1 719 ? 30.773 26.762 -27.179 1.00 82.00 719 ALA A C 1
ATOM 5736 O O . ALA A 1 719 ? 29.726 26.125 -27.008 1.00 82.00 719 ALA A O 1
ATOM 5737 N N . GLN A 1 720 ? 31.402 26.750 -28.365 1.00 86.06 720 GLN A N 1
ATOM 5738 C CA . GLN A 1 720 ? 30.927 25.976 -29.521 1.00 86.06 720 GLN A CA 1
ATOM 5739 C C . GLN A 1 720 ? 30.898 24.460 -29.258 1.00 86.06 720 GLN A C 1
ATOM 5741 O O . GLN A 1 720 ? 30.139 23.747 -29.921 1.00 86.06 720 GLN A O 1
ATOM 5746 N N . ALA A 1 721 ? 31.637 23.960 -28.257 1.00 87.69 721 ALA A N 1
ATOM 5747 C CA . ALA A 1 721 ? 31.609 22.559 -27.829 1.00 87.69 721 ALA A CA 1
ATOM 5748 C C . ALA A 1 721 ? 30.188 22.065 -27.516 1.00 87.69 721 ALA A C 1
ATOM 5750 O O . ALA A 1 721 ? 29.843 20.928 -27.836 1.00 87.69 721 ALA A O 1
ATOM 5751 N N . LEU A 1 722 ? 29.343 22.921 -26.932 1.00 87.75 722 LEU A N 1
ATOM 5752 C CA . LEU A 1 722 ? 27.961 22.574 -26.591 1.00 87.75 722 LEU A CA 1
ATOM 5753 C C . LEU A 1 722 ? 27.069 22.456 -27.833 1.00 87.75 722 LEU A C 1
ATOM 5755 O O . LEU A 1 722 ? 26.185 21.603 -27.876 1.00 87.75 722 LEU A O 1
ATOM 5759 N N . ILE A 1 723 ? 27.310 23.280 -28.856 1.00 88.81 723 ILE A N 1
ATOM 5760 C CA . ILE A 1 723 ? 26.562 23.258 -30.121 1.00 88.81 723 ILE A CA 1
ATOM 5761 C C . ILE A 1 723 ? 26.977 22.035 -30.947 1.00 88.81 723 ILE A C 1
ATOM 5763 O O . ILE A 1 723 ? 26.125 21.258 -31.380 1.00 88.81 723 ILE A O 1
ATOM 5767 N N . GLN A 1 724 ? 28.286 21.813 -31.099 1.00 90.00 724 GLN A N 1
ATOM 5768 C CA . GLN A 1 724 ? 28.822 20.644 -31.800 1.00 90.00 724 GLN A CA 1
ATOM 5769 C C . GLN A 1 724 ? 28.441 19.333 -31.090 1.00 90.00 724 GLN A C 1
ATOM 5771 O O . GLN A 1 724 ? 28.099 18.355 -31.754 1.00 90.00 724 GLN A O 1
ATOM 5776 N N . GLY A 1 725 ? 28.423 19.317 -29.752 1.00 90.38 725 GLY A N 1
ATOM 5777 C CA . GLY A 1 725 ? 28.010 18.149 -28.976 1.00 90.38 725 GLY A CA 1
ATOM 5778 C C . GLY A 1 725 ? 26.527 17.799 -29.138 1.00 90.38 725 GLY A C 1
ATOM 5779 O O . GLY A 1 725 ? 26.185 16.632 -29.336 1.00 90.38 725 GLY A O 1
ATOM 5780 N N . LYS A 1 726 ? 25.643 18.808 -29.161 1.00 91.38 726 LYS A N 1
ATOM 5781 C CA . LYS A 1 726 ? 24.218 18.629 -29.500 1.00 91.38 726 LYS A CA 1
ATOM 5782 C C . LYS A 1 726 ? 24.042 18.010 -30.889 1.00 91.38 726 LYS A C 1
ATOM 5784 O O . LYS A 1 726 ? 23.319 17.026 -31.027 1.00 91.38 726 LYS A O 1
ATOM 5789 N N . GLU A 1 727 ? 24.740 18.531 -31.899 1.00 92.56 727 GLU A N 1
ATOM 5790 C CA . GLU A 1 727 ? 24.696 17.985 -33.264 1.00 92.56 727 GLU A CA 1
ATOM 5791 C C . GLU A 1 727 ? 25.237 16.551 -33.367 1.00 92.56 727 GLU A C 1
ATOM 5793 O O . GLU A 1 727 ? 24.667 15.735 -34.096 1.00 92.56 727 GLU A O 1
ATOM 5798 N N . PHE A 1 728 ? 26.307 16.221 -32.638 1.00 93.31 728 PHE A N 1
ATOM 5799 C CA . PHE A 1 728 ? 26.864 14.869 -32.621 1.00 93.31 728 PHE A CA 1
ATOM 5800 C C . PHE A 1 728 ? 25.864 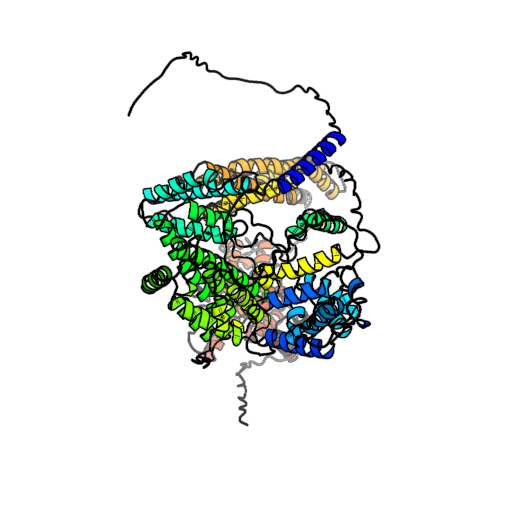13.860 -32.039 1.00 93.31 728 PHE A C 1
ATOM 5802 O O . PHE A 1 728 ? 25.560 12.856 -32.690 1.00 93.31 728 PHE A O 1
ATOM 5809 N N . CYS A 1 729 ? 25.296 14.144 -30.861 1.00 93.62 729 CYS A N 1
ATOM 5810 C CA . CYS A 1 729 ? 24.295 13.278 -30.233 1.00 93.62 729 CYS A CA 1
ATOM 5811 C C . CYS A 1 729 ? 23.038 13.133 -31.106 1.00 93.62 729 CYS A C 1
ATOM 5813 O O . CYS A 1 729 ? 22.587 12.007 -31.328 1.00 93.62 729 CYS A O 1
ATOM 5815 N N . ARG A 1 730 ? 22.537 14.237 -31.688 1.00 93.25 730 ARG A N 1
ATOM 5816 C CA . ARG A 1 730 ? 21.366 14.250 -32.587 1.00 93.25 730 ARG A CA 1
ATOM 5817 C C . ARG A 1 730 ? 21.526 13.342 -33.811 1.00 93.25 730 ARG A C 1
ATOM 5819 O O . ARG A 1 730 ? 20.537 12.784 -34.275 1.00 93.25 730 ARG A O 1
ATOM 5826 N N . LYS A 1 731 ? 22.749 13.183 -34.330 1.00 92.81 731 LYS A N 1
ATOM 5827 C CA . LYS A 1 731 ? 23.042 12.300 -35.474 1.00 92.81 731 LYS A CA 1
ATOM 5828 C C . LYS A 1 731 ? 23.328 10.861 -35.048 1.00 92.81 731 LYS A C 1
ATOM 5830 O O . LYS A 1 731 ? 22.801 9.935 -35.652 1.00 92.81 731 LYS A O 1
ATOM 5835 N N . LYS A 1 732 ? 24.150 10.656 -34.013 1.00 92.69 732 LYS A N 1
ATOM 5836 C CA . LYS A 1 732 ? 24.700 9.328 -33.689 1.00 92.69 732 LYS A CA 1
ATOM 5837 C C . LYS A 1 732 ? 23.828 8.469 -32.773 1.00 92.69 732 LYS A C 1
ATOM 5839 O O . LYS A 1 732 ? 23.897 7.247 -32.884 1.00 92.69 732 LYS A O 1
ATOM 5844 N N . ALA A 1 733 ? 22.987 9.053 -31.915 1.00 90.88 733 ALA A N 1
ATOM 5845 C CA . ALA A 1 733 ? 22.086 8.255 -31.077 1.00 90.88 733 ALA A CA 1
ATOM 5846 C C . ALA A 1 733 ? 20.978 7.535 -31.882 1.00 90.88 733 ALA A C 1
ATOM 5848 O O . ALA A 1 733 ? 20.806 6.336 -31.657 1.00 90.88 733 ALA A O 1
ATOM 5849 N N . PRO A 1 734 ? 20.291 8.160 -32.865 1.00 92.88 734 PRO A N 1
ATOM 5850 C CA . PRO A 1 734 ? 19.284 7.461 -33.671 1.00 92.88 734 PRO A CA 1
ATOM 5851 C C . PRO A 1 734 ? 19.866 6.336 -34.535 1.00 92.88 734 PRO A C 1
ATOM 5853 O O . PRO A 1 734 ? 19.247 5.281 -34.659 1.00 92.88 734 PRO A O 1
ATOM 5856 N N . GLU A 1 735 ? 21.069 6.526 -35.092 1.00 93.19 735 GLU A N 1
ATOM 5857 C CA . GLU A 1 735 ? 21.794 5.475 -35.823 1.00 93.19 735 GLU A CA 1
ATOM 5858 C C . GLU A 1 735 ? 22.055 4.249 -34.929 1.00 93.19 735 GLU A C 1
ATOM 5860 O O . GLU A 1 735 ? 21.764 3.124 -35.328 1.00 93.19 735 GLU A O 1
ATOM 5865 N N . ALA A 1 736 ? 22.548 4.463 -33.704 1.00 92.56 736 ALA A N 1
ATOM 5866 C CA . ALA A 1 736 ? 22.845 3.386 -32.761 1.00 92.56 736 ALA A CA 1
ATOM 5867 C C . ALA A 1 736 ? 21.579 2.670 -32.252 1.00 92.56 736 ALA A C 1
ATOM 5869 O O . ALA A 1 736 ? 21.551 1.440 -32.217 1.00 92.56 736 ALA A O 1
ATOM 5870 N N . VAL A 1 737 ? 20.515 3.412 -31.914 1.00 91.50 737 VAL A N 1
ATOM 5871 C CA . VAL A 1 737 ? 19.220 2.831 -31.505 1.00 91.50 737 VAL A CA 1
ATOM 5872 C C . VAL A 1 737 ? 18.629 1.961 -32.618 1.00 91.50 737 VAL A C 1
ATOM 5874 O O . VAL A 1 737 ? 18.154 0.864 -32.340 1.00 91.50 737 VAL A O 1
ATOM 5877 N N . LYS A 1 738 ? 18.703 2.404 -33.881 1.00 89.69 738 LYS A N 1
ATOM 5878 C CA . LYS A 1 738 ? 18.171 1.647 -35.025 1.00 89.69 738 LYS A CA 1
ATOM 5879 C C . LYS A 1 738 ? 18.908 0.323 -35.277 1.00 89.69 738 LYS A C 1
ATOM 5881 O O . LYS A 1 738 ? 18.290 -0.610 -35.769 1.00 89.69 738 LYS A O 1
ATOM 5886 N N . ILE A 1 739 ? 20.203 0.244 -34.966 1.00 91.38 739 ILE A N 1
ATOM 5887 C CA . ILE A 1 739 ? 21.020 -0.969 -35.161 1.00 91.38 739 ILE A CA 1
ATOM 5888 C C . ILE A 1 739 ? 20.814 -1.989 -34.028 1.00 91.38 739 ILE A C 1
ATOM 5890 O O . ILE A 1 739 ? 20.938 -3.188 -34.255 1.00 91.38 739 ILE A O 1
ATOM 5894 N N . LEU A 1 740 ? 20.523 -1.525 -32.809 1.00 88.69 740 LEU A N 1
ATOM 5895 C CA . LEU A 1 740 ? 20.446 -2.371 -31.610 1.00 88.69 740 LEU A CA 1
ATOM 5896 C C . LEU A 1 740 ? 19.035 -2.885 -31.279 1.00 88.69 740 LEU A C 1
ATOM 5898 O O . LEU A 1 740 ? 18.888 -3.671 -30.342 1.00 88.69 740 LEU A O 1
ATOM 5902 N N . LEU A 1 741 ? 18.002 -2.441 -32.000 1.00 86.69 741 LEU A N 1
ATOM 5903 C CA . LEU A 1 741 ? 16.617 -2.873 -31.793 1.00 86.69 741 LEU A CA 1
ATOM 5904 C C . LEU A 1 741 ? 16.137 -3.803 -32.924 1.00 86.69 741 LEU A C 1
ATOM 5906 O O . LEU A 1 741 ? 16.555 -3.614 -34.065 1.00 86.69 741 LEU A O 1
ATOM 5910 N N . PRO A 1 742 ? 15.256 -4.787 -32.638 1.00 82.31 742 PRO A N 1
ATOM 5911 C CA . PRO A 1 742 ? 14.751 -5.723 -33.647 1.00 82.31 742 PRO A CA 1
ATOM 5912 C C . PRO A 1 742 ? 14.037 -5.031 -34.811 1.00 82.31 742 PRO A C 1
ATOM 5914 O O . PRO A 1 742 ? 13.342 -4.031 -34.607 1.00 82.31 742 PRO A O 1
ATOM 5917 N N . GLU A 1 743 ? 14.127 -5.608 -36.012 1.00 76.06 743 GLU A N 1
ATOM 5918 C CA . GLU A 1 743 ? 13.469 -5.077 -37.216 1.00 76.06 743 GLU A CA 1
ATOM 5919 C C . GLU A 1 743 ? 11.935 -5.031 -37.093 1.00 76.06 743 GLU A C 1
ATOM 5921 O O . GLU A 1 743 ? 11.302 -4.174 -37.709 1.00 76.06 743 GLU A O 1
ATOM 5926 N N . GLU A 1 744 ? 11.320 -5.878 -36.254 1.00 73.25 744 GLU A N 1
ATOM 5927 C CA . GLU A 1 744 ? 9.869 -5.843 -36.009 1.00 73.25 744 GLU A CA 1
ATOM 5928 C C . GLU A 1 744 ? 9.421 -4.698 -35.075 1.00 73.25 744 GLU A C 1
ATOM 5930 O O . GLU A 1 744 ? 8.223 -4.533 -34.815 1.00 73.25 744 GLU A O 1
ATOM 5935 N N . THR A 1 745 ? 10.350 -3.890 -34.550 1.00 80.44 745 THR A N 1
ATOM 5936 C CA . THR A 1 745 ? 10.019 -2.768 -33.660 1.00 80.44 745 THR A CA 1
ATOM 5937 C C . THR A 1 745 ? 9.244 -1.695 -34.426 1.00 80.44 745 THR A C 1
ATOM 5939 O O . THR A 1 745 ? 9.714 -1.145 -35.419 1.00 80.44 745 THR A O 1
ATOM 5942 N N . SER A 1 746 ? 8.047 -1.343 -33.945 1.00 81.44 746 SER A N 1
ATOM 5943 C CA . SER A 1 746 ? 7.211 -0.343 -34.624 1.00 81.44 746 SER A CA 1
ATOM 5944 C C . SER A 1 746 ? 7.911 1.019 -34.751 1.00 81.44 746 SER A C 1
ATOM 5946 O O . SER A 1 746 ? 8.568 1.482 -33.816 1.00 81.44 746 SER A O 1
ATOM 5948 N N . ALA A 1 747 ? 7.700 1.706 -35.878 1.00 83.81 747 ALA A N 1
ATOM 5949 C CA . ALA A 1 747 ? 8.333 2.996 -36.167 1.00 83.81 747 ALA A CA 1
ATOM 5950 C C . ALA A 1 747 ? 8.080 4.069 -35.086 1.00 83.81 747 ALA A C 1
ATOM 5952 O O . ALA A 1 747 ? 8.960 4.879 -34.808 1.00 83.81 747 ALA A O 1
ATOM 5953 N N . ALA A 1 748 ? 6.911 4.055 -34.434 1.00 81.81 748 ALA A N 1
ATOM 5954 C CA . ALA A 1 748 ? 6.603 4.963 -33.328 1.00 81.81 748 ALA A CA 1
ATOM 5955 C C . ALA A 1 748 ? 7.493 4.710 -32.095 1.00 81.81 748 ALA A C 1
ATOM 5957 O O . ALA A 1 748 ? 8.034 5.655 -31.523 1.00 81.81 748 ALA A O 1
ATOM 5958 N N . VAL A 1 749 ? 7.695 3.439 -31.725 1.00 84.75 749 VAL A N 1
ATOM 5959 C CA . VAL A 1 749 ? 8.571 3.038 -30.609 1.00 84.75 749 VAL A CA 1
ATOM 5960 C C . VAL A 1 749 ? 10.035 3.339 -30.934 1.00 84.75 749 VAL A C 1
ATOM 5962 O O . VAL A 1 749 ? 10.725 3.900 -30.087 1.00 84.75 749 VAL A O 1
ATOM 5965 N N . LEU A 1 750 ? 10.488 3.059 -32.164 1.00 88.50 750 LEU A N 1
ATOM 5966 C CA . LEU A 1 750 ? 11.839 3.405 -32.629 1.00 88.50 750 LEU A CA 1
ATOM 5967 C C . LEU A 1 750 ? 12.107 4.915 -32.549 1.00 88.50 750 LEU A C 1
ATOM 5969 O O . LEU A 1 750 ? 13.123 5.327 -31.993 1.00 88.50 750 LEU A O 1
ATOM 5973 N N . ASN A 1 751 ? 11.191 5.743 -33.061 1.00 88.75 751 ASN A N 1
ATOM 5974 C CA . ASN A 1 751 ? 11.343 7.200 -33.053 1.00 88.75 751 ASN A CA 1
ATOM 5975 C C . ASN A 1 751 ? 11.339 7.773 -31.628 1.00 88.75 751 ASN A C 1
ATOM 5977 O O . ASN A 1 751 ? 12.148 8.647 -31.320 1.00 88.75 751 ASN A O 1
ATOM 5981 N N . CYS A 1 752 ? 10.466 7.270 -30.749 1.00 89.06 752 CYS A N 1
ATOM 5982 C CA . CYS A 1 752 ? 10.412 7.698 -29.352 1.00 89.06 752 CYS A CA 1
ATOM 5983 C C . CYS A 1 752 ? 11.694 7.300 -28.598 1.00 89.06 752 CYS A C 1
ATOM 5985 O O . CYS A 1 752 ? 12.373 8.166 -28.049 1.00 89.06 752 CYS A O 1
ATOM 5987 N N . ALA A 1 753 ? 12.106 6.030 -28.684 1.00 90.75 753 ALA A N 1
ATOM 5988 C CA . ALA A 1 753 ? 13.345 5.533 -28.083 1.00 90.75 753 ALA A CA 1
ATOM 5989 C C . ALA A 1 753 ? 14.591 6.290 -28.581 1.00 90.75 753 ALA A C 1
ATOM 5991 O O . ALA A 1 753 ? 15.462 6.637 -27.785 1.00 90.75 753 ALA A O 1
ATOM 5992 N N . ALA A 1 754 ? 14.662 6.602 -29.880 1.00 92.44 754 ALA A N 1
ATOM 5993 C CA . ALA A 1 754 ? 15.743 7.401 -30.453 1.00 92.44 754 ALA A CA 1
ATOM 5994 C C . ALA A 1 754 ? 15.735 8.854 -29.946 1.00 92.44 754 ALA A C 1
ATOM 5996 O O . ALA A 1 754 ? 16.799 9.395 -29.651 1.00 92.44 754 ALA A O 1
ATOM 5997 N N . SER A 1 755 ? 14.561 9.481 -29.805 1.00 92.12 755 SER A N 1
ATOM 5998 C CA . SER A 1 755 ? 14.436 10.843 -29.264 1.00 92.12 755 SER A CA 1
ATOM 5999 C C . SER A 1 755 ? 14.897 10.922 -27.806 1.00 92.12 755 SER A C 1
ATOM 6001 O O . SER A 1 755 ? 15.658 11.822 -27.453 1.00 92.12 755 SER A O 1
ATOM 6003 N N . ILE A 1 756 ? 14.504 9.948 -26.979 1.00 91.88 756 ILE A N 1
ATOM 6004 C CA . ILE A 1 756 ? 14.930 9.850 -25.575 1.00 91.88 756 ILE A CA 1
ATOM 6005 C C . ILE A 1 756 ? 16.445 9.602 -25.494 1.00 91.88 756 ILE A C 1
ATOM 6007 O O . ILE A 1 756 ? 17.151 10.279 -24.746 1.00 91.88 756 ILE A O 1
ATOM 6011 N N . ALA A 1 757 ? 16.982 8.703 -26.330 1.00 94.00 757 ALA A N 1
ATOM 6012 C CA . ALA A 1 757 ? 18.422 8.456 -26.415 1.00 94.00 757 ALA A CA 1
ATOM 6013 C C . ALA A 1 757 ? 19.216 9.721 -26.790 1.00 94.00 757 ALA A C 1
ATOM 6015 O O . ALA A 1 757 ? 20.284 9.955 -26.224 1.00 94.00 757 ALA A O 1
ATOM 6016 N N . VAL A 1 758 ? 18.703 10.551 -27.712 1.00 95.25 758 VAL A N 1
ATOM 6017 C CA . VAL A 1 758 ? 19.295 11.860 -28.045 1.00 95.25 758 VAL A CA 1
ATOM 6018 C C . VAL A 1 758 ? 19.270 12.786 -26.831 1.00 95.25 758 VAL A C 1
ATOM 6020 O O . VAL A 1 758 ? 20.315 13.339 -26.500 1.00 95.25 758 VAL A O 1
ATOM 6023 N N . GLY A 1 759 ? 18.123 12.929 -26.157 1.00 91.00 759 GLY A N 1
ATOM 6024 C CA . GLY A 1 759 ? 17.972 13.785 -24.974 1.00 91.00 759 GLY A CA 1
ATOM 6025 C C . GLY A 1 759 ? 18.985 13.444 -23.879 1.00 91.00 759 GLY A C 1
ATOM 6026 O O . GLY A 1 759 ? 19.818 14.281 -23.527 1.00 91.00 759 GLY A O 1
ATOM 6027 N N . LEU A 1 760 ? 18.994 12.184 -23.438 1.00 91.19 760 LEU A N 1
ATOM 6028 C CA . LEU A 1 760 ? 19.899 11.679 -22.400 1.00 91.19 760 LEU A CA 1
ATOM 6029 C C . LEU A 1 760 ? 21.383 11.756 -22.809 1.00 91.19 760 LEU A C 1
ATOM 6031 O O . LEU A 1 760 ? 22.238 12.093 -21.987 1.00 91.19 760 LEU A O 1
ATOM 6035 N N . ALA A 1 761 ? 21.719 11.467 -24.074 1.00 93.88 761 ALA A N 1
ATOM 6036 C CA . ALA A 1 761 ? 23.092 11.596 -24.572 1.00 93.88 761 ALA A CA 1
ATOM 6037 C C . ALA A 1 761 ? 23.553 13.059 -24.602 1.00 93.88 761 ALA A C 1
ATOM 6039 O O . ALA A 1 761 ? 24.697 13.361 -24.257 1.00 93.88 761 ALA A O 1
ATOM 6040 N N . THR A 1 762 ? 22.675 13.969 -25.032 1.00 92.75 762 THR A N 1
ATOM 6041 C CA . THR A 1 762 ? 22.931 15.410 -25.068 1.00 92.75 762 THR A CA 1
ATOM 6042 C C . THR A 1 762 ? 23.082 15.978 -23.666 1.00 92.75 762 THR A C 1
ATOM 6044 O O . THR A 1 762 ? 24.031 16.722 -23.445 1.00 92.75 762 THR A O 1
ATOM 6047 N N . GLU A 1 763 ? 22.221 15.619 -22.716 1.00 90.31 763 GLU A N 1
ATOM 6048 C CA . GLU A 1 763 ? 22.332 16.070 -21.328 1.00 90.31 763 GLU A CA 1
ATOM 6049 C C . GLU A 1 763 ? 23.675 15.651 -20.718 1.00 90.31 763 GLU A C 1
ATOM 6051 O O . GLU A 1 763 ? 24.456 16.511 -20.302 1.00 90.31 763 GLU A O 1
ATOM 6056 N N . LYS A 1 764 ? 24.003 14.349 -20.766 1.00 89.50 764 LYS A N 1
ATOM 6057 C CA . LYS A 1 764 ? 25.274 13.809 -20.253 1.00 89.50 764 LYS A CA 1
ATOM 6058 C C . LYS A 1 764 ? 26.490 14.474 -20.910 1.00 89.50 764 LYS A C 1
ATOM 6060 O O . LYS A 1 764 ? 27.402 14.915 -20.210 1.00 89.50 764 LYS A O 1
ATOM 6065 N N . ALA A 1 765 ? 26.509 14.581 -22.242 1.00 91.81 765 ALA A N 1
ATOM 6066 C CA . ALA A 1 765 ? 27.630 15.181 -22.965 1.00 91.81 765 ALA A CA 1
ATOM 6067 C C . ALA A 1 765 ? 27.767 16.687 -22.697 1.00 91.81 765 ALA A C 1
ATOM 6069 O O . ALA A 1 765 ? 28.866 17.161 -22.414 1.00 91.81 765 ALA A O 1
ATOM 6070 N N . CYS A 1 766 ? 26.674 17.450 -22.776 1.00 90.69 766 CYS A N 1
ATOM 6071 C CA . CYS A 1 766 ? 26.708 18.900 -22.603 1.00 90.69 766 CYS A CA 1
ATOM 6072 C C . CYS A 1 766 ? 26.985 19.310 -21.157 1.00 90.69 766 CYS A C 1
ATOM 6074 O O . CYS A 1 766 ? 27.759 20.240 -20.972 1.00 90.69 766 CYS A O 1
ATOM 6076 N N . SER A 1 767 ? 26.432 18.609 -20.161 1.00 90.56 767 SER A N 1
ATOM 6077 C CA . SER A 1 767 ? 26.732 18.833 -18.737 1.00 90.56 767 SER A CA 1
ATOM 6078 C C . SER A 1 767 ? 28.218 18.601 -18.431 1.00 90.56 767 SER A C 1
ATOM 6080 O O . SER A 1 767 ? 28.887 19.430 -17.804 1.00 90.56 767 SER A O 1
ATOM 6082 N N . TRP A 1 768 ? 28.789 17.513 -18.963 1.00 91.62 768 TRP A N 1
ATOM 6083 C CA . TRP A 1 768 ? 30.221 17.261 -18.832 1.00 91.62 768 TRP A CA 1
ATOM 6084 C C . TRP A 1 768 ? 31.054 18.345 -19.529 1.00 91.62 768 TRP A C 1
ATOM 6086 O O . TRP A 1 768 ? 31.994 18.877 -18.934 1.00 91.62 768 TRP A O 1
ATOM 6096 N N . LEU A 1 769 ? 30.702 18.707 -20.768 1.00 89.38 769 LEU A N 1
ATOM 6097 C CA . LEU A 1 769 ? 31.418 19.715 -21.551 1.00 89.38 769 LEU A CA 1
ATOM 6098 C C . LEU A 1 769 ? 31.351 21.104 -20.905 1.00 89.38 769 LEU A C 1
ATOM 6100 O O . LEU A 1 769 ? 32.400 21.721 -20.758 1.00 89.38 769 LEU A O 1
ATOM 6104 N N . SER A 1 770 ? 30.185 21.584 -20.459 1.00 86.94 770 SER A N 1
ATOM 6105 C CA . SER A 1 770 ? 30.062 22.901 -19.809 1.00 86.94 770 SER A CA 1
ATOM 6106 C C . SER A 1 770 ? 30.928 23.013 -18.558 1.00 86.94 770 SER A C 1
ATOM 6108 O O . SER A 1 770 ? 31.483 24.072 -18.287 1.00 86.94 770 SER A O 1
ATOM 6110 N N . THR A 1 771 ? 31.081 21.908 -17.827 1.00 87.88 771 THR A N 1
ATOM 6111 C CA . THR A 1 771 ? 31.852 21.856 -16.580 1.00 87.88 771 THR A CA 1
ATOM 6112 C C . THR A 1 771 ? 33.361 21.742 -16.830 1.00 87.88 771 THR A C 1
ATOM 6114 O O . THR A 1 771 ? 34.158 22.303 -16.082 1.00 87.88 771 THR A O 1
ATOM 6117 N N . ASN A 1 772 ? 33.780 21.032 -17.886 1.00 88.94 772 ASN A N 1
ATOM 6118 C CA . ASN A 1 772 ? 35.180 20.632 -18.074 1.00 88.94 772 ASN A CA 1
ATOM 6119 C C . ASN A 1 772 ? 35.906 21.329 -19.239 1.00 88.94 772 ASN A C 1
ATOM 6121 O O . ASN A 1 772 ? 37.137 21.322 -19.252 1.00 88.94 772 ASN A O 1
ATOM 6125 N N . ILE A 1 773 ? 35.206 21.926 -20.215 1.00 87.19 773 ILE A N 1
ATOM 6126 C CA . ILE A 1 773 ? 35.830 22.405 -21.466 1.00 87.19 773 ILE A CA 1
ATOM 6127 C C . ILE A 1 773 ? 36.916 23.463 -21.225 1.00 87.19 773 ILE A C 1
ATOM 6129 O O . ILE A 1 773 ? 38.001 23.357 -21.795 1.00 87.19 773 ILE A O 1
ATOM 6133 N N . ALA A 1 774 ? 36.678 24.423 -20.325 1.00 84.88 774 ALA A N 1
ATOM 6134 C CA . ALA A 1 774 ? 37.639 25.478 -20.003 1.00 84.88 774 ALA A CA 1
ATOM 6135 C C . ALA A 1 774 ? 38.909 24.916 -19.334 1.00 84.88 774 ALA A C 1
ATOM 6137 O O . ALA A 1 774 ? 40.027 25.185 -19.775 1.00 84.88 774 ALA A O 1
ATOM 6138 N N . ALA A 1 775 ? 38.747 24.057 -18.321 1.00 85.94 775 ALA A N 1
ATOM 6139 C CA . ALA A 1 775 ? 39.866 23.392 -17.653 1.00 85.94 775 ALA A CA 1
ATOM 6140 C C . ALA A 1 775 ? 40.676 22.508 -18.621 1.00 85.94 775 ALA A C 1
ATOM 6142 O O . ALA A 1 775 ? 41.905 22.443 -18.534 1.00 85.94 775 ALA A O 1
ATOM 6143 N N . LEU A 1 776 ? 39.995 21.857 -19.567 1.00 85.62 776 LEU A N 1
ATOM 6144 C CA . LEU A 1 776 ? 40.613 20.991 -20.563 1.00 85.62 776 LEU A CA 1
ATOM 6145 C C . LEU A 1 776 ? 41.408 21.803 -21.598 1.00 85.62 776 LEU A C 1
ATOM 6147 O O . LEU A 1 776 ? 42.569 21.475 -21.834 1.00 85.62 776 LEU A O 1
ATOM 6151 N N . ILE A 1 777 ? 40.858 22.905 -22.124 1.00 86.19 777 ILE A N 1
ATOM 6152 C CA . ILE A 1 777 ? 41.594 23.847 -22.989 1.00 86.19 777 ILE A CA 1
ATOM 6153 C C . ILE A 1 777 ? 42.828 24.390 -22.253 1.00 86.19 777 ILE A C 1
ATOM 6155 O O . ILE A 1 777 ? 43.942 24.248 -22.757 1.00 86.19 777 ILE A O 1
ATOM 6159 N N . LYS A 1 778 ? 42.673 24.918 -21.027 1.00 84.62 778 LYS A N 1
ATOM 6160 C CA . LYS A 1 778 ? 43.791 25.468 -20.234 1.00 84.62 778 LYS A CA 1
ATOM 6161 C C . LYS A 1 778 ? 44.913 24.449 -20.021 1.00 84.62 778 LYS A C 1
ATOM 6163 O O . LYS A 1 778 ? 46.092 24.786 -20.137 1.00 84.62 778 LYS A O 1
ATOM 6168 N N . ARG A 1 779 ? 44.560 23.191 -19.733 1.00 86.62 779 ARG A N 1
ATOM 6169 C CA . ARG A 1 779 ? 45.519 22.096 -19.529 1.00 86.62 779 ARG A CA 1
ATOM 6170 C C . ARG A 1 779 ? 46.298 21.760 -20.800 1.00 86.62 779 ARG A C 1
ATOM 6172 O O . ARG A 1 779 ? 47.523 21.649 -20.737 1.00 86.62 779 ARG A O 1
ATOM 6179 N N . GLU A 1 780 ? 45.621 21.594 -21.933 1.00 86.06 780 GLU A N 1
ATOM 6180 C CA . GLU A 1 780 ? 46.275 21.240 -23.200 1.00 86.06 780 GLU A CA 1
ATOM 6181 C C . GLU A 1 780 ? 47.135 22.411 -23.725 1.00 86.06 780 GLU A C 1
ATOM 6183 O O . GLU A 1 780 ? 48.287 22.200 -24.104 1.00 86.06 780 GLU A O 1
ATOM 6188 N N . VAL A 1 781 ? 46.660 23.663 -23.624 1.00 85.50 781 VAL A N 1
ATOM 6189 C CA . VAL A 1 781 ? 47.444 24.871 -23.965 1.00 85.50 781 VAL A CA 1
ATOM 6190 C C . VAL A 1 781 ? 48.691 25.000 -23.081 1.00 85.50 781 VAL A C 1
ATOM 6192 O O . VAL A 1 781 ? 49.796 25.143 -23.607 1.00 85.50 781 VAL A O 1
ATOM 6195 N N . LYS A 1 782 ? 48.565 24.871 -21.750 1.00 83.94 782 LYS A N 1
ATOM 6196 C CA . LYS A 1 782 ? 49.718 24.919 -20.827 1.00 83.94 782 LYS A CA 1
ATOM 6197 C C . LYS A 1 782 ? 50.733 23.805 -21.106 1.00 83.94 782 LYS A C 1
ATOM 6199 O O . LYS A 1 782 ? 51.939 24.033 -20.995 1.00 83.94 782 LYS A O 1
ATOM 6204 N N . THR A 1 783 ? 50.268 22.620 -21.500 1.00 83.94 783 THR A N 1
ATOM 6205 C CA . THR A 1 783 ? 51.136 21.489 -21.874 1.00 83.94 783 THR A CA 1
ATOM 6206 C C . THR A 1 783 ? 51.911 21.790 -23.161 1.00 83.94 783 THR A C 1
ATOM 6208 O O . THR A 1 783 ? 53.128 21.598 -23.206 1.00 83.94 783 THR A O 1
ATOM 6211 N N . THR A 1 784 ? 51.241 22.341 -24.176 1.00 81.00 784 THR A N 1
ATOM 6212 C CA . THR A 1 784 ? 51.857 22.766 -25.444 1.00 81.00 784 THR A CA 1
ATOM 6213 C C . THR A 1 784 ? 52.874 23.892 -25.246 1.00 81.00 784 THR A C 1
ATOM 6215 O O . THR A 1 784 ? 54.005 23.777 -25.716 1.00 81.00 784 THR A O 1
ATOM 6218 N N . PHE A 1 785 ? 52.544 24.918 -24.459 1.00 79.56 785 PHE A N 1
ATOM 6219 C CA . PHE A 1 785 ? 53.473 25.998 -24.110 1.00 79.56 785 PHE A CA 1
ATOM 6220 C C . PHE A 1 785 ? 54.712 25.489 -23.349 1.00 79.56 785 PHE A C 1
ATOM 6222 O O . PHE A 1 785 ? 55.847 25.831 -23.678 1.00 79.56 785 PHE A O 1
ATOM 6229 N N . SER A 1 786 ? 54.518 24.579 -22.387 1.00 77.31 786 SER A N 1
ATOM 6230 C CA . SER A 1 786 ? 55.622 23.944 -21.648 1.00 77.31 786 SER A CA 1
ATOM 6231 C C . SER A 1 786 ? 56.540 23.108 -22.553 1.00 77.31 786 SER A C 1
ATOM 6233 O O . SER A 1 786 ? 57.738 22.999 -22.289 1.00 77.31 786 SER A O 1
ATOM 6235 N N . ARG A 1 787 ? 55.998 22.514 -23.629 1.00 80.88 787 ARG A N 1
ATOM 6236 C CA . ARG A 1 787 ? 56.779 21.827 -24.672 1.00 80.88 787 ARG A CA 1
ATOM 6237 C C . ARG A 1 787 ? 57.606 22.825 -25.490 1.00 80.88 787 ARG A C 1
ATOM 6239 O O . ARG A 1 787 ? 58.779 22.555 -25.725 1.00 80.88 787 ARG A O 1
ATOM 6246 N N . MET A 1 788 ? 57.035 23.971 -25.868 1.00 74.50 788 MET A N 1
ATOM 6247 C CA . MET A 1 788 ? 57.740 25.028 -26.610 1.00 74.50 788 MET A CA 1
ATOM 6248 C C . MET A 1 788 ? 58.921 25.606 -25.816 1.00 74.50 788 MET A C 1
ATOM 6250 O O . MET A 1 788 ? 60.039 25.623 -26.327 1.00 74.50 788 MET A O 1
ATOM 6254 N N . LEU A 1 789 ? 58.710 25.979 -24.547 1.00 70.56 789 LEU A N 1
ATOM 6255 C CA . LEU A 1 789 ? 59.776 26.496 -23.674 1.00 70.56 789 LEU A CA 1
ATOM 6256 C C . LEU A 1 789 ? 60.957 25.517 -23.551 1.00 70.56 789 LEU A C 1
ATOM 6258 O O . LEU A 1 789 ? 62.115 25.920 -23.637 1.00 70.56 789 LEU A O 1
ATOM 6262 N N . LYS A 1 790 ? 60.681 24.212 -23.410 1.00 66.81 790 LYS A N 1
ATOM 6263 C CA . LYS A 1 790 ? 61.728 23.177 -23.349 1.00 66.81 790 LYS A CA 1
ATOM 6264 C C . LYS A 1 790 ? 62.540 23.066 -24.639 1.00 66.81 790 LYS A C 1
ATOM 6266 O O . LYS A 1 790 ? 63.744 22.840 -24.564 1.00 66.81 790 LYS A O 1
ATOM 6271 N N . VAL A 1 791 ? 61.907 23.231 -25.803 1.00 65.25 791 VAL A N 1
ATOM 6272 C CA . VAL A 1 791 ? 62.612 23.256 -27.095 1.00 65.25 791 VAL A CA 1
ATOM 6273 C C . VAL A 1 791 ? 63.525 24.482 -27.187 1.00 65.25 791 VAL A C 1
ATOM 6275 O O . VAL A 1 791 ? 64.638 24.362 -27.680 1.00 65.25 791 VAL A O 1
ATOM 6278 N N . GLN A 1 792 ? 63.107 25.633 -26.660 1.00 57.72 792 GLN A N 1
ATOM 6279 C CA . GLN A 1 792 ? 63.892 26.870 -26.705 1.00 57.72 792 GLN A CA 1
ATOM 6280 C C . GLN A 1 792 ? 65.121 26.836 -25.778 1.00 57.72 792 GLN A C 1
ATOM 6282 O O . GLN A 1 792 ? 66.210 27.225 -26.195 1.00 57.72 792 GLN A O 1
ATOM 6287 N N . ILE A 1 793 ? 64.982 26.280 -24.567 1.00 52.72 793 ILE A N 1
ATOM 6288 C CA . ILE A 1 793 ? 66.096 26.089 -23.617 1.00 52.72 793 ILE A CA 1
ATOM 6289 C C . ILE A 1 793 ? 67.206 25.214 -24.230 1.00 52.72 793 ILE A C 1
ATOM 6291 O O . ILE A 1 793 ? 68.386 25.508 -24.053 1.00 52.72 793 ILE A O 1
ATOM 6295 N N . LEU A 1 794 ? 66.844 24.194 -25.020 1.00 51.84 794 LEU A N 1
ATOM 6296 C CA . LEU A 1 794 ? 67.794 23.327 -25.734 1.00 51.84 794 LEU A CA 1
ATOM 6297 C C . LEU A 1 794 ? 68.621 24.049 -26.818 1.00 51.84 794 LEU A C 1
ATOM 6299 O O . LEU A 1 794 ? 69.654 23.521 -27.220 1.00 51.84 794 LEU A O 1
ATOM 6303 N N . PHE A 1 795 ? 68.206 25.235 -27.278 1.00 50.97 795 PHE A N 1
ATOM 6304 C CA . PHE A 1 795 ? 68.961 26.045 -28.246 1.00 50.97 795 PHE A CA 1
ATOM 6305 C C . PHE A 1 795 ? 69.840 27.132 -27.603 1.00 50.97 795 PHE A C 1
ATOM 6307 O O . PHE A 1 795 ? 70.618 27.760 -28.317 1.00 50.97 795 PHE A O 1
ATOM 6314 N N . GLN A 1 796 ? 69.744 27.365 -26.287 1.00 45.81 796 GLN A N 1
ATOM 6315 C CA . GLN A 1 796 ? 70.477 28.443 -25.599 1.00 45.81 796 GLN A CA 1
ATOM 6316 C C . GLN A 1 796 ? 71.543 27.962 -24.598 1.00 45.81 796 GLN A C 1
ATOM 6318 O O . GLN A 1 796 ? 72.380 28.764 -24.190 1.00 45.81 796 GLN A O 1
ATOM 6323 N N . SER A 1 797 ? 71.575 26.678 -24.219 1.00 39.69 797 SER A N 1
ATOM 6324 C CA . SER A 1 797 ? 72.528 26.142 -23.231 1.00 39.69 797 SER A CA 1
ATOM 6325 C C . SER A 1 797 ? 73.647 25.276 -23.830 1.00 39.69 797 SER A C 1
ATOM 6327 O O . SER A 1 797 ? 73.766 24.081 -23.561 1.00 39.69 797 SER A O 1
ATOM 6329 N N . SER A 1 798 ? 74.564 25.899 -24.574 1.00 41.59 798 SER A N 1
ATOM 6330 C CA . SER A 1 798 ? 75.914 25.342 -24.724 1.00 41.59 798 SER A CA 1
ATOM 6331 C C . SER A 1 798 ? 76.764 25.692 -23.494 1.00 41.59 798 SER A C 1
ATOM 6333 O O . SER A 1 798 ? 77.036 26.867 -23.253 1.00 41.59 798 SER A O 1
ATOM 6335 N N . THR A 1 799 ? 77.273 24.672 -22.795 1.00 40.31 799 THR A N 1
ATOM 6336 C CA . THR A 1 799 ? 78.194 24.746 -21.632 1.00 40.31 799 THR A CA 1
ATOM 6337 C C . THR A 1 799 ? 77.563 25.079 -20.268 1.00 40.31 799 THR A C 1
ATOM 6339 O O . THR A 1 799 ? 77.538 26.222 -19.822 1.00 40.31 799 THR A O 1
ATOM 6342 N N . SER A 1 800 ? 77.145 24.046 -19.532 1.00 33.19 800 SER A N 1
ATOM 6343 C CA . SER A 1 800 ? 77.463 23.875 -18.097 1.00 33.19 800 SER A CA 1
ATOM 6344 C C . SER A 1 800 ? 77.028 22.484 -17.627 1.00 33.19 800 SER A C 1
ATOM 6346 O O . SER A 1 800 ? 75.885 22.071 -17.813 1.00 33.19 800 SER A O 1
ATOM 6348 N N . GLU A 1 801 ? 77.957 21.733 -17.039 1.00 46.91 801 GLU A N 1
ATOM 6349 C CA . GLU A 1 801 ? 77.701 20.381 -16.548 1.00 46.91 801 GLU A CA 1
ATOM 6350 C C . GLU A 1 801 ? 76.965 20.414 -15.204 1.00 46.91 801 GLU A C 1
ATOM 6352 O O . GLU A 1 801 ? 77.536 20.777 -14.179 1.00 46.91 801 GLU A O 1
ATOM 6357 N N . ILE A 1 802 ? 75.723 19.928 -15.179 1.00 37.69 802 ILE A N 1
ATOM 6358 C CA . ILE A 1 802 ? 75.167 19.276 -13.988 1.00 37.69 802 ILE A CA 1
ATOM 6359 C C . ILE A 1 802 ? 74.759 17.868 -14.410 1.00 37.69 802 ILE A C 1
ATOM 6361 O O . ILE A 1 802 ? 73.642 17.611 -14.861 1.00 37.69 802 ILE A O 1
ATOM 6365 N N . ILE A 1 803 ? 75.721 16.951 -14.300 1.00 40.75 803 ILE A N 1
ATOM 6366 C CA . ILE A 1 803 ? 75.525 15.528 -14.572 1.00 40.75 803 ILE A CA 1
ATOM 6367 C C . ILE A 1 803 ? 74.677 14.946 -13.437 1.00 40.75 803 ILE A C 1
ATOM 6369 O O . ILE A 1 803 ? 75.195 14.455 -12.433 1.00 40.75 803 ILE A O 1
ATOM 6373 N N . LEU A 1 804 ? 73.354 14.960 -13.612 1.00 40.00 804 LEU A N 1
ATOM 6374 C CA . LEU A 1 804 ? 72.496 14.031 -12.888 1.00 40.00 804 LEU A CA 1
ATOM 6375 C C . LEU A 1 804 ? 72.852 12.628 -13.403 1.00 40.00 804 LEU A C 1
ATOM 6377 O O . LEU A 1 804 ? 72.513 12.282 -14.537 1.00 40.00 804 LEU A O 1
ATOM 6381 N N . ARG A 1 805 ? 73.606 11.854 -12.612 1.00 40.72 805 ARG A N 1
ATOM 6382 C CA . ARG A 1 805 ? 74.107 10.527 -13.005 1.00 40.72 805 ARG A CA 1
ATOM 6383 C C . ARG A 1 805 ? 72.951 9.570 -13.310 1.00 40.72 805 ARG A C 1
ATOM 6385 O O . ARG A 1 805 ? 72.476 8.862 -12.426 1.00 40.72 805 ARG A O 1
ATOM 6392 N N . LYS A 1 806 ? 72.560 9.470 -14.580 1.00 49.59 806 LYS A N 1
ATOM 6393 C CA . LYS A 1 806 ? 71.926 8.255 -15.092 1.00 49.59 806 LYS A CA 1
ATOM 6394 C C . LYS A 1 806 ? 72.963 7.135 -14.994 1.00 49.59 806 LYS A C 1
ATOM 6396 O O . LYS A 1 806 ? 74.033 7.259 -15.584 1.00 49.59 806 LYS A O 1
ATOM 6401 N N . LYS A 1 807 ? 72.664 6.042 -14.281 1.00 54.88 807 LYS A N 1
ATOM 6402 C CA . LYS A 1 807 ? 73.274 4.761 -14.669 1.00 54.88 807 LYS A CA 1
ATOM 6403 C C . LYS A 1 807 ? 72.589 4.371 -15.982 1.00 54.88 807 LYS A C 1
ATOM 6405 O O . LYS A 1 807 ? 71.384 4.109 -15.969 1.00 54.88 807 LYS A O 1
ATOM 6410 N N . ASP A 1 808 ? 73.327 4.401 -17.085 1.00 59.75 808 ASP A N 1
ATOM 6411 C CA . ASP A 1 808 ? 72.900 3.780 -18.342 1.00 59.75 808 ASP A CA 1
ATOM 6412 C C . ASP A 1 808 ? 73.002 2.242 -18.227 1.00 59.75 808 ASP A C 1
ATOM 6414 O O . ASP A 1 808 ? 73.536 1.732 -17.237 1.00 59.75 808 ASP A O 1
ATOM 6418 N N . CYS A 1 809 ? 72.460 1.490 -19.197 1.00 71.56 809 CYS A N 1
ATOM 6419 C CA . CYS A 1 809 ? 72.454 0.019 -19.131 1.00 71.56 809 CYS A CA 1
ATOM 6420 C C . CYS A 1 809 ? 73.885 -0.549 -18.978 1.00 71.56 809 CYS A C 1
ATOM 6422 O O . CYS A 1 809 ? 74.800 -0.014 -19.615 1.00 71.56 809 CYS A O 1
ATOM 6424 N N . PRO A 1 810 ? 74.105 -1.642 -18.214 1.00 72.25 810 PRO A N 1
ATOM 6425 C CA . PRO A 1 810 ? 75.415 -2.282 -18.121 1.00 72.25 810 PRO A CA 1
ATOM 6426 C C . PRO A 1 810 ? 76.063 -2.562 -19.494 1.00 72.25 810 PRO A C 1
ATOM 6428 O O . PRO A 1 810 ? 75.375 -2.978 -20.434 1.00 72.25 810 PRO A O 1
ATOM 6431 N N . PRO A 1 811 ? 77.386 -2.363 -19.646 1.00 61.84 811 PRO A N 1
ATOM 6432 C CA . PRO A 1 811 ? 78.070 -2.597 -20.916 1.00 61.84 811 PRO A CA 1
ATOM 6433 C C . PRO A 1 811 ? 77.969 -4.078 -21.316 1.00 61.84 811 PRO A C 1
ATOM 6435 O O . PRO A 1 811 ? 78.437 -4.953 -20.596 1.00 61.84 811 PRO A O 1
ATOM 6438 N N . GLY A 1 812 ? 77.339 -4.353 -22.466 1.00 62.41 812 GLY A N 1
ATOM 6439 C CA . GLY A 1 812 ? 76.990 -5.711 -22.930 1.00 62.41 812 GLY A CA 1
ATOM 6440 C C . GLY A 1 812 ? 75.481 -6.004 -22.976 1.00 62.41 812 GLY A C 1
ATOM 6441 O O . GLY A 1 812 ? 75.059 -7.026 -23.503 1.00 62.41 812 GLY A O 1
ATOM 6442 N N . CYS A 1 813 ? 74.653 -5.087 -22.480 1.00 75.81 813 CYS A N 1
ATOM 6443 C CA . CYS A 1 813 ? 73.194 -5.161 -22.479 1.00 75.81 813 CYS A CA 1
ATOM 6444 C C . CYS A 1 813 ? 72.564 -5.337 -23.881 1.00 75.81 813 CYS A C 1
ATOM 6446 O O . CYS A 1 813 ? 72.548 -4.420 -24.706 1.00 75.81 813 CYS A O 1
ATOM 6448 N N . HIS A 1 814 ? 71.975 -6.511 -24.145 1.00 73.69 814 HIS A N 1
ATOM 6449 C CA . HIS A 1 814 ? 71.289 -6.822 -25.412 1.00 73.69 814 HIS A CA 1
ATOM 6450 C C . HIS A 1 814 ? 69.889 -6.192 -25.550 1.00 73.69 814 HIS A C 1
ATOM 6452 O O . HIS A 1 814 ? 69.303 -6.241 -26.630 1.00 73.69 814 HIS A O 1
ATOM 6458 N N . HIS A 1 815 ? 69.364 -5.559 -24.494 1.00 79.44 815 HIS A N 1
ATOM 6459 C CA . HIS A 1 815 ? 68.087 -4.830 -24.493 1.00 79.44 815 HIS A CA 1
ATOM 6460 C C . HIS A 1 815 ? 66.841 -5.648 -24.908 1.00 79.44 815 HIS A C 1
ATOM 6462 O O . HIS A 1 815 ? 65.891 -5.083 -25.449 1.00 79.44 815 HIS A O 1
ATOM 6468 N N . GLN A 1 816 ? 66.828 -6.958 -24.649 1.00 78.00 816 GLN A N 1
ATOM 6469 C CA . GLN A 1 816 ? 65.702 -7.866 -24.936 1.00 78.00 816 GLN A CA 1
ATOM 6470 C C . GLN A 1 816 ? 64.741 -8.026 -23.737 1.00 78.00 816 GLN A C 1
ATOM 6472 O O . GLN A 1 816 ? 64.143 -9.079 -23.543 1.00 78.00 816 GLN A O 1
ATOM 6477 N N . THR A 1 817 ? 64.613 -6.996 -22.900 1.00 82.31 817 THR A N 1
ATOM 6478 C CA . THR A 1 817 ? 63.778 -7.026 -21.689 1.00 82.31 817 THR A CA 1
ATOM 6479 C C . THR A 1 817 ? 62.327 -6.643 -21.984 1.00 82.31 817 THR A C 1
ATOM 6481 O O . THR A 1 817 ? 62.058 -5.890 -22.921 1.00 82.31 817 THR A O 1
ATOM 6484 N N . ALA A 1 818 ? 61.390 -7.105 -21.153 1.00 84.50 818 ALA A N 1
ATOM 6485 C CA . ALA A 1 818 ? 59.969 -6.783 -21.292 1.00 84.50 818 ALA A CA 1
ATOM 6486 C C . ALA A 1 818 ? 59.690 -5.272 -21.153 1.00 84.50 818 ALA A C 1
ATOM 6488 O O . ALA A 1 818 ? 60.388 -4.551 -20.431 1.00 84.50 818 ALA A O 1
ATOM 6489 N N . PHE A 1 819 ? 58.641 -4.780 -21.819 1.00 86.56 819 PHE A N 1
ATOM 6490 C CA .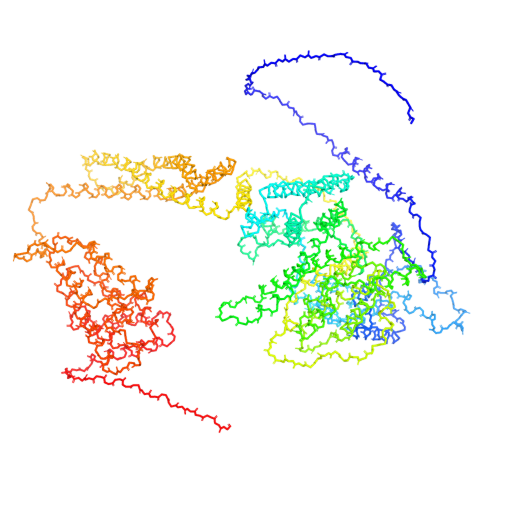 PHE A 1 819 ? 58.246 -3.374 -21.719 1.00 86.56 819 PHE A CA 1
ATOM 6491 C C . PHE A 1 819 ? 57.620 -3.065 -20.346 1.00 86.56 819 PHE A C 1
ATOM 6493 O O . PHE A 1 819 ? 56.771 -3.831 -19.885 1.00 86.56 819 PHE A O 1
ATOM 6500 N N . PRO A 1 820 ? 57.927 -1.917 -19.709 1.00 87.19 820 PRO A N 1
ATOM 6501 C CA . PRO A 1 820 ? 57.339 -1.567 -18.413 1.00 87.19 820 PRO A CA 1
ATOM 6502 C C . PRO A 1 820 ? 55.807 -1.525 -18.407 1.00 87.19 820 PRO A C 1
ATOM 6504 O O . PRO A 1 820 ? 55.197 -1.896 -17.416 1.00 87.19 820 PRO A O 1
ATOM 6507 N N . SER A 1 821 ? 55.165 -1.114 -19.506 1.00 86.38 821 SER A N 1
ATOM 6508 C CA . SER A 1 821 ? 53.699 -1.116 -19.630 1.00 86.38 821 SER A CA 1
ATOM 6509 C C . SER A 1 821 ? 53.095 -2.522 -19.618 1.00 86.38 821 SER A C 1
ATOM 6511 O O . SER A 1 821 ? 52.007 -2.708 -19.077 1.00 86.38 821 SER A O 1
ATOM 6513 N N . GLN A 1 822 ? 53.802 -3.503 -20.184 1.00 89.56 822 GLN A N 1
ATOM 6514 C CA . GLN A 1 822 ? 53.410 -4.907 -20.143 1.00 89.56 822 GLN A CA 1
ATOM 6515 C C . GLN A 1 822 ? 53.541 -5.439 -18.710 1.00 89.56 822 GLN A C 1
ATOM 6517 O O . GLN A 1 822 ? 52.558 -5.912 -18.157 1.00 89.56 822 GLN A O 1
ATOM 6522 N N . LEU A 1 823 ? 54.696 -5.239 -18.066 1.00 90.19 823 LEU A N 1
ATOM 6523 C CA . LEU A 1 823 ? 54.926 -5.662 -16.677 1.00 90.19 823 LEU A CA 1
ATOM 6524 C C . LEU A 1 823 ? 53.949 -5.009 -15.682 1.00 90.19 823 LEU A C 1
ATOM 6526 O O . LEU A 1 823 ? 53.450 -5.674 -14.784 1.00 90.19 823 LEU A O 1
ATOM 6530 N N . ILE A 1 824 ? 53.612 -3.725 -15.857 1.00 90.50 824 ILE A N 1
ATOM 6531 C CA . ILE A 1 824 ? 52.585 -3.045 -15.045 1.00 90.50 824 ILE A CA 1
ATOM 6532 C C . ILE A 1 824 ? 51.199 -3.678 -15.241 1.00 90.50 824 ILE A C 1
ATOM 6534 O O . ILE A 1 824 ? 50.407 -3.665 -14.302 1.00 90.50 824 ILE A O 1
ATOM 6538 N N . SER A 1 825 ? 50.892 -4.187 -16.437 1.00 89.00 825 SER A N 1
ATOM 6539 C CA . SER A 1 825 ? 49.615 -4.856 -16.716 1.00 89.00 825 SER A CA 1
ATOM 6540 C C . SER A 1 825 ? 49.597 -6.251 -16.089 1.00 89.00 825 SER A C 1
ATOM 6542 O O . SER A 1 825 ? 48.710 -6.528 -15.296 1.00 89.00 825 SER A O 1
ATOM 6544 N N . GLU A 1 826 ? 50.647 -7.050 -16.305 1.00 89.44 826 GLU A N 1
ATOM 6545 C CA . GLU A 1 826 ? 50.795 -8.389 -15.715 1.00 89.44 826 GLU A CA 1
ATOM 6546 C C . GLU A 1 826 ? 50.744 -8.361 -14.174 1.00 89.44 826 GLU A C 1
ATOM 6548 O O . GLU A 1 826 ? 50.023 -9.152 -13.572 1.00 89.44 826 GLU A O 1
ATOM 6553 N N . ILE A 1 827 ? 51.422 -7.406 -13.513 1.00 89.44 827 ILE A N 1
ATOM 6554 C CA . ILE A 1 827 ? 51.302 -7.256 -12.049 1.00 89.44 827 ILE A CA 1
ATOM 6555 C C . ILE A 1 827 ? 49.869 -6.864 -11.659 1.00 89.44 827 ILE A C 1
ATOM 6557 O O . ILE A 1 827 ? 49.356 -7.366 -10.667 1.00 89.44 827 ILE A O 1
ATOM 6561 N N . LYS A 1 828 ? 49.195 -5.985 -12.412 1.00 88.12 828 LYS A N 1
ATOM 6562 C CA . LYS A 1 828 ? 47.810 -5.589 -12.100 1.00 88.12 828 LYS A CA 1
ATOM 6563 C C . LYS A 1 828 ? 46.818 -6.734 -12.249 1.00 88.12 828 LYS A C 1
ATOM 6565 O O . LYS A 1 828 ? 45.930 -6.835 -11.412 1.00 88.12 828 LYS A O 1
ATOM 6570 N N . ASP A 1 829 ? 46.979 -7.579 -13.259 1.00 86.12 829 ASP A N 1
ATOM 6571 C CA . ASP A 1 829 ? 46.117 -8.743 -13.451 1.00 86.12 829 ASP A CA 1
ATOM 6572 C C . ASP A 1 829 ? 46.278 -9.727 -12.273 1.00 86.12 829 ASP A C 1
ATOM 6574 O O . ASP A 1 829 ? 45.278 -10.159 -11.702 1.00 86.12 829 ASP A O 1
ATOM 6578 N N . LEU A 1 830 ? 47.509 -9.958 -11.795 1.00 84.94 830 LEU A N 1
ATOM 6579 C CA . LEU A 1 830 ? 47.772 -10.737 -10.571 1.00 84.94 830 LEU A CA 1
ATOM 6580 C C . LEU A 1 830 ? 47.181 -10.096 -9.302 1.00 84.94 830 LEU A C 1
ATOM 6582 O O . LEU A 1 830 ? 46.611 -10.798 -8.467 1.00 84.94 830 LEU A O 1
ATOM 6586 N N . LEU A 1 831 ? 47.283 -8.769 -9.153 1.00 85.25 831 LEU A N 1
ATOM 6587 C CA . LEU A 1 831 ? 46.653 -8.039 -8.044 1.00 85.25 831 LEU A CA 1
ATOM 6588 C C . LEU A 1 831 ? 45.121 -8.181 -8.073 1.00 85.25 831 LEU A C 1
ATOM 6590 O O . LEU A 1 831 ? 44.503 -8.261 -7.015 1.00 85.25 831 LEU A O 1
ATOM 6594 N N . CYS A 1 832 ? 44.501 -8.242 -9.256 1.00 83.19 832 CYS A N 1
ATOM 6595 C CA . CYS A 1 832 ? 43.068 -8.508 -9.376 1.00 83.19 832 CYS A CA 1
ATOM 6596 C C . CYS A 1 832 ? 42.708 -9.915 -8.876 1.00 83.19 832 CYS A C 1
ATOM 6598 O O . CYS A 1 832 ? 41.797 -10.029 -8.059 1.00 83.19 832 CYS A O 1
ATOM 6600 N N . VAL A 1 833 ? 43.445 -10.952 -9.296 1.00 81.69 833 VAL A N 1
ATOM 6601 C CA . VAL A 1 833 ? 43.222 -12.344 -8.846 1.00 81.69 833 VAL A CA 1
ATOM 6602 C C . VAL A 1 833 ? 43.374 -12.475 -7.323 1.00 81.69 833 VAL A C 1
ATOM 6604 O O . VAL A 1 833 ? 42.541 -13.099 -6.676 1.00 81.69 833 VAL A O 1
ATOM 6607 N N . ALA A 1 834 ? 44.379 -11.826 -6.723 1.00 76.00 834 ALA A N 1
ATOM 6608 C CA . ALA A 1 834 ? 44.622 -11.877 -5.275 1.00 76.00 834 ALA A CA 1
ATOM 6609 C C . ALA A 1 834 ? 43.600 -11.095 -4.414 1.00 76.00 834 ALA A C 1
ATOM 6611 O O . ALA A 1 834 ? 43.476 -11.351 -3.217 1.00 76.00 834 ALA A O 1
ATOM 6612 N N . ILE A 1 835 ? 42.876 -10.127 -4.989 1.00 75.31 835 ILE A N 1
ATOM 6613 C CA . ILE A 1 835 ? 41.815 -9.382 -4.283 1.00 75.31 835 ILE A CA 1
ATOM 6614 C C . ILE A 1 835 ? 40.455 -10.082 -4.434 1.00 75.31 835 ILE A C 1
ATOM 6616 O O . ILE A 1 835 ? 39.642 -10.046 -3.510 1.00 75.31 835 ILE A O 1
ATOM 6620 N N . GLY A 1 836 ? 40.216 -10.743 -5.569 1.00 74.69 836 GLY A N 1
ATOM 6621 C CA . GLY A 1 836 ? 39.024 -11.549 -5.811 1.00 74.69 836 GLY A CA 1
ATOM 6622 C C . GLY A 1 836 ? 39.135 -12.319 -7.130 1.00 74.69 836 GLY A C 1
ATOM 6623 O O . GLY A 1 836 ? 39.001 -11.688 -8.185 1.00 74.69 836 GLY A O 1
ATOM 6624 N N . PRO A 1 837 ? 39.361 -13.646 -7.103 1.00 69.50 837 PRO A N 1
ATOM 6625 C CA . PRO A 1 837 ? 39.409 -14.453 -8.317 1.00 69.50 837 PRO A CA 1
ATOM 6626 C C . PRO A 1 837 ? 38.036 -14.478 -9.001 1.00 69.50 837 PRO A C 1
ATOM 6628 O O . PRO A 1 837 ? 36.992 -14.364 -8.355 1.00 69.50 837 PRO A O 1
ATOM 6631 N N . ARG A 1 838 ? 38.028 -14.608 -10.328 1.00 69.88 838 ARG A N 1
ATOM 6632 C CA . ARG A 1 838 ? 36.803 -14.624 -11.148 1.00 69.88 838 ARG A CA 1
ATOM 6633 C C . ARG A 1 838 ? 36.086 -15.968 -11.098 1.00 69.88 838 ARG A C 1
ATOM 6635 O O . ARG A 1 838 ? 34.876 -16.017 -11.304 1.00 69.88 838 ARG A O 1
ATOM 6642 N N . GLU A 1 839 ? 36.837 -17.030 -10.832 1.00 65.31 839 GLU A N 1
ATOM 6643 C CA . GLU A 1 839 ? 36.378 -18.408 -10.668 1.00 65.31 839 GLU A CA 1
ATOM 6644 C C . GLU A 1 839 ? 37.104 -19.019 -9.458 1.00 65.31 839 GLU A C 1
ATOM 6646 O O . GLU A 1 839 ? 38.265 -18.700 -9.211 1.00 65.31 839 GLU A O 1
ATOM 6651 N N . GLU A 1 840 ? 36.456 -19.912 -8.703 1.00 59.16 840 GLU A N 1
ATOM 6652 C CA . GLU A 1 840 ? 37.021 -20.486 -7.461 1.00 59.16 840 GLU A CA 1
ATOM 6653 C C . GLU A 1 840 ? 38.316 -21.303 -7.673 1.00 59.16 840 GLU A C 1
ATOM 6655 O O . GLU A 1 840 ? 39.007 -21.619 -6.709 1.00 59.16 840 GLU A O 1
ATOM 6660 N N . SER A 1 841 ? 38.658 -21.623 -8.925 1.00 59.91 841 SER A N 1
ATOM 6661 C CA . SER A 1 841 ? 39.862 -22.354 -9.344 1.00 59.91 841 SER A CA 1
ATOM 6662 C C . SER A 1 841 ? 40.957 -21.481 -9.987 1.00 59.91 841 SER A C 1
ATOM 6664 O O . SER A 1 841 ? 41.875 -22.020 -10.606 1.00 59.91 841 SER A O 1
ATOM 6666 N N . GLU A 1 842 ? 40.864 -20.148 -9.918 1.00 73.88 842 GLU A N 1
ATOM 6667 C CA . GLU A 1 842 ? 41.863 -19.234 -10.500 1.00 73.88 842 GLU A CA 1
ATOM 6668 C C . GLU A 1 842 ? 43.098 -19.102 -9.578 1.00 73.88 842 GLU A C 1
ATOM 6670 O O . GLU A 1 842 ? 43.156 -18.257 -8.684 1.00 73.88 842 GLU A O 1
ATOM 6675 N N . GLU A 1 843 ? 44.090 -19.973 -9.792 1.00 76.19 843 GLU A N 1
ATOM 6676 C CA . GLU A 1 843 ? 45.338 -20.061 -9.015 1.00 76.19 843 GLU A CA 1
ATOM 6677 C C . GLU A 1 843 ? 46.562 -19.533 -9.795 1.00 76.19 843 GLU A C 1
ATOM 6679 O O . GLU A 1 843 ? 46.613 -19.565 -11.025 1.00 76.19 843 GLU A O 1
ATOM 6684 N N . ILE A 1 844 ? 47.586 -19.073 -9.070 1.00 81.12 844 ILE A N 1
ATOM 6685 C CA . ILE A 1 844 ? 48.836 -18.504 -9.597 1.00 81.12 844 ILE A CA 1
ATOM 6686 C C . ILE A 1 844 ? 49.998 -19.475 -9.342 1.00 81.12 844 ILE A C 1
ATOM 6688 O O . ILE A 1 844 ? 50.166 -19.991 -8.239 1.00 81.12 844 ILE A O 1
ATOM 6692 N N . GLN A 1 845 ? 50.859 -19.703 -10.332 1.00 82.38 845 GLN A N 1
ATOM 6693 C CA . GLN A 1 845 ? 52.057 -20.533 -10.166 1.00 82.38 845 GLN A CA 1
ATOM 6694 C C . GLN A 1 845 ? 53.198 -19.761 -9.481 1.00 82.38 845 GLN A C 1
ATOM 6696 O O . GLN A 1 845 ? 53.462 -18.600 -9.805 1.00 82.38 845 GLN A O 1
ATOM 6701 N N . PHE A 1 846 ? 53.931 -20.410 -8.568 1.00 83.12 846 PHE A N 1
ATOM 6702 C CA . PHE A 1 846 ? 55.081 -19.790 -7.889 1.00 83.12 846 PHE A CA 1
ATOM 6703 C C . PHE A 1 846 ? 56.173 -19.369 -8.888 1.00 83.12 846 PHE A C 1
ATOM 6705 O O . PHE A 1 846 ? 56.687 -18.250 -8.826 1.00 83.12 846 PHE A O 1
ATOM 6712 N N . ALA A 1 847 ? 56.464 -20.237 -9.861 1.00 81.94 847 ALA A N 1
ATOM 6713 C CA . ALA A 1 847 ? 57.439 -19.980 -10.919 1.00 81.94 847 ALA A CA 1
ATOM 6714 C C . ALA A 1 847 ? 57.087 -18.752 -11.784 1.00 81.94 847 ALA A C 1
ATOM 6716 O O . ALA A 1 847 ? 57.989 -18.048 -12.242 1.00 81.94 847 ALA A O 1
ATOM 6717 N N . ASP A 1 848 ? 55.797 -18.447 -11.973 1.00 84.62 848 ASP A N 1
ATOM 6718 C CA . ASP A 1 848 ? 55.358 -17.267 -12.728 1.00 84.62 848 ASP A CA 1
ATOM 6719 C C . ASP A 1 848 ? 55.590 -15.969 -11.940 1.00 84.62 848 ASP A C 1
ATOM 6721 O O . ASP A 1 848 ? 56.004 -14.963 -12.523 1.00 84.62 848 ASP A O 1
ATOM 6725 N N . LEU A 1 849 ? 55.408 -15.995 -10.613 1.00 86.06 849 LEU A N 1
ATOM 6726 C CA . LEU A 1 849 ? 55.741 -14.874 -9.727 1.00 86.06 849 LEU A CA 1
ATOM 6727 C C . LEU A 1 849 ? 57.254 -14.617 -9.693 1.00 86.06 849 LEU A C 1
ATOM 6729 O O . LEU A 1 849 ? 57.683 -13.473 -9.854 1.00 86.06 849 LEU A O 1
ATOM 6733 N N . GLU A 1 850 ? 58.069 -15.663 -9.543 1.00 86.44 850 GLU A N 1
ATOM 6734 C CA . GLU A 1 850 ? 59.534 -15.548 -9.563 1.00 86.44 850 GLU A CA 1
ATOM 6735 C C . GLU A 1 850 ? 60.042 -15.037 -10.926 1.00 86.44 850 GLU A C 1
ATOM 6737 O O . GLU A 1 850 ? 60.820 -14.080 -10.992 1.00 86.44 850 GLU A O 1
ATOM 6742 N N . SER A 1 851 ? 59.520 -15.593 -12.026 1.00 88.69 851 SER A N 1
ATOM 6743 C CA . SER A 1 851 ? 59.784 -15.146 -13.402 1.00 88.69 851 SER A CA 1
ATOM 6744 C C . SER A 1 851 ? 59.384 -13.684 -13.633 1.00 88.69 851 SER A C 1
ATOM 6746 O O . SER A 1 851 ? 60.122 -12.923 -14.267 1.00 88.69 851 SER A O 1
ATOM 6748 N N . LEU A 1 852 ? 58.234 -13.248 -13.108 1.00 89.81 852 LEU A N 1
ATOM 6749 C CA . LEU A 1 852 ? 57.785 -11.862 -13.217 1.00 89.81 852 LEU A CA 1
ATOM 6750 C C . LEU A 1 852 ? 58.702 -10.905 -12.449 1.00 89.81 852 LEU A C 1
ATOM 6752 O O . LEU A 1 852 ? 59.136 -9.910 -13.030 1.00 89.81 852 LEU A O 1
ATOM 6756 N N . LEU A 1 853 ? 59.049 -11.206 -11.193 1.00 90.75 853 LEU A N 1
ATOM 6757 C CA . LEU A 1 853 ? 59.982 -10.386 -10.409 1.00 90.75 853 LEU A CA 1
ATOM 6758 C C . LEU A 1 853 ? 61.359 -10.308 -11.090 1.00 90.75 853 LEU A C 1
ATOM 6760 O O . LEU A 1 853 ? 61.914 -9.216 -11.224 1.00 90.75 853 LEU A O 1
ATOM 6764 N N . GLY A 1 854 ? 61.859 -11.426 -11.626 1.00 88.69 854 GLY A N 1
ATOM 6765 C CA . GLY A 1 854 ? 63.086 -11.463 -12.424 1.00 88.69 854 GLY A CA 1
ATOM 6766 C C . GLY A 1 854 ? 63.019 -10.578 -13.676 1.00 88.69 854 GLY A C 1
ATOM 6767 O O . GLY A 1 854 ? 63.952 -9.821 -13.948 1.00 88.69 854 GLY A O 1
ATOM 6768 N N . ARG A 1 855 ? 61.901 -10.594 -14.418 1.00 91.19 855 ARG A N 1
ATOM 6769 C CA . ARG A 1 855 ? 61.695 -9.706 -15.580 1.00 91.19 855 ARG A CA 1
ATOM 6770 C C . ARG A 1 855 ? 61.568 -8.231 -15.185 1.00 91.19 855 ARG A C 1
ATOM 6772 O O . ARG A 1 855 ? 62.041 -7.378 -15.934 1.00 91.19 855 ARG A O 1
ATOM 6779 N N . VAL A 1 856 ? 60.980 -7.912 -14.028 1.00 89.94 856 VAL A N 1
ATOM 6780 C CA . VAL A 1 856 ? 60.930 -6.536 -13.501 1.00 89.94 856 VAL A CA 1
ATOM 6781 C C . VAL A 1 856 ? 62.335 -6.039 -13.162 1.00 89.94 856 VAL A C 1
ATOM 6783 O O . VAL A 1 856 ? 62.725 -4.990 -13.676 1.00 89.94 856 VAL A O 1
ATOM 6786 N N . SER A 1 857 ? 63.113 -6.813 -12.399 1.00 89.19 857 SER A N 1
ATOM 6787 C CA . SER A 1 857 ? 64.518 -6.519 -12.079 1.00 89.19 857 SER A CA 1
ATOM 6788 C C . SER A 1 857 ? 65.349 -6.289 -13.350 1.00 89.19 857 SER A C 1
ATOM 6790 O O . SER A 1 857 ? 65.923 -5.214 -13.536 1.00 89.19 857 SER A O 1
ATOM 6792 N N . GLN A 1 858 ? 65.299 -7.220 -14.312 1.00 88.00 858 GLN A N 1
ATOM 6793 C CA . GLN A 1 858 ? 65.984 -7.081 -15.604 1.00 88.00 858 GLN A CA 1
ATOM 6794 C C . GLN A 1 858 ? 65.580 -5.803 -16.354 1.00 88.00 858 GLN A C 1
ATOM 6796 O O . GLN A 1 858 ? 66.440 -5.113 -16.900 1.00 88.00 858 GLN A O 1
ATOM 6801 N N . THR A 1 859 ? 64.291 -5.449 -16.390 1.00 87.88 859 THR A N 1
ATOM 6802 C CA . THR A 1 859 ? 63.817 -4.229 -17.066 1.00 87.88 859 THR A CA 1
ATOM 6803 C C . THR A 1 859 ? 64.256 -2.948 -16.344 1.00 87.88 859 THR A C 1
ATOM 6805 O O . THR A 1 859 ? 64.576 -1.956 -17.011 1.00 87.88 859 THR A O 1
ATOM 6808 N N . LEU A 1 860 ? 64.327 -2.956 -15.010 1.00 86.88 860 LEU A N 1
ATOM 6809 C CA . LEU A 1 860 ? 64.851 -1.843 -14.214 1.00 86.88 860 LEU A CA 1
ATOM 6810 C C . LEU A 1 860 ? 66.362 -1.672 -14.432 1.00 86.88 860 LEU A C 1
ATOM 6812 O O . LEU A 1 860 ? 66.791 -0.569 -14.766 1.00 86.88 860 LEU A O 1
ATOM 6816 N N . GLN A 1 861 ? 67.145 -2.754 -14.379 1.00 84.88 861 GLN A N 1
ATOM 6817 C CA . GLN A 1 861 ? 68.581 -2.760 -14.703 1.00 84.88 861 GLN A CA 1
ATOM 6818 C C . GLN A 1 861 ? 68.860 -2.361 -16.162 1.00 84.88 861 GLN A C 1
ATOM 6820 O O . GLN A 1 861 ? 69.864 -1.710 -16.454 1.00 84.88 861 GLN A O 1
ATOM 6825 N N . CYS A 1 862 ? 67.954 -2.707 -17.082 1.00 84.25 862 CYS A N 1
ATOM 6826 C CA . CYS A 1 862 ? 68.075 -2.402 -18.506 1.00 84.25 862 CYS A CA 1
ATOM 6827 C C . CYS A 1 862 ? 68.006 -0.895 -18.808 1.00 84.25 862 CYS A C 1
ATOM 6829 O O . CYS A 1 862 ? 68.645 -0.418 -19.745 1.00 84.25 862 CYS A O 1
ATOM 6831 N N . ARG A 1 863 ? 67.219 -0.132 -18.033 1.00 80.81 863 ARG A N 1
ATOM 6832 C CA . ARG A 1 863 ? 67.003 1.334 -18.119 1.00 80.81 863 ARG A CA 1
ATOM 6833 C C . ARG A 1 863 ? 66.549 1.913 -19.481 1.00 80.81 863 ARG A C 1
ATOM 6835 O O . ARG A 1 863 ? 66.012 3.014 -19.504 1.00 80.81 863 ARG A O 1
ATOM 6842 N N . LYS A 1 864 ? 66.682 1.217 -20.616 1.00 79.75 864 LYS A N 1
ATOM 6843 C CA . LYS A 1 864 ? 66.397 1.744 -21.969 1.00 79.75 864 LYS A CA 1
ATOM 6844 C C . LYS A 1 864 ? 64.928 2.084 -22.207 1.00 79.75 864 LYS A C 1
ATOM 6846 O O . LYS A 1 864 ? 64.631 3.040 -22.919 1.00 79.75 864 LYS A O 1
ATOM 6851 N N . PHE A 1 865 ? 64.021 1.289 -21.646 1.00 79.94 865 PHE A N 1
ATOM 6852 C CA . PHE A 1 865 ? 62.575 1.458 -21.823 1.00 79.94 865 PHE A CA 1
ATOM 6853 C C . PHE A 1 865 ? 61.878 2.041 -20.587 1.00 79.94 865 PHE A C 1
ATOM 6855 O O . PHE A 1 865 ? 60.676 2.292 -20.641 1.00 79.94 865 PHE A O 1
ATOM 6862 N N . ILE A 1 866 ? 62.605 2.266 -19.484 1.00 83.94 866 ILE A N 1
ATOM 6863 C CA . ILE A 1 866 ? 62.039 2.817 -18.250 1.00 83.94 866 ILE A CA 1
ATOM 6864 C C . ILE A 1 866 ? 61.986 4.348 -18.319 1.00 83.94 866 ILE A C 1
ATOM 6866 O O . ILE A 1 866 ? 62.940 5.012 -18.723 1.00 83.94 866 ILE A O 1
ATOM 6870 N N . CYS A 1 867 ? 60.867 4.930 -17.896 1.00 82.50 867 CYS A N 1
ATOM 6871 C CA . CYS A 1 867 ? 60.763 6.355 -17.602 1.00 82.50 867 CYS A CA 1
ATOM 6872 C C . CYS A 1 867 ? 60.394 6.558 -16.120 1.00 82.50 867 CYS A C 1
ATOM 6874 O O . CYS A 1 867 ? 59.838 5.643 -15.507 1.00 82.50 867 CYS A O 1
ATOM 6876 N N . PRO A 1 868 ? 60.625 7.746 -15.529 1.00 80.19 868 PRO A N 1
ATOM 6877 C CA . PRO A 1 868 ? 60.350 7.973 -14.106 1.00 80.19 868 PRO A CA 1
ATOM 6878 C C . PRO A 1 868 ? 58.904 7.664 -13.691 1.00 80.19 868 PRO A C 1
ATOM 6880 O O . PRO A 1 868 ? 58.665 7.210 -12.577 1.00 80.19 868 PRO A O 1
ATOM 6883 N N . ALA A 1 869 ? 57.934 7.857 -14.593 1.00 80.62 869 ALA A N 1
ATOM 6884 C CA . ALA A 1 869 ? 56.530 7.539 -14.338 1.00 80.62 869 ALA A CA 1
ATOM 6885 C C . ALA A 1 869 ? 56.248 6.024 -14.332 1.00 80.62 869 ALA A C 1
ATOM 6887 O O . ALA A 1 869 ? 55.501 5.554 -13.476 1.00 80.62 869 ALA A O 1
ATOM 6888 N N . SER A 1 870 ? 56.849 5.248 -15.243 1.00 85.81 870 SER A N 1
ATOM 6889 C CA . SER A 1 870 ? 56.706 3.785 -15.239 1.00 85.81 870 SER A CA 1
ATOM 6890 C C . SER A 1 870 ? 57.490 3.139 -14.097 1.00 85.81 870 SER A C 1
ATOM 6892 O O . SER A 1 870 ? 57.020 2.169 -13.518 1.00 85.81 870 SER A O 1
ATOM 6894 N N . GLU A 1 871 ? 58.649 3.700 -13.742 1.00 88.19 871 GLU A N 1
ATOM 6895 C CA . GLU A 1 871 ? 59.449 3.291 -12.582 1.00 88.19 871 GLU A CA 1
ATOM 6896 C C . GLU A 1 871 ? 58.657 3.489 -11.281 1.00 88.19 871 GLU A C 1
ATOM 6898 O O . GLU A 1 871 ? 58.449 2.541 -10.531 1.00 88.19 871 GLU A O 1
ATOM 6903 N N . GLN A 1 872 ? 58.087 4.679 -11.069 1.00 87.50 872 GLN A N 1
ATOM 6904 C CA . GLN A 1 872 ? 57.202 4.953 -9.931 1.00 87.50 872 GLN A CA 1
ATOM 6905 C C . GLN A 1 872 ? 55.946 4.067 -9.909 1.00 87.50 872 GLN A C 1
ATOM 6907 O O . GLN A 1 872 ? 55.493 3.674 -8.836 1.00 87.50 872 GLN A O 1
ATOM 6912 N N . GLN A 1 873 ? 55.374 3.724 -11.068 1.00 88.62 873 GLN A N 1
ATOM 6913 C CA . GLN A 1 873 ? 54.220 2.825 -11.111 1.00 88.62 873 GLN A CA 1
ATOM 6914 C C . GLN A 1 873 ? 54.598 1.372 -10.779 1.00 88.62 873 GLN A C 1
ATOM 6916 O O . GLN A 1 873 ? 53.850 0.723 -10.053 1.00 88.62 873 GLN A O 1
ATOM 6921 N N . LEU A 1 874 ? 55.751 0.876 -11.245 1.00 90.38 874 LEU A N 1
ATOM 6922 C CA . LEU A 1 874 ? 56.278 -0.440 -10.860 1.00 90.38 874 LEU A CA 1
ATOM 6923 C C . LEU A 1 874 ? 56.608 -0.501 -9.362 1.00 90.38 874 LEU A C 1
ATOM 6925 O O . LEU A 1 874 ? 56.273 -1.491 -8.717 1.00 90.38 874 LEU A O 1
ATOM 6929 N N . ALA A 1 875 ? 57.176 0.564 -8.787 1.00 89.81 875 ALA A N 1
ATOM 6930 C CA . ALA A 1 875 ? 57.413 0.660 -7.345 1.00 89.81 875 ALA A CA 1
ATOM 6931 C C . ALA A 1 875 ? 56.101 0.516 -6.549 1.00 89.81 875 ALA A C 1
ATOM 6933 O O . ALA A 1 875 ? 56.014 -0.288 -5.628 1.00 89.81 875 ALA A O 1
ATOM 6934 N N . LYS A 1 876 ? 55.034 1.221 -6.954 1.00 90.25 876 LYS A N 1
ATOM 6935 C CA . LYS A 1 876 ? 53.713 1.107 -6.308 1.00 90.25 876 LYS A CA 1
ATOM 6936 C C . LYS A 1 876 ? 53.090 -0.284 -6.452 1.00 90.25 876 LYS A C 1
ATOM 6938 O O . LYS A 1 876 ? 52.608 -0.825 -5.463 1.00 90.25 876 LYS A O 1
ATOM 6943 N N . CYS A 1 877 ? 53.113 -0.870 -7.652 1.00 90.75 877 CYS A N 1
ATOM 6944 C CA . CYS A 1 877 ? 52.532 -2.196 -7.879 1.00 90.75 877 CYS A CA 1
ATOM 6945 C C . CYS A 1 877 ? 53.294 -3.307 -7.131 1.00 90.75 877 CYS A C 1
ATOM 6947 O O . CYS A 1 877 ? 52.670 -4.235 -6.630 1.00 90.75 877 CYS A O 1
ATOM 6949 N N . THR A 1 878 ? 54.626 -3.214 -7.030 1.00 91.06 878 THR A N 1
ATOM 6950 C CA . THR A 1 878 ? 55.439 -4.190 -6.278 1.00 91.06 878 THR A CA 1
ATOM 6951 C C . THR A 1 878 ? 55.237 -4.074 -4.766 1.00 91.06 878 THR A C 1
ATOM 6953 O O . THR A 1 878 ? 55.186 -5.102 -4.098 1.00 91.06 878 THR A O 1
ATOM 6956 N N . ILE A 1 879 ? 55.038 -2.864 -4.222 1.00 91.62 879 ILE A N 1
ATOM 6957 C CA . ILE A 1 879 ? 54.630 -2.674 -2.817 1.00 91.62 879 ILE A CA 1
ATOM 6958 C C . ILE A 1 879 ? 53.260 -3.305 -2.542 1.00 91.62 879 ILE A C 1
ATOM 6960 O O . ILE A 1 879 ? 53.099 -4.010 -1.551 1.00 91.62 879 ILE A O 1
ATOM 6964 N N . GLU A 1 880 ? 52.274 -3.077 -3.411 1.00 90.25 880 GLU A N 1
ATOM 6965 C CA . GLU A 1 880 ? 50.933 -3.639 -3.222 1.00 90.25 880 GLU A CA 1
ATOM 6966 C C . GLU A 1 880 ? 50.931 -5.177 -3.300 1.00 90.25 880 GLU A C 1
ATOM 6968 O O . GLU A 1 880 ? 50.288 -5.837 -2.483 1.00 90.25 880 GLU A O 1
ATOM 6973 N N . LEU A 1 881 ? 51.737 -5.749 -4.203 1.00 90.06 881 LEU A N 1
ATOM 6974 C CA . LEU A 1 881 ? 51.975 -7.192 -4.278 1.00 90.06 881 LEU A CA 1
ATOM 6975 C C . LEU A 1 881 ? 52.627 -7.729 -2.993 1.00 90.06 881 LEU A C 1
ATOM 6977 O O . LEU A 1 881 ? 52.217 -8.772 -2.491 1.00 90.06 881 LEU A O 1
ATOM 6981 N N . ALA A 1 882 ? 53.601 -7.008 -2.429 1.00 89.56 882 ALA A N 1
ATOM 6982 C CA . ALA A 1 882 ? 54.234 -7.381 -1.167 1.00 89.56 882 ALA A CA 1
ATOM 6983 C C . ALA A 1 882 ? 53.236 -7.390 0.004 1.00 89.56 882 ALA A C 1
ATOM 6985 O O . ALA A 1 882 ? 53.248 -8.327 0.800 1.00 89.56 882 ALA A O 1
ATOM 6986 N N . SER A 1 883 ? 52.340 -6.398 0.087 1.00 89.12 883 SER A N 1
ATOM 6987 C CA . SER A 1 883 ? 51.277 -6.371 1.101 1.00 89.12 883 SER A CA 1
ATOM 6988 C C . SER A 1 883 ? 50.350 -7.590 0.992 1.00 89.12 883 SER A C 1
ATOM 6990 O O . SER A 1 883 ? 50.094 -8.232 2.004 1.00 89.12 883 SER A O 1
ATOM 6992 N N . LEU A 1 884 ? 49.919 -7.974 -0.216 1.00 86.69 884 LEU A N 1
ATOM 6993 C CA . LEU A 1 884 ? 49.047 -9.142 -0.425 1.00 86.69 884 LEU A CA 1
ATOM 6994 C C . LEU A 1 884 ? 49.746 -10.489 -0.174 1.00 86.69 884 LEU A C 1
ATOM 6996 O O . LEU A 1 884 ? 49.124 -11.401 0.373 1.00 86.69 884 LEU A O 1
ATOM 7000 N N . LEU A 1 885 ? 51.033 -10.612 -0.525 1.00 85.75 885 LEU A N 1
ATOM 7001 C CA . LEU A 1 885 ? 51.857 -11.788 -0.203 1.00 85.75 885 LEU A CA 1
ATOM 7002 C C . LEU A 1 885 ? 51.998 -11.981 1.312 1.00 85.75 885 LEU A C 1
ATOM 7004 O O . LEU A 1 885 ? 51.945 -13.105 1.801 1.00 85.75 885 LEU A O 1
ATOM 7008 N N . VAL A 1 886 ? 52.148 -10.887 2.061 1.00 85.19 886 VAL A N 1
ATOM 7009 C CA . VAL A 1 886 ? 52.215 -10.916 3.527 1.00 85.19 886 VAL A CA 1
ATOM 7010 C C . VAL A 1 886 ? 50.853 -11.224 4.166 1.00 85.19 886 VAL A C 1
ATOM 7012 O O . VAL A 1 886 ? 50.813 -11.847 5.223 1.00 85.19 886 VAL A O 1
ATOM 7015 N N . SER A 1 887 ? 49.742 -10.833 3.535 1.00 78.62 887 SER A N 1
ATOM 7016 C CA . SER A 1 887 ? 48.377 -11.143 3.995 1.00 78.62 887 SER A CA 1
ATOM 7017 C C . SER A 1 887 ? 47.898 -12.570 3.688 1.00 78.62 887 SER A C 1
ATOM 7019 O O . SER A 1 887 ? 46.749 -12.887 3.989 1.00 78.62 887 SER A O 1
ATOM 7021 N N . ASP A 1 888 ? 48.737 -13.405 3.064 1.00 73.75 888 ASP A N 1
ATOM 7022 C CA . ASP A 1 888 ? 48.392 -14.743 2.553 1.00 73.75 888 ASP A CA 1
ATOM 7023 C C . ASP A 1 888 ? 47.180 -14.754 1.591 1.00 73.75 888 ASP A C 1
ATOM 7025 O O . ASP A 1 888 ? 46.400 -15.703 1.525 1.00 73.75 888 ASP A O 1
ATOM 7029 N N . ARG A 1 889 ? 47.003 -13.657 0.839 1.00 71.88 889 ARG A N 1
ATOM 7030 C CA . ARG A 1 889 ? 45.860 -13.432 -0.068 1.00 71.88 889 ARG A CA 1
ATOM 7031 C C . ARG A 1 889 ? 46.095 -13.903 -1.505 1.00 71.88 889 ARG A C 1
ATOM 7033 O O . ARG A 1 889 ? 45.163 -13.909 -2.300 1.00 71.88 889 ARG A O 1
ATOM 7040 N N . VAL A 1 890 ? 47.324 -14.275 -1.859 1.00 76.75 890 VAL A N 1
ATOM 7041 C CA . VAL A 1 890 ? 47.680 -14.714 -3.217 1.00 76.75 890 VAL A CA 1
ATOM 7042 C C . VAL A 1 890 ? 47.440 -16.230 -3.334 1.00 76.75 890 VAL A C 1
ATOM 7044 O O . VAL A 1 890 ? 48.131 -16.984 -2.648 1.00 76.75 890 VAL A O 1
ATOM 7047 N N . PRO A 1 891 ? 46.500 -16.707 -4.177 1.00 71.44 891 PRO A N 1
ATOM 7048 C CA . PRO A 1 891 ? 46.186 -18.133 -4.295 1.00 71.44 891 PRO A CA 1
ATOM 7049 C C . PRO A 1 891 ? 47.279 -18.861 -5.090 1.00 71.44 891 PRO A C 1
ATOM 7051 O O . PRO A 1 891 ? 47.199 -18.974 -6.309 1.00 71.44 891 PRO A O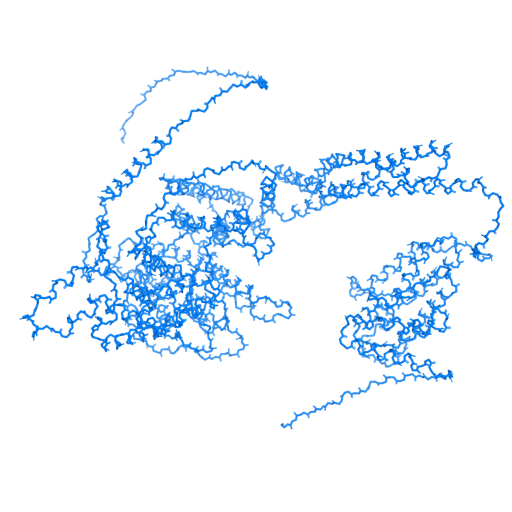 1
ATOM 7054 N N . ILE A 1 892 ? 48.339 -19.317 -4.418 1.00 74.75 892 ILE A N 1
ATOM 7055 C CA . ILE A 1 892 ? 49.478 -19.976 -5.075 1.00 74.75 892 ILE A CA 1
ATOM 7056 C C . ILE A 1 892 ? 49.232 -21.490 -5.197 1.00 74.75 892 ILE A C 1
ATOM 7058 O O . ILE A 1 892 ? 49.070 -22.179 -4.192 1.00 74.75 892 ILE A O 1
ATOM 7062 N N . GLN A 1 893 ? 49.269 -22.017 -6.424 1.00 65.75 893 GLN A N 1
ATOM 7063 C CA . GLN A 1 893 ? 48.882 -23.397 -6.762 1.00 65.75 893 GLN A CA 1
ATOM 7064 C C . GLN A 1 893 ? 49.700 -24.478 -6.025 1.00 65.75 893 GLN A C 1
ATOM 7066 O O . GLN A 1 893 ? 49.162 -25.500 -5.607 1.00 65.75 893 GLN A O 1
ATOM 7071 N N . GLU A 1 894 ? 50.993 -24.243 -5.783 1.00 58.81 894 GLU A N 1
ATOM 7072 C CA . GLU A 1 894 ? 51.869 -25.173 -5.044 1.00 58.81 894 GLU A CA 1
ATOM 7073 C C . GLU A 1 894 ? 51.572 -25.243 -3.526 1.00 58.81 894 GLU A C 1
ATOM 7075 O O . GLU A 1 894 ? 52.264 -25.949 -2.792 1.00 58.81 894 GLU A O 1
ATOM 7080 N N . LEU A 1 895 ? 50.566 -24.506 -3.036 1.00 56.59 895 LEU A N 1
ATOM 7081 C CA . LEU A 1 895 ? 50.282 -24.305 -1.610 1.00 56.59 895 LEU A CA 1
ATOM 7082 C C . LEU A 1 895 ? 48.853 -24.694 -1.178 1.00 56.59 895 LEU A C 1
ATOM 7084 O O . LEU A 1 895 ? 48.515 -24.556 0.002 1.00 56.59 895 LEU A O 1
ATOM 7088 N N . ASN A 1 896 ? 48.035 -25.230 -2.090 1.00 52.78 896 ASN A N 1
ATOM 7089 C CA . ASN A 1 896 ? 46.653 -25.634 -1.814 1.00 52.78 896 ASN A CA 1
ATOM 7090 C C . ASN A 1 896 ? 46.549 -27.086 -1.305 1.00 52.78 896 ASN A C 1
ATOM 7092 O O . ASN A 1 896 ? 46.307 -28.036 -2.050 1.00 52.78 896 ASN A O 1
ATOM 7096 N N . PHE A 1 897 ? 46.700 -27.258 0.012 1.00 54.53 897 PHE A N 1
ATOM 7097 C CA . PHE A 1 897 ? 46.517 -28.543 0.696 1.00 54.53 897 PHE A CA 1
ATOM 7098 C C . PHE A 1 897 ? 45.052 -28.755 1.129 1.00 54.53 897 PHE A C 1
ATOM 7100 O O . PHE A 1 897 ? 44.550 -28.070 2.016 1.00 54.53 897 PHE A O 1
ATOM 7107 N N . LEU A 1 898 ? 44.381 -29.760 0.554 1.00 46.50 898 LEU A N 1
ATOM 7108 C CA . LEU A 1 898 ? 42.973 -30.130 0.817 1.00 46.50 898 LEU A CA 1
ATOM 7109 C C . LEU A 1 898 ? 42.728 -30.847 2.172 1.00 46.50 898 LEU A C 1
ATOM 7111 O O . LEU A 1 898 ? 41.774 -31.611 2.309 1.00 46.50 898 LEU A O 1
ATOM 7115 N N . SER A 1 899 ? 43.603 -30.676 3.166 1.00 44.53 899 SER A N 1
ATOM 7116 C CA . SER A 1 899 ? 43.594 -31.439 4.428 1.00 44.53 899 SER A CA 1
ATOM 7117 C C . SER A 1 899 ? 44.149 -30.592 5.587 1.00 44.53 899 SER A C 1
ATOM 7119 O O . SER A 1 899 ? 44.801 -29.582 5.311 1.00 44.53 899 SER A O 1
ATOM 7121 N N . PRO A 1 900 ? 43.927 -30.946 6.873 1.00 47.19 900 PRO A N 1
ATOM 7122 C CA . PRO A 1 900 ? 44.419 -30.157 8.004 1.00 47.19 900 PRO A CA 1
ATOM 7123 C C . PRO A 1 900 ? 45.936 -29.955 7.925 1.00 47.19 900 PRO A C 1
ATOM 7125 O O . PRO A 1 900 ? 46.685 -30.929 7.829 1.00 47.19 900 PRO A O 1
ATOM 7128 N N . ARG A 1 901 ? 46.374 -28.690 7.949 1.00 53.81 901 ARG A N 1
ATOM 7129 C CA . ARG A 1 901 ? 47.777 -28.308 7.730 1.00 53.81 901 ARG A CA 1
ATOM 7130 C C . ARG A 1 901 ? 48.682 -28.976 8.765 1.00 53.81 901 ARG A C 1
ATOM 7132 O O . ARG A 1 901 ? 48.486 -28.793 9.967 1.00 53.81 901 ARG A O 1
ATOM 7139 N N . THR A 1 902 ? 49.695 -29.715 8.316 1.00 57.06 902 THR A N 1
ATOM 7140 C CA . THR A 1 902 ? 50.784 -30.133 9.208 1.00 57.06 902 THR A CA 1
ATOM 7141 C C . THR A 1 902 ? 51.778 -28.978 9.401 1.00 57.06 902 THR A C 1
ATOM 7143 O O . THR A 1 902 ? 51.946 -28.165 8.486 1.00 57.06 902 THR A O 1
ATOM 7146 N N . PRO A 1 903 ? 52.480 -28.886 10.551 1.00 58.44 903 PRO A N 1
ATOM 7147 C CA . PRO A 1 903 ? 53.430 -27.794 10.805 1.00 58.44 903 PRO A CA 1
ATOM 7148 C C . PRO A 1 903 ? 54.511 -27.663 9.720 1.00 58.44 903 PRO A C 1
ATOM 7150 O O . PRO A 1 903 ? 54.888 -26.559 9.336 1.00 58.44 903 PRO A O 1
ATOM 7153 N N . GLU A 1 904 ? 54.947 -28.794 9.162 1.00 57.16 904 GLU A N 1
ATOM 7154 C CA . GLU A 1 904 ? 55.941 -28.867 8.086 1.00 57.16 904 GLU A CA 1
ATOM 7155 C C . GLU A 1 904 ? 55.447 -28.216 6.776 1.00 57.16 904 GLU A C 1
ATOM 7157 O O . GLU A 1 904 ? 56.216 -27.527 6.105 1.00 57.16 904 GLU A O 1
ATOM 7162 N N . GLN A 1 905 ? 54.157 -28.359 6.437 1.00 60.72 905 GLN A N 1
ATOM 7163 C CA . GLN A 1 905 ? 53.540 -27.723 5.260 1.00 60.72 905 GLN A CA 1
ATOM 7164 C C . GLN A 1 905 ? 53.385 -26.204 5.442 1.00 60.72 905 GLN A C 1
ATOM 7166 O O . GLN A 1 905 ? 53.633 -25.429 4.514 1.00 60.72 905 GLN A O 1
ATOM 7171 N N . GLN A 1 906 ? 53.023 -25.759 6.651 1.00 62.38 906 GLN A N 1
ATOM 7172 C CA . GLN A 1 906 ? 52.982 -24.335 7.007 1.00 62.38 906 GLN A CA 1
ATOM 7173 C C . GLN A 1 906 ? 54.385 -23.710 6.873 1.00 62.38 906 GLN A C 1
ATOM 7175 O O . GLN A 1 906 ? 54.559 -22.640 6.288 1.00 62.38 906 GLN A O 1
ATOM 7180 N N . GLN A 1 907 ? 55.415 -24.422 7.342 1.00 65.62 907 GLN A N 1
ATOM 7181 C CA . GLN A 1 907 ? 56.803 -23.973 7.285 1.00 65.62 907 GLN A CA 1
ATOM 7182 C C . GLN A 1 907 ? 57.351 -23.919 5.847 1.00 65.62 907 GLN A C 1
ATOM 7184 O O . GLN A 1 907 ? 58.054 -22.964 5.504 1.00 65.62 907 GLN A O 1
ATOM 7189 N N . SER A 1 908 ? 56.997 -24.870 4.969 1.00 67.62 908 SER A N 1
ATOM 7190 C CA . SER A 1 908 ? 57.368 -24.796 3.546 1.00 67.62 908 SER A CA 1
ATOM 7191 C C . SER A 1 908 ? 56.705 -23.611 2.836 1.00 67.62 908 SER A C 1
ATOM 7193 O O . SER A 1 908 ? 57.371 -22.903 2.078 1.00 67.62 908 SER A O 1
ATOM 7195 N N . LYS A 1 909 ? 55.427 -23.334 3.140 1.00 71.88 909 LYS A N 1
ATOM 7196 C CA . LYS A 1 909 ? 54.696 -22.159 2.637 1.00 71.88 909 LYS A CA 1
ATOM 7197 C C . LYS A 1 909 ? 55.379 -20.851 3.030 1.00 71.88 909 LYS A C 1
ATOM 7199 O O . LYS A 1 909 ? 55.666 -20.010 2.175 1.00 71.88 909 LYS A O 1
ATOM 7204 N N . TYR A 1 910 ? 55.712 -20.723 4.312 1.00 74.56 910 TYR A N 1
ATOM 7205 C CA . TYR A 1 910 ? 56.416 -19.567 4.854 1.00 74.56 910 TYR A CA 1
ATOM 7206 C C . TYR A 1 910 ? 57.772 -19.339 4.164 1.00 74.56 910 TYR A C 1
ATOM 7208 O O . TYR A 1 910 ? 58.120 -18.202 3.840 1.00 74.56 910 TYR A O 1
ATOM 7216 N N . HIS A 1 911 ? 58.529 -20.410 3.894 1.00 78.25 911 HIS A N 1
ATOM 7217 C CA . HIS A 1 911 ? 59.815 -20.331 3.195 1.00 78.25 911 HIS A CA 1
ATOM 7218 C C . HIS A 1 911 ? 59.694 -19.848 1.743 1.00 78.25 911 HIS A C 1
ATOM 7220 O O . HIS A 1 911 ? 60.496 -19.007 1.329 1.00 78.25 911 HIS A O 1
ATOM 7226 N N . LEU A 1 912 ? 58.701 -20.333 0.989 1.00 80.31 912 LEU A N 1
ATOM 7227 C CA . LEU A 1 912 ? 58.461 -19.917 -0.398 1.00 80.31 912 LEU A CA 1
ATOM 7228 C C . LEU A 1 912 ? 58.076 -18.435 -0.479 1.00 80.31 912 LEU A C 1
ATOM 7230 O O . LEU A 1 912 ? 58.721 -17.671 -1.201 1.00 80.31 912 LEU A O 1
ATOM 7234 N N . ILE A 1 913 ? 57.104 -17.992 0.327 1.00 82.12 913 ILE A N 1
ATOM 7235 C CA . ILE A 1 913 ? 56.697 -16.578 0.360 1.00 82.12 913 ILE A CA 1
ATOM 7236 C C . ILE A 1 913 ? 57.872 -15.697 0.818 1.00 82.12 913 ILE A C 1
ATOM 7238 O O . ILE A 1 913 ? 58.183 -14.701 0.165 1.00 82.12 913 ILE A O 1
ATOM 7242 N N . SER A 1 914 ? 58.614 -16.103 1.856 1.00 82.31 914 SER A N 1
ATOM 7243 C CA . SER A 1 914 ? 59.820 -15.388 2.310 1.00 82.31 914 SER A CA 1
ATOM 7244 C C . SER A 1 914 ? 60.898 -15.261 1.224 1.00 82.31 914 SER A C 1
ATOM 7246 O O . SER A 1 914 ? 61.658 -14.294 1.247 1.00 82.31 914 SER A O 1
ATOM 7248 N N . SER A 1 915 ? 60.978 -16.194 0.267 1.00 84.38 915 SER A N 1
ATOM 7249 C CA . SER A 1 915 ? 61.875 -16.078 -0.892 1.00 84.38 915 SER A CA 1
ATOM 7250 C C . SER A 1 915 ? 61.461 -14.920 -1.809 1.00 84.38 915 SER A C 1
ATOM 7252 O O . SER A 1 915 ? 62.270 -14.037 -2.091 1.00 84.38 915 SER A O 1
ATOM 7254 N N . LEU A 1 916 ? 60.178 -14.845 -2.187 1.00 87.00 916 LEU A N 1
ATOM 7255 C CA . LEU A 1 916 ? 59.639 -13.748 -3.006 1.00 87.00 916 LEU A CA 1
ATOM 7256 C C . LEU A 1 916 ? 59.791 -12.385 -2.311 1.00 87.00 916 LEU A C 1
ATOM 7258 O O . LEU A 1 916 ? 60.167 -11.402 -2.953 1.00 87.00 916 LEU A O 1
ATOM 7262 N N . LEU A 1 917 ? 59.566 -12.325 -0.993 1.00 88.69 917 LEU A N 1
ATOM 7263 C CA . LEU A 1 917 ? 59.746 -11.099 -0.209 1.00 88.69 917 LEU A CA 1
ATOM 7264 C C . LEU A 1 917 ? 61.219 -10.647 -0.156 1.00 88.69 917 LEU A C 1
ATOM 7266 O O . LEU A 1 917 ? 61.484 -9.449 -0.234 1.00 88.69 917 LEU A O 1
ATOM 7270 N N . LYS A 1 918 ? 62.189 -11.574 -0.104 1.00 87.19 918 LYS A N 1
ATOM 7271 C CA . LYS A 1 918 ? 63.625 -11.243 -0.225 1.00 87.19 918 LYS A CA 1
ATOM 7272 C C . LYS A 1 918 ? 63.973 -10.697 -1.609 1.00 87.19 918 LYS A C 1
ATOM 7274 O O . LYS A 1 918 ? 64.697 -9.707 -1.701 1.00 87.19 918 LYS A O 1
ATOM 7279 N N . SER A 1 919 ? 63.430 -11.296 -2.669 1.00 87.62 919 SER A N 1
ATOM 7280 C CA . SER A 1 919 ? 63.620 -10.814 -4.044 1.00 87.62 919 SER A CA 1
ATOM 7281 C C . SER A 1 919 ? 63.062 -9.399 -4.238 1.00 87.62 919 SER A C 1
ATOM 7283 O O . SER A 1 919 ? 63.697 -8.573 -4.890 1.00 87.62 919 SER A O 1
ATOM 7285 N N . LEU A 1 920 ? 61.918 -9.084 -3.618 1.00 90.44 920 LEU A N 1
ATOM 7286 C CA . LEU A 1 920 ? 61.353 -7.730 -3.581 1.00 90.44 920 LEU A CA 1
ATOM 7287 C C . LEU A 1 920 ? 62.255 -6.737 -2.825 1.00 90.44 920 LEU A C 1
ATOM 7289 O O . LEU A 1 920 ? 62.526 -5.658 -3.346 1.00 90.44 920 LEU A O 1
ATOM 7293 N N . LEU A 1 921 ? 62.762 -7.108 -1.643 1.00 89.56 921 LEU A N 1
ATOM 7294 C CA . LEU A 1 921 ? 63.641 -6.259 -0.824 1.00 89.56 921 LEU A CA 1
ATOM 7295 C C . LEU A 1 921 ? 64.971 -5.919 -1.521 1.00 89.56 921 LEU A C 1
ATOM 7297 O O . LEU A 1 921 ? 65.362 -4.751 -1.535 1.00 89.56 921 LEU A O 1
ATOM 7301 N N . SER A 1 922 ? 65.640 -6.897 -2.146 1.00 88.38 922 SER A N 1
ATOM 7302 C CA . SER A 1 922 ? 66.857 -6.631 -2.935 1.00 88.38 922 SER A CA 1
ATOM 7303 C C . SER A 1 922 ? 66.546 -5.780 -4.168 1.00 88.38 922 SER A C 1
ATOM 7305 O O . SER A 1 922 ? 67.196 -4.760 -4.377 1.00 88.38 922 SER A O 1
ATOM 7307 N N . MET A 1 923 ? 65.489 -6.092 -4.926 1.00 89.88 923 MET A N 1
ATOM 7308 C CA . MET A 1 923 ? 65.093 -5.286 -6.088 1.00 89.88 923 MET A CA 1
ATOM 7309 C C . MET A 1 923 ? 64.809 -3.819 -5.710 1.00 89.88 923 MET A C 1
ATOM 7311 O O . MET A 1 923 ? 65.241 -2.908 -6.419 1.00 89.88 923 MET A O 1
ATOM 7315 N N . TRP A 1 924 ? 64.134 -3.559 -4.583 1.00 91.38 924 TRP A N 1
ATOM 7316 C CA . TRP A 1 924 ? 63.898 -2.196 -4.084 1.00 91.38 924 TRP A CA 1
ATOM 7317 C C . TRP A 1 924 ? 65.175 -1.456 -3.660 1.00 91.38 924 TRP A C 1
ATOM 7319 O O . TRP A 1 924 ? 65.205 -0.231 -3.785 1.00 91.38 924 TRP A O 1
ATOM 7329 N N . LYS A 1 925 ? 66.212 -2.164 -3.190 1.00 85.75 925 LYS A N 1
ATOM 7330 C CA . LYS A 1 925 ? 67.517 -1.582 -2.828 1.00 85.75 925 LYS A CA 1
ATOM 7331 C C . LYS A 1 925 ? 68.404 -1.321 -4.049 1.00 85.75 925 LYS A C 1
ATOM 7333 O O . LYS A 1 925 ? 69.021 -0.260 -4.148 1.00 85.75 925 LYS A O 1
ATOM 7338 N N . ASP A 1 926 ? 68.475 -2.285 -4.962 1.00 83.00 926 ASP A N 1
ATOM 7339 C CA . ASP A 1 926 ? 69.557 -2.378 -5.946 1.00 83.00 926 ASP A CA 1
ATOM 7340 C C . ASP A 1 926 ? 69.157 -1.887 -7.355 1.00 83.00 926 ASP A C 1
ATOM 7342 O O . ASP A 1 926 ? 69.984 -1.292 -8.062 1.00 83.00 926 ASP A O 1
ATOM 7346 N N . ASP A 1 927 ? 67.889 -2.074 -7.752 1.00 85.62 927 ASP A N 1
ATOM 7347 C CA . ASP A 1 927 ? 67.426 -1.864 -9.135 1.00 85.62 927 ASP A CA 1
ATOM 7348 C C . ASP A 1 927 ? 66.677 -0.538 -9.363 1.00 85.62 927 ASP A C 1
ATOM 7350 O O . ASP A 1 927 ? 66.757 0.049 -10.451 1.00 85.62 927 ASP A O 1
ATOM 7354 N N . PHE A 1 928 ? 65.955 -0.037 -8.356 1.00 86.44 928 PHE A N 1
ATOM 7355 C CA . PHE A 1 928 ? 65.240 1.242 -8.440 1.00 86.44 928 PHE A CA 1
ATOM 7356 C C . PHE A 1 928 ? 66.184 2.443 -8.236 1.00 86.44 928 PHE A C 1
ATOM 7358 O O . PHE A 1 928 ? 67.048 2.452 -7.365 1.00 86.44 928 PHE A O 1
ATOM 7365 N N . GLN A 1 929 ? 66.006 3.499 -9.037 1.00 78.56 929 GLN A N 1
ATOM 7366 C CA . GLN A 1 929 ? 66.684 4.797 -8.869 1.00 78.56 929 GLN A CA 1
ATOM 7367 C C . GLN A 1 929 ? 65.719 5.916 -8.465 1.00 78.56 929 GLN A C 1
ATOM 7369 O O . GLN A 1 929 ? 66.148 6.936 -7.926 1.00 78.56 929 GLN A O 1
ATOM 7374 N N . ALA A 1 930 ? 64.422 5.756 -8.732 1.00 77.38 930 ALA A N 1
ATOM 7375 C CA . ALA A 1 930 ? 63.387 6.607 -8.158 1.00 77.38 930 ALA A CA 1
ATOM 7376 C C . ALA A 1 930 ? 63.030 6.120 -6.735 1.00 77.38 930 ALA A C 1
ATOM 7378 O O . ALA A 1 930 ? 62.995 4.910 -6.516 1.00 77.38 930 ALA A O 1
ATOM 7379 N N . PRO A 1 931 ? 62.720 7.018 -5.778 1.00 80.38 931 PRO A N 1
ATOM 7380 C CA . PRO A 1 931 ? 62.411 6.624 -4.405 1.00 80.38 931 PRO A CA 1
ATOM 7381 C C . PRO A 1 931 ? 61.168 5.729 -4.358 1.00 80.38 931 PRO A C 1
ATOM 7383 O O . PRO A 1 931 ? 60.096 6.113 -4.836 1.00 80.38 931 PRO A O 1
ATOM 7386 N N . VAL A 1 932 ? 61.318 4.536 -3.789 1.00 87.06 932 VAL A N 1
ATOM 7387 C CA . VAL A 1 932 ? 60.233 3.566 -3.617 1.00 87.06 932 VAL A CA 1
ATOM 7388 C C . VAL A 1 932 ? 59.359 4.016 -2.430 1.00 87.06 932 VAL A C 1
ATOM 7390 O O . VAL A 1 932 ? 59.887 4.277 -1.351 1.00 87.06 932 VAL A O 1
ATOM 7393 N N . PRO A 1 933 ? 58.031 4.177 -2.594 1.00 87.56 933 PRO A N 1
ATOM 7394 C CA . PRO A 1 933 ? 57.177 4.791 -1.573 1.00 87.56 933 PRO A CA 1
ATOM 7395 C C . PRO A 1 933 ? 56.752 3.793 -0.479 1.00 87.56 933 PRO A C 1
ATOM 7397 O O . PRO A 1 933 ? 55.569 3.482 -0.345 1.00 87.56 933 PRO A O 1
ATOM 7400 N N . PHE A 1 934 ? 57.709 3.297 0.316 1.00 88.75 934 PHE A N 1
ATOM 7401 C CA . PHE A 1 934 ? 57.502 2.246 1.331 1.00 88.75 934 PHE A CA 1
ATOM 7402 C C . PHE A 1 934 ? 56.384 2.541 2.347 1.00 88.75 934 PHE A C 1
ATOM 7404 O O . PHE A 1 934 ? 55.716 1.617 2.801 1.00 88.75 934 PHE A O 1
ATOM 7411 N N . GLN A 1 935 ? 56.099 3.818 2.627 1.00 85.69 935 GLN A N 1
ATOM 7412 C CA . GLN A 1 935 ? 54.962 4.253 3.454 1.00 85.69 935 GLN A CA 1
ATOM 7413 C C . GLN A 1 935 ? 53.607 3.673 2.997 1.00 85.69 935 GLN A C 1
ATOM 7415 O O . GLN A 1 935 ? 52.709 3.514 3.817 1.00 85.69 935 GLN A O 1
ATOM 7420 N N . LEU A 1 936 ? 53.450 3.306 1.716 1.00 87.69 936 LEU A N 1
ATOM 7421 C CA . LEU A 1 936 ? 52.224 2.675 1.211 1.00 87.69 936 LEU A CA 1
ATOM 7422 C C . LEU A 1 936 ? 51.943 1.292 1.819 1.00 87.69 936 LEU A C 1
ATOM 7424 O O . LEU A 1 936 ? 50.776 0.907 1.866 1.00 87.69 936 LEU A O 1
ATOM 7428 N N . ILE A 1 937 ? 52.959 0.583 2.333 1.00 87.56 937 ILE A N 1
ATOM 7429 C CA . ILE A 1 937 ? 52.777 -0.666 3.101 1.00 87.56 937 ILE A CA 1
ATOM 7430 C C . ILE A 1 937 ? 51.871 -0.415 4.315 1.00 87.56 937 ILE A C 1
ATOM 7432 O O . ILE A 1 937 ? 51.044 -1.257 4.644 1.00 87.56 937 ILE A O 1
ATOM 7436 N N . PHE A 1 938 ? 51.983 0.771 4.919 1.00 87.50 938 PHE A N 1
ATOM 7437 C CA . PHE A 1 938 ? 51.215 1.220 6.081 1.00 87.50 938 PHE A CA 1
ATOM 7438 C C . PHE A 1 938 ? 50.001 2.085 5.701 1.00 87.50 938 PHE A C 1
ATOM 7440 O O . PHE A 1 938 ? 49.478 2.822 6.534 1.00 87.50 938 PHE A O 1
ATOM 7447 N N . SER A 1 939 ? 49.554 2.051 4.442 1.00 88.31 939 SER A N 1
ATOM 7448 C CA . SER A 1 939 ? 48.317 2.731 4.048 1.00 88.31 939 SER A CA 1
ATOM 7449 C C . SER A 1 939 ? 47.091 1.939 4.503 1.00 88.31 939 SER A C 1
ATOM 7451 O O . SER A 1 939 ? 47.103 0.712 4.483 1.00 88.31 939 SER A O 1
ATOM 7453 N N . GLU A 1 940 ? 45.999 2.626 4.844 1.00 82.94 940 GLU A N 1
ATOM 7454 C CA . GLU A 1 940 ? 44.719 2.011 5.243 1.00 82.94 940 GLU A CA 1
ATOM 7455 C C . GLU A 1 940 ? 44.267 0.902 4.265 1.00 82.94 940 GLU A C 1
ATOM 7457 O O . GLU A 1 940 ? 43.896 -0.200 4.675 1.00 82.94 940 GLU A O 1
ATOM 7462 N N . LYS A 1 941 ? 44.413 1.149 2.956 1.00 85.06 941 LYS A N 1
ATOM 7463 C CA . LYS A 1 941 ? 44.093 0.199 1.878 1.00 85.06 941 LYS A CA 1
ATOM 7464 C C . LYS A 1 941 ? 44.961 -1.069 1.882 1.00 85.06 941 LYS A C 1
ATOM 7466 O O . LYS A 1 941 ? 44.472 -2.136 1.542 1.00 85.06 941 LYS A O 1
ATOM 7471 N N . ASN A 1 942 ? 46.241 -0.973 2.233 1.00 85.94 942 ASN A N 1
ATOM 7472 C CA . ASN A 1 942 ? 47.117 -2.147 2.269 1.00 85.94 942 ASN A CA 1
ATOM 7473 C C . ASN A 1 942 ? 47.029 -2.876 3.620 1.00 85.94 942 ASN A C 1
ATOM 7475 O O . ASN A 1 942 ? 47.201 -4.091 3.673 1.00 85.94 942 ASN A O 1
ATOM 7479 N N . THR A 1 943 ? 46.710 -2.155 4.698 1.00 84.75 943 THR A N 1
ATOM 7480 C CA . THR A 1 943 ? 46.511 -2.718 6.041 1.00 84.75 943 THR A CA 1
ATOM 7481 C C . THR A 1 943 ? 45.179 -3.470 6.170 1.00 84.75 943 THR A C 1
ATOM 7483 O O . THR A 1 943 ? 45.117 -4.470 6.883 1.00 84.75 943 THR A O 1
ATOM 7486 N N . THR A 1 944 ? 44.130 -3.072 5.439 1.00 83.00 944 THR A N 1
ATOM 7487 C CA . THR A 1 944 ? 42.854 -3.823 5.376 1.00 83.00 944 THR A CA 1
ATOM 7488 C C . THR A 1 944 ? 43.035 -5.257 4.864 1.00 83.00 944 THR A C 1
ATOM 7490 O O . THR A 1 944 ? 42.422 -6.169 5.414 1.00 83.00 944 THR A O 1
ATOM 7493 N N . TYR A 1 945 ? 43.960 -5.503 3.924 1.00 82.69 945 TYR A N 1
ATOM 7494 C CA . TYR A 1 945 ? 44.284 -6.864 3.463 1.00 82.69 945 TYR A CA 1
ATOM 7495 C C . TYR A 1 945 ? 44.730 -7.798 4.610 1.00 82.69 945 TYR A C 1
ATOM 7497 O O . TYR A 1 945 ? 44.414 -8.989 4.588 1.00 82.69 945 TYR A O 1
ATOM 7505 N N . LEU A 1 946 ? 45.414 -7.258 5.632 1.00 78.12 946 LEU A N 1
ATOM 7506 C CA . LEU A 1 946 ? 45.819 -7.985 6.844 1.00 78.12 946 LEU A CA 1
ATOM 7507 C C . LEU A 1 946 ? 44.654 -8.150 7.830 1.00 78.12 946 LEU A C 1
ATOM 7509 O O . LEU A 1 946 ? 44.502 -9.214 8.429 1.00 78.12 946 LEU A O 1
ATOM 7513 N N . ALA A 1 947 ? 43.829 -7.111 7.994 1.00 78.38 947 ALA A N 1
ATOM 7514 C CA . ALA A 1 947 ? 42.698 -7.117 8.923 1.00 78.38 947 ALA A CA 1
ATOM 7515 C C . ALA A 1 947 ? 41.656 -8.190 8.580 1.00 78.38 947 ALA A C 1
ATOM 7517 O O . ALA A 1 947 ? 41.149 -8.869 9.479 1.00 78.38 947 ALA A O 1
ATOM 7518 N N . ASP A 1 948 ? 41.409 -8.393 7.286 1.00 71.25 948 ASP A N 1
ATOM 7519 C CA . ASP A 1 948 ? 40.399 -9.317 6.774 1.00 71.25 948 ASP A CA 1
ATOM 7520 C C . ASP A 1 948 ? 40.903 -10.771 6.633 1.00 71.25 948 ASP A C 1
ATOM 7522 O O . ASP A 1 948 ? 40.195 -11.618 6.081 1.00 71.25 948 ASP A O 1
ATOM 7526 N N . SER A 1 949 ? 42.133 -11.096 7.053 1.00 67.75 949 SER A N 1
ATOM 7527 C CA . SER A 1 949 ? 42.633 -12.481 7.009 1.00 67.75 949 SER A CA 1
ATOM 7528 C C . SER A 1 949 ? 42.096 -13.319 8.178 1.00 67.75 949 SER A C 1
ATOM 7530 O O . SER A 1 949 ? 42.040 -12.850 9.317 1.00 67.75 949 SER A O 1
ATOM 7532 N N . LYS A 1 950 ? 41.699 -14.568 7.886 1.00 57.66 950 LYS A N 1
ATOM 7533 C CA . LYS A 1 950 ? 41.133 -15.518 8.866 1.00 57.66 950 LYS A CA 1
ATOM 7534 C C . LYS A 1 950 ? 42.209 -16.228 9.699 1.00 57.66 950 LYS A C 1
ATOM 7536 O O . LYS A 1 950 ? 41.973 -16.489 10.874 1.00 57.66 950 LYS A O 1
ATOM 7541 N N . ASP A 1 951 ? 43.383 -16.466 9.112 1.00 58.38 951 ASP A N 1
ATOM 7542 C CA . ASP A 1 951 ? 44.541 -17.096 9.757 1.00 58.38 951 ASP A CA 1
ATOM 7543 C C . ASP A 1 951 ? 45.656 -16.046 9.915 1.00 58.38 951 ASP A C 1
ATOM 7545 O O . ASP A 1 951 ? 46.501 -15.868 9.037 1.00 58.38 951 ASP A O 1
ATOM 7549 N N . ARG A 1 952 ? 45.633 -15.279 11.011 1.00 59.38 952 ARG A N 1
ATOM 7550 C CA . ARG A 1 952 ? 46.515 -14.110 11.202 1.00 59.38 952 ARG A CA 1
ATOM 7551 C C . ARG A 1 952 ? 47.940 -14.485 11.632 1.00 59.38 952 ARG A C 1
ATOM 7553 O O . ARG A 1 952 ? 48.337 -14.305 12.782 1.00 59.38 952 ARG A O 1
ATOM 7560 N N . GLU A 1 953 ? 48.744 -14.973 10.690 1.00 62.16 953 GLU A N 1
ATOM 7561 C CA . GLU A 1 953 ? 50.166 -15.264 10.915 1.00 62.16 953 GLU A CA 1
ATOM 7562 C C . GLU A 1 953 ? 51.065 -14.039 10.678 1.00 62.16 953 GLU A C 1
ATOM 7564 O O . GLU A 1 953 ? 51.680 -13.852 9.628 1.00 62.16 953 GLU A O 1
ATOM 7569 N N . TRP A 1 954 ? 51.219 -13.217 11.718 1.00 76.38 954 TRP A N 1
ATOM 7570 C CA . TRP A 1 954 ? 52.040 -11.996 11.712 1.00 76.38 954 TRP A CA 1
ATOM 7571 C C . TRP A 1 954 ? 53.541 -12.186 11.418 1.00 76.38 954 TRP A C 1
ATOM 7573 O O . TRP A 1 954 ? 54.270 -11.199 11.286 1.00 76.38 954 TRP A O 1
ATOM 7583 N N . GLY A 1 955 ? 54.023 -13.427 11.297 1.00 75.62 955 GLY A N 1
ATOM 7584 C CA . GLY A 1 955 ? 55.423 -13.745 11.009 1.00 75.62 955 GLY A CA 1
ATOM 7585 C C . GLY A 1 955 ? 55.923 -13.118 9.705 1.00 75.62 955 GLY A C 1
ATOM 7586 O O . GLY A 1 955 ? 56.966 -12.466 9.715 1.00 75.62 955 GLY A O 1
ATOM 7587 N N . LEU A 1 956 ? 55.155 -13.223 8.611 1.00 80.94 956 LEU A N 1
ATOM 7588 C CA . LEU A 1 956 ? 55.538 -12.655 7.309 1.00 80.94 956 LEU A CA 1
ATOM 7589 C C . LEU A 1 956 ? 55.566 -11.117 7.330 1.00 80.94 956 LEU A C 1
ATOM 7591 O O . LEU A 1 956 ? 56.412 -10.506 6.676 1.00 80.94 956 LEU A O 1
ATOM 7595 N N . PHE A 1 957 ? 54.692 -10.484 8.120 1.00 85.94 957 PHE A N 1
ATOM 7596 C CA . PHE A 1 957 ? 54.668 -9.026 8.271 1.00 85.94 957 PHE A CA 1
ATOM 7597 C C . PHE A 1 957 ? 55.871 -8.544 9.078 1.00 85.94 957 PHE A C 1
ATOM 7599 O O . PHE A 1 957 ? 56.605 -7.676 8.616 1.00 85.94 957 PHE A O 1
ATOM 7606 N N . LEU A 1 958 ? 56.155 -9.177 10.219 1.00 83.62 958 LEU A N 1
ATOM 7607 C CA . LEU A 1 958 ? 57.369 -8.909 10.994 1.00 83.62 958 LEU A CA 1
ATOM 7608 C C . LEU A 1 958 ? 58.644 -9.168 10.175 1.00 83.62 958 LEU A C 1
ATOM 7610 O O . LEU A 1 958 ? 59.586 -8.384 10.257 1.00 83.62 958 LEU A O 1
ATOM 7614 N N . PHE A 1 959 ? 58.669 -10.220 9.351 1.00 85.69 959 PHE A N 1
ATOM 7615 C CA . PHE A 1 959 ? 59.774 -10.503 8.433 1.00 85.69 959 PHE A CA 1
ATOM 7616 C C . PHE A 1 959 ? 59.983 -9.373 7.413 1.00 85.69 959 PHE A C 1
ATOM 7618 O O . PHE A 1 959 ? 61.112 -8.924 7.233 1.00 85.69 959 PHE A O 1
ATOM 7625 N N . MET A 1 960 ? 58.910 -8.858 6.802 1.00 87.62 960 MET A N 1
ATOM 7626 C CA . MET A 1 960 ? 58.980 -7.700 5.903 1.00 87.62 960 MET A CA 1
ATOM 7627 C C . MET A 1 960 ? 59.472 -6.436 6.627 1.00 87.62 960 MET A C 1
ATOM 7629 O O . MET A 1 960 ? 60.365 -5.756 6.127 1.00 87.62 960 MET A O 1
ATOM 7633 N N . LEU A 1 961 ? 58.943 -6.137 7.820 1.00 88.00 961 LEU A N 1
ATOM 7634 C CA . LEU A 1 961 ? 59.345 -4.960 8.601 1.00 88.00 961 LEU A CA 1
ATOM 7635 C C . LEU A 1 961 ? 60.825 -5.004 9.002 1.00 88.00 961 LEU A C 1
ATOM 7637 O O . LEU A 1 961 ? 61.530 -4.011 8.837 1.00 88.00 961 LEU A O 1
ATOM 7641 N N . HIS A 1 962 ? 61.321 -6.148 9.482 1.00 85.69 962 HIS A N 1
ATOM 7642 C CA . HIS A 1 962 ? 62.749 -6.321 9.754 1.00 85.69 962 HIS A CA 1
ATOM 7643 C C . HIS A 1 962 ? 63.578 -6.244 8.464 1.00 85.69 962 HIS A C 1
ATOM 7645 O O . HIS A 1 962 ? 64.594 -5.557 8.443 1.00 85.69 962 HIS A O 1
ATOM 7651 N N . GLY A 1 963 ? 63.105 -6.845 7.368 1.00 84.62 963 GLY A N 1
ATOM 7652 C CA . GLY A 1 963 ? 63.760 -6.790 6.062 1.00 84.62 963 GLY A CA 1
ATOM 7653 C C . GLY A 1 963 ? 63.957 -5.367 5.526 1.00 84.62 963 GLY A C 1
ATOM 7654 O O . GLY A 1 963 ? 65.024 -5.075 4.987 1.00 84.62 963 GLY A O 1
ATOM 7655 N N . LEU A 1 964 ? 62.987 -4.464 5.723 1.00 87.75 964 LEU A N 1
ATOM 7656 C CA . LEU A 1 964 ? 63.108 -3.042 5.366 1.00 87.75 964 LEU A CA 1
ATOM 7657 C C . LEU A 1 964 ? 64.213 -2.322 6.160 1.00 87.75 964 LEU A C 1
ATOM 7659 O O . LEU A 1 964 ? 64.896 -1.466 5.598 1.00 87.75 964 LEU A O 1
ATOM 7663 N N . VAL A 1 965 ? 64.419 -2.681 7.433 1.00 86.38 965 VAL A N 1
ATOM 7664 C CA . VAL A 1 965 ? 65.506 -2.132 8.266 1.00 86.38 965 VAL A CA 1
ATOM 7665 C C . VAL A 1 965 ? 66.855 -2.743 7.884 1.00 86.38 965 VAL A C 1
ATOM 7667 O O . VAL A 1 965 ? 67.820 -2.014 7.678 1.00 86.38 965 VAL A O 1
ATOM 7670 N N . GLU A 1 966 ? 66.924 -4.068 7.729 1.00 85.56 966 GLU A N 1
ATOM 7671 C CA . GLU A 1 966 ? 68.143 -4.801 7.346 1.00 85.56 966 GLU A CA 1
ATOM 7672 C C . GLU A 1 966 ? 68.684 -4.373 5.972 1.00 85.56 966 GLU A C 1
ATOM 7674 O O . GLU A 1 966 ? 69.896 -4.329 5.764 1.00 85.56 966 GLU A O 1
ATOM 7679 N N . HIS A 1 967 ? 67.798 -4.014 5.037 1.00 84.12 967 HIS A N 1
ATOM 7680 C CA . HIS A 1 967 ? 68.174 -3.497 3.720 1.00 84.12 967 HIS A CA 1
ATOM 7681 C C . HIS A 1 967 ? 68.388 -1.972 3.705 1.00 84.12 967 HIS A C 1
ATOM 7683 O O . HIS A 1 967 ? 68.687 -1.429 2.642 1.00 84.12 967 HIS A O 1
ATOM 7689 N N . GLU A 1 968 ? 68.310 -1.280 4.847 1.00 81.50 968 GLU A N 1
ATOM 7690 C CA . GLU A 1 968 ? 68.464 0.183 4.974 1.00 81.50 968 GLU A CA 1
ATOM 7691 C C . GLU A 1 968 ? 67.440 0.983 4.135 1.00 81.50 968 GLU A C 1
ATOM 7693 O O . GLU A 1 968 ? 67.713 2.096 3.687 1.00 81.50 968 GLU A O 1
ATOM 7698 N N . LEU A 1 969 ? 66.254 0.407 3.902 1.00 85.50 969 LEU A N 1
ATOM 7699 C CA . LEU A 1 969 ? 65.173 1.002 3.105 1.00 85.50 969 LEU A CA 1
ATOM 7700 C C . LEU A 1 969 ? 64.263 1.917 3.940 1.00 85.50 969 LEU A C 1
ATOM 7702 O O . LEU A 1 969 ? 63.705 2.878 3.411 1.00 85.50 969 LEU A O 1
ATOM 7706 N N . MET A 1 970 ? 64.127 1.626 5.237 1.00 87.81 970 MET A N 1
ATOM 7707 C CA . MET A 1 970 ? 63.489 2.477 6.247 1.00 87.81 970 MET A CA 1
ATOM 7708 C C . MET A 1 970 ? 64.217 2.330 7.588 1.00 87.81 970 MET A C 1
ATOM 7710 O O . MET A 1 970 ? 64.729 1.259 7.914 1.00 87.81 970 MET A O 1
ATOM 7714 N N . THR A 1 971 ? 64.229 3.382 8.404 1.00 85.69 971 THR A N 1
ATOM 7715 C CA . THR A 1 971 ? 64.732 3.314 9.785 1.00 85.69 971 THR A CA 1
ATOM 7716 C C . THR A 1 971 ? 63.705 2.684 10.736 1.00 85.69 971 THR A C 1
ATOM 7718 O O . THR A 1 971 ? 62.496 2.784 10.514 1.00 85.69 971 THR A O 1
ATOM 7721 N N . SER A 1 972 ? 64.168 2.097 11.851 1.00 82.06 972 SER A N 1
ATOM 7722 C CA . SER A 1 972 ? 63.281 1.589 12.923 1.00 82.06 972 SER A CA 1
ATOM 7723 C C . SER A 1 972 ? 62.293 2.662 13.390 1.00 82.06 972 SER A C 1
ATOM 7725 O O . SER A 1 972 ? 61.093 2.416 13.469 1.00 82.06 972 SER A O 1
ATOM 7727 N N . THR A 1 973 ? 62.783 3.891 13.573 1.00 80.56 973 THR A N 1
ATOM 7728 C CA . THR A 1 973 ? 61.994 5.055 13.991 1.00 80.56 973 THR A CA 1
ATOM 7729 C C . THR A 1 973 ? 60.909 5.460 12.990 1.00 80.56 973 THR A C 1
ATOM 7731 O O . THR A 1 973 ? 59.839 5.903 13.401 1.00 80.56 973 THR A O 1
ATOM 7734 N N . GLU A 1 974 ? 61.140 5.306 11.682 1.00 83.19 974 GLU A N 1
ATOM 7735 C CA . GLU A 1 974 ? 60.112 5.572 10.664 1.00 83.19 974 GLU A CA 1
ATOM 7736 C C . GLU A 1 974 ? 59.033 4.484 10.659 1.00 83.19 974 GLU A C 1
ATOM 7738 O O . GLU A 1 974 ? 57.853 4.803 10.519 1.00 83.19 974 GLU A O 1
ATOM 7743 N N . ILE A 1 975 ? 59.411 3.217 10.859 1.00 85.62 975 ILE A N 1
ATOM 7744 C CA . ILE A 1 975 ? 58.460 2.099 10.962 1.00 85.62 975 ILE A CA 1
ATOM 7745 C C . ILE A 1 975 ? 57.610 2.224 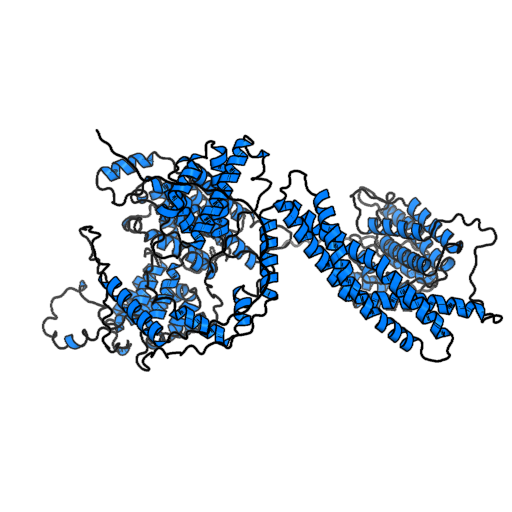12.234 1.00 85.62 975 ILE A C 1
ATOM 7747 O O . ILE A 1 975 ? 56.387 2.110 12.162 1.00 85.62 975 ILE A O 1
ATOM 7751 N N . GLU A 1 976 ? 58.225 2.527 13.379 1.00 83.62 976 GLU A N 1
ATOM 7752 C CA . GLU A 1 976 ? 57.531 2.799 14.646 1.00 83.62 976 GLU A CA 1
ATOM 7753 C C . GLU A 1 976 ? 56.515 3.945 14.502 1.00 83.62 976 GLU A C 1
ATOM 7755 O O . GLU A 1 976 ? 55.378 3.826 14.961 1.00 83.62 976 GLU A O 1
ATOM 7760 N N . HIS A 1 977 ? 56.884 5.028 13.805 1.00 84.69 977 HIS A N 1
ATOM 7761 C CA . HIS A 1 977 ? 55.974 6.143 13.536 1.00 84.69 977 HIS A CA 1
ATOM 7762 C C . HIS A 1 977 ? 54.791 5.726 12.649 1.00 84.69 977 HIS A C 1
ATOM 7764 O O . HIS A 1 977 ? 53.643 6.006 12.992 1.00 84.69 977 HIS A O 1
ATOM 7770 N N . CYS A 1 978 ? 55.046 4.991 11.558 1.00 85.50 978 CYS A N 1
ATOM 7771 C CA . CYS A 1 978 ? 53.994 4.520 10.652 1.00 85.50 978 CYS A CA 1
ATOM 7772 C C . CYS A 1 978 ? 53.018 3.544 11.340 1.00 85.50 978 CYS A C 1
ATOM 7774 O O . CYS A 1 978 ? 51.809 3.620 11.120 1.00 85.50 978 CYS A O 1
ATOM 7776 N N . LEU A 1 979 ? 53.515 2.656 12.209 1.00 84.44 979 LEU A N 1
ATOM 7777 C CA . LEU A 1 979 ? 52.676 1.747 12.999 1.00 84.44 979 LEU A CA 1
ATOM 7778 C C . LEU A 1 979 ? 51.834 2.497 14.047 1.00 84.44 979 LEU A C 1
ATOM 7780 O O . LEU A 1 979 ? 50.659 2.175 14.231 1.00 84.44 979 LEU A O 1
ATOM 7784 N N . HIS A 1 980 ? 52.386 3.527 14.695 1.00 82.00 980 HIS A N 1
ATOM 7785 C CA . HIS A 1 980 ? 51.619 4.388 15.602 1.00 82.00 980 HIS A CA 1
ATOM 7786 C C . HIS A 1 980 ? 50.572 5.251 14.883 1.00 82.00 980 HIS A C 1
ATOM 7788 O O . HIS A 1 980 ? 49.506 5.503 15.444 1.00 82.00 980 HIS A O 1
ATOM 7794 N N . ASP A 1 981 ? 50.830 5.695 13.652 1.00 83.62 981 ASP A N 1
ATOM 7795 C CA . ASP A 1 981 ? 49.831 6.402 12.843 1.00 83.62 981 ASP A CA 1
ATOM 7796 C C . ASP A 1 981 ? 48.702 5.470 12.382 1.00 83.62 981 ASP A C 1
ATOM 7798 O O . ASP A 1 981 ? 47.530 5.858 12.420 1.00 83.62 981 ASP A O 1
ATOM 7802 N N . LEU A 1 982 ? 49.008 4.211 12.051 1.00 81.81 982 LEU A N 1
ATOM 7803 C CA . LEU A 1 982 ? 47.988 3.195 11.777 1.00 81.81 982 LEU A CA 1
ATOM 7804 C C . LEU A 1 982 ? 47.046 2.967 12.966 1.00 81.81 982 LEU A C 1
ATOM 7806 O O . LEU A 1 982 ? 45.836 2.887 12.761 1.00 81.81 982 LEU A O 1
ATOM 7810 N N . GLN A 1 983 ? 47.560 2.938 14.200 1.00 77.38 983 GLN A N 1
ATOM 7811 C CA . GLN A 1 983 ? 46.744 2.783 15.417 1.00 77.38 983 GLN A CA 1
ATOM 7812 C C . GLN A 1 983 ? 45.732 3.921 15.650 1.00 77.38 983 GLN A C 1
ATOM 7814 O O . GLN A 1 983 ? 44.787 3.740 16.414 1.00 77.38 983 GLN A O 1
ATOM 7819 N N . LYS A 1 984 ? 45.896 5.088 15.008 1.00 77.75 984 LYS A N 1
ATOM 7820 C CA . LYS A 1 984 ? 44.950 6.218 15.118 1.00 77.75 984 LYS A CA 1
ATOM 7821 C C . LYS A 1 984 ? 43.687 6.040 14.266 1.00 77.75 984 LYS A C 1
ATOM 7823 O O . LYS A 1 984 ? 42.745 6.813 14.426 1.00 77.75 984 LYS A O 1
ATOM 7828 N N . HIS A 1 985 ? 43.675 5.069 13.353 1.00 76.50 985 HIS A N 1
ATOM 7829 C CA . HIS A 1 985 ? 42.544 4.780 12.470 1.00 76.50 985 HIS A CA 1
ATOM 7830 C C . HIS A 1 985 ? 41.568 3.790 13.134 1.00 76.50 985 HIS A C 1
ATOM 7832 O O . HIS A 1 985 ? 41.938 3.044 14.042 1.00 76.50 985 HIS A O 1
ATOM 7838 N N . MET A 1 986 ? 40.300 3.794 12.713 1.00 77.00 986 MET A N 1
ATOM 7839 C CA . MET A 1 986 ? 39.260 2.965 13.335 1.00 77.00 986 MET A CA 1
ATOM 7840 C C . MET A 1 986 ? 39.278 1.529 12.800 1.00 77.00 986 MET A C 1
ATOM 7842 O O . MET A 1 986 ? 38.681 1.233 11.770 1.00 77.00 986 MET A O 1
ATOM 7846 N N . TRP A 1 987 ? 39.931 0.633 13.539 1.00 83.62 987 TRP A N 1
ATOM 7847 C CA . TRP A 1 987 ? 40.022 -0.794 13.220 1.00 83.62 987 TRP A CA 1
ATOM 7848 C C . TRP A 1 987 ? 39.099 -1.668 14.089 1.00 83.62 987 TRP A C 1
ATOM 7850 O O . TRP A 1 987 ? 38.749 -1.271 15.205 1.00 83.62 987 TRP A O 1
ATOM 7860 N N . PRO A 1 988 ? 38.760 -2.898 13.647 1.00 82.50 988 PRO A N 1
ATOM 7861 C CA . PRO A 1 988 ? 38.132 -3.903 14.501 1.00 82.50 988 PRO A CA 1
ATOM 7862 C C . PRO A 1 988 ? 38.937 -4.149 15.786 1.00 82.50 988 PRO A C 1
ATOM 7864 O O . PRO A 1 988 ? 40.169 -4.225 15.756 1.00 82.50 988 PRO A O 1
ATOM 7867 N N . LEU A 1 989 ? 38.240 -4.313 16.915 1.00 76.62 989 LEU A N 1
ATOM 7868 C CA . LEU A 1 989 ? 38.849 -4.331 18.253 1.00 76.62 989 LEU A CA 1
ATOM 7869 C C . LEU A 1 989 ? 39.934 -5.410 18.419 1.00 76.62 989 LEU A C 1
ATOM 7871 O O . LEU A 1 989 ? 40.921 -5.193 19.120 1.00 76.62 989 LEU A O 1
ATOM 7875 N N . ASP A 1 990 ? 39.764 -6.562 17.770 1.00 78.56 990 ASP A N 1
ATOM 7876 C CA . ASP A 1 990 ? 40.724 -7.667 17.837 1.00 78.56 990 ASP A CA 1
ATOM 7877 C C . ASP A 1 990 ? 41.974 -7.386 16.993 1.00 78.56 990 ASP A C 1
ATOM 7879 O O . ASP A 1 990 ? 43.091 -7.563 17.476 1.00 78.56 990 ASP A O 1
ATOM 7883 N N . PHE A 1 991 ? 41.806 -6.816 15.793 1.00 82.44 991 PHE A N 1
ATOM 7884 C CA . PHE A 1 991 ? 42.931 -6.391 14.955 1.00 82.44 991 PHE A CA 1
ATOM 7885 C C . PHE A 1 991 ? 43.762 -5.293 15.631 1.00 82.44 991 PHE A C 1
ATOM 7887 O O . PHE A 1 991 ? 44.988 -5.344 15.605 1.00 82.44 991 PHE A O 1
ATOM 7894 N N . SER A 1 992 ? 43.114 -4.336 16.306 1.00 81.12 992 SER A N 1
ATOM 7895 C CA . SER A 1 992 ? 43.821 -3.272 17.032 1.00 81.12 992 SER A CA 1
ATOM 7896 C C . SER A 1 992 ? 44.716 -3.812 18.157 1.00 81.12 992 SER A C 1
ATOM 7898 O O . SER A 1 992 ? 45.801 -3.274 18.373 1.00 81.12 992 SER A O 1
ATOM 7900 N N . LYS A 1 993 ? 44.289 -4.869 18.867 1.00 80.19 993 LYS A N 1
ATOM 7901 C CA . LYS A 1 993 ? 45.086 -5.518 19.928 1.00 80.19 993 LYS A CA 1
ATOM 7902 C C . LYS A 1 993 ? 46.259 -6.309 19.354 1.00 80.19 993 LYS A C 1
ATOM 7904 O O . LYS A 1 993 ? 47.355 -6.278 19.908 1.00 80.19 993 LYS A O 1
ATOM 7909 N N . GLU A 1 994 ? 46.041 -7.010 18.244 1.00 79.56 994 GLU A N 1
ATOM 7910 C CA . GLU A 1 994 ? 47.094 -7.759 17.556 1.00 79.56 994 GLU A CA 1
ATOM 7911 C C . GLU A 1 994 ? 48.152 -6.829 16.945 1.00 79.56 994 GLU A C 1
ATOM 7913 O O . GLU A 1 994 ? 49.345 -7.051 17.140 1.00 79.56 994 GLU A O 1
ATOM 7918 N N . LEU A 1 995 ? 47.738 -5.730 16.306 1.00 82.12 995 LEU A N 1
ATOM 7919 C CA . LEU A 1 995 ? 48.642 -4.703 15.781 1.00 82.12 995 LEU A CA 1
ATOM 7920 C C . LEU A 1 995 ? 49.490 -4.062 16.896 1.00 82.12 995 LEU A C 1
ATOM 7922 O O . LEU A 1 995 ? 50.674 -3.783 16.701 1.00 82.12 995 LEU A O 1
ATOM 7926 N N . GLU A 1 996 ? 48.919 -3.870 18.089 1.00 81.69 996 GLU A N 1
ATOM 7927 C CA . GLU A 1 996 ? 49.672 -3.432 19.268 1.00 81.69 996 GLU A CA 1
ATOM 7928 C C . GLU A 1 996 ? 50.687 -4.489 19.744 1.00 81.69 996 GLU A C 1
ATOM 7930 O O . GLU A 1 996 ? 51.819 -4.144 20.089 1.00 81.69 996 GLU A O 1
ATOM 7935 N N . ALA A 1 997 ? 50.334 -5.778 19.717 1.00 81.31 997 ALA A N 1
ATOM 7936 C CA . ALA A 1 997 ? 51.271 -6.857 20.028 1.00 81.31 997 ALA A CA 1
ATOM 7937 C C . ALA A 1 997 ? 52.432 -6.919 19.016 1.00 81.31 997 ALA A C 1
ATOM 7939 O O . ALA A 1 997 ? 53.586 -7.047 19.422 1.00 81.31 997 ALA A O 1
ATOM 7940 N N . VAL A 1 998 ? 52.155 -6.748 17.720 1.00 81.00 998 VAL A N 1
ATOM 7941 C CA . VAL A 1 998 ? 53.163 -6.677 16.645 1.00 81.00 998 VAL A CA 1
ATOM 7942 C C . VAL A 1 998 ? 54.119 -5.505 16.849 1.00 81.00 998 VAL A C 1
ATOM 7944 O O . VAL A 1 998 ? 55.333 -5.696 16.776 1.00 81.00 998 VAL A O 1
ATOM 7947 N N . LEU A 1 999 ? 53.596 -4.318 17.172 1.00 81.50 999 LEU A N 1
ATOM 7948 C CA . LEU A 1 999 ? 54.406 -3.141 17.494 1.00 81.50 999 LEU A CA 1
ATOM 7949 C C . LEU A 1 999 ? 55.340 -3.413 18.685 1.00 81.50 999 LEU A C 1
ATOM 7951 O O . LEU A 1 999 ? 56.541 -3.152 18.604 1.00 81.50 999 LEU A O 1
ATOM 7955 N N . ARG A 1 1000 ? 54.820 -4.010 19.768 1.00 80.81 1000 ARG A N 1
ATOM 7956 C CA . ARG A 1 1000 ? 55.630 -4.407 20.935 1.00 80.81 1000 ARG A CA 1
ATOM 7957 C C . ARG A 1 1000 ? 56.700 -5.445 20.571 1.00 80.81 1000 ARG A C 1
ATOM 7959 O O . ARG A 1 1000 ? 57.827 -5.332 21.047 1.00 80.81 1000 ARG A O 1
ATOM 7966 N N . ILE A 1 1001 ? 56.383 -6.429 19.724 1.00 81.06 1001 ILE A N 1
ATOM 7967 C CA . ILE A 1 1001 ? 57.337 -7.454 19.268 1.00 81.06 1001 ILE A CA 1
ATOM 7968 C C . ILE A 1 1001 ? 58.462 -6.819 18.440 1.00 81.06 1001 ILE A C 1
ATOM 7970 O O . ILE A 1 1001 ? 59.633 -7.099 18.707 1.00 81.06 1001 ILE A O 1
ATOM 7974 N N . PHE A 1 1002 ? 58.129 -5.931 17.498 1.00 80.81 1002 PHE A N 1
ATOM 7975 C CA . PHE A 1 1002 ? 59.104 -5.213 16.673 1.00 80.81 1002 PHE A CA 1
ATOM 7976 C C . PHE A 1 1002 ? 60.078 -4.396 17.541 1.00 80.81 1002 PHE A C 1
ATOM 7978 O O . PHE A 1 1002 ? 61.289 -4.607 17.457 1.00 80.81 1002 PHE A O 1
ATOM 7985 N N . ILE A 1 1003 ? 59.552 -3.579 18.464 1.00 77.31 1003 ILE A N 1
ATOM 7986 C CA . ILE A 1 1003 ? 60.340 -2.781 19.423 1.00 77.31 1003 ILE A CA 1
ATOM 7987 C C . ILE A 1 1003 ? 61.181 -3.673 20.361 1.00 77.31 1003 ILE A C 1
ATOM 7989 O O . ILE A 1 1003 ? 62.310 -3.337 20.711 1.00 77.31 1003 ILE A O 1
ATOM 7993 N N . SER A 1 1004 ? 60.674 -4.841 20.772 1.00 68.06 1004 SER A N 1
ATOM 7994 C CA . SER A 1 1004 ? 61.422 -5.740 21.667 1.00 68.06 1004 SER A CA 1
ATOM 7995 C C . SER A 1 1004 ? 62.654 -6.372 21.004 1.00 68.06 1004 SER A C 1
ATOM 7997 O O . SER A 1 1004 ? 63.674 -6.577 21.665 1.00 68.06 1004 SER A O 1
ATOM 7999 N N . LYS A 1 1005 ? 62.593 -6.641 19.691 1.00 57.53 1005 LYS A N 1
ATOM 8000 C CA . LYS A 1 1005 ? 63.704 -7.233 18.931 1.00 57.53 1005 LYS A CA 1
ATOM 8001 C C . LYS A 1 1005 ? 64.791 -6.225 18.566 1.00 57.53 1005 LYS A C 1
ATOM 8003 O O . LYS A 1 1005 ? 65.955 -6.606 18.517 1.00 57.53 1005 LYS A O 1
ATOM 8008 N N . THR A 1 1006 ? 64.462 -4.949 18.365 1.00 50.88 1006 THR A N 1
ATOM 8009 C CA . THR A 1 1006 ? 65.465 -3.918 18.031 1.00 50.88 1006 THR A CA 1
ATOM 8010 C C . THR A 1 1006 ? 66.382 -3.556 19.207 1.00 50.88 1006 THR A C 1
ATOM 8012 O O . THR A 1 1006 ? 67.458 -3.000 18.997 1.00 50.88 1006 THR A O 1
ATOM 8015 N N . HIS A 1 1007 ? 66.022 -3.939 20.438 1.00 38.66 1007 HIS A N 1
ATOM 8016 C CA . HIS A 1 1007 ? 66.822 -3.709 21.647 1.00 38.66 1007 HIS A CA 1
ATOM 8017 C C . HIS A 1 1007 ? 67.758 -4.862 22.064 1.00 38.66 1007 HIS A C 1
ATOM 8019 O O . HIS A 1 1007 ? 68.450 -4.726 23.074 1.00 38.66 1007 HIS A O 1
ATOM 8025 N N . THR A 1 1008 ? 67.833 -5.978 21.324 1.00 31.03 1008 THR A N 1
ATOM 8026 C CA . THR A 1 1008 ? 68.745 -7.096 21.653 1.00 31.03 1008 THR A CA 1
ATOM 8027 C C . THR A 1 1008 ? 69.820 -7.326 20.588 1.00 31.03 1008 THR A C 1
ATOM 8029 O O . THR A 1 1008 ? 69.591 -7.895 19.526 1.00 31.03 1008 THR A O 1
ATOM 8032 N N . THR A 1 1009 ? 71.048 -6.913 20.906 1.00 31.75 1009 THR A N 1
ATOM 8033 C CA . THR A 1 1009 ? 72.246 -7.172 20.099 1.00 31.75 1009 THR A CA 1
ATOM 8034 C C . THR A 1 1009 ? 72.712 -8.626 20.231 1.00 31.75 1009 THR A C 1
ATOM 8036 O O . THR A 1 1009 ? 73.404 -8.945 21.193 1.00 31.75 1009 THR A O 1
ATOM 8039 N N . GLU A 1 1010 ? 72.343 -9.488 19.279 1.00 28.31 1010 GLU A N 1
ATOM 8040 C CA . GLU A 1 1010 ? 73.175 -10.542 18.648 1.00 28.31 1010 GLU A CA 1
ATOM 8041 C C . GLU A 1 1010 ? 72.286 -11.523 17.849 1.00 28.31 1010 GLU A C 1
ATOM 8043 O O . GLU A 1 1010 ? 71.314 -12.051 18.395 1.00 28.31 1010 GLU A O 1
ATOM 8048 N N . PRO A 1 1011 ? 72.610 -11.847 16.582 1.00 32.53 1011 PRO A N 1
ATOM 8049 C CA . PRO A 1 1011 ? 71.824 -12.793 15.801 1.00 32.53 1011 PRO A CA 1
ATOM 8050 C C . PRO A 1 1011 ? 72.198 -14.238 16.158 1.00 32.53 1011 PRO A C 1
ATOM 8052 O O . PRO A 1 1011 ? 73.230 -14.757 15.728 1.00 32.53 1011 PRO A O 1
ATOM 8055 N N . LYS A 1 1012 ? 71.321 -14.931 16.891 1.00 27.48 1012 LYS A N 1
ATOM 8056 C CA . LYS A 1 1012 ? 71.318 -16.400 16.949 1.00 27.48 1012 LYS A CA 1
ATOM 8057 C C . LYS A 1 1012 ? 70.073 -16.950 16.276 1.00 27.48 1012 LYS A C 1
ATOM 8059 O O . LYS A 1 1012 ? 68.951 -16.588 16.614 1.00 27.48 1012 LYS A O 1
ATOM 8064 N N . THR A 1 1013 ? 70.305 -17.850 15.327 1.00 39.22 1013 THR A N 1
ATOM 8065 C CA . THR A 1 1013 ? 69.289 -18.659 14.660 1.00 39.22 1013 THR A CA 1
ATOM 8066 C C . THR A 1 1013 ? 68.463 -19.429 15.685 1.00 39.22 1013 THR A C 1
ATOM 8068 O O . THR A 1 1013 ? 68.951 -20.369 16.308 1.00 39.22 1013 THR A O 1
ATOM 8071 N N . LEU A 1 1014 ? 67.195 -19.049 15.828 1.00 27.19 1014 LEU A N 1
ATOM 8072 C CA . LEU A 1 1014 ? 66.196 -19.785 16.593 1.00 27.19 1014 LEU A CA 1
ATOM 8073 C C . LEU A 1 1014 ? 64.962 -19.980 15.717 1.00 27.19 1014 LEU A C 1
ATOM 8075 O O . LEU A 1 1014 ? 64.349 -19.012 15.266 1.00 27.19 1014 LEU A O 1
ATOM 8079 N N . ALA A 1 1015 ? 64.618 -21.246 15.478 1.00 33.00 1015 ALA A N 1
ATOM 8080 C CA . ALA A 1 1015 ? 63.303 -21.611 14.974 1.00 33.00 1015 ALA A CA 1
ATOM 8081 C C . ALA A 1 1015 ? 62.258 -21.137 15.993 1.00 33.00 1015 ALA A C 1
ATOM 8083 O O . ALA A 1 1015 ? 62.427 -21.340 17.196 1.00 33.00 1015 ALA A O 1
ATOM 8084 N N . CYS A 1 1016 ? 61.217 -20.457 15.521 1.00 28.78 1016 CYS A N 1
ATOM 8085 C CA . CYS A 1 1016 ? 60.192 -19.903 16.391 1.00 28.78 1016 CYS A CA 1
ATOM 8086 C C . CYS A 1 1016 ? 58.984 -20.842 16.401 1.00 28.78 1016 CYS A C 1
ATOM 8088 O O . CYS A 1 1016 ? 58.070 -20.691 15.594 1.00 28.78 1016 CYS A O 1
ATOM 8090 N N . ASP A 1 1017 ? 59.004 -21.813 17.317 1.00 31.59 1017 ASP A N 1
ATOM 8091 C CA . ASP A 1 1017 ? 57.800 -22.541 17.715 1.00 31.59 1017 ASP A CA 1
ATOM 8092 C C . ASP A 1 1017 ? 56.810 -21.551 18.344 1.00 31.59 1017 ASP A C 1
ATOM 8094 O O . ASP A 1 1017 ? 56.917 -21.195 19.519 1.00 31.59 1017 ASP A O 1
ATOM 8098 N N . LEU A 1 1018 ? 55.818 -21.120 17.565 1.00 29.83 1018 LEU A N 1
ATOM 8099 C CA . LEU A 1 1018 ? 54.584 -20.523 18.077 1.00 29.83 1018 LEU A CA 1
ATOM 8100 C C . LEU A 1 1018 ? 53.471 -21.570 18.028 1.00 29.83 1018 LEU A C 1
ATOM 8102 O O . LEU A 1 1018 ? 52.473 -21.441 17.324 1.00 29.83 1018 LEU A O 1
ATOM 8106 N N . GLY A 1 1019 ? 53.677 -22.638 18.800 1.00 27.78 1019 GLY A N 1
ATOM 8107 C CA . GLY A 1 1019 ? 52.654 -23.643 19.046 1.00 27.78 1019 GLY A CA 1
ATOM 8108 C C . GLY A 1 1019 ? 51.443 -23.026 19.746 1.00 27.78 1019 GLY A C 1
ATOM 8109 O O . GLY A 1 1019 ? 51.571 -22.331 20.755 1.00 27.78 1019 GLY A O 1
ATOM 8110 N N . SER A 1 1020 ? 50.257 -23.314 19.218 1.00 32.03 1020 SER A N 1
ATOM 8111 C CA . SER A 1 1020 ? 48.970 -22.948 19.805 1.00 32.03 1020 SER A CA 1
ATOM 8112 C C . SER A 1 1020 ? 48.871 -23.374 21.276 1.00 32.03 1020 SER A C 1
ATOM 8114 O O . SER A 1 1020 ? 48.883 -24.572 21.571 1.00 32.03 1020 SER A O 1
ATOM 8116 N N . GLN A 1 1021 ? 48.682 -22.425 22.197 1.00 26.23 1021 GLN A N 1
ATOM 8117 C CA . GLN A 1 1021 ? 48.151 -22.767 23.518 1.00 26.23 1021 GLN A CA 1
ATOM 8118 C C . GLN A 1 1021 ? 46.662 -23.129 23.378 1.00 26.23 1021 GLN A C 1
ATOM 8120 O O . GLN A 1 1021 ? 45.898 -22.329 22.831 1.00 26.23 1021 GLN A O 1
ATOM 8125 N N . PRO A 1 1022 ? 46.218 -24.304 23.856 1.00 29.88 1022 PRO A N 1
ATOM 8126 C CA . PRO A 1 1022 ? 44.805 -24.652 23.839 1.00 29.88 1022 PRO A CA 1
ATOM 8127 C C . PRO A 1 1022 ? 44.048 -23.797 24.862 1.00 29.88 1022 PRO A C 1
ATOM 8129 O O . PRO A 1 1022 ? 44.459 -23.686 26.017 1.00 29.88 1022 PRO A O 1
ATOM 8132 N N . ARG A 1 1023 ? 42.910 -23.218 24.458 1.00 29.89 1023 ARG A N 1
ATOM 8133 C CA . ARG A 1 1023 ? 41.963 -22.612 25.407 1.00 29.89 1023 ARG A CA 1
ATOM 8134 C C . ARG A 1 1023 ? 41.418 -23.699 26.332 1.00 29.89 1023 ARG A C 1
ATOM 8136 O O . ARG A 1 1023 ? 40.796 -24.651 25.861 1.00 29.89 1023 ARG A O 1
ATOM 8143 N N . GLU A 1 1024 ? 41.612 -23.533 27.636 1.00 27.03 1024 GLU A N 1
ATOM 8144 C CA . GLU A 1 1024 ? 41.010 -24.411 28.637 1.00 27.03 1024 GLU A CA 1
ATOM 8145 C C . GLU A 1 1024 ? 39.481 -24.368 28.550 1.00 27.03 1024 GLU A C 1
ATOM 8147 O O . GLU A 1 1024 ? 38.853 -23.307 28.535 1.00 27.03 1024 GLU A O 1
ATOM 8152 N N . THR A 1 1025 ? 38.874 -25.552 28.496 1.00 29.73 1025 THR A N 1
ATOM 8153 C CA . THR A 1 1025 ? 37.421 -25.713 28.523 1.00 29.73 1025 THR A CA 1
ATOM 8154 C C . THR A 1 1025 ? 36.947 -25.662 29.973 1.00 29.73 1025 THR A C 1
ATOM 8156 O O . THR A 1 1025 ? 37.024 -26.662 30.684 1.00 29.73 1025 THR A O 1
ATOM 8159 N N . VAL A 1 1026 ? 36.445 -24.512 30.429 1.00 29.84 1026 VAL A N 1
ATOM 8160 C CA . VAL A 1 1026 ? 35.767 -24.432 31.732 1.00 29.84 1026 VAL A CA 1
ATOM 8161 C C . VAL A 1 1026 ? 34.345 -24.965 31.577 1.00 29.84 1026 VAL A C 1
ATOM 8163 O O . VAL A 1 1026 ? 33.451 -24.274 31.093 1.00 29.84 1026 VAL A O 1
ATOM 8166 N N . ALA A 1 1027 ? 34.143 -26.214 31.988 1.00 31.66 1027 ALA A N 1
ATOM 8167 C CA . ALA A 1 1027 ? 32.814 -26.778 32.165 1.00 31.66 1027 ALA A CA 1
ATOM 8168 C C . ALA A 1 1027 ? 32.158 -26.196 33.429 1.00 31.66 1027 ALA A C 1
ATOM 8170 O O . ALA A 1 1027 ? 32.763 -26.202 34.500 1.00 31.66 1027 ALA A O 1
ATOM 8171 N N . ALA A 1 1028 ? 30.905 -25.757 33.314 1.00 31.09 1028 ALA A N 1
ATOM 8172 C CA . ALA A 1 1028 ? 30.061 -25.408 34.450 1.00 31.09 1028 ALA A CA 1
ATOM 8173 C C . ALA A 1 1028 ? 28.875 -26.384 34.526 1.00 31.09 1028 ALA A C 1
ATOM 8175 O O . ALA A 1 1028 ? 27.947 -26.315 33.724 1.00 31.09 1028 ALA A O 1
ATOM 8176 N N . GLN A 1 1029 ? 28.923 -27.294 35.501 1.00 32.06 1029 GLN A N 1
ATOM 8177 C CA . GLN A 1 1029 ? 27.764 -28.036 36.000 1.00 32.06 1029 GLN A CA 1
ATOM 8178 C C . GLN A 1 1029 ? 27.614 -27.757 37.499 1.00 32.06 1029 GLN A C 1
ATOM 8180 O O . GLN A 1 1029 ? 28.238 -28.439 38.311 1.00 32.06 1029 GLN A O 1
ATOM 8185 N N . SER A 1 1030 ? 26.786 -26.765 37.834 1.00 34.31 1030 SER A N 1
ATOM 8186 C CA . SER A 1 1030 ? 26.021 -26.643 39.089 1.00 34.31 1030 SER A CA 1
ATOM 8187 C C . SER A 1 1030 ? 25.138 -25.400 39.022 1.00 34.31 1030 SER A C 1
ATOM 8189 O O . SER A 1 1030 ? 25.736 -24.301 38.989 1.00 34.31 1030 SER A O 1
#

Organism: Python bivittatus (NCBI:txid176946)

pLDDT: mean 72.38, std 22.66, range [20.27, 97.12]

Foldseek 3Di:
DDDDDDDDDDDDDDDDDDDDDDDDDDDDDDDDPPDDPVVVVVVVVVVVVVVVVVVVPPPDDPDDDDDDDDDPPPPPPPPPPDDDDFDDAALVPQPPLVVLLVVLVVVLCCLQLLVALANLLVLLQLLCLLLDTDDPVPVVCPVPPVPPPDDDDPVPPPQSNDSNSSLLSSLSNCVSVVVVVLQAALLLLVLCLPRPSNCRNPVPSNVSSVVSSVPDPHDADDFDFDDDDAQFDDCVQLPPVLDPDPVLSVLLVVLSVLVVVLLVVCVVPVPPPPDDSLVPCLVVLQVNLVSCPDLSSLLSVLLSLLSRLLVRLDTDPDDDDDPPADPCNVVDVVVDDVVVVVVVVVVVVVPDLDDLCHLFDADDQPDPRVVSLVSVVSNPDPSSLVSNLVNLQVVLVVLLPVLLVVQPDDPDDDDDLVVNLVVLLSSLSSLQSSLLSNLCSVAVVVADPDADDDPRLVVVQVVCLPDDDSDLLVVSCLVCLQQQNCLRNQLNPLSSLSSHHLSVCVHPSNLSVLLSLLVVSSVLRQDPDQQADNQSSVLSSNSSSSSCPRPSHDVCSNVVDPPPCPDSPPPHPDDGDGPRNRPSDGNNSSCVSRVSSCSSSSSSVVSVVVNPPPPPPPPPPPPPPDDDPPDDPPPPVVVVVVVVVLVSLCSHDDVVLVVQLLVLLVVLLVVLLVVCCVPVLVVLLVVLLVVLVVCVVPDDDDPPVVLVVSLVVSVVVLVCSLVSSLVSLLPRQLVSLVVPDDPPDDPVSSVSSSVSSSVSNSCSNNVCSVVCSSVSSSVSNVVSVVVVVVVVVVVPDDDDDPCPDDPAAPPPDPLPADALVVLLVVLVVQLVCLVPNPDPPDADELVVLVVSLVSVLSCLNNPPRDDLVSLQSVLVSLLLVLLSLLLVSHRYPVLDDPDDDDPVSVVVSLVSSLVSLLSSLCSQLPRRPHQRPNLVCLDPVSVVSQQPRPDNDCPSVLSNVVSCCVSVSDPLVVVLVSLVVSLVDDGDPVVSVVSVVSSVVSVVVVPDPDDDDDDDPPDDDDDDDDDDDD